Protein 7SZE (pdb70)

Structure (mmCIF, N/CA/C/O backbone):
data_7SZE
#
_entry.id   7SZE
#
_cell.length_a   74.978
_cell.length_b   96.930
_cell.length_c   80.672
_cell.angle_alpha   90.000
_cell.angle_beta   106.910
_cell.angle_gamma   90.000
#
_symmetry.space_group_name_H-M   'P 1 21 1'
#
loop_
_entity.id
_entity.type
_entity.pdbx_description
1 polymer SxtDIOX
2 non-polymer 'FE2/S2 (INORGANIC) CLUSTER'
3 non-polymer '[(3aS,4R,10aS)-2,6-diamino-10,10-dihydroxy-3a,4,9,10-tetrahydro-3H,8H-pyrrolo[1,2-c]purin-4-yl]methyl carbamate'
4 non-polymer GLYCEROL
5 non-polymer 'FE (III) ION'
6 non-polymer 'CHLORIDE ION'
7 water water
#
loop_
_atom_site.group_PDB
_atom_site.id
_atom_site.type_symbol
_atom_site.label_atom_id
_atom_site.label_alt_id
_atom_site.label_comp_id
_atom_site.label_asym_id
_atom_site.label_entity_id
_atom_site.label_seq_id
_atom_site.pdbx_PDB_ins_code
_atom_site.Cartn_x
_atom_site.Cartn_y
_atom_site.Cartn_z
_atom_site.occupancy
_atom_site.B_iso_or_equiv
_atom_site.auth_seq_id
_atom_site.auth_comp_id
_atom_site.auth_asym_id
_atom_site.auth_atom_id
_atom_site.pdbx_PDB_model_num
ATOM 1 N N . MET A 1 1 ? 7.46400 0.64900 -31.43700 1.000 60.94605 1 MET A N 1
ATOM 2 C CA . MET A 1 1 ? 6.91500 1.56500 -32.42900 1.000 65.14942 1 MET A CA 1
ATOM 3 C C . MET A 1 1 ? 7.07000 3.01400 -31.97300 1.000 67.31940 1 MET A C 1
ATOM 4 O O . MET A 1 1 ? 6.93400 3.95400 -32.75900 1.000 62.66243 1 MET A O 1
ATOM 9 N N . THR A 1 2 ? 7.37300 3.17900 -30.69100 1.000 63.09085 2 THR A N 1
ATOM 10 C CA . THR A 1 2 ? 7.44000 4.49800 -30.08500 1.000 60.74023 2 THR A CA 1
ATOM 11 C C . THR A 1 2 ? 8.74000 5.20600 -30.45800 1.000 65.30342 2 THR A C 1
ATOM 12 O O . THR A 1 2 ? 9.78700 4.58000 -30.65800 1.000 61.99758 2 THR A O 1
ATOM 16 N N . THR A 1 3 ? 8.65200 6.52900 -30.56600 1.000 55.33205 3 THR A N 1
ATOM 17 C CA . THR A 1 3 ? 9.78000 7.38800 -30.89600 1.000 43.21057 3 THR A CA 1
ATOM 18 C C . THR A 1 3 ? 10.29500 8.15600 -29.68100 1.000 45.55406 3 THR A C 1
ATOM 19 O O . THR A 1 3 ? 11.10800 9.07300 -29.82900 1.000 40.83788 3 THR A O 1
ATOM 23 N N . ALA A 1 4 ? 9.82100 7.81200 -28.49000 1.000 33.37319 4 ALA A N 1
ATOM 24 C CA . ALA A 1 4 ? 10.28600 8.43700 -27.27000 1.000 25.62196 4 ALA A CA 1
ATOM 25 C C . ALA A 1 4 ? 11.71100 7.99100 -26.94900 1.000 27.70117 4 ALA A C 1
ATOM 26 O O . ALA A 1 4 ? 12.17900 6.94600 -27.40600 1.000 27.80252 4 ALA A O 1
ATOM 28 N N . ASP A 1 5 ? 12.39700 8.80300 -26.14600 1.000 27.37238 5 ASP A N 1
ATOM 29 C CA . ASP A 1 5 ? 13.76300 8.50400 -25.72900 1.000 26.83026 5 ASP A CA 1
ATOM 30 C C . ASP A 1 5 ? 13.82300 7.21700 -24.92200 1.000 28.47388 5 ASP A C 1
ATOM 31 O O . ASP A 1 5 ? 12.89400 6.87900 -24.18800 1.000 25.66765 5 ASP A O 1
ATOM 36 N N . LEU A 1 6 ? 14.96800 6.52700 -25.02100 1.000 29.34252 6 LEU A N 1
ATOM 37 C CA . LEU A 1 6 ? 15.18500 5.29500 -24.26700 1.000 26.76013 6 LEU A CA 1
ATOM 38 C C . LEU A 1 6 ? 14.95400 5.49000 -22.77200 1.000 23.07195 6 LEU A C 1
ATOM 39 O O . LEU A 1 6 ? 14.36900 4.61900 -22.10800 1.000 24.44510 6 LEU A O 1
ATOM 44 N N . ILE A 1 7 ? 15.39800 6.63300 -22.22500 1.000 22.42086 7 ILE A N 1
ATOM 45 C CA . ILE A 1 7 ? 15.25200 6.88400 -20.79600 1.000 25.52531 7 ILE A CA 1
ATOM 46 C C . ILE A 1 7 ? 13.77700 6.88100 -20.41000 1.000 22.61761 7 ILE A C 1
ATOM 47 O O . ILE A 1 7 ? 13.41500 6.45700 -19.30400 1.000 25.39918 7 ILE A O 1
ATOM 52 N N . LEU A 1 8 ? 12.90300 7.28500 -21.33300 1.000 21.79645 8 LEU A N 1
ATOM 53 C CA . LEU A 1 8 ? 11.46600 7.25800 -21.07400 1.000 21.20436 8 LEU A CA 1
ATOM 54 C C . LEU A 1 8 ? 10.89400 5.86700 -21.32400 1.000 21.94408 8 LEU A C 1
ATOM 55 O O . LEU A 1 8 ? 10.10600 5.35900 -20.52200 1.000 22.30482 8 LEU A O 1
ATOM 60 N N . ILE A 1 9 ? 11.31400 5.23100 -22.41900 1.000 19.78464 9 ILE A N 1
ATOM 61 C CA . ILE A 1 9 ? 10.84100 3.89200 -22.77800 1.000 22.03335 9 ILE A CA 1
ATOM 62 C C . ILE A 1 9 ? 11.07900 2.89000 -21.64900 1.000 20.16365 9 ILE A C 1
ATOM 63 O O . ILE A 1 9 ? 10.27500 1.97400 -21.43600 1.000 20.71575 9 ILE A O 1
ATOM 68 N N . ASN A 1 10 ? 12.18200 3.03000 -20.90800 1.000 23.64403 10 ASN A N 1
ATOM 69 C CA . ASN A 1 10 ? 12.54900 2.01600 -19.92900 1.000 23.02572 10 ASN A CA 1
ATOM 70 C C . ASN A 1 10 ? 11.95800 2.26200 -18.54000 1.000 25.27143 10 ASN A C 1
ATOM 71 O O . ASN A 1 10 ? 12.32800 1.56600 -17.59300 1.000 26.08554 10 ASN A O 1
ATOM 76 N N . ASN A 1 11 ? 11.06800 3.23900 -18.38800 1.000 22.53571 11 ASN A N 1
ATOM 77 C CA . ASN A 1 11 ? 10.44300 3.52100 -17.10400 1.000 20.67997 11 ASN A CA 1
ATOM 78 C C . ASN A 1 11 ? 9.03600 2.93800 -17.06900 1.000 23.33046 11 ASN A C 1
ATOM 79 O O . ASN A 1 11 ? 8.45800 2.60400 -18.10400 1.000 22.01385 11 ASN A O 1
ATOM 84 N N . TRP A 1 12 ? 8.49100 2.81400 -15.85500 1.000 17.52507 12 TRP A N 1
ATOM 85 C CA . TRP A 1 12 ? 7.12900 2.31700 -15.64100 1.000 19.06685 12 TRP A CA 1
ATOM 86 C C . TRP A 1 12 ? 6.12900 3.47400 -15.61500 1.000 17.79690 12 TRP A C 1
ATOM 87 O O . TRP A 1 12 ? 6.38800 4.49900 -14.98400 1.000 20.17370 12 TRP A O 1
ATOM 98 N N . TYR A 1 13 ? 4.96400 3.27500 -16.25000 1.000 19.37640 13 TYR A N 1
ATOM 99 C CA . TYR A 1 13 ? 3.89500 4.27900 -16.25900 1.000 18.00395 13 TYR A CA 1
ATOM 100 C C . TYR A 1 13 ? 2.56700 3.61700 -15.93900 1.000 18.32293 13 TYR A C 1
ATOM 101 O O . TYR A 1 13 ? 2.30500 2.49600 -16.37300 1.000 17.74368 13 TYR A O 1
ATOM 110 N N . VAL A 1 14 ? 1.71700 4.32500 -15.19100 1.000 16.34900 14 VAL A N 1
ATOM 111 C CA . VAL A 1 14 ? 0.35000 3.85000 -14.98200 1.000 18.77114 14 VAL A CA 1
ATOM 112 C C . VAL A 1 14 ? -0.47100 4.05900 -16.24400 1.000 17.20002 14 VAL A C 1
ATOM 113 O O . VAL A 1 14 ? -0.43000 5.13900 -16.85500 1.000 18.57852 14 VAL A O 1
ATOM 117 N N . VAL A 1 15 ? -1.24700 3.04400 -16.63300 1.000 18.01335 15 VAL A N 1
ATOM 118 C CA . VAL A 1 15 ? -2.15000 3.17600 -17.77100 1.000 19.65428 15 VAL A CA 1
ATOM 119 C C . VAL A 1 15 ? -3.59300 2.88800 -17.41600 1.000 19.80716 15 VAL A C 1
ATOM 120 O O . VAL A 1 15 ? -4.47700 3.16000 -18.24100 1.000 21.27361 15 VAL A O 1
ATOM 124 N N . ALA A 1 16 ? -3.87200 2.31200 -16.25600 1.000 19.42623 16 ALA A N 1
ATOM 125 C CA . ALA A 1 16 ? -5.24500 1.96600 -15.92800 1.000 22.24908 16 ALA A CA 1
ATOM 126 C C . ALA A 1 16 ? -5.33600 1.70800 -14.43600 1.000 17.56180 16 ALA A C 1
ATOM 127 O O . ALA A 1 16 ? -4.32400 1.55500 -13.74400 1.000 19.42711 16 ALA A O 1
ATOM 129 N N . LYS A 1 17 ? -6.56700 1.64300 -13.95100 1.000 19.16174 17 LYS A N 1
ATOM 130 C CA . LYS A 1 17 ? -6.83300 1.12700 -12.61600 1.000 18.50948 17 LYS A CA 1
ATOM 131 C C . LYS A 1 17 ? -7.11500 -0.36400 -12.71600 1.000 19.91151 17 LYS A C 1
ATOM 132 O O . LYS A 1 17 ? -7.78300 -0.81300 -13.64700 1.000 21.34412 17 LYS A O 1
ATOM 138 N N . VAL A 1 18 ? -6.58100 -1.13100 -11.76100 1.000 18.90399 18 VAL A N 1
ATOM 139 C CA . VAL A 1 18 ? -6.80600 -2.57600 -11.76300 1.000 20.35166 18 VAL A CA 1
ATOM 140 C C . VAL A 1 18 ? -8.30100 -2.88700 -11.74400 1.000 22.50893 18 VAL A C 1
ATOM 141 O O . VAL A 1 18 ? -8.76000 -3.82900 -12.40900 1.000 23.60687 18 VAL A O 1
ATOM 145 N N . GLU A 1 19 ? -9.08800 -2.09500 -11.00600 1.000 21.60123 19 GLU A N 1
ATOM 146 C CA . GLU A 1 19 ? -10.51500 -2.38900 -10.90900 1.000 26.77623 19 GLU A CA 1
ATOM 147 C C . GLU A 1 19 ? -11.22000 -2.30000 -12.25700 1.000 31.06611 19 GLU A C 1
ATOM 148 O O . GLU A 1 19 ? -12.29200 -2.88800 -12.41700 1.000 29.71832 19 GLU A O 1
ATOM 154 N N . ASP A 1 20 ? -10.65400 -1.59100 -13.22900 1.000 27.48458 20 ASP A N 1
ATOM 155 C CA . ASP A 1 20 ? -11.27500 -1.49500 -14.54700 1.000 27.93471 20 ASP A CA 1
ATOM 156 C C . ASP A 1 20 ? -10.85800 -2.61200 -15.49700 1.000 30.21370 20 ASP A C 1
ATOM 157 O O . ASP A 1 20 ? -11.39700 -2.70200 -16.60500 1.000 35.69092 20 ASP A O 1
ATOM 162 N N . CYS A 1 21 ? -9.92700 -3.46800 -15.09200 1.000 24.40328 21 CYS A N 1
ATOM 163 C CA . CYS A 1 21 ? -9.45500 -4.57400 -15.91300 1.000 23.97093 21 CYS A CA 1
ATOM 164 C C . CYS A 1 21 ? -10.00200 -5.84700 -15.28000 1.000 31.59548 21 CYS A C 1
ATOM 165 O O . CYS A 1 21 ? -9.31800 -6.53100 -14.52900 1.000 29.97106 21 CYS A O 1
ATOM 168 N N . ARG A 1 22 ? -11.25900 -6.14400 -15.56800 1.000 30.13407 22 ARG A N 1
ATOM 169 C CA . ARG A 1 22 ? -11.91300 -7.29700 -14.97600 1.000 27.46826 22 ARG A CA 1
ATOM 170 C C . ARG A 1 22 ? -11.58400 -8.56500 -15.76100 1.000 29.61637 22 ARG A C 1
ATOM 171 O O . ARG A 1 22 ? -11.16500 -8.50200 -16.91800 1.000 26.78064 22 ARG A O 1
ATOM 179 N N . PRO A 1 23 ? -11.72600 -9.73700 -15.14400 1.000 32.81630 23 PRO A N 1
ATOM 180 C CA . PRO A 1 23 ? -11.49100 -10.97300 -15.89700 1.000 24.93451 23 PRO A CA 1
ATOM 181 C C . PRO A 1 23 ? -12.37900 -11.03200 -17.12400 1.000 29.92958 23 PRO A C 1
ATOM 182 O O . PRO A 1 23 ? -13.55700 -10.67200 -17.08000 1.000 31.95892 23 PRO A O 1
ATOM 186 N N . GLY A 1 24 ? -11.79500 -11.47900 -18.23100 1.000 27.32798 24 GLY A N 1
ATOM 187 C CA . GLY A 1 24 ? -12.48900 -11.55300 -19.49300 1.000 30.63974 24 GLY A CA 1
ATOM 188 C C . GLY A 1 24 ? -12.54400 -10.26000 -20.27600 1.000 30.70289 24 GLY A C 1
ATOM 189 O O . GLY A 1 24 ? -13.02500 -10.27300 -21.41600 1.000 31.12133 24 GLY A O 1
ATOM 190 N N . SER A 1 25 ? -12.06700 -9.14900 -19.71900 1.000 29.25201 25 SER A N 1
ATOM 191 C CA . SER A 1 25 ? -12.29600 -7.85000 -20.33400 1.000 27.23494 25 SER A CA 1
ATOM 192 C C . SER A 1 25 ? -11.21500 -7.50500 -21.35400 1.000 25.28697 25 SER A C 1
ATOM 193 O O . SER A 1 25 ? -10.10100 -8.03100 -21.33500 1.000 24.78736 25 SER A O 1
ATOM 196 N N . ILE A 1 26 ? -11.57700 -6.60200 -22.25700 1.000 21.19409 26 ILE A N 1
ATOM 197 C CA . ILE A 1 26 ? -10.64600 -5.95200 -23.17400 1.000 21.55747 26 ILE A CA 1
ATOM 198 C C . ILE A 1 26 ? -10.78400 -4.45400 -22.97000 1.000 24.60516 26 ILE A C 1
ATOM 199 O O . ILE A 1 26 ? -11.89600 -3.92100 -23.05200 1.000 22.92328 26 ILE A O 1
ATOM 204 N N . THR A 1 27 ? -9.66500 -3.77500 -22.70400 1.000 19.79784 27 THR A N 1
ATOM 205 C CA . THR A 1 27 ? -9.66900 -2.32400 -22.57300 1.000 21.52630 27 THR A CA 1
ATOM 206 C C . THR A 1 27 ? -8.47200 -1.77400 -23.34100 1.000 19.20631 27 THR A C 1
ATOM 207 O O . THR A 1 27 ? -7.60200 -2.52600 -23.80800 1.000 21.39272 27 THR A O 1
ATOM 211 N N . THR A 1 28 ? -8.44200 -0.45300 -23.51100 1.000 17.47866 28 THR A N 1
ATOM 212 C CA . THR A 1 28 ? -7.38500 0.17300 -24.29200 1.000 22.29390 28 THR A CA 1
ATOM 213 C C . THR A 1 28 ? -6.68300 1.25500 -23.48700 1.000 21.40163 28 THR A C 1
ATOM 214 O O . THR A 1 28 ? -7.20100 1.77700 -22.49400 1.000 19.77322 28 THR A O 1
ATOM 218 N N . ALA A 1 29 ? -5.49800 1.61300 -23.96900 1.000 18.35138 29 ALA A N 1
ATOM 219 C CA . ALA A 1 29 ? -4.77500 2.74600 -23.42000 1.000 18.43824 29 ALA A CA 1
ATOM 220 C C . ALA A 1 29 ? -3.83000 3.26000 -24.49900 1.000 19.75521 29 ALA A C 1
ATOM 221 O O . ALA A 1 29 ? -3.74400 2.70900 -25.59800 1.000 20.46750 29 ALA A O 1
ATOM 223 N N . HIS A 1 30 ? -3.11900 4.32900 -24.17800 1.000 19.00610 30 HIS A N 1
ATOM 224 C CA . HIS A 1 30 ? -2.24600 4.98700 -25.13400 1.000 18.65529 30 HIS A CA 1
ATOM 225 C C . HIS A 1 30 ? -1.02800 5.46300 -24.36000 1.000 19.01840 30 HIS A C 1
ATOM 226 O O . HIS A 1 30 ? -1.18100 6.18900 -23.36900 1.000 22.50774 30 HIS A O 1
ATOM 233 N N . LEU A 1 31 ? 0.16600 5.05000 -24.78600 1.000 19.09510 31 LEU A N 1
ATOM 234 C CA . LEU A 1 31 ? 1.38500 5.33400 -24.02700 1.000 20.60539 31 LEU A CA 1
ATOM 235 C C . LEU A 1 31 ? 2.52900 5.65200 -24.97700 1.000 17.69617 31 LEU A C 1
ATOM 236 O O . LEU A 1 31 ? 2.88800 4.81600 -25.81000 1.000 18.85587 31 LEU A O 1
ATOM 241 N N . LEU A 1 32 ? 3.13100 6.84100 -24.82200 1.000 18.29179 32 LEU A N 1
ATOM 242 C CA . LEU A 1 32 ? 4.30300 7.24700 -25.60700 1.000 17.65044 32 LEU A CA 1
ATOM 243 C C . LEU A 1 32 ? 4.09300 7.01900 -27.09900 1.000 23.53154 32 LEU A C 1
ATOM 244 O O . LEU A 1 32 ? 4.99400 6.57800 -27.81600 1.000 21.91712 32 LEU A O 1
ATOM 249 N N . GLY A 1 33 ? 2.89000 7.33600 -27.57300 1.000 17.26252 33 GLY A N 1
ATOM 250 C CA . GLY A 1 33 ? 2.57100 7.22400 -28.97700 1.000 22.83157 33 GLY A CA 1
ATOM 251 C C . GLY A 1 33 ? 2.09700 5.86000 -29.42700 1.000 22.06295 33 GLY A C 1
ATOM 252 O O . GLY A 1 33 ? 1.74000 5.70900 -30.60500 1.000 25.22395 33 GLY A O 1
ATOM 253 N N . VAL A 1 34 ? 2.06300 4.87500 -28.53600 1.000 19.81296 34 VAL A N 1
ATOM 254 C CA . VAL A 1 34 ? 1.69800 3.49800 -28.87500 1.000 22.07492 34 VAL A CA 1
ATOM 255 C C . VAL A 1 34 ? 0.28800 3.19900 -28.39600 1.000 21.15001 34 VAL A C 1
ATOM 256 O O . VAL A 1 34 ? -0.03100 3.41300 -27.22200 1.000 22.53009 34 VAL A O 1
ATOM 260 N N . LYS A 1 35 ? -0.54600 2.64900 -29.27900 1.000 19.56576 35 LYS A N 1
ATOM 261 C CA . LYS A 1 35 ? -1.87500 2.21100 -28.86000 1.000 18.79765 35 LYS A CA 1
ATOM 262 C C . LYS A 1 35 ? -1.78700 0.83700 -28.20600 1.000 21.23350 35 LYS A C 1
ATOM 263 O O . LYS A 1 35 ? -1.18500 -0.07800 -28.76200 1.000 21.90332 35 LYS A O 1
ATOM 269 N N . LEU A 1 36 ? -2.39500 0.68900 -27.03100 1.000 18.72318 36 LEU A N 1
ATOM 270 C CA . LEU A 1 36 ? -2.27500 -0.52700 -26.24200 1.000 20.69815 36 LEU A CA 1
ATOM 271 C C . LEU A 1 36 ? -3.62500 -1.21100 -26.10700 1.000 20.26942 36 LEU A C 1
ATOM 272 O O . LEU A 1 36 ? -4.66700 -0.54800 -26.03500 1.000 19.80905 36 LEU A O 1
ATOM 277 N N . VAL A 1 37 ? -3.59000 -2.54200 -26.05100 1.000 17.57813 37 VAL A N 1
ATOM 278 C CA . VAL A 1 37 ? -4.75200 -3.34300 -25.67000 1.000 20.66150 37 VAL A CA 1
ATOM 279 C C . VAL A 1 37 ? -4.39300 -4.06800 -24.38300 1.000 22.24502 37 VAL A C 1
ATOM 280 O O . VAL A 1 37 ? -3.27200 -4.56800 -24.24000 1.000 21.87002 37 VAL A O 1
ATOM 284 N N . LEU A 1 38 ? -5.31400 -4.04900 -23.42300 1.000 20.42370 38 LEU A N 1
ATOM 285 C CA . LEU A 1 38 ? -5.16000 -4.73600 -22.14700 1.000 18.98706 38 LEU A CA 1
ATOM 286 C C . LEU A 1 38 ? -6.23700 -5.80100 -22.07500 1.000 22.45068 38 LEU A C 1
ATOM 287 O O . LEU A 1 38 ? -7.41400 -5.48900 -22.25500 1.000 21.11985 38 LEU A O 1
ATOM 292 N N . TRP A 1 39 ? -5.85600 -7.04800 -21.79400 1.000 19.39451 39 TRP A N 1
ATOM 293 C CA . TRP A 1 39 ? -6.89500 -8.06400 -21.68800 1.000 19.14314 39 TRP A CA 1
ATOM 294 C C . TRP A 1 39 ? -6.54200 -9.07900 -20.60900 1.000 22.54488 39 TRP A C 1
ATOM 295 O O . TRP A 1 39 ? -5.37500 -9.24500 -20.23900 1.000 21.73420 39 TRP A O 1
ATOM 306 N N . ARG A 1 40 ? -7.58200 -9.74700 -20.09600 1.000 24.98879 40 ARG A N 1
ATOM 307 C CA . ARG A 1 40 ? -7.43900 -10.84600 -19.14400 1.000 23.10083 40 ARG A CA 1
ATOM 308 C C . ARG A 1 40 ? -8.35900 -11.98800 -19.54900 1.000 24.44526 40 ARG A C 1
ATOM 309 O O . ARG A 1 40 ? -9.46900 -11.76100 -20.03300 1.000 26.30955 40 ARG A O 1
ATOM 317 N N . SER A 1 41 ? -7.90800 -13.21500 -19.30400 1.000 24.84453 41 SER A N 1
ATOM 318 C CA . SER A 1 41 ? -8.80600 -14.35100 -19.44800 1.000 28.64154 41 SER A CA 1
ATOM 319 C C . SER A 1 41 ? -9.90100 -14.31600 -18.38000 1.000 34.15092 41 SER A C 1
ATOM 320 O O . SER A 1 41 ? -9.83200 -13.57900 -17.38900 1.000 29.72254 41 SER A O 1
ATOM 323 N N . HIS A 1 42 ? -10.92300 -15.15400 -18.57900 1.000 31.58904 42 HIS A N 1
ATOM 324 C CA . HIS A 1 42 ? -12.05300 -15.16200 -17.65500 1.000 39.89725 42 HIS A CA 1
ATOM 325 C C . HIS A 1 42 ? -11.73000 -15.82300 -16.32300 1.000 38.12669 42 HIS A C 1
ATOM 326 O O . HIS A 1 42 ? -12.55400 -15.75400 -15.40500 1.000 38.32002 42 HIS A O 1
ATOM 333 N N . GLU A 1 43 ? -10.56600 -16.45000 -16.18600 1.000 36.68442 43 GLU A N 1
ATOM 334 C CA . GLU A 1 43 ? -10.22000 -17.08700 -14.92400 1.000 45.30754 43 GLU A CA 1
ATOM 335 C C . GLU A 1 43 ? -9.99800 -16.03700 -13.84300 1.000 50.88492 43 GLU A C 1
ATOM 336 O O . GLU A 1 43 ? -9.40500 -14.98400 -14.08900 1.000 43.04782 43 GLU A O 1
ATOM 342 N N . GLN A 1 44 ? -10.49200 -16.31500 -12.63900 1.000 58.65803 44 GLN A N 1
ATOM 343 C CA . GLN A 1 44 ? -10.23900 -15.40200 -11.53400 1.000 57.84309 44 GLN A CA 1
ATOM 344 C C . GLN A 1 44 ? -8.74100 -15.33600 -11.25600 1.000 46.21530 44 GLN A C 1
ATOM 345 O O . GLN A 1 44 ? -8.02300 -16.33600 -11.36500 1.000 53.06285 44 GLN A O 1
ATOM 351 N N . ASN A 1 45 ? -8.26500 -14.13000 -10.94800 1.000 53.71108 45 ASN A N 1
ATOM 352 C CA . ASN A 1 45 ? -6.85700 -13.84000 -10.69000 1.000 48.69465 45 ASN A CA 1
ATOM 353 C C . ASN A 1 45 ? -5.97800 -14.04100 -11.91700 1.000 36.07912 45 ASN A C 1
ATOM 354 O O . ASN A 1 45 ? -4.75900 -14.17300 -11.79300 1.000 32.60695 45 ASN A O 1
ATOM 359 N N . SER A 1 46 ? -6.56400 -14.04600 -13.10900 1.000 32.08077 46 SER A N 1
ATOM 360 C CA . SER A 1 46 ? -5.75900 -14.10900 -14.31800 1.000 35.86100 46 SER A CA 1
ATOM 361 C C . SER A 1 46 ? -4.86100 -12.87500 -14.42400 1.000 32.20762 46 SER A C 1
ATOM 362 O O . SER A 1 46 ? -5.20700 -11.79900 -13.92400 1.000 29.57765 46 SER A O 1
ATOM 365 N N . PRO A 1 47 ? -3.70400 -13.00200 -15.06500 1.000 31.12695 47 PRO A N 1
ATOM 366 C CA . PRO A 1 47 ? -2.83200 -11.84100 -15.25700 1.000 26.43242 47 PRO A CA 1
ATOM 367 C C . PRO A 1 47 ? -3.35700 -10.92500 -16.35500 1.000 29.50255 47 PRO A C 1
ATOM 368 O O . PRO A 1 47 ? -4.12800 -11.32500 -17.23000 1.000 26.68200 47 PRO A O 1
ATOM 372 N N . ILE A 1 48 ? -2.92000 -9.67400 -16.29800 1.000 22.24180 48 ILE A N 1
ATOM 373 C CA . ILE A 1 48 ? -3.23700 -8.70900 -17.34600 1.000 23.10198 48 ILE A CA 1
ATOM 374 C C . ILE A 1 48 ? -2.15500 -8.75600 -18.41500 1.000 23.42094 48 ILE A C 1
ATOM 375 O O . ILE A 1 48 ? -0.96100 -8.59400 -18.12500 1.000 25.56407 48 ILE A O 1
ATOM 380 N N . GLN A 1 49 ? -2.57400 -8.96000 -19.65800 1.000 22.52910 49 GLN A N 1
ATOM 381 C CA . GLN A 1 49 ? -1.71100 -8.79700 -20.81600 1.000 21.50406 49 GLN A CA 1
ATOM 382 C C . GLN A 1 49 ? -1.81900 -7.37300 -21.33400 1.000 22.66146 49 GLN A C 1
ATOM 383 O O . GLN A 1 49 ? -2.92500 -6.85100 -21.48100 1.000 23.50605 49 GLN A O 1
ATOM 389 N N . VAL A 1 50 ? -0.67800 -6.77400 -21.66900 1.000 21.26160 50 VAL A N 1
ATOM 390 C CA . VAL A 1 50 ? -0.64900 -5.45800 -22.30200 1.000 20.55154 50 VAL A CA 1
ATOM 391 C C . VAL A 1 50 ? 0.16100 -5.58000 -23.58300 1.000 23.33953 50 VAL A C 1
ATOM 392 O O . VAL A 1 50 ? 1.37300 -5.81300 -23.53300 1.000 20.91294 50 VAL A O 1
ATOM 396 N N . TRP A 1 51 ? -0.50000 -5.42400 -24.73000 1.000 20.06786 51 TRP A N 1
ATOM 397 C CA . TRP A 1 51 ? 0.13100 -5.58600 -26.03700 1.000 17.51930 51 TRP A CA 1
ATOM 398 C C . TRP A 1 51 ? -0.08600 -4.34200 -26.87900 1.000 22.13775 51 TRP A C 1
ATOM 399 O O . TRP A 1 51 ? -1.00400 -3.56000 -26.63400 1.000 20.46176 51 TRP A O 1
ATOM 410 N N . GLN A 1 52 ? 0.72300 -4.19300 -27.92600 1.000 18.28054 52 GLN A N 1
ATOM 411 C CA . GLN A 1 52 ? 0.37200 -3.21700 -28.94500 1.000 20.90172 52 GLN A CA 1
ATOM 412 C C . GLN A 1 52 ? -0.94500 -3.62500 -29.60300 1.000 24.52281 52 GLN A C 1
ATOM 413 O O . GLN A 1 52 ? -1.18000 -4.80600 -29.87500 1.000 22.65160 52 GLN A O 1
ATOM 419 N N . ASP A 1 53 ? -1.82000 -2.63700 -29.84000 1.000 20.04302 53 ASP A N 1
ATOM 420 C CA . ASP A 1 53 ? -3.19200 -2.91400 -30.27400 1.000 19.09944 53 ASP A CA 1
ATOM 421 C C . ASP A 1 53 ? -3.21700 -3.05600 -31.79400 1.000 21.27170 53 ASP A C 1
ATOM 422 O O . ASP A 1 53 ? -3.64300 -2.16600 -32.53400 1.000 22.32223 53 ASP A O 1
ATOM 427 N N . TYR A 1 54 ? -2.74100 -4.20800 -32.26600 1.000 20.68056 54 TYR A N 1
ATOM 428 C CA . TYR A 1 54 ? -2.44300 -4.36000 -33.69000 1.000 19.73140 54 TYR A CA 1
ATOM 429 C C . TYR A 1 54 ? -2.27600 -5.83000 -34.02900 1.000 22.14433 54 TYR A C 1
ATOM 430 O O . TYR A 1 54 ? -1.34900 -6.47700 -33.52800 1.000 21.07273 54 TYR A O 1
ATOM 439 N N . CYS A 1 55 ? -3.14000 -6.34100 -34.89900 1.000 20.12102 55 CYS A N 1
ATOM 440 C CA . CYS A 1 55 ? -2.95600 -7.67900 -35.44300 1.000 20.58471 55 CYS A CA 1
ATOM 441 C C . CYS A 1 55 ? -2.02100 -7.62200 -36.64700 1.000 19.47519 55 CYS A C 1
ATOM 442 O O . CYS A 1 55 ? -2.31600 -6.91500 -37.61500 1.000 24.23632 55 CYS A O 1
ATOM 445 N N . PRO A 1 56 ? -0.89800 -8.33900 -36.63500 1.000 21.13335 56 PRO A N 1
ATOM 446 C CA . PRO A 1 56 ? 0.08100 -8.18700 -37.72200 1.000 26.13965 56 PRO A CA 1
ATOM 447 C C . PRO A 1 56 ? -0.32800 -8.83900 -39.04200 1.000 24.00809 56 PRO A C 1
ATOM 448 O O . PRO A 1 56 ? 0.39100 -8.67400 -40.03600 1.000 27.35363 56 PRO A O 1
ATOM 452 N N . HIS A 1 57 ? -1.45700 -9.54700 -39.09800 1.000 22.76923 57 HIS A N 1
ATOM 453 C CA . HIS A 1 57 ? -1.93800 -10.09800 -40.36000 1.000 24.14130 57 HIS A CA 1
ATOM 454 C C . HIS A 1 57 ? -2.35900 -9.00100 -41.33800 1.000 23.19982 57 HIS A C 1
ATOM 455 O O . HIS A 1 57 ? -1.73900 -8.82100 -42.39000 1.000 23.25873 57 HIS A O 1
ATOM 462 N N . ARG A 1 58 ? -3.41900 -8.24800 -41.00700 1.000 19.51665 58 ARG A N 1
ATOM 463 C CA . ARG A 1 58 ? -3.91400 -7.20300 -41.89700 1.000 19.49806 58 ARG A CA 1
ATOM 464 C C . ARG A 1 58 ? -4.15800 -5.89700 -41.14800 1.000 23.15099 58 ARG A C 1
ATOM 465 O O . ARG A 1 58 ? -4.87500 -5.02000 -41.65100 1.000 25.01456 58 ARG A O 1
ATOM 473 N N . GLY A 1 59 ? -3.57000 -5.74600 -39.96400 1.000 23.77777 59 GLY A N 1
ATOM 474 C CA . GLY A 1 59 ? -3.48300 -4.43600 -39.33100 1.000 22.59766 59 GLY A CA 1
ATOM 475 C C . GLY A 1 59 ? -4.72600 -3.95700 -38.60600 1.000 23.36414 59 GLY A C 1
ATOM 476 O O . GLY A 1 59 ? -4.91800 -2.74500 -38.47200 1.000 24.88351 59 GLY A O 1
ATOM 477 N N . VAL A 1 60 ? -5.56000 -4.87000 -38.11700 1.000 19.62801 60 VAL A N 1
ATOM 478 C CA . VAL A 1 60 ? -6.79100 -4.54900 -37.38400 1.000 18.43679 60 VAL A CA 1
ATOM 479 C C . VAL A 1 60 ? -6.47100 -4.44500 -35.89000 1.000 17.72255 60 VAL A C 1
ATOM 480 O O . VAL A 1 60 ? -5.62200 -5.19700 -35.40300 1.000 22.59601 60 VAL A O 1
ATOM 484 N N . PRO A 1 61 ? -7.07900 -3.52800 -35.13600 1.000 19.35871 61 PRO A N 1
ATOM 485 C CA . PRO A 1 61 ? -6.84200 -3.49800 -33.67700 1.000 20.18717 61 PRO A CA 1
ATOM 486 C C . PRO A 1 61 ? -7.36400 -4.76200 -33.00100 1.000 22.95844 61 PRO A C 1
ATOM 487 O O . PRO A 1 61 ? -8.52900 -5.12600 -33.15000 1.000 20.16669 61 PRO A O 1
ATOM 491 N N . LEU A 1 62 ? -6.49500 -5.43400 -32.23600 1.000 19.53776 62 LEU A N 1
ATOM 492 C CA . LEU A 1 62 ? -6.94800 -6.60300 -31.47800 1.000 18.64378 62 LEU A CA 1
ATOM 493 C C . LEU A 1 62 ? -7.99200 -6.23300 -30.43200 1.000 21.26005 62 LEU A C 1
ATOM 494 O O . LEU A 1 62 ? -8.77900 -7.08700 -30.00900 1.000 24.43705 62 LEU A O 1
ATOM 499 N N . SER A 1 63 ? -8.02500 -4.96800 -30.00900 1.000 19.61960 63 SER A N 1
ATOM 500 C CA . SER A 1 63 ? -9.04200 -4.53100 -29.06600 1.000 20.07643 63 SER A CA 1
ATOM 501 C C . SER A 1 63 ? -10.45400 -4.62200 -29.63400 1.000 22.99567 63 SER A C 1
ATOM 502 O O . SER A 1 63 ? -11.41700 -4.50900 -28.86700 1.000 22.16495 63 SER A O 1
ATOM 505 N N . MET A 1 64 ? -10.60600 -4.80200 -30.94300 1.000 20.97578 64 MET A N 1
ATOM 506 C CA . MET A 1 64 ? -11.91800 -5.04500 -31.53100 1.000 22.57000 64 MET A CA 1
ATOM 507 C C . MET A 1 64 ? -12.30700 -6.51600 -31.49600 1.000 22.57205 64 MET A C 1
ATOM 508 O O . MET A 1 64 ? -13.39100 -6.87200 -31.98400 1.000 22.10127 64 MET A O 1
ATOM 513 N N . GLY A 1 65 ? -11.48400 -7.36300 -30.88100 1.000 23.27090 65 GLY A N 1
ATOM 514 C CA . GLY A 1 65 ? -11.71900 -8.79900 -30.83000 1.000 25.35213 65 GLY A CA 1
ATOM 515 C C . GLY A 1 65 ? -12.48800 -9.26800 -29.61000 1.000 27.05583 65 GLY A C 1
ATOM 516 O O . GLY A 1 65 ? -13.30400 -8.53900 -29.03200 1.000 24.83273 65 GLY A O 1
ATOM 517 N N . GLU A 1 66 ? -12.24000 -10.52000 -29.22100 1.000 22.58088 66 GLU A N 1
ATOM 518 C CA . GLU A 1 66 ? -12.91100 -11.08600 -28.05600 1.000 25.40105 66 GLU A CA 1
ATOM 519 C C . GLU A 1 66 ? -11.96200 -12.04600 -27.36000 1.000 21.86666 66 GLU A C 1
ATOM 520 O O . GLU A 1 66 ? -11.06200 -12.61800 -27.98500 1.000 25.60478 66 GLU A O 1
ATOM 526 N N . VAL A 1 67 ? -12.16800 -12.19800 -26.05600 1.000 21.50053 67 VAL A N 1
ATOM 527 C CA . VAL A 1 67 ? -11.37000 -13.09900 -25.23600 1.000 18.09528 67 VAL A CA 1
ATOM 528 C C . VAL A 1 67 ? -12.10000 -14.43000 -25.19500 1.000 26.36150 67 VAL A C 1
ATOM 529 O O . VAL A 1 67 ? -13.27900 -14.48300 -24.83800 1.000 26.09250 67 VAL A O 1
ATOM 533 N N . ALA A 1 68 ? -11.40800 -15.49200 -25.58800 1.000 25.06929 68 ALA A N 1
ATOM 534 C CA . ALA A 1 68 ? -11.98300 -16.83500 -25.60800 1.000 32.12618 68 ALA A CA 1
ATOM 535 C C . ALA A 1 68 ? -10.91000 -17.82400 -25.18700 1.000 29.53394 68 ALA A C 1
ATOM 536 O O . ALA A 1 68 ? -9.83500 -17.86600 -25.79700 1.000 35.76334 68 ALA A O 1
ATOM 538 N N . ASN A 1 69 ? -11.19700 -18.61100 -24.14800 1.000 39.42207 69 ASN A N 1
ATOM 539 C CA . ASN A 1 69 ? -10.36200 -19.75700 -23.76200 1.000 43.83444 69 ASN A CA 1
ATOM 540 C C . ASN A 1 69 ? -8.88900 -19.37200 -23.64800 1.000 44.51858 69 ASN A C 1
ATOM 541 O O . ASN A 1 69 ? -8.01700 -19.94000 -24.30900 1.000 40.72171 69 ASN A O 1
ATOM 546 N N . ASN A 1 70 ? -8.62500 -18.38000 -22.80200 1.000 33.99798 70 ASN A N 1
ATOM 547 C CA . ASN A 1 70 ? -7.26800 -17.91000 -22.53100 1.000 36.11596 70 ASN A CA 1
ATOM 548 C C . ASN A 1 70 ? -6.56800 -17.38200 -23.78200 1.000 30.08744 70 ASN A C 1
ATOM 549 O O . ASN A 1 70 ? -5.33500 -17.29900 -23.82400 1.000 26.92499 70 ASN A O 1
ATOM 554 N N . THR A 1 71 ? -7.32700 -16.98300 -24.80400 1.000 27.05860 71 THR A N 1
ATOM 555 C CA . THR A 1 71 ? -6.75600 -16.37000 -25.99300 1.000 28.06924 71 THR A CA 1
ATOM 556 C C . THR A 1 71 ? -7.50500 -15.08600 -26.32000 1.000 25.48579 71 THR A C 1
ATOM 557 O O . THR A 1 71 ? -8.66300 -14.90900 -25.93600 1.000 28.97122 71 THR A O 1
ATOM 561 N N . LEU A 1 72 ? -6.81800 -14.19500 -27.03300 1.000 23.88364 72 LEU A N 1
ATOM 562 C CA . LEU A 1 72 ? -7.43100 -13.02300 -27.65300 1.000 21.33474 72 LEU A CA 1
ATOM 563 C C . LEU A 1 72 ? -7.58500 -13.29100 -29.14700 1.000 20.47680 72 LEU A C 1
ATOM 564 O O . LEU A 1 72 ? -6.61300 -13.64800 -29.81900 1.000 23.70338 72 LEU A O 1
ATOM 569 N N . VAL A 1 73 ? -8.80700 -13.13700 -29.65400 1.000 20.92136 73 VAL A N 1
ATOM 570 C CA . VAL A 1 73 ? -9.16900 -13.52900 -31.01000 1.000 23.78536 73 VAL A CA 1
ATOM 571 C C . VAL A 1 73 ? -9.40900 -12.28000 -31.84000 1.000 20.84448 73 VAL A C 1
ATOM 572 O O . VAL A 1 73 ? -10.31500 -11.49400 -31.53100 1.000 23.15750 73 VAL A O 1
ATOM 576 N N . CYS A 1 74 ? -8.66000 -12.14600 -32.92600 1.000 19.91411 74 CYS A N 1
ATOM 577 C CA . CYS A 1 74 ? -8.83800 -11.01700 -33.83200 1.000 20.40640 74 CYS A CA 1
ATOM 578 C C . CYS A 1 74 ? -10.17400 -11.14000 -34.56100 1.000 23.61364 74 CYS A C 1
ATOM 579 O O . CYS A 1 74 ? -10.53500 -12.23600 -35.00800 1.000 20.91304 74 CYS A O 1
ATOM 582 N N . PRO A 1 75 ? -10.92000 -10.03700 -34.71500 1.000 22.34292 75 PRO A N 1
ATOM 583 C CA . PRO A 1 75 ? -12.24900 -10.13000 -35.34900 1.000 24.02867 75 PRO A CA 1
ATOM 584 C C . PRO A 1 75 ? -12.20500 -10.36600 -36.85100 1.000 20.45707 75 PRO A C 1
ATOM 585 O O . PRO A 1 75 ? -13.22300 -10.77100 -37.42300 1.000 22.12444 75 PRO A O 1
ATOM 589 N N . TYR A 1 76 ? -11.07800 -10.11600 -37.51500 1.000 18.57610 76 TYR A N 1
ATOM 590 C CA . TYR A 1 76 ? -11.10800 -10.07400 -38.97400 1.000 18.70956 76 TYR A CA 1
ATOM 591 C C . TYR A 1 76 ? -10.99900 -11.47200 -39.58200 1.000 23.08065 76 TYR A C 1
ATOM 592 O O . TYR A 1 76 ? -11.85700 -11.87900 -40.37100 1.000 20.74707 76 TYR A O 1
ATOM 601 N N . HIS A 1 77 ? -9.94800 -12.22100 -39.23600 1.000 20.77897 77 HIS A N 1
ATOM 602 C CA . HIS A 1 77 ? -9.82900 -13.60500 -39.70000 1.000 21.20298 77 HIS A CA 1
ATOM 603 C C . HIS A 1 77 ? -9.71300 -14.59500 -38.55100 1.000 22.47102 77 HIS A C 1
ATOM 604 O O . HIS A 1 77 ? -9.32700 -15.74900 -38.77400 1.000 23.69927 77 HIS A O 1
ATOM 611 N N . GLY A 1 78 ? -10.02000 -14.17800 -37.33000 1.000 20.27697 78 GLY A N 1
ATOM 612 C CA . GLY A 1 78 ? -10.11400 -15.09800 -36.21400 1.000 23.97305 78 GLY A CA 1
ATOM 613 C C . GLY A 1 78 ? -8.81500 -15.69900 -35.72400 1.000 21.57176 78 GLY A C 1
ATOM 614 O O . GLY A 1 78 ? -8.85700 -16.71400 -35.01900 1.000 22.89864 78 GLY A O 1
ATOM 615 N N . TRP A 1 79 ? -7.66400 -15.11600 -36.06200 1.000 21.91501 79 TRP A N 1
ATOM 616 C CA . TRP A 1 79 ? -6.40500 -15.62900 -35.51900 1.000 24.29627 79 TRP A CA 1
ATOM 617 C C . TRP A 1 79 ? -6.41500 -15.50300 -34.00300 1.000 27.34273 79 TRP A C 1
ATOM 618 O O . TRP A 1 79 ? -6.87800 -14.50000 -33.45600 1.000 23.02677 79 TRP A O 1
ATOM 629 N N . ARG A 1 80 ? -5.92300 -16.53900 -33.31700 1.000 20.25422 80 ARG A N 1
ATOM 630 C CA . ARG A 1 80 ? -6.00600 -16.61200 -31.86400 1.000 24.77253 80 ARG A CA 1
ATOM 631 C C . ARG A 1 80 ? -4.61400 -16.48600 -31.26200 1.000 27.04656 80 ARG A C 1
ATOM 632 O O . ARG A 1 80 ? -3.68300 -17.18700 -31.67700 1.000 26.22960 80 ARG A O 1
ATOM 640 N N . TYR A 1 81 ? -4.48600 -15.62000 -30.26100 1.000 21.65702 81 TYR A N 1
ATOM 641 C CA . TYR A 1 81 ? -3.20700 -15.32900 -29.62900 1.000 23.69716 81 TYR A CA 1
ATOM 642 C C . TYR A 1 81 ? -3.26100 -15.74000 -28.16700 1.000 25.20435 81 TYR A C 1
ATOM 643 O O . TYR A 1 81 ? -4.17500 -15.33900 -27.44400 1.000 23.49209 81 TYR A O 1
ATOM 652 N N . ASN A 1 82 ? -2.27700 -16.52600 -27.72300 1.000 27.60328 82 ASN A N 1
ATOM 653 C CA . ASN A 1 82 ? -2.29400 -16.97100 -26.33900 1.000 30.61203 82 ASN A CA 1
ATOM 654 C C . ASN A 1 82 ? -1.74800 -15.87000 -25.42200 1.000 29.74388 82 ASN A C 1
ATOM 655 O O . ASN A 1 82 ? -1.43700 -14.75900 -25.85900 1.000 26.95422 82 ASN A O 1
ATOM 660 N N . GLN A 1 83 ? -1.62600 -16.18800 -24.12500 1.000 29.00279 83 GLN A N 1
ATOM 661 C CA . GLN A 1 83 ? -1.26200 -15.15300 -23.15800 1.000 29.56249 83 GLN A CA 1
ATOM 662 C C . GLN A 1 83 ? 0.12500 -14.58500 -23.41800 1.000 30.77914 83 GLN A C 1
ATOM 663 O O . GLN A 1 83 ? 0.39100 -13.43000 -23.06100 1.000 31.51255 83 GLN A O 1
ATOM 669 N N . ALA A 1 84 ? 1.01800 -15.36600 -24.03600 1.000 25.72982 84 ALA A N 1
ATOM 670 C CA . ALA A 1 84 ? 2.34300 -14.88600 -24.41000 1.000 26.02021 84 ALA A CA 1
ATOM 671 C C . ALA A 1 84 ? 2.35300 -14.11000 -25.72300 1.000 28.77857 84 ALA A C 1
ATOM 672 O O . ALA A 1 84 ? 3.42300 -13.64800 -26.14300 1.000 28.01995 84 ALA A O 1
ATOM 674 N N . GLY A 1 85 ? 1.20000 -13.94300 -26.37200 1.000 27.17237 85 GLY A N 1
ATOM 675 C CA . GLY A 1 85 ? 1.13100 -13.21000 -27.61800 1.000 25.00772 85 GLY A CA 1
ATOM 676 C C . GLY A 1 85 ? 1.38200 -14.03400 -28.85900 1.000 23.38108 85 GLY A C 1
ATOM 677 O O . GLY A 1 85 ? 1.39700 -13.48000 -29.96400 1.000 24.90547 85 GLY A O 1
ATOM 678 N N . LYS A 1 86 ? 1.58000 -15.33200 -28.71800 1.000 25.03305 86 LYS A N 1
ATOM 679 C CA . LYS A 1 86 ? 1.86400 -16.19000 -29.85500 1.000 24.30298 86 LYS A CA 1
ATOM 680 C C . LYS A 1 86 ? 0.55400 -16.63400 -30.48500 1.000 19.75050 86 LYS A C 1
ATOM 681 O O . LYS A 1 86 ? -0.36600 -17.08000 -29.78300 1.000 26.17189 86 LYS A O 1
ATOM 687 N N . CYS A 1 87 ? 0.45300 -16.47000 -31.80500 1.000 24.81756 87 CYS A N 1
ATOM 688 C CA . CYS A 1 87 ? -0.69200 -17.01300 -32.52600 1.000 23.43350 87 CYS A CA 1
ATOM 689 C C . CYS A 1 87 ? -0.65400 -18.53300 -32.44800 1.000 28.08561 87 CYS A C 1
ATOM 690 O O . CYS A 1 87 ? 0.34300 -19.15400 -32.82700 1.000 28.63013 87 CYS A O 1
ATOM 693 N N . VAL A 1 88 ? -1.72300 -19.12800 -31.93200 1.000 26.11557 88 VAL A N 1
ATOM 694 C CA . VAL A 1 88 ? -1.79900 -20.57600 -31.78800 1.000 32.71317 88 VAL A CA 1
ATOM 695 C C . VAL A 1 88 ? -2.83200 -21.20400 -32.70900 1.000 40.70892 88 VAL A C 1
ATOM 696 O O . VAL A 1 88 ? -2.89200 -22.44100 -32.78800 1.000 34.62526 88 VAL A O 1
ATOM 700 N N . GLN A 1 89 ? -3.63400 -20.40900 -33.41800 1.000 26.58750 89 GLN A N 1
ATOM 701 C CA . GLN A 1 89 ? -4.63100 -20.98800 -34.30800 1.000 30.58516 89 GLN A CA 1
ATOM 702 C C . GLN A 1 89 ? -4.96800 -19.99700 -35.40500 1.000 35.04574 89 GLN A C 1
ATOM 703 O O . GLN A 1 89 ? -5.33000 -18.85000 -35.10700 1.000 29.18539 89 GLN A O 1
ATOM 709 N N . ILE A 1 90 ? -4.86700 -20.44800 -36.65200 1.000 27.66731 90 ILE A N 1
ATOM 710 C CA . ILE A 1 90 ? -5.31700 -19.71900 -37.83300 1.000 27.02446 90 ILE A CA 1
ATOM 711 C C . ILE A 1 90 ? -6.49400 -20.48800 -38.42600 1.000 22.71829 90 ILE A C 1
ATOM 712 O O . ILE A 1 90 ? -6.30500 -21.57500 -38.99600 1.000 28.98518 90 ILE A O 1
ATOM 717 N N . PRO A 1 91 ? -7.72200 -19.99200 -38.27900 1.000 27.00131 91 PRO A N 1
ATOM 718 C CA . PRO A 1 91 ? -8.88800 -20.81400 -38.64500 1.000 20.52049 91 PRO A CA 1
ATOM 719 C C . PRO A 1 91 ? -8.95300 -21.21300 -40.11100 1.000 28.50283 91 PRO A C 1
ATOM 720 O O . PRO A 1 91 ? -9.53500 -22.26000 -40.42000 1.000 28.49160 91 PRO A O 1
ATOM 724 N N . ALA A 1 92 ? -8.40800 -20.41200 -41.02800 1.000 24.32805 92 ALA A N 1
ATOM 725 C CA . ALA A 1 92 ? -8.45400 -20.80200 -42.43400 1.000 25.12740 92 ALA A CA 1
ATOM 726 C C . ALA A 1 92 ? -7.61800 -22.04800 -42.70200 1.000 29.89668 92 ALA A C 1
ATOM 727 O O . ALA A 1 92 ? -7.86000 -22.74700 -43.69300 1.000 28.66765 92 ALA A O 1
ATOM 729 N N . HIS A 1 93 ? -6.65200 -22.32900 -41.83500 1.000 26.83909 93 HIS A N 1
ATOM 730 C CA . HIS A 1 93 ? -5.69300 -23.42000 -42.00900 1.000 31.08087 93 HIS A CA 1
ATOM 731 C C . HIS A 1 93 ? -5.53100 -24.12200 -40.66900 1.000 30.17598 93 HIS A C 1
ATOM 732 O O . HIS A 1 93 ? -4.49400 -24.00500 -40.00600 1.000 33.31136 93 HIS A O 1
ATOM 739 N N . PRO A 1 94 ? -6.55800 -24.85200 -40.23000 1.000 28.55638 94 PRO A N 1
ATOM 740 C CA . PRO A 1 94 ? -6.61800 -25.26700 -38.81800 1.000 34.15654 94 PRO A CA 1
ATOM 741 C C . PRO A 1 94 ? -5.53300 -26.24900 -38.41300 1.000 39.81390 94 PRO A C 1
ATOM 742 O O . PRO A 1 94 ? -5.19800 -26.31100 -37.22200 1.000 40.15499 94 PRO A O 1
ATOM 746 N N . ASP A 1 95 ? -4.95800 -26.98700 -39.35500 1.000 40.36150 95 ASP A N 1
ATOM 747 C CA . ASP A 1 95 ? -3.87900 -27.92100 -39.06100 1.000 48.94963 95 ASP A CA 1
ATOM 748 C C . ASP A 1 95 ? -2.49900 -27.31800 -39.26500 1.000 50.27845 95 ASP A C 1
ATOM 749 O O . ASP A 1 95 ? -1.49600 -28.00100 -39.03400 1.000 41.85500 95 ASP A O 1
ATOM 754 N N . MET A 1 96 ? -2.41700 -26.06800 -39.69700 1.000 35.71913 96 MET A N 1
ATOM 755 C CA . MET A 1 96 ? -1.13700 -25.44700 -39.98000 1.000 36.18404 96 MET A CA 1
ATOM 756 C C . MET A 1 96 ? -0.56600 -24.86500 -38.69600 1.000 40.98946 96 MET A C 1
ATOM 757 O O . MET A 1 96 ? -1.30100 -24.33300 -37.86200 1.000 41.69410 96 MET A O 1
ATOM 762 N N . VAL A 1 97 ? 0.74700 -24.97900 -38.53500 1.000 38.17878 97 VAL A N 1
ATOM 763 C CA . VAL A 1 97 ? 1.42800 -24.28400 -37.44600 1.000 41.96438 97 VAL A CA 1
ATOM 764 C C . VAL A 1 97 ? 1.62100 -22.83100 -37.86800 1.000 37.79533 97 VAL A C 1
ATOM 765 O O . VAL A 1 97 ? 2.23500 -22.56500 -38.91500 1.000 35.16674 97 VAL A O 1
ATOM 769 N N . PRO A 1 98 ? 1.10900 -21.86400 -37.10800 1.000 37.56914 98 PRO A N 1
ATOM 770 C CA . PRO A 1 98 ? 1.22200 -20.46100 -37.51800 1.000 38.62787 98 PRO A CA 1
ATOM 771 C C . PRO A 1 98 ? 2.67400 -20.04000 -37.61400 1.000 30.48727 98 PRO A C 1
ATOM 772 O O . PRO A 1 98 ? 3.50200 -20.44500 -36.78500 1.000 38.27171 98 PRO A O 1
ATOM 776 N N . PRO A 1 99 ? 3.02200 -19.22700 -38.60700 1.000 33.17181 99 PRO A N 1
ATOM 777 C CA . PRO A 1 99 ? 4.41000 -18.77600 -38.74400 1.000 33.05573 99 PRO A CA 1
ATOM 778 C C . PRO A 1 99 ? 4.90300 -18.08200 -37.48100 1.000 41.60927 99 PRO A C 1
ATOM 779 O O . PRO A 1 99 ? 4.12300 -17.55400 -36.68600 1.000 34.48601 99 PRO A O 1
ATOM 783 N N . ALA A 1 100 ? 6.23000 -18.09700 -37.29700 1.000 35.01310 100 ALA A N 1
ATOM 784 C CA . ALA A 1 100 ? 6.81700 -17.48900 -36.10400 1.000 38.21548 100 ALA A CA 1
ATOM 785 C C . ALA A 1 100 ? 6.50500 -15.99900 -36.01200 1.000 32.58049 100 ALA A C 1
ATOM 786 O O . ALA A 1 100 ? 6.31100 -15.46700 -34.90900 1.000 35.00959 100 ALA A O 1
ATOM 788 N N . SER A 1 101 ? 6.42800 -15.31400 -37.15300 1.000 31.00674 101 SER A N 1
ATOM 789 C CA . SER A 1 101 ? 6.11300 -13.89200 -37.16400 1.000 33.53184 101 SER A CA 1
ATOM 790 C C . SER A 1 101 ? 4.70300 -13.59100 -36.67000 1.000 33.72505 101 SER A C 1
ATOM 791 O O . SER A 1 101 ? 4.41800 -12.42700 -36.36300 1.000 32.58638 101 SER A O 1
ATOM 794 N N . ALA A 1 102 ? 3.83100 -14.60000 -36.57600 1.000 30.25955 102 ALA A N 1
ATOM 795 C CA . ALA A 1 102 ? 2.44800 -14.41100 -36.12500 1.000 27.64699 102 ALA A CA 1
ATOM 796 C C . ALA A 1 102 ? 2.46800 -14.30800 -34.60600 1.000 26.07744 102 ALA A C 1
ATOM 797 O O . ALA A 1 102 ? 2.25500 -15.27900 -33.87700 1.000 27.13670 102 ALA A O 1
ATOM 799 N N . GLN A 1 103 ? 2.70400 -13.08700 -34.13100 1.000 28.07868 103 GLN A N 1
ATOM 800 C CA . GLN A 1 103 ? 3.03800 -12.84200 -32.73800 1.000 26.54944 103 GLN A CA 1
ATOM 801 C C . GLN A 1 103 ? 2.68000 -11.39900 -32.42500 1.000 22.99470 103 GLN A C 1
ATOM 802 O O . GLN A 1 103 ? 3.06300 -10.49800 -33.17400 1.000 26.06562 103 GLN A O 1
ATOM 808 N N . ALA A 1 104 ? 1.91200 -11.19100 -31.36100 1.000 23.20639 104 ALA A N 1
ATOM 809 C CA . ALA A 1 104 ? 1.62400 -9.83300 -30.92700 1.000 24.80589 104 ALA A CA 1
ATOM 810 C C . ALA A 1 104 ? 2.86400 -9.22300 -30.28900 1.000 23.25383 104 ALA A C 1
ATOM 811 O O . ALA A 1 104 ? 3.70300 -9.92600 -29.72100 1.000 24.80347 104 ALA A O 1
ATOM 813 N N . LYS A 1 105 ? 2.98600 -7.90400 -30.40500 1.000 21.09436 105 LYS A N 1
ATOM 814 C CA . LYS A 1 105 ? 4.04100 -7.17800 -29.70500 1.000 24.52428 105 LYS A CA 1
ATOM 815 C C . LYS A 1 105 ? 3.60000 -7.00500 -28.25500 1.000 27.13837 105 LYS A C 1
ATOM 816 O O . LYS A 1 105 ? 2.60300 -6.33200 -27.98700 1.000 23.26846 105 LYS A O 1
ATOM 822 N N . THR A 1 106 ? 4.31000 -7.62900 -27.32000 1.000 23.44252 106 THR A N 1
ATOM 823 C CA . THR A 1 106 ? 3.90700 -7.62100 -25.92100 1.000 25.08229 106 THR A CA 1
ATOM 824 C C . THR A 1 106 ? 4.79800 -6.67800 -25.12500 1.000 20.36395 106 THR A C 1
ATOM 825 O O . THR A 1 106 ? 5.95200 -6.43600 -25.49100 1.000 23.11977 106 THR A O 1
ATOM 829 N N . TYR A 1 107 ? 4.24900 -6.15900 -24.02400 1.000 22.08432 107 TYR A N 1
ATOM 830 C CA . TYR A 1 107 ? 4.98100 -5.26300 -23.13900 1.000 18.21208 107 TYR A CA 1
ATOM 831 C C . TYR A 1 107 ? 4.90500 -5.75300 -21.70300 1.000 20.13580 107 TYR A C 1
ATOM 832 O O . TYR A 1 107 ? 4.05700 -6.56500 -21.34200 1.000 24.22057 107 TYR A O 1
ATOM 841 N N . HIS A 1 108 ? 5.81100 -5.23400 -20.88000 1.000 22.06827 108 HIS A N 1
ATOM 842 C CA . HIS A 1 108 ? 5.82800 -5.57400 -19.46400 1.000 20.26385 108 HIS A CA 1
ATOM 843 C C . HIS A 1 108 ? 4.67400 -4.90300 -18.72800 1.000 23.96194 108 HIS A C 1
ATOM 844 O O . HIS A 1 108 ? 4.38000 -3.72300 -18.94500 1.000 21.73914 108 HIS A O 1
ATOM 851 N N . CYS A 1 109 ? 4.03500 -5.66500 -17.84300 1.000 21.74909 109 CYS A N 1
ATOM 852 C CA . CYS A 1 109 ? 2.90800 -5.19500 -17.04900 1.000 22.23042 109 CYS A CA 1
ATOM 853 C C . CYS A 1 109 ? 3.03200 -5.69200 -15.61500 1.000 25.13377 109 CYS A C 1
ATOM 854 O O . CYS A 1 109 ? 3.30700 -6.87600 -15.38400 1.000 25.70025 109 CYS A O 1
ATOM 857 N N A GLN A 1 110 ? 2.81800 -4.79400 -14.65200 0.500 22.85749 110 GLN A N 1
ATOM 858 N N B GLN A 1 110 ? 2.83900 -4.78200 -14.66700 0.500 22.84585 110 GLN A N 1
ATOM 859 C CA A GLN A 1 110 ? 2.80300 -5.13700 -13.23300 0.500 23.04226 110 GLN A CA 1
ATOM 860 C CA B GLN A 1 110 ? 2.77200 -5.09700 -13.24800 0.500 23.05290 110 GLN A CA 1
ATOM 861 C C A GLN A 1 110 ? 1.68600 -4.37500 -12.53800 0.500 22.28546 110 GLN A C 1
ATOM 862 C C B GLN A 1 110 ? 1.56700 -4.40500 -12.64000 0.500 22.27768 110 GLN A C 1
ATOM 863 O O A GLN A 1 110 ? 1.52700 -3.17200 -12.76300 0.500 22.82720 110 GLN A O 1
ATOM 864 O O B GLN A 1 110 ? 1.23000 -3.28100 -13.02400 0.500 24.41181 110 GLN A O 1
ATOM 875 N N . GLU A 1 111 ? 0.92900 -5.07300 -11.68400 1.000 21.29669 111 GLU A N 1
ATOM 876 C CA . GLU A 1 111 ? -0.08300 -4.44900 -10.83600 1.000 23.49047 111 GLU A CA 1
ATOM 877 C C . GLU A 1 111 ? 0.57500 -4.01600 -9.53000 1.000 27.40948 111 GLU A C 1
ATOM 878 O O . GLU A 1 111 ? 1.28900 -4.80100 -8.90300 1.000 24.58136 111 GLU A O 1
ATOM 884 N N . ARG A 1 112 ? 0.35700 -2.76600 -9.13400 1.000 21.23314 112 ARG A N 1
ATOM 885 C CA . ARG A 1 112 ? 0.91400 -2.26000 -7.88200 1.000 20.34740 112 ARG A CA 1
ATOM 886 C C . ARG A 1 112 ? 0.04900 -1.10400 -7.40500 1.000 19.50523 112 ARG A C 1
ATOM 887 O O . ARG A 1 112 ? -0.29300 -0.23500 -8.20100 1.000 20.15448 112 ARG A O 1
ATOM 895 N N . TYR A 1 113 ? -0.28000 -1.08600 -6.11000 1.000 20.44859 113 TYR A N 1
ATOM 896 C CA . TYR A 1 113 ? -1.08300 -0.00300 -5.52100 1.000 21.51682 113 TYR A CA 1
ATOM 897 C C . TYR A 1 113 ? -2.45800 0.10200 -6.17500 1.000 22.97738 113 TYR A C 1
ATOM 898 O O . TYR A 1 113 ? -3.06500 1.18500 -6.19800 1.000 19.16310 113 TYR A O 1
ATOM 907 N N . GLY A 1 114 ? -2.96500 -1.01300 -6.69900 1.000 19.69328 114 GLY A N 1
ATOM 908 C CA . GLY A 1 114 ? -4.25100 -0.98900 -7.35900 1.000 20.58829 114 GLY A CA 1
ATOM 909 C C . GLY A 1 114 ? -4.21000 -0.37900 -8.73900 1.000 22.67861 114 GLY A C 1
ATOM 910 O O . GLY A 1 114 ? -5.26700 -0.08600 -9.31000 1.000 21.52458 114 GLY A O 1
ATOM 911 N N . LEU A 1 115 ? -3.02400 -0.20000 -9.30100 1.000 19.82536 115 LEU A N 1
ATOM 912 C CA . LEU A 1 115 ? -2.85800 0.44800 -10.59400 1.000 19.38472 115 LEU A CA 1
ATOM 913 C C . LEU A 1 115 ? -2.14100 -0.50500 -11.53900 1.000 22.04870 115 LEU A C 1
ATOM 914 O O . LEU A 1 115 ? -1.37700 -1.37400 -11.11200 1.000 22.47489 115 LEU A O 1
ATOM 919 N N . VAL A 1 116 ? -2.42300 -0.34800 -12.82500 1.000 19.22697 116 VAL A N 1
ATOM 920 C CA . VAL A 1 116 ? -1.77400 -1.12300 -13.87300 1.000 20.13590 116 VAL A CA 1
ATOM 921 C C . VAL A 1 116 ? -0.57200 -0.33700 -14.39000 1.000 19.36809 116 VAL A C 1
ATOM 922 O O . VAL A 1 116 ? -0.72400 0.74300 -14.97500 1.000 19.80822 116 VAL A O 1
ATOM 926 N N . TRP A 1 117 ? 0.62500 -0.88700 -14.20700 1.000 18.84415 117 TRP A N 1
ATOM 927 C CA . TRP A 1 117 ? 1.85000 -0.22800 -14.64000 1.000 18.92988 117 TRP A CA 1
ATOM 928 C C . TRP A 1 117 ? 2.40200 -0.95000 -15.85900 1.000 19.76474 117 TRP A C 1
ATOM 929 O O . TRP A 1 117 ? 2.36000 -2.18600 -15.93600 1.000 20.74053 117 TRP A O 1
ATOM 940 N N . VAL A 1 118 ? 2.90800 -0.17600 -16.81600 1.000 17.86261 118 VAL A N 1
ATOM 941 C CA . VAL A 1 118 ? 3.40300 -0.72700 -18.07400 1.000 18.17851 118 VAL A CA 1
ATOM 942 C C . VAL A 1 118 ? 4.79200 -0.18200 -18.35500 1.000 16.66326 118 VAL A C 1
ATOM 943 O O . VAL A 1 118 ? 5.06400 1.00200 -18.13400 1.000 19.82271 118 VAL A O 1
ATOM 947 N N . CYS A 1 119 ? 5.67900 -1.05000 -18.84400 1.000 17.77447 119 CYS A N 1
ATOM 948 C CA . CYS A 1 119 ? 6.97900 -0.63000 -19.35300 1.000 19.13429 119 CYS A CA 1
ATOM 949 C C . CYS A 1 119 ? 7.10300 -1.11200 -20.79100 1.000 21.84386 119 CYS A C 1
ATOM 950 O O . CYS A 1 119 ? 7.05200 -2.32400 -21.04100 1.000 23.69375 119 CYS A O 1
ATOM 953 N N . LEU A 1 120 ? 7.21100 -0.16700 -21.72900 1.000 19.66009 120 LEU A N 1
ATOM 954 C CA . LEU A 1 120 ? 7.33200 -0.47900 -23.15000 1.000 19.88136 120 LEU A CA 1
ATOM 955 C C . LEU A 1 120 ? 8.72200 -0.96700 -23.52200 1.000 21.43230 120 LEU A C 1
ATOM 956 O O . LEU A 1 120 ? 8.91400 -1.47500 -24.63100 1.000 22.81299 120 LEU A O 1
ATOM 961 N N . GLY A 1 121 ? 9.68600 -0.79400 -22.64600 1.000 20.72887 121 GLY A N 1
ATOM 962 C CA . GLY A 1 121 ? 11.04400 -1.13800 -22.98300 1.000 24.31968 121 GLY A CA 1
ATOM 963 C C . GLY A 1 121 ? 11.55700 -2.26300 -22.12300 1.000 21.36775 121 GLY A C 1
ATOM 964 O O . GLY A 1 121 ? 10.92600 -3.31000 -21.99500 1.000 25.12068 121 GLY A O 1
ATOM 965 N N . ASN A 1 122 ? 12.72800 -2.05400 -21.54300 1.000 22.65810 122 ASN A N 1
ATOM 966 C CA . ASN A 1 122 ? 13.34800 -3.06300 -20.70300 1.000 26.80872 122 ASN A CA 1
ATOM 967 C C . ASN A 1 122 ? 13.48500 -2.45400 -19.32500 1.000 26.96014 122 ASN A C 1
ATOM 968 O O . ASN A 1 122 ? 14.27700 -1.50800 -19.14600 1.000 34.07587 122 ASN A O 1
ATOM 973 N N . PRO A 1 123 ? 12.68300 -2.89900 -18.35300 1.000 29.56612 123 PRO A N 1
ATOM 974 C CA . PRO A 1 123 ? 12.63400 -2.21000 -17.06000 1.000 31.31213 123 PRO A CA 1
ATOM 975 C C . PRO A 1 123 ? 13.97000 -2.23100 -16.34500 1.000 39.12166 123 PRO A C 1
ATOM 976 O O . PRO A 1 123 ? 14.45400 -3.27100 -15.89500 1.000 47.40420 123 PRO A O 1
ATOM 980 N N . VAL A 1 124 ? 14.57900 -1.05400 -16.26300 1.000 46.64858 124 VAL A N 1
ATOM 981 C CA . VAL A 1 124 ? 15.82900 -0.89200 -15.54000 1.000 47.96358 124 VAL A CA 1
ATOM 982 C C . VAL A 1 124 ? 15.58200 -0.55900 -14.07400 1.000 48.81198 124 VAL A C 1
ATOM 983 O O . VAL A 1 124 ? 16.43100 -0.85500 -13.22400 1.000 48.68174 124 VAL A O 1
ATOM 987 N N . ASN A 1 125 ? 14.43400 0.02100 -13.74800 1.000 46.14117 125 ASN A N 1
ATOM 988 C CA . ASN A 1 125 ? 14.14200 0.44600 -12.39400 1.000 47.71100 125 ASN A CA 1
ATOM 989 C C . ASN A 1 125 ? 12.90300 -0.27500 -11.89600 1.000 36.11407 125 ASN A C 1
ATOM 990 O O . ASN A 1 125 ? 12.15400 -0.87800 -12.66900 1.000 33.69061 125 ASN A O 1
ATOM 995 N N . ASP A 1 126 ? 12.71400 -0.22200 -10.58400 1.000 40.54454 126 ASP A N 1
ATOM 996 C CA . ASP A 1 126 ? 11.47700 -0.68600 -9.99400 1.000 32.54500 126 ASP A CA 1
ATOM 997 C C . ASP A 1 126 ? 10.38300 0.36600 -10.15700 1.000 31.57142 126 ASP A C 1
ATOM 998 O O . ASP A 1 126 ? 10.63500 1.53200 -10.47000 1.000 30.82707 126 ASP A O 1
ATOM 1003 N N . ILE A 1 127 ? 9.14800 -0.07600 -9.95100 1.000 32.92479 127 ILE A N 1
ATOM 1004 C CA . ILE A 1 127 ? 8.02800 0.86400 -9.85300 1.000 27.56285 127 ILE A CA 1
ATOM 1005 C C . ILE A 1 127 ? 8.27200 1.77800 -8.66100 1.000 27.08394 127 ILE A C 1
ATOM 1006 O O . ILE A 1 127 ? 8.81100 1.31500 -7.63100 1.000 26.36865 127 ILE A O 1
ATOM 1011 N N . PRO A 1 128 ? 7.96000 3.07400 -8.74700 1.000 26.26903 128 PRO A N 1
ATOM 1012 C CA . PRO A 1 128 ? 8.23200 3.98400 -7.62500 1.000 26.87144 128 PRO A CA 1
ATOM 1013 C C . PRO A 1 128 ? 7.64700 3.45900 -6.32300 1.000 24.48129 128 PRO A C 1
ATOM 1014 O O . PRO A 1 128 ? 6.59500 2.81900 -6.30700 1.000 26.18646 128 PRO A O 1
ATOM 1018 N N A SER A 1 129 ? 8.34900 3.72900 -5.22900 0.500 23.83289 129 SER A N 1
ATOM 1019 N N B SER A 1 129 ? 8.34900 3.73300 -5.22600 0.500 23.83321 129 SER A N 1
ATOM 1020 C CA A SER A 1 129 ? 7.88500 3.31100 -3.91600 0.500 27.53594 129 SER A CA 1
ATOM 1021 C CA B SER A 1 129 ? 7.90000 3.31800 -3.90500 0.500 27.54578 129 SER A CA 1
ATOM 1022 C C A SER A 1 129 ? 6.77000 4.22700 -3.42800 0.500 25.99809 129 SER A C 1
ATOM 1023 C C B SER A 1 129 ? 6.79100 4.23400 -3.40400 0.500 25.99985 129 SER A C 1
ATOM 1024 O O A SER A 1 129 ? 6.68800 5.40100 -3.80300 0.500 24.83329 129 SER A O 1
ATOM 1025 O O B SER A 1 129 ? 6.73300 5.42000 -3.74400 0.500 24.84592 129 SER A O 1
ATOM 1030 N N . PHE A 1 130 ? 5.91000 3.67100 -2.57800 1.000 23.13874 130 PHE A N 1
ATOM 1031 C CA . PHE A 1 130 ? 4.80100 4.41700 -1.97900 1.000 21.56472 130 PHE A CA 1
ATOM 1032 C C . PHE A 1 130 ? 4.63500 3.83900 -0.58200 1.000 19.35181 130 PHE A C 1
ATOM 1033 O O . PHE A 1 130 ? 3.84500 2.91300 -0.36400 1.000 24.18319 130 PHE A O 1
ATOM 1041 N N . PRO A 1 131 ? 5.39200 4.34900 0.39700 1.000 20.98952 131 PRO A N 1
ATOM 1042 C CA . PRO A 1 131 ? 5.52200 3.60000 1.66300 1.000 28.20031 131 PRO A CA 1
ATOM 1043 C C . PRO A 1 131 ? 4.22800 3.48000 2.45400 1.000 27.18112 131 PRO A C 1
ATOM 1044 O O . PRO A 1 131 ? 4.03800 2.47200 3.14900 1.000 27.43651 131 PRO A O 1
ATOM 1048 N N . GLU A 1 132 ? 3.30700 4.44000 2.34200 1.000 21.53241 132 GLU A N 1
ATOM 1049 C CA . GLU A 1 132 ? 2.06500 4.34000 3.10600 1.000 20.50528 132 GLU A CA 1
ATOM 1050 C C . GLU A 1 132 ? 1.10500 3.27600 2.58200 1.000 21.44603 132 GLU A C 1
ATOM 1051 O O . GLU A 1 132 ? 0.13500 2.95600 3.28000 1.000 22.42472 132 GLU A O 1
ATOM 1057 N N . TRP A 1 133 ? 1.32800 2.72400 1.38200 1.000 20.00411 133 TRP A N 1
ATOM 1058 C CA . TRP A 1 133 ? 0.48100 1.63600 0.90700 1.000 21.22693 133 TRP A CA 1
ATOM 1059 C C . TRP A 1 133 ? 0.41200 0.50300 1.92600 1.000 21.87377 133 TRP A C 1
ATOM 1060 O O . TRP A 1 133 ? -0.64400 -0.09800 2.12700 1.000 26.60656 133 TRP A O 1
ATOM 1071 N N . ASP A 1 134 ? 1.53600 0.19900 2.56900 1.000 22.47339 134 ASP A N 1
ATOM 1072 C CA . ASP A 1 134 ? 1.61700 -0.86600 3.56800 1.000 28.29763 134 ASP A CA 1
ATOM 1073 C C . ASP A 1 134 ? 1.33900 -0.39100 4.98100 1.000 28.09227 134 ASP A C 1
ATOM 1074 O O . ASP A 1 134 ? 1.60900 -1.12700 5.93700 1.000 25.71549 134 ASP A O 1
ATOM 1079 N N . ASP A 1 135 ? 0.82500 0.81500 5.14900 1.000 23.57598 135 ASP A N 1
ATOM 1080 C CA . ASP A 1 135 ? 0.57200 1.32900 6.48800 1.000 21.84313 135 ASP A CA 1
ATOM 1081 C C . ASP A 1 135 ? -0.93200 1.33200 6.71800 1.000 23.91247 135 ASP A C 1
ATOM 1082 O O . ASP A 1 135 ? -1.64900 2.18700 6.17000 1.000 22.24255 135 ASP A O 1
ATOM 1087 N N . PRO A 1 136 ? -1.46500 0.39500 7.50800 1.000 22.02973 136 PRO A N 1
ATOM 1088 C CA . PRO A 1 136 ? -2.92000 0.29100 7.65700 1.000 20.64802 136 PRO A CA 1
ATOM 1089 C C . PRO A 1 136 ? -3.51900 1.37700 8.52300 1.000 22.92441 136 PRO A C 1
ATOM 1090 O O . PRO A 1 136 ? -4.74900 1.42500 8.67200 1.000 26.62728 136 PRO A O 1
ATOM 1094 N N . ASN A 1 137 ? -2.69800 2.25100 9.09900 1.000 21.26421 137 ASN A N 1
ATOM 1095 C CA . ASN A 1 137 ? -3.21500 3.44100 9.74500 1.000 20.03445 137 ASN A CA 1
ATOM 1096 C C . ASN A 1 137 ? -3.75700 4.44400 8.73500 1.000 24.13395 137 ASN A C 1
ATOM 1097 O O . ASN A 1 137 ? -4.46000 5.37500 9.13300 1.000 24.60502 137 ASN A O 1
ATOM 1102 N N . TYR A 1 138 ? -3.44700 4.27000 7.45500 1.000 21.48235 138 TYR A N 1
ATOM 1103 C CA . TYR A 1 138 ? -3.85000 5.20500 6.41100 1.000 24.23620 138 TYR A CA 1
ATOM 1104 C C . TYR A 1 138 ? -4.97000 4.60600 5.57700 1.000 22.31920 138 TYR A C 1
ATOM 1105 O O . TYR A 1 138 ? -4.92000 3.42600 5.21100 1.000 24.14926 138 TYR A O 1
ATOM 1114 N N . HIS A 1 139 ? -5.98600 5.42000 5.28700 1.000 18.88882 139 HIS A N 1
ATOM 1115 C CA . HIS A 1 139 ? -7.04500 5.05200 4.36500 1.000 20.78894 139 HIS A CA 1
ATOM 1116 C C . HIS A 1 139 ? -6.60800 5.41500 2.95700 1.000 25.11169 139 HIS A C 1
ATOM 1117 O O . HIS A 1 139 ? -5.64500 6.15200 2.77600 1.000 22.16867 139 HIS A O 1
ATOM 1124 N N . LYS A 1 140 ? -7.31600 4.89400 1.95600 1.000 21.83982 140 LYS A N 1
ATOM 1125 C CA . LYS A 1 140 ? -6.94900 5.17600 0.57200 1.000 18.87673 140 LYS A CA 1
ATOM 1126 C C . LYS A 1 140 ? -8.16200 5.55300 -0.26400 1.000 20.91024 140 LYS A C 1
ATOM 1127 O O . LYS A 1 140 ? -9.29100 5.11000 -0.01500 1.000 22.29707 140 LYS A O 1
ATOM 1133 N N . THR A 1 141 ? -7.91500 6.40300 -1.25500 1.000 20.68787 141 THR A N 1
ATOM 1134 C CA . THR A 1 141 ? -8.92600 6.68600 -2.26100 1.000 19.70124 141 THR A CA 1
ATOM 1135 C C . THR A 1 141 ? -8.21200 7.03500 -3.56000 1.000 20.94214 141 THR A C 1
ATOM 1136 O O . THR A 1 141 ? -7.02400 7.35300 -3.56600 1.000 21.84970 141 THR A O 1
ATOM 1140 N N . TYR A 1 142 ? -8.94600 6.96100 -4.66600 1.000 20.45122 142 TYR A N 1
ATOM 1141 C CA . TYR A 1 142 ? -8.39400 7.25100 -5.98800 1.000 21.11933 142 TYR A CA 1
ATOM 1142 C C . TYR A 1 142 ? -9.19700 8.36600 -6.63100 1.000 21.51601 142 TYR A C 1
ATOM 1143 O O . TYR A 1 142 ? -10.43300 8.32300 -6.60600 1.000 20.74637 142 TYR A O 1
ATOM 1152 N N . THR A 1 143 ? -8.51000 9.34200 -7.22800 1.000 20.45266 143 THR A N 1
ATOM 1153 C CA . THR A 1 143 ? -9.24200 10.31200 -8.03400 1.000 17.87229 143 THR A CA 1
ATOM 1154 C C . THR A 1 143 ? -9.73800 9.65500 -9.31400 1.000 19.60175 143 THR A C 1
ATOM 1155 O O . THR A 1 143 ? -9.25400 8.60500 -9.74300 1.000 20.30211 143 THR A O 1
ATOM 1159 N N . LYS A 1 144 ? -10.68600 10.31900 -9.96600 1.000 20.50248 144 LYS A N 1
ATOM 1160 C CA . LYS A 1 144 ? -10.90100 9.91300 -11.33300 1.000 18.66897 144 LYS A CA 1
ATOM 1161 C C . LYS A 1 144 ? -9.67500 10.28800 -12.16400 1.000 18.51460 144 LYS A C 1
ATOM 1162 O O . LYS A 1 144 ? -8.74800 10.97900 -11.70700 1.000 18.68099 144 LYS A O 1
ATOM 1168 N N . SER A 1 145 ? -9.67000 9.81100 -13.39800 1.000 19.70821 145 SER A N 1
ATOM 1169 C CA . SER A 1 145 ? -8.61900 10.20100 -14.31600 1.000 18.29496 145 SER A CA 1
ATOM 1170 C C . SER A 1 145 ? -8.98900 11.52400 -14.97800 1.000 23.28756 145 SER A C 1
ATOM 1171 O O . SER A 1 145 ? -10.17000 11.85700 -15.14300 1.000 21.69548 145 SER A O 1
ATOM 1174 N N . TYR A 1 146 ? -7.96600 12.27700 -15.36600 1.000 18.04255 146 TYR A N 1
ATOM 1175 C CA . TYR A 1 146 ? -8.15300 13.55600 -16.04900 1.000 17.06275 146 TYR A CA 1
ATOM 1176 C C . TYR A 1 146 ? -7.35000 13.53200 -17.33700 1.000 19.35085 146 TYR A C 1
ATOM 1177 O O . TYR A 1 146 ? -6.12800 13.38300 -17.30500 1.000 20.01618 146 TYR A O 1
ATOM 1186 N N . LEU A 1 147 ? -8.03500 13.68800 -18.46500 1.000 18.21692 147 LEU A N 1
ATOM 1187 C CA . LEU A 1 147 ? -7.38900 13.77400 -19.76600 1.000 21.07985 147 LEU A CA 1
ATOM 1188 C C . LEU A 1 147 ? -7.05100 15.23800 -20.03000 1.000 21.70616 147 LEU A C 1
ATOM 1189 O O . LEU A 1 147 ? -7.93900 16.09800 -19.98300 1.000 19.92389 147 LEU A O 1
ATOM 1194 N N . ILE A 1 148 ? -5.77100 15.52900 -20.26800 1.000 16.34754 148 ILE A N 1
ATOM 1195 C CA . ILE A 1 148 ? -5.29000 16.90800 -20.34200 1.000 18.46061 148 ILE A CA 1
ATOM 1196 C C . ILE A 1 148 ? -4.57600 17.12800 -21.66800 1.000 19.48328 148 ILE A C 1
ATOM 1197 O O . ILE A 1 148 ? -3.70800 16.33200 -22.05700 1.000 18.42634 148 ILE A O 1
ATOM 1202 N N . GLN A 1 149 ? -4.97100 18.18800 -22.38200 1.000 17.11070 149 GLN A N 1
ATOM 1203 C CA . GLN A 1 149 ? -4.32700 18.54800 -23.64200 1.000 17.70249 149 GLN A CA 1
ATOM 1204 C C . GLN A 1 149 ? -3.10200 19.40800 -23.32900 1.000 21.51061 149 GLN A C 1
ATOM 1205 O O . GLN A 1 149 ? -3.05200 20.62100 -23.56400 1.000 21.66626 149 GLN A O 1
ATOM 1211 N N . ALA A 1 150 ? -2.10900 18.74400 -22.74300 1.000 17.75347 150 ALA A N 1
ATOM 1212 C CA . ALA A 1 150 ? -0.84300 19.38600 -22.42800 1.000 17.95003 150 ALA A CA 1
ATOM 1213 C C . ALA A 1 150 ? 0.23500 18.31500 -22.37800 1.000 16.03422 150 ALA A C 1
ATOM 1214 O O . ALA A 1 150 ? -0.04900 17.14300 -22.11000 1.000 19.25231 150 ALA A O 1
ATOM 1216 N N . SER A 1 151 ? 1.47200 18.72900 -22.65300 1.000 17.19994 151 SER A N 1
ATOM 1217 C CA . SER A 1 151 ? 2.59300 17.80600 -22.52900 1.000 17.49200 151 SER A CA 1
ATOM 1218 C C . SER A 1 151 ? 2.66300 17.22100 -21.11600 1.000 16.78271 151 SER A C 1
ATOM 1219 O O . SER A 1 151 ? 2.48500 17.94500 -20.12900 1.000 17.62960 151 SER A O 1
ATOM 1222 N N . PRO A 1 152 ? 2.98200 15.93500 -20.97300 1.000 17.35359 152 PRO A N 1
ATOM 1223 C CA . PRO A 1 152 ? 3.09200 15.36600 -19.61800 1.000 18.39288 152 PRO A CA 1
ATOM 1224 C C . PRO A 1 152 ? 4.11500 16.08000 -18.76700 1.000 15.87995 152 PRO A C 1
ATOM 1225 O O . PRO A 1 152 ? 3.96700 16.13700 -17.54300 1.000 16.87770 152 PRO A O 1
ATOM 1229 N N . PHE A 1 153 ? 5.15300 16.62900 -19.38300 1.000 19.30417 153 PHE A N 1
ATOM 1230 C CA . PHE A 1 153 ? 6.16300 17.32700 -18.61100 1.000 19.68086 153 PHE A CA 1
ATOM 1231 C C . PHE A 1 153 ? 5.68600 18.70400 -18.16400 1.000 18.03668 153 PHE A C 1
ATOM 1232 O O . PHE A 1 153 ? 6.12600 19.18500 -17.11500 1.000 18.17486 153 PHE A O 1
ATOM 1240 N N . ARG A 1 154 ? 4.79300 19.35500 -18.92600 1.000 20.41236 154 ARG A N 1
ATOM 1241 C CA . ARG A 1 154 ? 4.15900 20.55800 -18.39000 1.000 20.51315 154 ARG A CA 1
ATOM 1242 C C . ARG A 1 154 ? 3.21600 20.22300 -17.23500 1.000 15.00760 154 ARG A C 1
ATOM 1243 O O . ARG A 1 154 ? 3.12200 20.99300 -16.26300 1.000 16.80997 154 ARG A O 1
ATOM 1251 N N . VAL A 1 155 ? 2.48000 19.09700 -17.33100 1.000 16.47522 155 VAL A N 1
ATOM 1252 C CA . VAL A 1 155 ? 1.63200 18.67600 -16.21300 1.000 17.55521 155 VAL A CA 1
ATOM 1253 C C . VAL A 1 155 ? 2.46700 18.49600 -14.94800 1.000 16.05287 155 VAL A C 1
ATOM 1254 O O . VAL A 1 155 ? 2.10100 18.97200 -13.86700 1.000 17.43045 155 VAL A O 1
ATOM 1258 N N . MET A 1 156 ? 3.61800 17.83300 -15.06400 1.000 17.58596 156 MET A N 1
ATOM 1259 C CA . MET A 1 156 ? 4.41800 17.64700 -13.85600 1.000 18.20126 156 MET A CA 1
ATOM 1260 C C . MET A 1 156 ? 5.07000 18.95300 -13.40100 1.000 16.87429 156 MET A C 1
ATOM 1261 O O . MET A 1 156 ? 5.13600 19.21800 -12.19300 1.000 18.69347 156 MET A O 1
ATOM 1266 N N . ASP A 1 157 ? 5.53400 19.79000 -14.34600 1.000 16.82768 157 ASP A N 1
ATOM 1267 C CA . ASP A 1 157 ? 6.08300 21.10200 -13.99300 1.000 18.30873 157 ASP A CA 1
ATOM 1268 C C . ASP A 1 157 ? 5.09800 21.90600 -13.15200 1.000 20.33341 157 ASP A C 1
ATOM 1269 O O . ASP A 1 157 ? 5.47000 22.50800 -12.14000 1.000 18.37006 157 ASP A O 1
ATOM 1274 N N . ASN A 1 158 ? 3.82700 21.90800 -13.55300 1.000 18.61579 158 ASN A N 1
ATOM 1275 C CA . ASN A 1 158 ? 2.80500 22.61800 -12.79900 1.000 21.49566 158 ASN A CA 1
ATOM 1276 C C . ASN A 1 158 ? 2.66600 22.06000 -11.38800 1.000 19.25761 158 ASN A C 1
ATOM 1277 O O . ASN A 1 158 ? 2.38000 22.80900 -10.44800 1.000 21.67908 158 ASN A O 1
ATOM 1282 N N A SER A 1 159 ? 2.87700 20.75500 -11.22000 0.500 18.45859 159 SER A N 1
ATOM 1283 N N B SER A 1 159 ? 2.88100 20.75500 -11.20400 0.500 18.45464 159 SER A N 1
ATOM 1284 C CA A SER A 1 159 ? 2.70600 20.14700 -9.91000 0.500 16.84179 159 SER A CA 1
ATOM 1285 C CA B SER A 1 159 ? 2.70400 20.15700 -9.88600 0.500 16.84046 159 SER A CA 1
ATOM 1286 C C A SER A 1 159 ? 3.87900 20.42900 -8.98800 0.500 22.78988 159 SER A C 1
ATOM 1287 C C B SER A 1 159 ? 3.92900 20.27400 -8.99600 0.500 22.83051 159 SER A C 1
ATOM 1288 O O A SER A 1 159 ? 3.70900 20.41600 -7.76200 0.500 25.48457 159 SER A O 1
ATOM 1289 O O B SER A 1 159 ? 3.84100 19.96300 -7.80200 0.500 24.87369 159 SER A O 1
ATOM 1294 N N . ILE A 1 160 ? 5.06500 20.66800 -9.55400 1.000 16.89909 160 ILE A N 1
ATOM 1295 C CA . ILE A 1 160 ? 6.25100 20.98300 -8.75800 1.000 18.13664 160 ILE A CA 1
ATOM 1296 C C . ILE A 1 160 ? 6.26500 22.46000 -8.34400 1.000 21.97444 160 ILE A C 1
ATOM 1297 O O . ILE A 1 160 ? 6.81700 22.81800 -7.30300 1.000 24.23615 160 ILE A O 1
ATOM 1302 N N . ASP A 1 161 ? 5.65500 23.31300 -9.15500 1.000 19.68802 161 ASP A N 1
ATOM 1303 C CA . ASP A 1 161 ? 5.51200 24.73900 -8.88700 1.000 21.57653 161 ASP A CA 1
ATOM 1304 C C . ASP A 1 161 ? 4.68700 24.97900 -7.61700 1.000 24.08652 161 ASP A C 1
ATOM 1305 O O . ASP A 1 161 ? 3.58400 24.44200 -7.47200 1.000 25.07479 161 ASP A O 1
ATOM 1310 N N . VAL A 1 162 ? 5.22600 25.74900 -6.66900 1.000 17.84982 162 VAL A N 1
ATOM 1311 C CA . VAL A 1 162 ? 4.47100 26.10300 -5.46500 1.000 21.65523 162 VAL A CA 1
ATOM 1312 C C . VAL A 1 162 ? 4.08300 27.57400 -5.41700 1.000 21.15914 162 VAL A C 1
ATOM 1313 O O . VAL A 1 162 ? 3.16200 27.92900 -4.66500 1.000 20.52135 162 VAL A O 1
ATOM 1317 N N . SER A 1 163 ? 4.70600 28.43500 -6.21500 1.000 19.94377 163 SER A N 1
ATOM 1318 C CA . SER A 1 163 ? 4.41600 29.85800 -6.07700 1.000 18.32328 163 SER A CA 1
ATOM 1319 C C . SER A 1 163 ? 3.05900 30.24600 -6.65100 1.000 20.61157 163 SER A C 1
ATOM 1320 O O . SER A 1 163 ? 2.57200 31.33900 -6.35000 1.000 22.73121 163 SER A O 1
ATOM 1323 N N . HIS A 1 164 ? 2.44200 29.39800 -7.48100 1.000 20.99256 164 HIS A N 1
ATOM 1324 C CA . HIS A 1 164 ? 1.13700 29.75800 -8.03500 1.000 19.21743 164 HIS A CA 1
ATOM 1325 C C . HIS A 1 164 ? -0.01300 29.52500 -7.05700 1.000 22.39575 164 HIS A C 1
ATOM 1326 O O . HIS A 1 164 ? -1.13800 29.96700 -7.34100 1.000 19.52809 164 HIS A O 1
ATOM 1333 N N . PHE A 1 165 ? 0.22800 28.84300 -5.92800 1.000 20.38996 165 PHE A N 1
ATOM 1334 C CA . PHE A 1 165 ? -0.86500 28.50200 -5.00900 1.000 22.38925 165 PHE A CA 1
ATOM 1335 C C . PHE A 1 165 ? -1.75900 29.67800 -4.63900 1.000 23.74306 165 PHE A C 1
ATOM 1336 O O . PHE A 1 165 ? -2.98700 29.53100 -4.72000 1.000 23.71710 165 PHE A O 1
ATOM 1344 N N . PRO A 1 166 ? -1.24100 30.84100 -4.21300 1.000 22.05950 166 PRO A N 1
ATOM 1345 C CA . PRO A 1 166 ? -2.14700 31.92400 -3.80100 1.000 23.93611 166 PRO A CA 1
ATOM 1346 C C . PRO A 1 166 ? -2.98000 32.48600 -4.93000 1.000 24.64423 166 PRO A C 1
ATOM 1347 O O . PRO A 1 166 ? -3.98900 33.14600 -4.65500 1.000 28.54197 166 PRO A O 1
ATOM 1351 N N . PHE A 1 167 ? -2.61700 32.23800 -6.18600 1.000 18.63963 167 PHE A N 1
ATOM 1352 C CA . PHE A 1 167 ? -3.30800 32.86300 -7.30900 1.000 21.49213 167 PHE A CA 1
ATOM 1353 C C . PHE A 1 167 ? -4.32000 31.97400 -8.00400 1.000 26.17621 167 PHE A C 1
ATOM 1354 O O . PHE A 1 167 ? -5.35700 32.47300 -8.44600 1.000 28.94724 167 PHE A O 1
ATOM 1362 N N . ILE A 1 168 ? -4.08400 30.67800 -8.14500 1.000 21.56406 168 ILE A N 1
ATOM 1363 C CA . ILE A 1 168 ? -5.12300 29.85100 -8.75500 1.000 25.06080 168 ILE A CA 1
ATOM 1364 C C . ILE A 1 168 ? -5.73400 28.83400 -7.79900 1.000 23.66883 168 ILE A C 1
ATOM 1365 O O . ILE A 1 168 ? -6.74800 28.21500 -8.16200 1.000 24.47565 168 ILE A O 1
ATOM 1370 N N . HIS A 1 169 ? -5.20500 28.68200 -6.57600 1.000 21.46944 169 HIS A N 1
ATOM 1371 C CA . HIS A 1 169 ? -5.78200 27.78700 -5.57600 1.000 21.41739 169 HIS A CA 1
ATOM 1372 C C . HIS A 1 169 ? -6.11600 28.52700 -4.28600 1.000 32.13124 169 HIS A C 1
ATOM 1373 O O . HIS A 1 169 ? -5.97100 27.97900 -3.19400 1.000 31.45879 169 HIS A O 1
ATOM 1380 N N . GLU A 1 170 ? -6.54700 29.77400 -4.38600 1.000 30.54129 170 GLU A N 1
ATOM 1381 C CA . GLU A 1 170 ? -6.87500 30.51400 -3.17700 1.000 43.92733 170 GLU A CA 1
ATOM 1382 C C . GLU A 1 170 ? -7.98400 29.79800 -2.41400 1.000 38.92715 170 GLU A C 1
ATOM 1383 O O . GLU A 1 170 ? -9.01400 29.44300 -2.98900 1.000 42.80190 170 GLU A O 1
ATOM 1389 N N . GLY A 1 171 ? -7.75000 29.53500 -1.12600 1.000 40.05308 171 GLY A N 1
ATOM 1390 C CA . GLY A 1 171 ? -8.73000 28.88300 -0.27900 1.000 35.84700 171 GLY A CA 1
ATOM 1391 C C . GLY A 1 171 ? -8.48000 27.41000 0.00000 1.000 50.10072 171 GLY A C 1
ATOM 1392 O O . GLY A 1 171 ? -9.07500 26.86400 0.93900 1.000 51.24635 171 GLY A O 1
ATOM 1393 N N . ILE A 1 172 ? -7.64500 26.73800 -0.79200 1.000 29.87718 172 ILE A N 1
ATOM 1394 C CA . ILE A 1 172 ? -7.26200 25.36100 -0.51500 1.000 32.53850 172 ILE A CA 1
ATOM 1395 C C . ILE A 1 172 ? -5.76400 25.22900 -0.29600 1.000 33.94796 172 ILE A C 1
ATOM 1396 O O . ILE A 1 172 ? -5.32600 24.51800 0.61700 1.000 35.21728 172 ILE A O 1
ATOM 1401 N N . LEU A 1 173 ? -4.96100 25.88000 -1.13600 1.000 33.10437 173 LEU A N 1
ATOM 1402 C CA . LEU A 1 173 ? -3.51300 25.79700 -1.05200 1.000 30.04493 173 LEU A CA 1
ATOM 1403 C C . LEU A 1 173 ? -2.84000 27.14500 -0.88500 1.000 33.27729 173 LEU A C 1
ATOM 1404 O O . LEU A 1 173 ? -1.61000 27.19400 -0.76100 1.000 33.40735 173 LEU A O 1
ATOM 1409 N N . GLY A 1 174 ? -3.58900 28.23800 -0.88700 1.000 32.57690 174 GLY A N 1
ATOM 1410 C CA . GLY A 1 174 ? -2.92100 29.52300 -0.83500 1.000 31.96808 174 GLY A CA 1
ATOM 1411 C C . GLY A 1 174 ? -3.80800 30.62200 -0.30300 1.000 31.79677 174 GLY A C 1
ATOM 1412 O O . GLY A 1 174 ? -5.02600 30.48000 -0.17600 1.000 39.03682 174 GLY A O 1
ATOM 1413 N N . ASP A 1 175 ? -3.15600 31.74400 -0.00500 1.000 34.95614 175 ASP A N 1
ATOM 1414 C CA . ASP A 1 175 ? -3.80400 32.93000 0.54000 1.000 46.03993 175 ASP A CA 1
ATOM 1415 C C . ASP A 1 175 ? -3.18500 34.14500 -0.13400 1.000 38.97077 175 ASP A C 1
ATOM 1416 O O . ASP A 1 175 ? -1.96800 34.33100 -0.07300 1.000 38.44446 175 ASP A O 1
ATOM 1421 N N . ARG A 1 176 ? -4.01100 34.96300 -0.79000 1.000 45.60348 176 ARG A N 1
ATOM 1422 C CA . ARG A 1 176 ? -3.46100 36.08200 -1.54900 1.000 50.81696 176 ARG A CA 1
ATOM 1423 C C . ARG A 1 176 ? -2.80100 37.13600 -0.67300 1.000 45.14254 176 ARG A C 1
ATOM 1424 O O . ARG A 1 176 ? -2.07100 37.97800 -1.20300 1.000 51.02103 176 ARG A O 1
ATOM 1432 N N . ASN A 1 177 ? -3.03400 37.11400 0.64000 1.000 44.27495 177 ASN A N 1
ATOM 1433 C CA . ASN A 1 177 ? -2.28100 37.95200 1.56300 1.000 54.06041 177 ASN A CA 1
ATOM 1434 C C . ASN A 1 177 ? -0.94500 37.33700 1.95500 1.000 52.86914 177 ASN A C 1
ATOM 1435 O O . ASN A 1 177 ? -0.16800 37.98300 2.66600 1.000 52.35522 177 ASN A O 1
ATOM 1440 N N . HIS A 1 178 ? -0.66800 36.10600 1.52800 1.000 44.05936 178 HIS A N 1
ATOM 1441 C CA . HIS A 1 178 ? 0.57500 35.41200 1.85600 1.000 50.25288 178 HIS A CA 1
ATOM 1442 C C . HIS A 1 178 ? 1.16200 34.80400 0.57900 1.000 40.76884 178 HIS A C 1
ATOM 1443 O O . HIS A 1 178 ? 1.33300 33.59200 0.45100 1.000 38.32706 178 HIS A O 1
ATOM 1450 N N . ALA A 1 179 ? 1.46400 35.67400 -0.38900 1.000 34.93068 179 ALA A N 1
ATOM 1451 C CA . ALA A 1 179 ? 1.99700 35.22300 -1.66700 1.000 26.89409 179 ALA A CA 1
ATOM 1452 C C . ALA A 1 179 ? 3.51800 35.13500 -1.69100 1.000 27.64244 179 ALA A C 1
ATOM 1453 O O . ALA A 1 179 ? 4.07000 34.50600 -2.60400 1.000 24.11874 179 ALA A O 1
ATOM 1455 N N A GLU A 1 180 ? 4.20500 35.72900 -0.71900 0.500 24.08689 180 GLU A N 1
ATOM 1456 N N B GLU A 1 180 ? 4.21500 35.74800 -0.73500 0.500 24.09126 180 GLU A N 1
ATOM 1457 C CA A GLU A 1 180 ? 5.65300 35.59600 -0.65100 0.500 26.22605 180 GLU A CA 1
ATOM 1458 C CA B GLU A 1 180 ? 5.66600 35.61100 -0.72100 0.500 26.19489 180 GLU A CA 1
ATOM 1459 C C A GLU A 1 180 ? 6.04400 34.12900 -0.52800 0.500 25.77757 180 GLU A C 1
ATOM 1460 C C B GLU A 1 180 ? 6.05000 34.15000 -0.53600 0.500 25.75112 180 GLU A C 1
ATOM 1461 O O A GLU A 1 180 ? 5.36600 33.34500 0.14400 0.500 29.03418 180 GLU A O 1
ATOM 1462 O O B GLU A 1 180 ? 5.37400 33.39300 0.16800 0.500 29.04494 180 GLU A O 1
ATOM 1473 N N . VAL A 1 181 ? 7.13500 33.74900 -1.18900 1.000 25.41096 181 VAL A N 1
ATOM 1474 C CA . VAL A 1 181 ? 7.62400 32.37500 -1.15600 1.000 23.94589 181 VAL A CA 1
ATOM 1475 C C . VAL A 1 181 ? 8.97200 32.37500 -0.44800 1.000 29.92129 181 VAL A C 1
ATOM 1476 O O . VAL A 1 181 ? 9.89300 33.09300 -0.85100 1.000 29.63775 181 VAL A O 1
ATOM 1480 N N . GLU A 1 182 ? 9.08600 31.58500 0.61300 1.000 34.54645 182 GLU A N 1
ATOM 1481 C CA . GLU A 1 182 ? 10.35000 31.52700 1.33100 1.000 39.26521 182 GLU A CA 1
ATOM 1482 C C . GLU A 1 182 ? 11.38900 30.75700 0.51500 1.000 40.91179 182 GLU A C 1
ATOM 1483 O O . GLU A 1 182 ? 11.08700 30.15400 -0.51900 1.000 32.93941 182 GLU A O 1
ATOM 1489 N N . ASP A 1 183 ? 12.63500 30.78800 0.98200 1.000 41.35607 183 ASP A N 1
ATOM 1490 C CA . ASP A 1 183 ? 13.70700 30.09200 0.27900 1.000 38.85121 183 ASP A CA 1
ATOM 1491 C C . ASP A 1 183 ? 13.38200 28.61100 0.17500 1.000 33.11073 183 ASP A C 1
ATOM 1492 O O . ASP A 1 183 ? 13.03300 27.97300 1.16900 1.000 36.06174 183 ASP A O 1
ATOM 1497 N N . LEU A 1 184 ? 13.49600 28.06600 -1.03000 1.000 28.90082 184 LEU A N 1
ATOM 1498 C CA . LEU A 1 184 ? 13.16200 26.67200 -1.27100 1.000 29.07717 184 LEU A CA 1
ATOM 1499 C C . LEU A 1 184 ? 14.41300 25.81000 -1.24000 1.000 31.75111 184 LEU A C 1
ATOM 1500 O O . LEU A 1 184 ? 15.49800 26.24300 -1.63400 1.000 31.28890 184 LEU A O 1
ATOM 1505 N N . GLU A 1 185 ? 14.24200 24.57300 -0.79000 1.000 27.43189 185 GLU A N 1
ATOM 1506 C CA . GLU A 1 185 ? 15.31700 23.58500 -0.75400 1.000 31.91473 185 GLU A CA 1
ATOM 1507 C C . GLU A 1 185 ? 15.01600 22.49800 -1.78000 1.000 31.31354 185 GLU A C 1
ATOM 1508 O O . GLU A 1 185 ? 13.99600 21.80700 -1.67700 1.000 30.16175 185 GLU A O 1
ATOM 1514 N N A VAL A 1 186 ? 15.91100 22.34000 -2.75000 0.500 27.15899 186 VAL A N 1
ATOM 1515 N N B VAL A 1 186 ? 15.87500 22.37100 -2.78400 0.500 27.13803 186 VAL A N 1
ATOM 1516 C CA A VAL A 1 186 ? 15.73300 21.40100 -3.84900 0.500 26.62594 186 VAL A CA 1
ATOM 1517 C CA B VAL A 1 186 ? 15.70100 21.36500 -3.82200 0.500 26.57911 186 VAL A CA 1
ATOM 1518 C C A VAL A 1 186 ? 17.03400 20.64400 -4.07100 0.500 30.54525 186 VAL A C 1
ATOM 1519 C C B VAL A 1 186 ? 17.01800 20.63400 -4.02500 0.500 30.52487 186 VAL A C 1
ATOM 1520 O O A VAL A 1 186 ? 18.12000 21.23600 -4.06100 0.500 28.28466 186 VAL A O 1
ATOM 1521 O O B VAL A 1 186 ? 18.09900 21.22900 -3.93700 0.500 28.31571 186 VAL A O 1
ATOM 1528 N N . LYS A 1 187 ? 16.92200 19.33600 -4.28600 1.000 27.50409 187 LYS A N 1
ATOM 1529 C CA . LYS A 1 187 ? 18.07400 18.48600 -4.53600 1.000 29.31820 187 LYS A CA 1
ATOM 1530 C C . LYS A 1 187 ? 17.74400 17.56400 -5.69800 1.000 36.36040 187 LYS A C 1
ATOM 1531 O O . LYS A 1 187 ? 16.64300 17.01500 -5.75600 1.000 30.06701 187 LYS A O 1
ATOM 1537 N N . VAL A 1 188 ? 18.67800 17.41100 -6.63400 1.000 26.67984 188 VAL A N 1
ATOM 1538 C CA . VAL A 1 188 ? 18.55900 16.40700 -7.68800 1.000 24.36216 188 VAL A CA 1
ATOM 1539 C C . VAL A 1 188 ? 19.72700 15.43800 -7.53100 1.000 33.72475 188 VAL A C 1
ATOM 1540 O O . VAL A 1 188 ? 20.88800 15.84400 -7.67300 1.000 30.90326 188 VAL A O 1
ATOM 1544 N N . ASP A 1 189 ? 19.40700 14.16900 -7.24800 1.000 31.52063 189 ASP A N 1
ATOM 1545 C CA . ASP A 1 189 ? 20.30300 13.04500 -6.94200 1.000 46.23595 189 ASP A CA 1
ATOM 1546 C C . ASP A 1 189 ? 20.04000 11.88100 -7.89300 1.000 42.28006 189 ASP A C 1
ATOM 1547 O O . ASP A 1 189 ? 19.19600 11.95200 -8.79100 1.000 35.74655 189 ASP A O 1
ATOM 1552 N N . LYS A 1 190 ? 20.70800 10.75300 -7.63800 1.000 44.31962 190 LYS A N 1
ATOM 1553 C CA . LYS A 1 190 ? 20.19000 9.54000 -8.25600 1.000 49.64765 190 LYS A CA 1
ATOM 1554 C C . LYS A 1 190 ? 18.91400 9.05200 -7.57800 1.000 45.91027 190 LYS A C 1
ATOM 1555 O O . LYS A 1 190 ? 18.23400 8.18200 -8.13200 1.000 44.40080 190 LYS A O 1
ATOM 1561 N N . ASP A 1 191 ? 18.55600 9.60800 -6.41300 1.000 37.41240 191 ASP A N 1
ATOM 1562 C CA . ASP A 1 191 ? 17.22600 9.40200 -5.84400 1.000 41.51146 191 ASP A CA 1
ATOM 1563 C C . ASP A 1 191 ? 16.14600 10.20700 -6.56000 1.000 34.92071 191 ASP A C 1
ATOM 1564 O O . ASP A 1 191 ? 14.97000 10.08500 -6.19600 1.000 31.72737 191 ASP A O 1
ATOM 1569 N N . GLY A 1 192 ? 16.51300 11.02400 -7.54000 1.000 30.70496 192 GLY A N 1
ATOM 1570 C CA . GLY A 1 192 ? 15.55000 11.85500 -8.23600 1.000 31.75954 192 GLY A CA 1
ATOM 1571 C C . GLY A 1 192 ? 15.51000 13.28200 -7.72800 1.000 33.59569 192 GLY A C 1
ATOM 1572 O O . GLY A 1 192 ? 16.49700 13.79600 -7.18900 1.000 26.43354 192 GLY A O 1
ATOM 1573 N N . LEU A 1 193 ? 14.36900 13.94600 -7.89900 1.000 22.63286 193 LEU A N 1
ATOM 1574 C CA . LEU A 1 193 ? 14.22100 15.33700 -7.49900 1.000 24.75414 193 LEU A CA 1
ATOM 1575 C C . LEU A 1 193 ? 13.44000 15.42100 -6.19500 1.000 25.20146 193 LEU A C 1
ATOM 1576 O O . LEU A 1 193 ? 12.33300 14.88600 -6.10200 1.000 22.54982 193 LEU A O 1
ATOM 1581 N N . THR A 1 194 ? 13.98900 16.13800 -5.20900 1.000 22.33039 194 THR A N 1
ATOM 1582 C CA . THR A 1 194 ? 13.37200 16.24000 -3.89200 1.000 23.01030 194 THR A CA 1
ATOM 1583 C C . THR A 1 194 ? 13.23700 17.70200 -3.50200 1.000 27.83004 194 THR A C 1
ATOM 1584 O O . THR A 1 194 ? 14.21200 18.45800 -3.57300 1.000 27.99490 194 THR A O 1
ATOM 1588 N N A MET A 1 195 ? 12.03700 18.10000 -3.09300 0.500 24.21063 195 MET A N 1
ATOM 1589 N N B MET A 1 195 ? 12.03000 18.10700 -3.11600 0.500 24.19520 195 MET A N 1
ATOM 1590 C CA A MET A 1 195 ? 11.80400 19.42200 -2.53100 0.500 23.68012 195 MET A CA 1
ATOM 1591 C CA B MET A 1 195 ? 11.80600 19.42300 -2.53200 0.500 23.67937 195 MET A CA 1
ATOM 1592 C C A MET A 1 195 ? 11.63200 19.30400 -1.02600 0.500 27.81762 195 MET A C 1
ATOM 1593 C C B MET A 1 195 ? 11.66000 19.27600 -1.02600 0.500 27.83674 195 MET A C 1
ATOM 1594 O O A MET A 1 195 ? 10.77700 18.54500 -0.55400 0.500 27.75141 195 MET A O 1
ATOM 1595 O O B MET A 1 195 ? 10.85500 18.46500 -0.55200 0.500 27.85640 195 MET A O 1
ATOM 1604 N N . GLY A 1 196 ? 12.43300 20.06300 -0.28300 1.000 26.82833 196 GLY A N 1
ATOM 1605 C CA . GLY A 1 196 ? 12.36600 20.02100 1.16100 1.000 32.77329 196 GLY A CA 1
ATOM 1606 C C . GLY A 1 196 ? 11.10600 20.66400 1.69500 1.000 29.74246 196 GLY A C 1
ATOM 1607 O O . GLY A 1 196 ? 10.38800 21.38400 0.99700 1.000 29.73913 196 GLY A O 1
ATOM 1608 N N . LYS A 1 197 ? 10.85300 20.41100 2.98100 1.000 29.85646 197 LYS A N 1
ATOM 1609 C CA . LYS A 1 197 ? 9.63000 20.87500 3.62100 1.000 26.37823 197 LYS A CA 1
ATOM 1610 C C . LYS A 1 197 ? 9.42700 22.37300 3.43800 1.000 28.53730 197 LYS A C 1
ATOM 1611 O O . LYS A 1 197 ? 10.36200 23.17000 3.55800 1.000 30.95591 197 LYS A O 1
ATOM 1617 N N A TYR A 1 198 ? 8.16100 22.73700 3.20800 0.500 26.47518 198 TYR A N 1
ATOM 1618 N N B TYR A 1 198 ? 8.20900 22.76000 3.09000 0.500 26.31370 198 TYR A N 1
ATOM 1619 C CA A TYR A 1 198 ? 7.72000 24.06000 2.79100 0.500 27.24138 198 TYR A CA 1
ATOM 1620 C CA B TYR A 1 198 ? 7.89100 24.17400 3.02400 0.500 26.99062 198 TYR A CA 1
ATOM 1621 C C A TYR A 1 198 ? 6.38900 24.38600 3.46200 0.500 30.27627 198 TYR A C 1
ATOM 1622 C C B TYR A 1 198 ? 6.48900 24.38500 3.56100 0.500 30.21733 198 TYR A C 1
ATOM 1623 O O A TYR A 1 198 ? 5.49800 23.53400 3.50400 0.500 28.63030 198 TYR A O 1
ATOM 1624 O O B TYR A 1 198 ? 5.66000 23.47300 3.58400 0.500 28.67393 198 TYR A O 1
ATOM 1641 N N . GLN A 1 199 ? 6.23600 25.61800 3.97300 1.000 26.14273 199 GLN A N 1
ATOM 1642 C CA . GLN A 1 199 ? 4.99000 26.00400 4.63600 1.000 29.21742 199 GLN A CA 1
ATOM 1643 C C . GLN A 1 199 ? 3.94200 26.44600 3.61400 1.000 33.20356 199 GLN A C 1
ATOM 1644 O O . GLN A 1 199 ? 4.18600 27.35500 2.81500 1.000 37.41832 199 GLN A O 1
ATOM 1650 N N . VAL A 1 200 ? 2.77600 25.80400 3.64300 1.000 30.69089 200 VAL A N 1
ATOM 1651 C CA . VAL A 1 200 ? 1.61400 26.21200 2.85800 1.000 36.24856 200 VAL A CA 1
ATOM 1652 C C . VAL A 1 200 ? 0.66900 26.98500 3.77100 1.000 44.21978 200 VAL A C 1
ATOM 1653 O O . VAL A 1 200 ? 0.60400 26.72900 4.97700 1.000 44.55664 200 VAL A O 1
ATOM 1657 N N . HIS A 1 201 ? -0.09000 27.93100 3.20700 1.000 43.95651 201 HIS A N 1
ATOM 1658 C CA . HIS A 1 201 ? -0.88500 28.82200 4.05000 1.000 59.22280 201 HIS A CA 1
ATOM 1659 C C . HIS A 1 201 ? -2.39800 28.72600 3.88100 1.000 60.14290 201 HIS A C 1
ATOM 1660 O O . HIS A 1 201 ? -3.11500 29.06200 4.82600 1.000 76.48426 201 HIS A O 1
ATOM 1667 N N . THR A 1 202 ? -2.90400 28.27500 2.73600 1.000 57.23839 202 THR A N 1
ATOM 1668 C CA . THR A 1 202 ? -4.35000 28.06900 2.53600 1.000 60.26721 202 THR A CA 1
ATOM 1669 C C . THR A 1 202 ? -5.18800 29.29000 2.92700 1.000 63.31021 202 THR A C 1
ATOM 1670 O O . THR A 1 202 ? -6.41700 29.22300 2.97700 1.000 64.01270 202 THR A O 1
ATOM 1674 N N . ASP A 1 212 ? -4.91600 28.38200 8.33100 1.000 83.94065 212 ASP A N 1
ATOM 1675 C CA . ASP A 1 212 ? -4.05500 27.39600 8.97500 1.000 96.45702 212 ASP A CA 1
ATOM 1676 C C . ASP A 1 212 ? -2.73000 27.26700 8.23600 1.000 88.97258 212 ASP A C 1
ATOM 1677 O O . ASP A 1 212 ? -2.46100 28.02900 7.30700 1.000 81.88569 212 ASP A O 1
ATOM 1682 N N . SER A 1 213 ? -1.90500 26.30300 8.64600 1.000 81.72048 213 SER A N 1
ATOM 1683 C CA . SER A 1 213 ? -0.54400 26.20300 8.12200 1.000 76.52382 213 SER A CA 1
ATOM 1684 C C . SER A 1 213 ? -0.14200 24.73500 8.04500 1.000 68.10751 213 SER A C 1
ATOM 1685 O O . SER A 1 213 ? 0.09200 24.09300 9.07400 1.000 63.56663 213 SER A O 1
ATOM 1688 N N . MET A 1 214 ? -0.04800 24.21600 6.82600 1.000 54.25108 214 MET A N 1
ATOM 1689 C CA . MET A 1 214 ? 0.42600 22.86500 6.57000 1.000 37.88989 214 MET A CA 1
ATOM 1690 C C . MET A 1 214 ? 1.88700 22.89600 6.13600 1.000 34.79984 214 MET A C 1
ATOM 1691 O O . MET A 1 214 ? 2.41500 23.92900 5.71000 1.000 35.47880 214 MET A O 1
ATOM 1696 N N . VAL A 1 215 ? 2.53800 21.74100 6.24400 1.000 27.24789 215 VAL A N 1
ATOM 1697 C CA . VAL A 1 215 ? 3.91700 21.56400 5.81000 1.000 25.90333 215 VAL A CA 1
ATOM 1698 C C . VAL A 1 215 ? 3.93600 20.48600 4.73300 1.000 26.71265 215 VAL A C 1
ATOM 1699 O O . VAL A 1 215 ? 3.43900 19.37800 4.95600 1.000 27.77699 215 VAL A O 1
ATOM 1703 N N . ASN A 1 216 ? 4.51800 20.80400 3.58100 1.000 22.22916 216 ASN A N 1
ATOM 1704 C CA . ASN A 1 216 ? 4.47100 19.93300 2.41500 1.000 27.09577 216 ASN A CA 1
ATOM 1705 C C . ASN A 1 216 ? 5.88900 19.63600 1.94400 1.000 24.75701 216 ASN A C 1
ATOM 1706 O O . ASN A 1 216 ? 6.78000 20.47100 2.07200 1.000 24.89413 216 ASN A O 1
ATOM 1711 N N . TRP A 1 217 ? 6.10300 18.42300 1.42300 1.000 23.65286 217 TRP A N 1
ATOM 1712 C CA . TRP A 1 217 ? 7.32700 18.11500 0.69000 1.000 23.05768 217 TRP A CA 1
ATOM 1713 C C . TRP A 1 217 ? 6.99700 17.06300 -0.35500 1.000 20.77980 217 TRP A C 1
ATOM 1714 O O . TRP A 1 217 ? 5.91900 16.46100 -0.33700 1.000 21.69229 217 TRP A O 1
ATOM 1725 N N . PHE A 1 218 ? 7.91900 16.86100 -1.29700 1.000 20.09443 218 PHE A N 1
ATOM 1726 C CA . PHE A 1 218 ? 7.65900 15.84300 -2.30300 1.000 19.42828 218 PHE A CA 1
ATOM 1727 C C . PHE A 1 218 ? 8.95800 15.36300 -2.92600 1.000 19.51840 218 PHE A C 1
ATOM 1728 O O . PHE A 1 218 ? 10.00900 16.00700 -2.81200 1.000 22.49528 218 PHE A O 1
ATOM 1736 N N . ARG A 1 219 ? 8.85900 14.20600 -3.58500 1.000 19.46331 219 ARG A N 1
ATOM 1737 C CA . ARG A 1 219 ? 9.99200 13.61700 -4.28800 1.000 22.39361 219 ARG A CA 1
ATOM 1738 C C . ARG A 1 219 ? 9.50600 12.94000 -5.55900 1.000 19.26613 219 ARG A C 1
ATOM 1739 O O . ARG A 1 219 ? 8.46200 12.28200 -5.56600 1.000 21.39171 219 ARG A O 1
ATOM 1747 N N . LEU A 1 220 ? 10.25600 13.13100 -6.63800 1.000 19.26687 220 LEU A N 1
ATOM 1748 C CA . LEU A 1 220 ? 10.06900 12.40800 -7.88800 1.000 18.98711 220 LEU A CA 1
ATOM 1749 C C . LEU A 1 220 ? 11.27700 11.50600 -8.07000 1.000 19.77649 220 LEU A C 1
ATOM 1750 O O . LEU A 1 220 ? 12.37600 11.99900 -8.34500 1.000 23.88776 220 LEU A O 1
ATOM 1755 N N A SER A 1 221 ? 11.06600 10.19500 -7.90800 0.500 24.11949 221 SER A N 1
ATOM 1756 N N B SER A 1 221 ? 11.08300 10.19400 -7.94200 0.500 24.15109 221 SER A N 1
ATOM 1757 C CA A SER A 1 221 ? 12.10500 9.22900 -8.25000 0.500 24.87827 221 SER A CA 1
ATOM 1758 C CA B SER A 1 221 ? 12.18500 9.29100 -8.25900 0.500 24.79713 221 SER A CA 1
ATOM 1759 C C A SER A 1 221 ? 12.39600 9.25900 -9.74300 0.500 26.23730 221 SER A C 1
ATOM 1760 C C B SER A 1 221 ? 12.38600 9.13800 -9.76100 0.500 26.27019 221 SER A C 1
ATOM 1761 O O A SER A 1 221 ? 13.55600 9.15400 -10.16000 0.500 23.91516 221 SER A O 1
ATOM 1762 O O B SER A 1 221 ? 13.49000 8.78400 -10.18900 0.500 24.22036 221 SER A O 1
ATOM 1767 N N . HIS A 1 222 ? 11.35500 9.40300 -10.56000 1.000 20.41670 222 HIS A N 1
ATOM 1768 C CA . HIS A 1 222 ? 11.42600 9.48400 -12.01000 1.000 23.86144 222 HIS A CA 1
ATOM 1769 C C . HIS A 1 222 ? 10.52100 10.63100 -12.44200 1.000 19.90352 222 HIS A C 1
ATOM 1770 O O . HIS A 1 222 ? 9.67900 11.08100 -11.66200 1.000 20.23738 222 HIS A O 1
ATOM 1777 N N . PRO A 1 223 ? 10.69300 11.14300 -13.66300 1.000 19.75716 223 PRO A N 1
ATOM 1778 C CA . PRO A 1 223 ? 10.11700 12.46500 -13.99300 1.000 19.42714 223 PRO A CA 1
ATOM 1779 C C . PRO A 1 223 ? 8.59700 12.54400 -14.05500 1.000 18.28634 223 PRO A C 1
ATOM 1780 O O . PRO A 1 223 ? 8.08800 13.67300 -14.06600 1.000 20.12676 223 PRO A O 1
ATOM 1784 N N . LEU A 1 224 ? 7.85600 11.43100 -14.13700 1.000 18.82174 224 LEU A N 1
ATOM 1785 C CA . LEU A 1 224 ? 6.40800 11.54900 -14.30600 1.000 16.65433 224 LEU A CA 1
ATOM 1786 C C . LEU A 1 224 ? 5.63700 10.88500 -13.17200 1.000 19.34248 224 LEU A C 1
ATOM 1787 O O . LEU A 1 224 ? 4.44500 10.58700 -13.31200 1.000 20.01339 224 LEU A O 1
ATOM 1792 N N . CYS A 1 225 ? 6.28200 10.67500 -12.03100 1.000 18.51661 225 CYS A N 1
ATOM 1793 C CA . CYS A 1 225 ? 5.59500 10.16200 -10.85300 1.000 16.65561 225 CYS A CA 1
ATOM 1794 C C . CYS A 1 225 ? 6.10700 10.90500 -9.62600 1.000 20.90790 225 CYS A C 1
ATOM 1795 O O . CYS A 1 225 ? 7.32000 11.01400 -9.41700 1.000 22.80117 225 CYS A O 1
ATOM 1798 N N . GLN A 1 226 ? 5.18500 11.44300 -8.83500 1.000 19.77744 226 GLN A N 1
ATOM 1799 C CA . GLN A 1 226 ? 5.54100 12.31900 -7.72500 1.000 17.79510 226 GLN A CA 1
ATOM 1800 C C . GLN A 1 226 ? 4.90900 11.78100 -6.45200 1.000 20.16652 226 GLN A C 1
ATOM 1801 O O . GLN A 1 226 ? 3.70300 11.51100 -6.41400 1.000 21.86235 226 GLN A O 1
ATOM 1807 N N . TYR A 1 227 ? 5.72000 11.65300 -5.40900 1.000 17.51059 227 TYR A N 1
ATOM 1808 C CA . TYR A 1 227 ? 5.25000 11.28300 -4.08100 1.000 20.28942 227 TYR A CA 1
ATOM 1809 C C . TYR A 1 227 ? 5.17300 12.54500 -3.24500 1.000 21.42232 227 TYR A C 1
ATOM 1810 O O . TYR A 1 227 ? 6.17000 13.24700 -3.09300 1.000 20.24806 227 TYR A O 1
ATOM 1819 N N . CYS A 1 228 ? 3.99900 12.84300 -2.71200 1.000 16.86869 228 CYS A N 1
ATOM 1820 C CA . CYS A 1 228 ? 3.76200 14.11500 -2.04500 1.000 19.87168 228 CYS A CA 1
ATOM 1821 C C . CYS A 1 228 ? 3.25700 13.86400 -0.63100 1.000 19.43666 228 CYS A C 1
ATOM 1822 O O . CYS A 1 228 ? 2.42700 12.98000 -0.41700 1.000 19.97037 228 CYS A O 1
ATOM 1825 N N . SER A 1 229 ? 3.77100 14.63000 0.33500 1.000 21.38357 229 SER A N 1
ATOM 1826 C CA . SER A 1 229 ? 3.44500 14.43800 1.74600 1.000 22.52392 229 SER A CA 1
ATOM 1827 C C . SER A 1 229 ? 3.07800 15.77500 2.37400 1.000 26.72257 229 SER A C 1
ATOM 1828 O O . SER A 1 229 ? 3.83300 16.74100 2.24500 1.000 26.43903 229 SER A O 1
ATOM 1831 N N . THR A 1 230 ? 1.92200 15.83600 3.04500 1.000 23.65289 230 THR A N 1
ATOM 1832 C CA . THR A 1 230 ? 1.45100 17.06300 3.69200 1.000 26.42286 230 THR A CA 1
ATOM 1833 C C . THR A 1 230 ? 1.03000 16.76700 5.12400 1.000 34.67029 230 THR A C 1
ATOM 1834 O O . THR A 1 230 ? 0.23200 15.85800 5.36000 1.000 29.47982 230 THR A O 1
ATOM 1838 N N . GLU A 1 231 ? 1.55100 17.53700 6.07600 1.000 29.34790 231 GLU A N 1
ATOM 1839 C CA . GLU A 1 231 ? 1.19000 17.39100 7.48000 1.000 29.80179 231 GLU A CA 1
ATOM 1840 C C . GLU A 1 231 ? 0.39700 18.61700 7.89900 1.000 33.23806 231 GLU A C 1
ATOM 1841 O O . GLU A 1 231 ? 0.87300 19.74900 7.75700 1.000 33.03346 231 GLU A O 1
ATOM 1847 N N . ALA A 1 232 ? -0.81300 18.39300 8.39700 1.000 36.15537 232 ALA A N 1
ATOM 1848 C CA . ALA A 1 232 ? -1.66300 19.45200 8.90100 1.000 49.81536 232 ALA A CA 1
ATOM 1849 C C . ALA A 1 232 ? -1.67600 19.40200 10.42900 1.000 58.08394 232 ALA A C 1
ATOM 1850 O O . ALA A 1 232 ? -0.77800 18.81400 11.05400 1.000 54.07795 232 ALA A O 1
ATOM 1852 N N . SER A 1 233 ? -2.69600 20.01500 11.02800 1.000 58.94533 233 SER A N 1
ATOM 1853 C CA . SER A 1 233 ? -2.82600 19.99100 12.47800 1.000 61.41621 233 SER A CA 1
ATOM 1854 C C . SER A 1 233 ? -2.93700 18.56100 12.98900 1.000 56.60600 233 SER A C 1
ATOM 1855 O O . SER A 1 233 ? -2.04300 18.05400 13.67700 1.000 64.05242 233 SER A O 1
ATOM 1858 N N . GLU A 1 234 ? -4.02400 17.88700 12.64400 1.000 47.66581 234 GLU A N 1
ATOM 1859 C CA . GLU A 1 234 ? -4.33100 16.58100 13.20600 1.000 67.89290 234 GLU A CA 1
ATOM 1860 C C . GLU A 1 234 ? -4.36800 15.48900 12.14200 1.000 59.07708 234 GLU A C 1
ATOM 1861 O O . GLU A 1 234 ? -5.14800 14.54100 12.26400 1.000 58.21974 234 GLU A O 1
ATOM 1867 N N . MET A 1 235 ? -3.52900 15.58600 11.10500 1.000 42.04977 235 MET A N 1
ATOM 1868 C CA . MET A 1 235 ? -3.63800 14.60300 10.03300 1.000 33.36299 235 MET A CA 1
ATOM 1869 C C . MET A 1 235 ? -2.48300 14.72000 9.04900 1.000 38.22026 235 MET A C 1
ATOM 1870 O O . MET A 1 235 ? -2.05400 15.82400 8.71200 1.000 31.03602 235 MET A O 1
ATOM 1875 N N . ARG A 1 236 ? -2.04000 13.57700 8.53500 1.000 26.02348 236 ARG A N 1
ATOM 1876 C CA . ARG A 1 236 ? -1.07500 13.53600 7.44600 1.000 23.69010 236 ARG A CA 1
ATOM 1877 C C . ARG A 1 236 ? -1.76100 12.97300 6.20900 1.000 28.98963 236 ARG A C 1
ATOM 1878 O O . ARG A 1 236 ? -2.48400 11.97200 6.30200 1.000 23.50932 236 ARG A O 1
ATOM 1886 N N . THR A 1 237 ? -1.54900 13.63200 5.06300 1.000 22.40374 237 THR A N 1
ATOM 1887 C CA . THR A 1 237 ? -2.07400 13.19900 3.77100 1.000 25.83565 237 THR A CA 1
ATOM 1888 C C . THR A 1 237 ? -0.90900 13.00000 2.81100 1.000 22.20856 237 THR A C 1
ATOM 1889 O O . THR A 1 237 ? -0.07200 13.89200 2.65500 1.000 22.97537 237 THR A O 1
ATOM 1893 N N . VAL A 1 238 ? -0.84100 11.83800 2.17600 1.000 19.96336 238 VAL A N 1
ATOM 1894 C CA . VAL A 1 238 ? 0.18400 11.60300 1.16800 1.000 19.94185 238 VAL A CA 1
ATOM 1895 C C . VAL A 1 238 ? -0.51000 11.26300 -0.14300 1.000 18.03703 238 VAL A C 1
ATOM 1896 O O . VAL A 1 238 ? -1.67800 10.86300 -0.17400 1.000 22.83077 238 VAL A O 1
ATOM 1900 N N . ASP A 1 239 ? 0.22500 11.40200 -1.24000 1.000 18.96871 239 ASP A N 1
ATOM 1901 C CA . ASP A 1 239 ? -0.34500 10.84200 -2.44600 1.000 20.54560 239 ASP A CA 1
ATOM 1902 C C . ASP A 1 239 ? 0.75800 10.43800 -3.39700 1.000 20.93296 239 ASP A C 1
ATOM 1903 O O . ASP A 1 239 ? 1.91600 10.83600 -3.26000 1.000 21.17093 239 ASP A O 1
ATOM 1908 N N . LEU A 1 240 ? 0.36300 9.60400 -4.34400 1.000 18.39439 240 LEU A N 1
ATOM 1909 C CA . LEU A 1 240 ? 1.17400 9.24700 -5.49000 1.000 18.60547 240 LEU A CA 1
ATOM 1910 C C . LEU A 1 240 ? 0.48600 9.85300 -6.70500 1.000 18.90350 240 LEU A C 1
ATOM 1911 O O . LEU A 1 240 ? -0.65900 9.50000 -7.01000 1.000 21.06713 240 LEU A O 1
ATOM 1916 N N . MET A 1 241 ? 1.15500 10.79700 -7.35000 1.000 17.39190 241 MET A N 1
ATOM 1917 C CA . MET A 1 241 ? 0.65200 11.44300 -8.55200 1.000 16.08298 241 MET A CA 1
ATOM 1918 C C . MET A 1 241 ? 1.30900 10.78500 -9.75300 1.000 19.34946 241 MET A C 1
ATOM 1919 O O . MET A 1 241 ? 2.53800 10.76100 -9.83800 1.000 21.33837 241 MET A O 1
ATOM 1924 N N . VAL A 1 242 ? 0.51100 10.22900 -10.66000 1.000 18.98702 242 VAL A N 1
ATOM 1925 C CA . VAL A 1 242 ? 1.05700 9.50200 -11.80600 1.000 17.20528 242 VAL A CA 1
ATOM 1926 C C . VAL A 1 242 ? 0.54100 10.14100 -13.08500 1.000 17.94848 242 VAL A C 1
ATOM 1927 O O . VAL A 1 242 ? -0.66700 10.31000 -13.25800 1.000 19.70266 242 VAL A O 1
ATOM 1931 N N A VAL A 1 243 ? 1.43900 10.49600 -13.99200 0.500 17.12556 243 VAL A N 1
ATOM 1932 N N B VAL A 1 243 ? 1.46900 10.52800 -13.95200 0.500 17.11842 243 VAL A N 1
ATOM 1933 C CA A VAL A 1 243 ? 1.01400 11.11300 -15.24400 0.500 17.53142 243 VAL A CA 1
ATOM 1934 C CA B VAL A 1 243 ? 1.14600 11.06600 -15.26400 0.500 17.41908 243 VAL A CA 1
ATOM 1935 C C A VAL A 1 243 ? 1.35800 10.17900 -16.39800 0.500 17.51463 243 VAL A C 1
ATOM 1936 C C B VAL A 1 243 ? 1.32700 9.95000 -16.28400 0.500 17.46508 243 VAL A C 1
ATOM 1937 O O A VAL A 1 243 ? 2.52900 9.82700 -16.61000 0.500 19.97322 243 VAL A O 1
ATOM 1938 O O B VAL A 1 243 ? 2.34600 9.24100 -16.28100 0.500 16.25725 243 VAL A O 1
ATOM 1945 N N . THR A 1 244 ? 0.33100 9.76600 -17.13200 1.000 15.11962 244 THR A N 1
ATOM 1946 C CA . THR A 1 244 ? 0.47400 8.88200 -18.28000 1.000 19.02967 244 THR A CA 1
ATOM 1947 C C . THR A 1 244 ? 0.87000 9.73700 -19.46200 1.000 18.01722 244 THR A C 1
ATOM 1948 O O . THR A 1 244 ? 0.05900 10.57300 -19.91400 1.000 18.18120 244 THR A O 1
ATOM 1952 N N . PRO A 1 245 ? 2.07400 9.56500 -20.01800 1.000 17.37347 245 PRO A N 1
ATOM 1953 C CA . PRO A 1 245 ? 2.43400 10.34400 -21.20200 1.000 18.63951 245 PRO A CA 1
ATOM 1954 C C . PRO A 1 245 ? 1.82400 9.72500 -22.45500 1.000 20.26579 245 PRO A C 1
ATOM 1955 O O . PRO A 1 245 ? 2.40500 8.82600 -23.06100 1.000 22.09475 245 PRO A O 1
ATOM 1959 N N . ILE A 1 246 ? 0.61700 10.16900 -22.81600 1.000 19.78548 246 ILE A N 1
ATOM 1960 C CA . ILE A 1 246 ? -0.04600 9.64900 -24.01400 1.000 19.47437 246 ILE A CA 1
ATOM 1961 C C . ILE A 1 246 ? 0.83400 9.86400 -25.23900 1.000 18.14400 246 ILE A C 1
ATOM 1962 O O . ILE A 1 246 ? 1.04000 8.95300 -26.04900 1.000 21.10293 246 ILE A O 1
ATOM 1967 N N . ASP A 1 247 ? 1.29200 11.08500 -25.40000 1.000 20.33210 247 ASP A N 1
ATOM 1968 C CA . ASP A 1 247 ? 2.25300 11.42300 -26.47200 1.000 20.29100 247 ASP A CA 1
ATOM 1969 C C . ASP A 1 247 ? 2.99900 12.68300 -26.04900 1.000 20.98333 247 ASP A C 1
ATOM 1970 O O . ASP A 1 247 ? 3.01500 12.98500 -24.89500 1.000 20.78932 247 ASP A O 1
ATOM 1975 N N . GLU A 1 248 ? 3.57000 13.39400 -27.00200 1.000 20.30653 248 GLU A N 1
ATOM 1976 C CA . GLU A 1 248 ? 4.32100 14.56900 -26.58700 1.000 19.97731 248 GLU A CA 1
ATOM 1977 C C . GLU A 1 248 ? 3.42200 15.69500 -26.09100 1.000 20.36837 248 GLU A C 1
ATOM 1978 O O . GLU A 1 248 ? 3.90500 16.58800 -25.39200 1.000 21.30497 248 GLU A O 1
ATOM 1984 N N . ASP A 1 249 ? 2.14100 15.68300 -26.45600 1.000 21.68788 249 ASP A N 1
ATOM 1985 C CA . ASP A 1 249 ? 1.28300 16.84400 -26.28600 1.000 21.29451 249 ASP A CA 1
ATOM 1986 C C . ASP A 1 249 ? 0.04500 16.56400 -25.44700 1.000 20.84586 249 ASP A C 1
ATOM 1987 O O . ASP A 1 249 ? -0.79700 17.45900 -25.30000 1.000 21.03102 249 ASP A O 1
ATOM 1992 N N . ASN A 1 250 ? -0.08100 15.36200 -24.88600 1.000 17.88618 250 ASN A N 1
ATOM 1993 C CA . ASN A 1 250 ? -1.30500 14.94000 -24.21100 1.000 18.67692 250 ASN A CA 1
ATOM 1994 C C . ASN A 1 250 ? -0.97000 14.02400 -23.04500 1.000 19.38514 250 ASN A C 1
ATOM 1995 O O . ASN A 1 250 ? -0.01000 13.24800 -23.10500 1.000 18.53046 250 ASN A O 1
ATOM 2000 N N . SER A 1 251 ? -1.81300 14.07200 -22.01000 1.000 16.98425 251 SER A N 1
ATOM 2001 C CA . SER A 1 251 ? -1.52300 13.38900 -20.75400 1.000 16.73557 251 SER A CA 1
ATOM 2002 C C . SER A 1 251 ? -2.78500 12.85100 -20.10300 1.000 17.60250 251 SER A C 1
ATOM 2003 O O . SER A 1 251 ? -3.86600 13.41200 -20.26800 1.000 19.84876 251 SER A O 1
ATOM 2006 N N . VAL A 1 252 ? -2.63300 11.78500 -19.31800 1.000 16.82942 252 VAL A N 1
ATOM 2007 C CA . VAL A 1 252 ? -3.65100 11.38400 -18.35000 1.000 15.78601 252 VAL A CA 1
ATOM 2008 C C . VAL A 1 252 ? -3.07500 11.61500 -16.96900 1.000 20.22172 252 VAL A C 1
ATOM 2009 O O . VAL A 1 252 ? -1.90600 11.29900 -16.71400 1.000 19.56670 252 VAL A O 1
ATOM 2013 N N . LEU A 1 253 ? -3.89000 12.17600 -16.07900 1.000 18.05689 253 LEU A N 1
ATOM 2014 C CA . LEU A 1 253 ? -3.47500 12.42700 -14.70700 1.000 20.37128 253 LEU A CA 1
ATOM 2015 C C . LEU A 1 253 ? -4.31900 11.60200 -13.73800 1.000 16.40462 253 LEU A C 1
ATOM 2016 O O . LEU A 1 253 ? -5.54600 11.54300 -13.86300 1.000 16.57350 253 LEU A O 1
ATOM 2021 N N . ARG A 1 254 ? -3.66800 10.97900 -12.75000 1.000 16.31409 254 ARG A N 1
ATOM 2022 C CA . ARG A 1 254 ? -4.38000 10.24400 -11.70700 1.000 18.01584 254 ARG A CA 1
ATOM 2023 C C . ARG A 1 254 ? -3.64700 10.41500 -10.38600 1.000 15.40763 254 ARG A C 1
ATOM 2024 O O . ARG A 1 254 ? -2.42400 10.55800 -10.36700 1.000 18.36691 254 ARG A O 1
ATOM 2032 N N . TYR A 1 255 ? -4.40000 10.38500 -9.27500 1.000 16.76750 255 TYR A N 1
ATOM 2033 C CA . TYR A 1 255 ? -3.80300 10.36100 -7.93900 1.000 16.24301 255 TYR A CA 1
ATOM 2034 C C . TYR A 1 255 ? -4.30100 9.18700 -7.11200 1.000 17.60403 255 TYR A C 1
ATOM 2035 O O . TYR A 1 255 ? -5.49700 8.86900 -7.11300 1.000 20.20843 255 TYR A O 1
ATOM 2044 N N . LEU A 1 256 ? -3.38500 8.57400 -6.36200 1.000 16.54478 256 LEU A N 1
ATOM 2045 C CA . LEU A 1 256 ? -3.73600 7.68300 -5.26400 1.000 17.44581 256 LEU A CA 1
ATOM 2046 C C . LEU A 1 256 ? -3.45600 8.45100 -3.98400 1.000 18.25203 256 LEU A C 1
ATOM 2047 O O . LEU A 1 256 ? -2.31700 8.85800 -3.75300 1.000 20.08363 256 LEU A O 1
ATOM 2052 N N . ILE A 1 257 ? -4.48700 8.66400 -3.16200 1.000 16.64883 257 ILE A N 1
ATOM 2053 C CA . ILE A 1 257 ? -4.39600 9.52700 -1.98300 1.000 17.22460 257 ILE A CA 1
ATOM 2054 C C . ILE A 1 257 ? -4.57100 8.67900 -0.73600 1.000 20.24776 257 ILE A C 1
ATOM 2055 O O . ILE A 1 257 ? -5.49000 7.85500 -0.67400 1.000 21.44973 257 ILE A O 1
ATOM 2060 N N . MET A 1 258 ? -3.69300 8.87400 0.25300 1.000 19.25258 258 MET A N 1
ATOM 2061 C CA . MET A 1 258 ? -3.83000 8.17500 1.52900 1.000 19.32208 258 MET A CA 1
ATOM 2062 C C . MET A 1 258 ? -3.73900 9.15600 2.69000 1.000 19.84388 258 MET A C 1
ATOM 2063 O O . MET A 1 258 ? -2.95800 10.11600 2.65300 1.000 21.90367 258 MET A O 1
ATOM 2068 N N . TRP A 1 259 ? -4.54500 8.91700 3.72900 1.000 18.86433 259 TRP A N 1
ATOM 2069 C CA . TRP A 1 259 ? -4.59300 9.85400 4.84700 1.000 19.07246 259 TRP A CA 1
ATOM 2070 C C . TRP A 1 259 ? -4.88300 9.08000 6.12900 1.000 25.48696 259 TRP A C 1
ATOM 2071 O O . TRP A 1 259 ? -5.52200 8.02300 6.09400 1.000 20.76187 259 TRP A O 1
ATOM 2082 N N . ASN A 1 260 ? -4.40300 9.60900 7.26400 1.000 22.51497 260 ASN A N 1
ATOM 2083 C CA . ASN A 1 260 ? -4.52500 8.87600 8.52600 1.000 25.10497 260 ASN A CA 1
ATOM 2084 C C . ASN A 1 260 ? -5.55200 9.48900 9.46600 1.000 32.00458 260 ASN A C 1
ATOM 2085 O O . ASN A 1 260 ? -5.56400 9.16400 10.65600 1.000 29.12338 260 ASN A O 1
ATOM 2090 N N . GLY A 1 261 ? -6.40200 10.36900 8.95700 1.000 24.27422 261 GLY A N 1
ATOM 2091 C CA . GLY A 1 261 ? -7.51600 10.91200 9.70600 1.000 28.98738 261 GLY A CA 1
ATOM 2092 C C . GLY A 1 261 ? -8.76100 10.08200 9.49300 1.000 32.81814 261 GLY A C 1
ATOM 2093 O O . GLY A 1 261 ? -8.70400 8.93000 9.06200 1.000 31.37713 261 GLY A O 1
ATOM 2094 N N . SER A 1 262 ? -9.91000 10.69600 9.76700 1.000 26.89366 262 SER A N 1
ATOM 2095 C CA . SER A 1 262 ? -11.16900 9.97100 9.72100 1.000 28.37654 262 SER A CA 1
ATOM 2096 C C . SER A 1 262 ? -11.49100 9.49900 8.31200 1.000 28.06345 262 SER A C 1
ATOM 2097 O O . SER A 1 262 ? -11.28900 10.22200 7.32800 1.000 27.33293 262 SER A O 1
ATOM 2100 N N . LYS A 1 263 ? -12.01800 8.27600 8.23000 1.000 29.77008 263 LYS A N 1
ATOM 2101 C CA . LYS A 1 263 ? -12.48600 7.72300 6.96700 1.000 28.14938 263 LYS A CA 1
ATOM 2102 C C . LYS A 1 263 ? -13.56500 8.60100 6.33600 1.000 30.60612 263 LYS A C 1
ATOM 2103 O O . LYS A 1 263 ? -13.71700 8.62000 5.10700 1.000 32.41536 263 LYS A O 1
ATOM 2109 N N . THR A 1 264 ? -14.33000 9.32400 7.15800 1.000 28.82855 264 THR A N 1
ATOM 2110 C CA . THR A 1 264 ? -15.41700 10.16400 6.67400 1.000 32.32993 264 THR A CA 1
ATOM 2111 C C . THR A 1 264 ? -14.93900 11.34300 5.83500 1.000 32.57592 264 THR A C 1
ATOM 2112 O O . THR A 1 264 ? -15.77300 12.00200 5.20700 1.000 30.55468 264 THR A O 1
ATOM 2116 N N . LEU A 1 265 ? -13.63900 11.64200 5.83300 1.000 27.27572 265 LEU A N 1
ATOM 2117 C CA . LEU A 1 265 ? -13.12800 12.78900 5.08900 1.000 28.83058 265 LEU A CA 1
ATOM 2118 C C . LEU A 1 265 ? -12.98600 12.51700 3.59600 1.000 28.98820 265 LEU A C 1
ATOM 2119 O O . LEU A 1 265 ? -12.65800 13.45100 2.85200 1.000 26.69573 265 LEU A O 1
ATOM 2124 N N . GLU A 1 266 ? -13.24500 11.28200 3.14900 1.000 27.81407 266 GLU A N 1
ATOM 2125 C CA . GLU A 1 266 ? -12.93300 10.88500 1.77700 1.000 26.15866 266 GLU A CA 1
ATOM 2126 C C . GLU A 1 266 ? -13.59400 11.79900 0.75000 1.000 27.90798 266 GLU A C 1
ATOM 2127 O O . GLU A 1 266 ? -12.93900 12.26700 -0.18400 1.000 24.87609 266 GLU A O 1
ATOM 2133 N N . SER A 1 267 ? -14.89400 12.05900 0.88900 1.000 24.88059 267 SER A N 1
ATOM 2134 C CA . SER A 1 267 ? -15.55100 12.83500 -0.15800 1.000 25.97502 267 SER A CA 1
ATOM 2135 C C . SER A 1 267 ? -15.02300 14.26600 -0.20000 1.000 22.90757 267 SER A C 1
ATOM 2136 O O . SER A 1 267 ? -14.88300 14.83600 -1.28700 1.000 28.15347 267 SER A O 1
ATOM 2139 N N . LYS A 1 268 ? -14.68200 14.84800 0.95400 1.000 24.07086 268 LYS A N 1
ATOM 2140 C CA . LYS A 1 268 ? -14.14400 16.20800 0.96300 1.000 27.39910 268 LYS A CA 1
ATOM 2141 C C . LYS A 1 268 ? -12.74100 16.24900 0.36900 1.000 29.32650 268 LYS A C 1
ATOM 2142 O O . LYS A 1 268 ? -12.38500 17.20600 -0.32900 1.000 25.24728 268 LYS A O 1
ATOM 2148 N N . ILE A 1 269 ? -11.93300 15.21500 0.62300 1.000 24.18924 269 ILE A N 1
ATOM 2149 C CA . ILE A 1 269 ? -10.59900 15.16400 0.02300 1.000 22.71764 269 ILE A CA 1
ATOM 2150 C C . ILE A 1 269 ? -10.70900 15.11500 -1.49600 1.000 23.57929 269 ILE A C 1
ATOM 2151 O O . ILE A 1 269 ? -10.05400 15.88500 -2.20800 1.000 25.02344 269 ILE A O 1
ATOM 2156 N N . LEU A 1 270 ? -11.56100 14.22200 -2.01700 1.000 20.90019 270 LEU A N 1
ATOM 2157 C CA . LEU A 1 270 ? -11.72400 14.10800 -3.46400 1.000 20.59712 270 LEU A CA 1
ATOM 2158 C C . LEU A 1 270 ? -12.24000 15.41100 -4.05800 1.000 23.11475 270 LEU A C 1
ATOM 2159 O O . LEU A 1 270 ? -11.82500 15.81900 -5.15100 1.000 20.31985 270 LEU A O 1
ATOM 2164 N N . ALA A 1 271 ? -13.14600 16.08100 -3.34700 1.000 22.87984 271 ALA A N 1
ATOM 2165 C CA . ALA A 1 271 ? -13.67600 17.34400 -3.85200 1.000 22.56671 271 ALA A CA 1
ATOM 2166 C C . ALA A 1 271 ? -12.59900 18.41500 -3.90400 1.000 21.57907 271 ALA A C 1
ATOM 2167 O O . ALA A 1 271 ? -12.54300 19.20100 -4.86100 1.000 21.31869 271 ALA A O 1
ATOM 2169 N N . ASP A 1 272 ? -11.76300 18.48900 -2.86600 1.000 20.95670 272 ASP A N 1
ATOM 2170 C CA . ASP A 1 272 ? -10.69300 19.47800 -2.85000 1.000 22.20776 272 ASP A CA 1
ATOM 2171 C C . ASP A 1 272 ? -9.69400 19.19900 -3.96600 1.000 20.66097 272 ASP A C 1
ATOM 2172 O O . ASP A 1 272 ? -9.27100 20.11400 -4.67800 1.000 21.64572 272 ASP A O 1
ATOM 2177 N N . TYR A 1 273 ? -9.29800 17.93000 -4.12800 1.000 19.60961 273 TYR A N 1
ATOM 2178 C CA . TYR A 1 273 ? -8.39600 17.59100 -5.22500 1.000 18.40547 273 TYR A CA 1
ATOM 2179 C C . TYR A 1 273 ? -9.00500 17.96100 -6.56000 1.000 20.23764 273 TYR A C 1
ATOM 2180 O O . TYR A 1 273 ? -8.32000 18.50100 -7.43300 1.000 19.64188 273 TYR A O 1
ATOM 2189 N N . ASP A 1 274 ? -10.28300 17.64100 -6.75200 1.000 20.30199 274 ASP A N 1
ATOM 2190 C CA . ASP A 1 274 ? -10.91200 17.95300 -8.02500 1.000 21.24650 274 ASP A CA 1
ATOM 2191 C C . ASP A 1 274 ? -10.88800 19.45000 -8.29500 1.000 20.53658 274 ASP A C 1
ATOM 2192 O O . ASP A 1 274 ? -10.61500 19.88300 -9.42000 1.000 19.36766 274 ASP A O 1
ATOM 2197 N N . GLN A 1 275 ? -11.17400 20.25600 -7.28200 1.000 19.00336 275 GLN A N 1
ATOM 2198 C CA . GLN A 1 275 ? -11.17400 21.70300 -7.48000 1.000 19.33252 275 GLN A CA 1
ATOM 2199 C C . GLN A 1 275 ? -9.78700 22.19600 -7.87900 1.000 19.87152 275 GLN A C 1
ATOM 2200 O O . GLN A 1 275 ? -9.64000 22.97900 -8.81600 1.000 21.10859 275 GLN A O 1
ATOM 2206 N N . VAL A 1 276 ? -8.75900 21.71400 -7.19100 1.000 18.46376 276 VAL A N 1
ATOM 2207 C CA . VAL A 1 276 ? -7.39600 22.14900 -7.47400 1.000 17.64664 276 VAL A CA 1
ATOM 2208 C C . VAL A 1 276 ? -6.96000 21.68400 -8.86000 1.000 15.55492 276 VAL A C 1
ATOM 2209 O O . VAL A 1 276 ? -6.35900 22.44600 -9.63200 1.000 18.17380 276 VAL A O 1
ATOM 2213 N N . ILE A 1 277 ? -7.23600 20.42000 -9.19000 1.000 17.96141 277 ILE A N 1
ATOM 2214 C CA . ILE A 1 277 ? -6.84600 19.88200 -10.49100 1.000 15.16547 277 ILE A CA 1
ATOM 2215 C C . ILE A 1 277 ? -7.4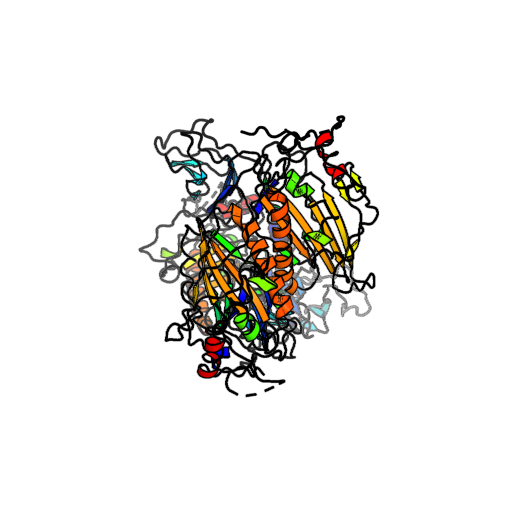8900 20.68700 -11.61700 1.000 18.71062 277 ILE A C 1
ATOM 2216 O O . ILE A 1 277 ? -6.83200 21.04900 -12.59000 1.000 18.18784 277 ILE A O 1
ATOM 2221 N N . GLU A 1 278 ? -8.78900 20.97300 -11.50700 1.000 17.84061 278 GLU A N 1
ATOM 2222 C CA . GLU A 1 278 ? -9.42400 21.70600 -12.60300 1.000 17.82748 278 GLU A CA 1
ATOM 2223 C C . GLU A 1 278 ? -8.88700 23.13300 -12.71500 1.000 20.03172 278 GLU A C 1
ATOM 2224 O O . GLU A 1 278 ? -8.76800 23.65800 -13.83100 1.000 17.60331 278 GLU A O 1
ATOM 2230 N N . GLU A 1 279 ? -8.52900 23.75100 -11.58900 1.000 18.33887 279 GLU A N 1
ATOM 2231 C CA . GLU A 1 279 ? -7.87400 25.05800 -11.61800 1.000 20.32674 279 GLU A CA 1
ATOM 2232 C C . GLU A 1 279 ? -6.54300 24.98000 -12.36100 1.000 18.32704 279 GLU A C 1
ATOM 2233 O O . GLU A 1 279 ? -6.22200 25.85400 -13.17400 1.000 18.24598 279 GLU A O 1
ATOM 2239 N N . ASP A 1 280 ? -5.76300 23.92700 -12.11500 1.000 17.76010 280 ASP A N 1
ATOM 2240 C CA . ASP A 1 280 ? -4.50300 23.78100 -12.83700 1.000 15.79776 280 ASP A CA 1
ATOM 2241 C C . ASP A 1 280 ? -4.72300 23.46300 -14.31500 1.000 17.38244 280 ASP A C 1
ATOM 2242 O O . ASP A 1 280 ? -3.96100 23.91600 -15.17400 1.000 19.45938 280 ASP A O 1
ATOM 2247 N N . ILE A 1 281 ? -5.74800 22.67500 -14.64500 1.000 16.64087 281 ILE A N 1
ATOM 2248 C CA . ILE A 1 281 ? -5.96900 22.32000 -16.04200 1.000 18.63680 281 ILE A CA 1
ATOM 2249 C C . ILE A 1 281 ? -6.27000 23.56800 -16.87000 1.000 16.05004 281 ILE A C 1
ATOM 2250 O O . ILE A 1 281 ? -5.86100 23.66400 -18.03400 1.000 15.98177 281 ILE A O 1
ATOM 2255 N N . ARG A 1 282 ? -6.98500 24.54100 -16.28100 1.000 17.79491 282 ARG A N 1
ATOM 2256 C CA . ARG A 1 282 ? -7.26100 25.79100 -16.99000 1.000 16.90106 282 ARG A CA 1
ATOM 2257 C C . ARG A 1 282 ? -5.96800 26.46800 -17.43700 1.000 19.22117 282 ARG A C 1
ATOM 2258 O O . ARG A 1 282 ? -5.87400 26.96900 -18.56600 1.000 17.69212 282 ARG A O 1
ATOM 2266 N N . ILE A 1 283 ? -4.95100 26.46300 -16.56700 1.000 15.99134 283 ILE A N 1
ATOM 2267 C CA . ILE A 1 283 ? -3.65900 27.04300 -16.92000 1.000 18.34350 283 ILE A CA 1
ATOM 2268 C C . ILE A 1 283 ? -2.92300 26.14800 -17.91600 1.000 20.31654 283 ILE A C 1
ATOM 2269 O O . ILE A 1 283 ? -2.41400 26.62000 -18.94100 1.000 17.82209 283 ILE A O 1
ATOM 2274 N N . LEU A 1 284 ? -2.88100 24.84300 -17.65400 1.000 17.65346 284 LEU A N 1
ATOM 2275 C CA . LEU A 1 284 ? -2.10800 23.90100 -18.51300 1.000 18.70599 284 LEU A CA 1
ATOM 2276 C C . LEU A 1 284 ? -2.57300 23.95800 -19.96700 1.000 18.81611 284 LEU A C 1
ATOM 2277 O O . LEU A 1 284 ? -1.74500 24.02800 -20.85500 1.000 18.30505 284 LEU A O 1
ATOM 2282 N N A HIS A 1 285 ? -3.88900 23.98100 -20.17800 0.500 19.85539 285 HIS A N 1
ATOM 2283 N N B HIS A 1 285 ? -3.89000 23.98200 -20.17700 0.500 19.85466 285 HIS A N 1
ATOM 2284 C CA A HIS A 1 285 ? -4.44300 24.00300 -21.55500 0.500 20.28470 285 HIS A CA 1
ATOM 2285 C CA B HIS A 1 285 ? -4.44000 24.00000 -21.55500 0.500 20.28044 285 HIS A CA 1
ATOM 2286 C C A HIS A 1 285 ? -4.04900 25.28900 -22.28300 0.500 21.17482 285 HIS A C 1
ATOM 2287 C C B HIS A 1 285 ? -4.04900 25.28800 -22.28200 0.500 21.17460 285 HIS A C 1
ATOM 2288 O O A HIS A 1 285 ? -3.85000 25.22100 -23.49800 0.500 22.65393 285 HIS A O 1
ATOM 2289 O O B HIS A 1 285 ? -3.88300 25.22900 -23.50200 0.500 22.63569 285 HIS A O 1
ATOM 2302 N N . SER A 1 286 ? -3.74300 26.35100 -21.53700 1.000 18.30490 286 SER A N 1
ATOM 2303 C CA . SER A 1 286 ? -3.43100 27.66000 -22.16700 1.000 21.35491 286 SER A CA 1
ATOM 2304 C C . SER A 1 286 ? -1.95000 27.86000 -22.44800 1.000 19.09830 286 SER A C 1
ATOM 2305 O O . SER A 1 286 ? -1.63100 28.76700 -23.20100 1.000 18.24191 286 SER A O 1
ATOM 2308 N N . GLN A 1 287 ? -1.09400 27.03700 -21.85500 1.000 18.12470 287 GLN A N 1
ATOM 2309 C CA . GLN A 1 287 ? 0.32300 27.36300 -21.93300 1.000 18.94470 287 GLN A CA 1
ATOM 2310 C C . GLN A 1 287 ? 0.85700 27.11500 -23.33400 1.000 21.62835 287 GLN A C 1
ATOM 2311 O O . GLN A 1 287 ? 0.50400 26.13000 -23.99000 1.000 20.51101 287 GLN A O 1
ATOM 2317 N N . GLN A 1 288 ? 1.70500 28.03900 -23.77900 1.000 20.67276 288 GLN A N 1
ATOM 2318 C CA . GLN A 1 288 ? 2.37000 27.90900 -25.09200 1.000 24.55800 288 GLN A CA 1
ATOM 2319 C C . GLN A 1 288 ? 3.84900 28.25900 -24.88000 1.000 22.35893 288 GLN A C 1
ATOM 2320 O O . GLN A 1 288 ? 4.13100 29.18300 -24.12500 1.000 23.85626 288 GLN A O 1
ATOM 2326 N N . PRO A 1 289 ? 4.80100 27.51100 -25.47100 1.000 23.36464 289 PRO A N 1
ATOM 2327 C CA . PRO A 1 289 ? 4.48600 26.34500 -26.28600 1.000 22.74080 289 PRO A CA 1
ATOM 2328 C C . PRO A 1 289 ? 3.96500 25.13900 -25.49200 1.000 22.05699 289 PRO A C 1
ATOM 2329 O O . PRO A 1 289 ? 4.14300 25.10000 -24.31900 1.000 24.85827 289 PRO A O 1
ATOM 2333 N N . THR A 1 290 ? 3.29100 24.22500 -26.18000 1.000 24.23660 290 THR A N 1
ATOM 2334 C CA . THR A 1 290 ? 2.70200 23.04400 -25.51700 1.000 23.60933 290 THR A CA 1
ATOM 2335 C C . THR A 1 290 ? 3.80200 22.26000 -24.79200 1.000 22.67472 290 THR A C 1
ATOM 2336 O O . THR A 1 290 ? 3.62000 21.90700 -23.64700 1.000 25.20852 290 THR A O 1
ATOM 2340 N N . ARG A 1 291 ? 4.91200 22.01800 -25.46500 1.000 22.79768 291 ARG A N 1
ATOM 2341 C CA . ARG A 1 291 ? 5.94700 21.20900 -24.85700 1.000 23.82969 291 ARG A CA 1
ATOM 2342 C C . ARG A 1 291 ? 6.75200 22.05900 -23.87400 1.000 22.45182 291 ARG A C 1
ATOM 2343 O O . ARG A 1 291 ? 6.82400 23.28700 -23.98900 1.000 26.36476 291 ARG A O 1
ATOM 2351 N N . LEU A 1 292 ? 7.29100 21.40000 -22.85800 1.000 20.62296 292 LEU A N 1
ATOM 2352 C CA . LEU A 1 292 ? 7.97000 22.10400 -21.76700 1.000 20.02264 292 LEU A CA 1
ATOM 2353 C C . LEU A 1 292 ? 9.31300 22.62500 -22.25500 1.000 22.66784 292 LEU A C 1
ATOM 2354 O O . LEU A 1 292 ? 10.14000 21.82300 -22.70200 1.000 20.22722 292 LEU A O 1
ATOM 2359 N N . PRO A 1 293 ? 9.58600 23.93000 -22.17100 1.000 21.64671 293 PRO A N 1
ATOM 2360 C CA . PRO A 1 293 ? 10.90500 24.44100 -22.57900 1.000 27.09212 293 PRO A CA 1
ATOM 2361 C C . PRO A 1 293 ? 11.97000 24.09500 -21.55100 1.000 21.64138 293 PRO A C 1
ATOM 2362 O O . PRO A 1 293 ? 11.80600 24.35700 -20.36100 1.000 25.99083 293 PRO A O 1
ATOM 2366 N N . LEU A 1 294 ? 13.06900 23.50000 -22.01600 1.000 23.31232 294 LEU A N 1
ATOM 2367 C CA . LEU A 1 294 ? 14.19300 23.23800 -21.12700 1.000 23.32070 294 LEU A CA 1
ATOM 2368 C C . LEU A 1 294 ? 15.06900 24.48800 -21.03100 1.000 24.62423 294 LEU A C 1
ATOM 2369 O O . LEU A 1 294 ? 14.76700 25.54000 -21.60300 1.000 32.05675 294 LEU A O 1
ATOM 2374 N N . LEU A 1 295 ? 16.16000 24.39700 -20.28100 1.000 25.37728 295 LEU A N 1
ATOM 2375 C CA . LEU A 1 295 ? 16.97000 25.59300 -20.08900 1.000 34.99474 295 LEU A CA 1
ATOM 2376 C C . LEU A 1 295 ? 17.90100 25.79100 -21.27800 1.000 38.82282 295 LEU A C 1
ATOM 2377 O O . LEU A 1 295 ? 18.22200 24.85300 -22.01200 1.000 37.32180 295 LEU A O 1
ATOM 2382 N N . SER A 1 296 ? 18.32900 27.03500 -21.46600 1.000 44.41067 296 SER A N 1
ATOM 2383 C CA . SER A 1 296 ? 19.25500 27.37200 -22.54500 1.000 61.86677 296 SER A CA 1
ATOM 2384 C C . SER A 1 296 ? 19.87500 28.74500 -22.32000 1.000 71.74528 296 SER A C 1
ATOM 2385 O O . SER A 1 296 ? 19.68600 29.66200 -23.12300 1.000 83.72632 296 SER A O 1
ATOM 2388 N N . GLY A 1 304 ? 4.82700 30.79700 -27.82100 1.000 48.12973 304 GLY A N 1
ATOM 2389 C CA . GLY A 1 304 ? 5.21700 32.19700 -27.78500 1.000 55.02531 304 GLY A CA 1
ATOM 2390 C C . GLY A 1 304 ? 6.71600 32.38400 -27.89800 1.000 58.93943 304 GLY A C 1
ATOM 2391 O O . GLY A 1 304 ? 7.49000 31.50300 -27.53300 1.000 62.83885 304 GLY A O 1
ATOM 2392 N N . LEU A 1 305 ? 7.13200 33.55800 -28.38400 1.000 67.66209 305 LEU A N 1
ATOM 2393 C CA . LEU A 1 305 ? 8.52800 33.71900 -28.79000 1.000 66.76728 305 LEU A CA 1
ATOM 2394 C C . LEU A 1 305 ? 9.49300 33.77500 -27.60800 1.000 53.32082 305 LEU A C 1
ATOM 2395 O O . LEU A 1 305 ? 10.40500 32.93400 -27.54300 1.000 59.49568 305 LEU A O 1
ATOM 2400 N N . PRO A 1 306 ? 9.36500 34.70400 -26.65100 1.000 52.55735 306 PRO A N 1
ATOM 2401 C CA . PRO A 1 306 ? 10.47400 34.93000 -25.70900 1.000 49.81260 306 PRO A CA 1
ATOM 2402 C C . PRO A 1 306 ? 10.73800 33.72000 -24.82300 1.000 46.37019 306 PRO A C 1
ATOM 2403 O O . PRO A 1 306 ? 9.83400 32.94300 -24.51000 1.000 39.27788 306 PRO A O 1
ATOM 2407 N N . GLN A 1 307 ? 12.00100 33.56700 -24.42500 1.000 35.60517 307 GLN A N 1
ATOM 2408 C CA . GLN A 1 307 ? 12.39900 32.47300 -23.55100 1.000 46.77548 307 GLN A CA 1
ATOM 2409 C C . GLN A 1 307 ? 11.86100 32.69200 -22.13600 1.000 43.45662 307 GLN A C 1
ATOM 2410 O O . GLN A 1 307 ? 11.54300 33.81800 -21.72700 1.000 36.08528 307 GLN A O 1
ATOM 2416 N N . GLU A 1 308 ? 11.76800 31.59600 -21.38200 1.000 25.49157 308 GLU A N 1
ATOM 2417 C CA . GLU A 1 308 ? 11.22800 31.66700 -20.02700 1.000 22.71990 308 GLU A CA 1
ATOM 2418 C C . GLU A 1 308 ? 12.13400 32.48900 -19.11800 1.000 31.36246 308 GLU A C 1
ATOM 2419 O O . GLU A 1 308 ? 13.35900 32.48000 -19.24400 1.000 31.32938 308 GLU A O 1
ATOM 2425 N N . ILE A 1 309 ? 11.51400 33.18400 -18.18800 1.000 21.25731 309 ILE A N 1
ATOM 2426 C CA . ILE A 1 309 ? 12.21300 33.92300 -17.14200 1.000 24.37785 309 ILE A CA 1
ATOM 2427 C C . ILE A 1 309 ? 12.12300 33.11800 -15.85700 1.000 21.58115 309 ILE A C 1
ATOM 2428 O O . ILE A 1 309 ? 11.08200 32.52900 -15.56600 1.000 21.30342 309 ILE A O 1
ATOM 2433 N N . HIS A 1 310 ? 13.18700 33.12500 -15.04900 1.000 22.24177 310 HIS A N 1
ATOM 2434 C CA . HIS A 1 310 ? 13.17400 32.37400 -13.79700 1.000 26.14310 310 HIS A CA 1
ATOM 2435 C C . HIS A 1 310 ? 13.54800 33.28800 -12.64400 1.000 20.39785 310 HIS A C 1
ATOM 2436 O O . HIS A 1 310 ? 14.49100 34.07700 -12.75800 1.000 25.61418 310 HIS A O 1
ATOM 2443 N N . VAL A 1 311 ? 12.81000 33.17800 -11.54200 1.000 21.04056 311 VAL A N 1
ATOM 2444 C CA . VAL A 1 311 ? 13.08900 33.92300 -10.30900 1.000 22.55801 311 VAL A CA 1
ATOM 2445 C C . VAL A 1 311 ? 13.39400 32.91500 -9.19900 1.000 20.35644 311 VAL A C 1
ATOM 2446 O O . VAL A 1 311 ? 13.27700 31.70500 -9.43500 1.000 21.11641 311 VAL A O 1
ATOM 2450 N N . PRO A 1 312 ? 13.79100 33.33600 -7.98500 1.000 22.14660 312 PRO A N 1
ATOM 2451 C CA . PRO A 1 312 ? 14.24000 32.34100 -6.99600 1.000 22.96571 312 PRO A CA 1
ATOM 2452 C C . PRO A 1 312 ? 13.18000 31.33100 -6.59300 1.000 22.80607 312 PRO A C 1
ATOM 2453 O O . PRO A 1 312 ? 13.53200 30.18000 -6.31800 1.000 25.32724 312 PRO A O 1
ATOM 2457 N N . SER A 1 313 ? 11.89400 31.71300 -6.56100 1.000 21.43243 313 SER A N 1
ATOM 2458 C CA . SER A 1 313 ? 10.83800 30.76900 -6.19900 1.000 21.46505 313 SER A CA 1
ATOM 2459 C C . SER A 1 313 ? 10.60800 29.72000 -7.28200 1.000 21.46494 313 SER A C 1
ATOM 2460 O O . SER A 1 313 ? 9.81900 28.79300 -7.06900 1.000 21.42428 313 SER A O 1
ATOM 2463 N N . ASP A 1 314 ? 11.25800 29.86200 -8.43300 1.000 19.49052 314 ASP A N 1
ATOM 2464 C CA . ASP A 1 314 ? 11.24200 28.85800 -9.48300 1.000 17.79944 314 ASP A CA 1
ATOM 2465 C C . ASP A 1 314 ? 12.31600 27.80100 -9.29400 1.000 20.99342 314 ASP A C 1
ATOM 2466 O O . ASP A 1 314 ? 12.52700 27.00100 -10.20700 1.000 22.46271 314 ASP A O 1
ATOM 2471 N N . ARG A 1 315 ? 12.98200 27.77500 -8.13300 1.000 23.30740 315 ARG A N 1
ATOM 2472 C CA . ARG A 1 315 ? 14.16400 26.92400 -7.97400 1.000 22.40059 315 ARG A CA 1
ATOM 2473 C C . ARG A 1 315 ? 13.86700 25.46300 -8.30800 1.000 22.54419 315 ARG A C 1
ATOM 2474 O O . ARG A 1 315 ? 14.69500 24.77800 -8.93400 1.000 21.23591 315 ARG A O 1
ATOM 2482 N N A CYS A 1 316 ? 12.70000 24.96200 -7.89100 0.500 21.25584 316 CYS A N 1
ATOM 2483 N N B CYS A 1 316 ? 12.69900 24.96300 -7.89800 0.500 21.26028 316 CYS A N 1
ATOM 2484 C CA A CYS A 1 316 ? 12.38600 23.55500 -8.12200 0.500 21.70684 316 CYS A CA 1
ATOM 2485 C CA B CYS A 1 316 ? 12.38400 23.55300 -8.10700 0.500 21.70220 316 CYS A CA 1
ATOM 2486 C C A CYS A 1 316 ? 12.03200 23.29300 -9.58000 0.500 22.58427 316 CYS A C 1
ATOM 2487 C C B CYS A 1 316 ? 11.95300 23.25800 -9.54000 0.500 22.64078 316 CYS A C 1
ATOM 2488 O O A CYS A 1 316 ? 12.42700 22.26700 -10.14400 0.500 17.97075 316 CYS A O 1
ATOM 2489 O O B CYS A 1 316 ? 12.23700 22.16800 -10.04900 0.500 18.21115 316 CYS A O 1
ATOM 2494 N N . THR A 1 317 ? 11.27000 24.19200 -10.20900 1.000 19.64020 317 THR A N 1
ATOM 2495 C CA . THR A 1 317 ? 10.91300 23.95000 -11.60400 1.000 20.78750 317 THR A CA 1
ATOM 2496 C C . THR A 1 317 ? 12.11600 24.15200 -12.51800 1.000 18.82765 317 THR A C 1
ATOM 2497 O O . THR A 1 317 ? 12.22800 23.49800 -13.56000 1.000 20.60787 317 THR A O 1
ATOM 2501 N N . VAL A 1 318 ? 13.05000 25.01500 -12.12900 1.000 19.57284 318 VAL A N 1
ATOM 2502 C CA . VAL A 1 318 ? 14.30400 25.10800 -12.87100 1.000 19.50768 318 VAL A CA 1
ATOM 2503 C C . VAL A 1 318 ? 15.09700 23.80600 -12.72900 1.000 19.47245 318 VAL A C 1
ATOM 2504 O O . VAL A 1 318 ? 15.63200 23.27500 -13.71600 1.000 19.56158 318 VAL A O 1
ATOM 2508 N N . ALA A 1 319 ? 15.14500 23.25400 -11.50900 1.000 19.15556 319 ALA A N 1
ATOM 2509 C CA . ALA A 1 319 ? 15.84200 21.98500 -11.28400 1.000 19.31221 319 ALA A CA 1
ATOM 2510 C C . ALA A 1 319 ? 15.20900 20.85400 -12.08900 1.000 21.81313 319 ALA A C 1
ATOM 2511 O O . ALA A 1 319 ? 15.91200 19.96900 -12.59600 1.000 22.14004 319 ALA A O 1
ATOM 2513 N N . TYR A 1 320 ? 13.87800 20.86000 -12.20700 1.000 18.66137 320 TYR A N 1
ATOM 2514 C CA . TYR A 1 320 ? 13.18400 19.85300 -13.00800 1.000 19.22087 320 TYR A CA 1
ATOM 2515 C C . TYR A 1 320 ? 13.62100 19.92000 -14.46800 1.000 18.18195 320 TYR A C 1
ATOM 2516 O O . TYR A 1 320 ? 13.91900 18.89300 -15.08800 1.000 19.79633 320 TYR A O 1
ATOM 2525 N N . ARG A 1 321 ? 13.63700 21.13000 -15.04500 1.000 17.79211 321 ARG A N 1
ATOM 2526 C CA . ARG A 1 321 ? 14.09800 21.29200 -16.42300 1.000 19.91074 321 ARG A CA 1
ATOM 2527 C C . ARG A 1 321 ? 15.54300 20.83300 -16.56700 1.000 22.67666 321 ARG A C 1
ATOM 2528 O O . ARG A 1 321 ? 15.90100 20.17700 -17.55400 1.000 22.04307 321 ARG A O 1
ATOM 2536 N N A ARG A 1 322 ? 16.38800 21.18300 -15.59800 0.500 20.98900 322 ARG A N 1
ATOM 2537 N N B ARG A 1 322 ? 16.38800 21.18700 -15.59700 0.500 20.98708 322 ARG A N 1
ATOM 2538 C CA A ARG A 1 322 ? 17.79000 20.77300 -15.65400 0.500 21.49879 322 ARG A CA 1
ATOM 2539 C CA B ARG A 1 322 ? 17.79200 20.77900 -15.63600 0.500 21.51010 322 ARG A CA 1
ATOM 2540 C C A ARG A 1 322 ? 17.91100 19.25500 -15.61400 0.500 23.22800 322 ARG A C 1
ATOM 2541 C C B ARG A 1 322 ? 17.91500 19.26100 -15.60500 0.500 23.22341 322 ARG A C 1
ATOM 2542 O O A ARG A 1 322 ? 18.70000 18.66400 -16.36400 0.500 24.17581 322 ARG A O 1
ATOM 2543 O O B ARG A 1 322 ? 18.70700 18.67500 -16.35800 0.500 24.17975 322 ARG A O 1
ATOM 2558 N N . TRP A 1 323 ? 17.10600 18.61100 -14.76700 1.000 22.73126 323 TRP A N 1
ATOM 2559 C CA . TRP A 1 323 ? 17.11100 17.15500 -14.65800 1.000 21.09404 323 TRP A CA 1
ATOM 2560 C C . TRP A 1 323 ? 16.69900 16.49300 -15.96800 1.000 21.84287 323 TRP A C 1
ATOM 2561 O O . TRP A 1 323 ? 17.34800 15.54900 -16.44000 1.000 21.82144 323 TRP A O 1
ATOM 2572 N N . LEU A 1 324 ? 15.60500 16.96700 -16.57300 1.000 19.32483 324 LEU A N 1
ATOM 2573 C CA . LEU A 1 324 ? 15.18700 16.38700 -17.84800 1.000 19.17136 324 LEU A CA 1
ATOM 2574 C C . LEU A 1 324 ? 16.28600 16.50100 -18.89800 1.000 22.25366 324 LEU A C 1
ATOM 2575 O O . LEU A 1 324 ? 16.47800 15.58400 -19.71000 1.000 21.22910 324 LEU A O 1
ATOM 2580 N N . LYS A 1 325 ? 16.99000 17.63400 -18.93700 1.000 20.74338 325 LYS A N 1
ATOM 2581 C CA . LYS A 1 325 ? 18.05500 17.77100 -19.92700 1.000 21.80348 325 LYS A CA 1
ATOM 2582 C C . LYS A 1 325 ? 19.20200 16.81900 -19.61300 1.000 26.20686 325 LYS A C 1
ATOM 2583 O O . LYS A 1 325 ? 19.74900 16.17500 -20.51900 1.000 25.55090 325 LYS A O 1
ATOM 2589 N N . GLU A 1 326 ? 19.55300 16.69700 -18.33100 1.000 23.58924 326 GLU A N 1
ATOM 2590 C CA . GLU A 1 326 ? 20.60100 15.76000 -17.92400 1.000 23.28901 326 GLU A CA 1
ATOM 2591 C C . GLU A 1 326 ? 20.24000 14.32500 -18.29900 1.000 30.54287 326 GLU A C 1
ATOM 2592 O O . GLU A 1 326 ? 21.10600 13.55000 -18.72600 1.000 29.32594 326 GLU A O 1
ATOM 2598 N N . LEU A 1 327 ? 18.96300 13.95000 -18.13800 1.000 19.50220 327 LEU A N 1
ATOM 2599 C CA . LEU A 1 327 ? 18.48700 12.61100 -18.47800 1.000 21.35542 327 LEU A CA 1
ATOM 2600 C C . LEU A 1 327 ? 18.44100 12.35100 -19.97800 1.000 28.23546 327 LEU A C 1
ATOM 2601 O O . LEU A 1 327 ? 18.34100 11.19300 -20.39400 1.000 27.89187 327 LEU A O 1
ATOM 2606 N N . GLY A 1 328 ? 18.49000 13.39200 -20.79800 1.000 24.02772 328 GLY A N 1
ATOM 2607 C CA . GLY A 1 328 ? 18.39200 13.22900 -22.22800 1.000 26.28651 328 GLY A CA 1
ATOM 2608 C C . GLY A 1 328 ? 16.98200 13.21100 -22.77000 1.000 30.53169 328 GLY A C 1
ATOM 2609 O O . GLY A 1 328 ? 16.76400 12.67000 -23.85500 1.000 29.73410 328 GLY A O 1
ATOM 2610 N N . VAL A 1 329 ? 16.01500 13.78600 -22.05100 1.000 23.87026 329 VAL A N 1
ATOM 2611 C CA . VAL A 1 329 ? 14.63800 13.83000 -22.54000 1.000 20.26836 329 VAL A CA 1
ATOM 2612 C C . VAL A 1 329 ? 14.53900 14.82300 -23.68700 1.000 23.49491 329 VAL A C 1
ATOM 2613 O O . VAL A 1 329 ? 14.94200 15.98700 -23.56100 1.000 24.57818 329 VAL A O 1
ATOM 2617 N N . THR A 1 330 ? 14.02000 14.36100 -24.82100 1.000 23.63543 330 THR A N 1
ATOM 2618 C CA . THR A 1 330 ? 13.72600 15.21400 -25.96400 1.000 24.43731 330 THR A CA 1
ATOM 2619 C C . THR A 1 330 ? 12.27100 15.12800 -26.39500 1.000 25.31668 330 THR A C 1
ATOM 2620 O O . THR A 1 330 ? 11.83600 15.93300 -27.21900 1.000 28.65959 330 THR A O 1
ATOM 2624 N N . TYR A 1 331 ? 11.51900 14.19100 -25.84500 1.000 21.44348 331 TYR A N 1
ATOM 2625 C CA . TYR A 1 331 ? 10.12800 13.91700 -26.18800 1.000 21.09197 331 TYR A CA 1
ATOM 2626 C C . TYR A 1 331 ? 9.22800 14.67000 -25.21500 1.000 21.17133 331 TYR A C 1
ATOM 2627 O O . TYR A 1 331 ? 9.36100 14.50400 -24.00400 1.000 23.09860 331 TYR A O 1
ATOM 2636 N N . GLY A 1 332 ? 8.30200 15.47500 -25.74200 1.000 21.87363 332 GLY A N 1
ATOM 2637 C CA . GLY A 1 332 ? 7.41700 16.25000 -24.88800 1.000 20.36187 332 GLY A CA 1
ATOM 2638 C C . GLY A 1 332 ? 8.01300 17.53000 -24.36100 1.000 21.81774 332 GLY A C 1
ATOM 2639 O O . GLY A 1 332 ? 7.36600 18.21400 -23.54700 1.000 20.41353 332 GLY A O 1
ATOM 2640 N N . VAL A 1 333 ? 9.22700 17.87700 -24.79200 1.000 20.16495 333 VAL A N 1
ATOM 2641 C CA . VAL A 1 333 ? 9.92800 19.06300 -24.33200 1.000 20.01568 333 VAL A CA 1
ATOM 2642 C C . VAL A 1 333 ? 10.40400 19.82600 -25.55400 1.000 27.31175 333 VAL A C 1
ATOM 2643 O O . VAL A 1 333 ? 10.39100 19.32200 -26.67700 1.000 26.52705 333 VAL A O 1
ATOM 2647 N N . CYS A 1 334 ? 10.84100 21.05200 -25.30800 1.000 27.24037 334 CYS A N 1
ATOM 2648 C CA . CYS A 1 334 ? 11.42600 21.90100 -26.32600 1.000 30.63940 334 CYS A CA 1
ATOM 2649 C C . CYS A 1 334 ? 12.35200 22.87800 -25.60400 1.000 35.02788 334 CYS A C 1
ATOM 2650 O O . CYS A 1 334 ? 13.50600 23.02700 -25.96900 1.000 51.41389 334 CYS A O 1
ATOM 2653 N N . MET B 1 1 ? 46.84000 18.57000 15.37900 1.000 72.19574 1 MET B N 1
ATOM 2654 C CA . MET B 1 1 ? 46.95400 19.01000 16.76600 1.000 78.79021 1 MET B CA 1
ATOM 2655 C C . MET B 1 1 ? 47.12400 17.82100 17.70000 1.000 74.09294 1 MET B C 1
ATOM 2656 O O . MET B 1 1 ? 46.57900 17.80500 18.80500 1.000 70.40722 1 MET B O 1
ATOM 2661 N N . THR B 1 2 ? 47.90000 16.83300 17.26000 1.000 68.03477 2 THR B N 1
ATOM 2662 C CA . THR B 1 2 ? 47.93300 15.53800 17.92000 1.000 67.45963 2 THR B CA 1
ATOM 2663 C C . THR B 1 2 ? 49.35400 14.98300 17.94800 1.000 63.29238 2 THR B C 1
ATOM 2664 O O . THR B 1 2 ? 50.10100 15.09700 16.97100 1.000 63.38522 2 THR B O 1
ATOM 2668 N N . THR B 1 3 ? 49.72600 14.39600 19.08200 1.000 51.18480 3 THR B N 1
ATOM 2669 C CA . THR B 1 3 ? 50.99000 13.68900 19.20700 1.000 44.52994 3 THR B CA 1
ATOM 2670 C C . THR B 1 3 ? 50.85600 12.19600 18.90700 1.000 34.75273 3 THR B C 1
ATOM 2671 O O . THR B 1 3 ? 51.80300 11.44300 19.14300 1.000 39.78260 3 THR B O 1
ATOM 2675 N N . ALA B 1 4 ? 49.71200 11.75700 18.38900 1.000 35.60869 4 ALA B N 1
ATOM 2676 C CA . ALA B 1 4 ? 49.52800 10.34200 18.09800 1.000 29.09691 4 ALA B CA 1
ATOM 2677 C C . ALA B 1 4 ? 50.43100 9.89600 16.95000 1.000 31.81398 4 ALA B C 1
ATOM 2678 O O . ALA B 1 4 ? 50.79100 10.67900 16.06700 1.000 28.56760 4 ALA B O 1
ATOM 2680 N N . ASP B 1 5 ? 50.79300 8.61600 16.97500 1.000 28.68648 5 ASP B N 1
ATOM 2681 C CA . ASP B 1 5 ? 51.59200 8.02900 15.90700 1.000 28.79238 5 ASP B CA 1
ATOM 2682 C C . ASP B 1 5 ? 50.84700 8.09100 14.58200 1.000 31.57492 5 ASP B C 1
ATOM 2683 O O . ASP B 1 5 ? 49.61400 8.05200 14.53100 1.000 26.49182 5 ASP B O 1
ATOM 2688 N N A LEU B 1 6 ? 51.62100 8.18000 13.49700 0.500 28.27810 6 LEU B N 1
ATOM 2689 N N B LEU B 1 6 ? 51.60900 8.17900 13.48700 0.500 28.28050 6 LEU B N 1
ATOM 2690 C CA A LEU B 1 6 ? 51.03200 8.24300 12.16600 0.500 30.33140 6 LEU B CA 1
ATOM 2691 C CA B LEU B 1 6 ? 50.97500 8.25900 12.17600 0.500 30.28299 6 LEU B CA 1
ATOM 2692 C C A LEU B 1 6 ? 50.18900 7.00800 11.87300 0.500 26.60150 6 LEU B C 1
ATOM 2693 C C B LEU B 1 6 ? 50.17300 7.00000 11.86700 0.500 26.60266 6 LEU B C 1
ATOM 2694 O O A LEU B 1 6 ? 49.14700 7.11000 11.21600 0.500 30.47138 6 LEU B O 1
ATOM 2695 O O B LEU B 1 6 ? 49.14200 7.07500 11.18800 0.500 30.50321 6 LEU B O 1
ATOM 2704 N N . ILE B 1 7 ? 50.60200 5.84400 12.38300 1.000 25.89053 7 ILE B N 1
ATOM 2705 C CA . ILE B 1 7 ? 49.83600 4.61400 12.18200 1.000 28.57817 7 ILE B CA 1
ATOM 2706 C C . ILE B 1 7 ? 48.43800 4.72100 12.79600 1.000 32.71168 7 ILE B C 1
ATOM 2707 O O . ILE B 1 7 ? 47.47900 4.13000 12.28000 1.000 31.56386 7 ILE B O 1
ATOM 2712 N N . LEU B 1 8 ? 48.28600 5.49600 13.87900 1.000 28.37903 8 LEU B N 1
ATOM 2713 C CA . LEU B 1 8 ? 46.95800 5.72500 14.44800 1.000 24.68310 8 LEU B CA 1
ATOM 2714 C C . LEU B 1 8 ? 46.21900 6.84000 13.71400 1.000 26.38503 8 LEU B C 1
ATOM 2715 O O . LEU B 1 8 ? 45.00700 6.74800 13.48700 1.000 24.48631 8 LEU B O 1
ATOM 2720 N N . ILE B 1 9 ? 46.94000 7.88100 13.29400 1.000 24.98563 9 ILE B N 1
ATOM 2721 C CA . ILE B 1 9 ? 46.27900 9.02200 12.67300 1.000 24.94861 9 ILE B CA 1
ATOM 2722 C C . ILE B 1 9 ? 45.64000 8.62500 11.35000 1.000 25.00041 9 ILE B C 1
ATOM 2723 O O . ILE B 1 9 ? 44.57100 9.13700 10.99000 1.000 25.63924 9 ILE B O 1
ATOM 2728 N N . ASN B 1 10 ? 46.26600 7.71000 10.60600 1.000 28.98780 10 ASN B N 1
ATOM 2729 C CA . ASN B 1 10 ? 45.77300 7.32200 9.29200 1.000 27.72343 10 ASN B CA 1
ATOM 2730 C C . ASN B 1 10 ? 44.77900 6.17200 9.34300 1.000 26.71226 10 ASN B C 1
ATOM 2731 O O . ASN B 1 10 ? 44.51700 5.55600 8.30800 1.000 30.36778 10 ASN B O 1
ATOM 2736 N N . ASN B 1 11 ? 44.20900 5.88400 10.51200 1.000 27.35538 11 ASN B N 1
ATOM 2737 C CA . ASN B 1 11 ? 43.20600 4.84400 10.66800 1.000 26.59547 11 ASN B CA 1
ATOM 2738 C C . ASN B 1 11 ? 41.82700 5.46000 10.89800 1.000 21.26603 11 ASN B C 1
ATOM 2739 O O . ASN B 1 11 ? 41.69300 6.63900 11.24100 1.000 26.68772 11 ASN B O 1
ATOM 2744 N N . TRP B 1 12 ? 40.79700 4.64800 10.66100 1.000 23.30507 12 TRP B N 1
ATOM 2745 C CA . TRP B 1 12 ? 39.40700 5.04000 10.85900 1.000 22.22899 12 TRP B CA 1
ATOM 2746 C C . TRP B 1 12 ? 38.96800 4.72500 12.28200 1.000 22.99923 12 TRP B C 1
ATOM 2747 O O . TRP B 1 12 ? 39.25300 3.64300 12.80000 1.000 25.01616 12 TRP B O 1
ATOM 2758 N N . TYR B 1 13 ? 38.24200 5.66300 12.90200 1.000 19.76435 13 TYR B N 1
ATOM 2759 C CA . TYR B 1 13 ? 37.65200 5.43500 14.21800 1.000 20.21538 13 TYR B CA 1
ATOM 2760 C C . TYR B 1 13 ? 36.20800 5.90600 14.21600 1.000 20.64747 13 TYR B C 1
ATOM 2761 O O . TYR B 1 13 ? 35.85800 6.86500 13.52800 1.000 21.77945 13 TYR B O 1
ATOM 2770 N N . VAL B 1 14 ? 35.37700 5.21200 14.99500 1.000 21.99661 14 VAL B N 1
ATOM 2771 C CA . VAL B 1 14 ? 34.00600 5.65000 15.25200 1.000 19.57857 14 VAL B CA 1
ATOM 2772 C C . VAL B 1 14 ? 34.03300 6.78100 16.27000 1.000 21.52890 14 VAL B C 1
ATOM 2773 O O . VAL B 1 14 ? 34.66800 6.65800 17.32100 1.000 21.86641 14 VAL B O 1
ATOM 2777 N N . VAL B 1 15 ? 33.31300 7.86500 15.98500 1.000 21.28069 15 VAL B N 1
ATOM 2778 C CA . VAL B 1 15 ? 33.18600 8.97100 16.93200 1.000 17.90588 15 VAL B CA 1
ATOM 2779 C C . VAL B 1 15 ? 31.74700 9.26400 17.31400 1.000 23.02134 15 VAL B C 1
ATOM 2780 O O . VAL B 1 15 ? 31.52300 10.08800 18.21000 1.000 24.81565 15 VAL B O 1
ATOM 2784 N N . ALA B 1 16 ? 30.76700 8.62800 16.68000 1.000 22.07509 16 ALA B N 1
ATOM 2785 C CA . ALA B 1 16 ? 29.37000 8.85800 17.02600 1.000 19.88621 16 ALA B CA 1
ATOM 2786 C C . ALA B 1 16 ? 28.54200 7.77100 16.36700 1.000 24.53975 16 ALA B C 1
ATOM 2787 O O . ALA B 1 16 ? 29.01100 7.09600 15.45000 1.000 24.17328 16 ALA B O 1
ATOM 2789 N N . LYS B 1 17 ? 27.29700 7.63100 16.82600 1.000 25.60624 17 LYS B N 1
ATOM 2790 C CA . LYS B 1 17 ? 26.30200 6.87100 16.08100 1.000 26.99422 17 LYS B CA 1
ATOM 2791 C C . LYS B 1 17 ? 25.53300 7.82100 15.17100 1.000 27.69529 17 LYS B C 1
ATOM 2792 O O . LYS B 1 17 ? 25.30600 8.98500 15.51300 1.000 30.09936 17 LYS B O 1
ATOM 2798 N N . VAL B 1 18 ? 25.15300 7.32000 13.98900 1.000 27.46860 18 VAL B N 1
ATOM 2799 C CA . VAL B 1 18 ? 24.42400 8.15400 13.04100 1.000 27.69857 18 VAL B CA 1
ATOM 2800 C C . VAL B 1 18 ? 23.12100 8.63700 13.65400 1.000 29.82967 18 VAL B C 1
ATOM 2801 O O . VAL B 1 18 ? 22.69900 9.77200 13.41100 1.000 33.25957 18 VAL B O 1
ATOM 2805 N N . GLU B 1 19 ? 22.49700 7.81800 14.50400 1.000 30.13379 19 GLU B N 1
ATOM 2806 C CA . GLU B 1 19 ? 21.22600 8.20700 15.10900 1.000 33.24973 19 GLU B CA 1
ATOM 2807 C C . GLU B 1 19 ? 21.36900 9.40000 16.04500 1.000 43.98101 19 GLU B C 1
ATOM 2808 O O . GLU B 1 19 ? 20.36500 10.04800 16.35900 1.000 42.32991 19 GLU B O 1
ATOM 2814 N N . ASP B 1 20 ? 22.58000 9.71000 16.50200 1.000 32.33322 20 ASP B N 1
ATOM 2815 C CA . ASP B 1 20 ? 22.78900 10.88000 17.34800 1.000 40.14097 20 ASP B CA 1
ATOM 2816 C C . ASP B 1 20 ? 23.17100 12.12800 16.56000 1.000 36.68276 20 ASP B C 1
ATOM 2817 O O . ASP B 1 20 ? 23.49600 13.15800 17.16500 1.000 39.77502 20 ASP B O 1
ATOM 2822 N N . CYS B 1 21 ? 23.12700 12.06600 15.23300 1.000 33.374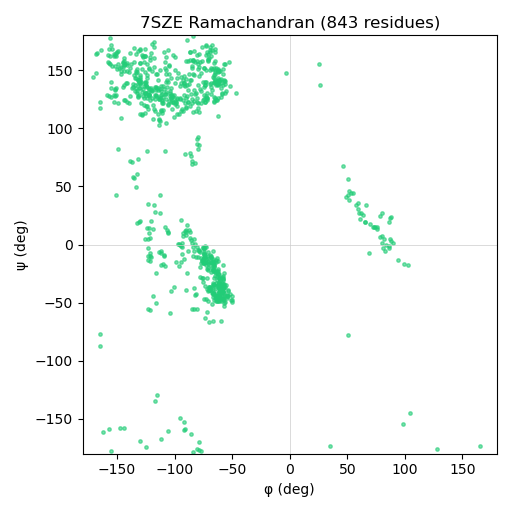99 21 CYS B N 1
ATOM 2823 C CA . CYS B 1 21 ? 23.44100 13.19400 14.36000 1.000 31.09392 21 CYS B CA 1
ATOM 2824 C C . CYS B 1 21 ? 22.23100 13.40800 13.46400 1.000 33.37140 21 CYS B C 1
ATOM 2825 O O . CYS B 1 21 ? 22.20000 12.96100 12.31600 1.000 40.54815 21 CYS B O 1
ATOM 2828 N N . ARG B 1 22 ? 21.22500 14.07800 14.00200 1.000 38.06438 22 ARG B N 1
ATOM 2829 C CA . ARG B 1 22 ? 20.03800 14.36500 13.21900 1.000 42.79727 22 ARG B CA 1
ATOM 2830 C C . ARG B 1 22 ? 20.30200 15.53600 12.28400 1.000 41.85725 22 ARG B C 1
ATOM 2831 O O . ARG B 1 22 ? 21.22500 16.32100 12.50600 1.000 32.82559 22 ARG B O 1
ATOM 2839 N N . PRO B 1 23 ? 19.53900 15.64600 11.20100 1.000 44.83631 23 PRO B N 1
ATOM 2840 C CA . PRO B 1 23 ? 19.64100 16.83200 10.34600 1.000 40.24818 23 PRO B CA 1
ATOM 2841 C C . PRO B 1 23 ? 19.50600 18.10800 11.16600 1.000 42.30643 23 PRO B C 1
ATOM 2842 O O . PRO B 1 23 ? 18.66000 18.21300 12.05600 1.000 39.86033 23 PRO B O 1
ATOM 2846 N N . GLY B 1 24 ? 20.37400 19.07400 10.87200 1.000 38.24434 24 GLY B N 1
ATOM 2847 C CA . GLY B 1 24 ? 20.41400 20.32800 11.59600 1.000 39.29788 24 GLY B CA 1
ATOM 2848 C C . GLY B 1 24 ? 21.15800 20.30600 12.91500 1.000 37.44492 24 GLY B C 1
ATOM 2849 O O . GLY B 1 24 ? 21.27500 21.36100 13.55400 1.000 41.10356 24 GLY B O 1
ATOM 2850 N N . SER B 1 25 ? 21.67000 19.15600 13.34900 1.000 32.14179 25 SER B N 1
ATOM 2851 C CA . SER B 1 25 ? 22.27200 19.05500 14.66900 1.000 34.52455 25 SER B CA 1
ATOM 2852 C C . SER B 1 25 ? 23.73000 19.49400 14.64700 1.000 26.45927 25 SER B C 1
ATOM 2853 O O . SER B 1 25 ? 24.40300 19.44200 13.61500 1.000 27.32650 25 SER B O 1
ATOM 2856 N N . ILE B 1 26 ? 24.19500 19.95200 15.80400 1.000 27.83426 26 ILE B N 1
ATOM 2857 C CA . ILE B 1 26 ? 25.61400 20.14900 16.07800 1.000 28.67121 26 ILE B CA 1
ATOM 2858 C C . ILE B 1 26 ? 25.97100 19.29100 17.27900 1.000 25.35510 26 ILE B C 1
ATOM 2859 O O . ILE B 1 26 ? 25.34700 19.41000 18.34100 1.000 31.06272 26 ILE B O 1
ATOM 2864 N N . THR B 1 27 ? 26.96900 18.42900 17.12100 1.000 28.20725 27 THR B N 1
ATOM 2865 C CA . THR B 1 27 ? 27.45600 17.62200 18.22500 1.000 24.76688 27 THR B CA 1
ATOM 2866 C C . THR B 1 27 ? 28.97900 17.71200 18.25700 1.000 24.30778 27 THR B C 1
ATOM 2867 O O . THR B 1 27 ? 29.61600 18.23900 17.33600 1.000 28.84069 27 THR B O 1
ATOM 2871 N N . THR B 1 28 ? 29.55800 17.25800 19.35800 1.000 26.51212 28 THR B N 1
ATOM 2872 C CA . THR B 1 28 ? 30.99700 17.30500 19.53100 1.000 28.45232 28 THR B CA 1
ATOM 2873 C C . THR B 1 28 ? 31.53900 15.90200 19.76300 1.000 30.17592 28 THR B C 1
ATOM 2874 O O . THR B 1 28 ? 30.81900 14.98300 20.16100 1.000 32.00507 28 THR B O 1
ATOM 2878 N N . ALA B 1 29 ? 32.83000 15.74800 19.50300 1.000 23.61716 29 ALA B N 1
ATOM 2879 C CA . ALA B 1 29 ? 33.54100 14.52900 19.84100 1.000 20.52746 29 ALA B CA 1
ATOM 2880 C C . ALA B 1 29 ? 35.00200 14.89100 20.03900 1.000 21.07880 29 ALA B C 1
ATOM 2881 O O . ALA B 1 29 ? 35.41600 16.03100 19.80800 1.000 21.25570 29 ALA B O 1
ATOM 2883 N N A HIS B 1 30 ? 35.79100 13.90200 20.45200 0.500 22.54856 30 HIS B N 1
ATOM 2884 N N B HIS B 1 30 ? 35.77800 13.91000 20.48900 0.500 22.55387 30 HIS B N 1
ATOM 2885 C CA A HIS B 1 30 ? 37.20700 14.10500 20.72100 0.500 18.82832 30 HIS B CA 1
ATOM 2886 C CA B HIS B 1 30 ? 37.20600 14.08200 20.72300 0.500 18.84470 30 HIS B CA 1
ATOM 2887 C C A HIS B 1 30 ? 37.97400 12.86700 20.28300 0.500 20.18941 30 HIS B C 1
ATOM 2888 C C B HIS B 1 30 ? 37.92300 12.85200 20.19900 0.500 20.18719 30 HIS B C 1
ATOM 2889 O O A HIS B 1 30 ? 37.63700 11.75100 20.69300 0.500 21.01226 30 HIS B O 1
ATOM 2890 O O B HIS B 1 30 ? 37.49600 11.72300 20.46000 0.500 21.32636 30 HIS B O 1
ATOM 2903 N N . LEU B 1 31 ? 39.01300 13.06500 19.47400 1.000 18.61896 31 LEU B N 1
ATOM 2904 C CA . LEU B 1 31 ? 39.71000 11.94900 18.84100 1.000 18.50614 31 LEU B CA 1
ATOM 2905 C C . LEU B 1 31 ? 41.19600 12.25600 18.81400 1.000 18.15486 31 LEU B C 1
ATOM 2906 O O . LEU B 1 31 ? 41.59700 13.26300 18.23200 1.000 22.66337 31 LEU B O 1
ATOM 2911 N N . LEU B 1 32 ? 41.99800 11.39100 19.44400 1.000 20.60953 32 LEU B N 1
ATOM 2912 C CA . LEU B 1 32 ? 43.46400 11.51900 19.41300 1.000 20.75342 32 LEU B CA 1
ATOM 2913 C C . LEU B 1 32 ? 43.89900 12.93100 19.81000 1.000 23.23184 32 LEU B C 1
ATOM 2914 O O . LEU B 1 32 ? 44.83300 13.51500 19.24200 1.000 24.39154 32 LEU B O 1
ATOM 2919 N N . GLY B 1 33 ? 43.20300 13.49700 20.78700 1.000 18.89697 33 GLY B N 1
ATOM 2920 C CA . GLY B 1 33 ? 43.55600 14.81000 21.29400 1.000 22.45836 33 GLY B CA 1
ATOM 2921 C C . GLY B 1 33 ? 42.95900 15.98300 20.55100 1.000 23.13730 33 GLY B C 1
ATOM 2922 O O . GLY B 1 33 ? 43.20900 17.13700 20.94400 1.000 24.99910 33 GLY B O 1
ATOM 2923 N N . VAL B 1 34 ? 42.18900 15.74000 19.49700 1.000 23.28187 34 VAL B N 1
ATOM 2924 C CA . VAL B 1 34 ? 41.62200 16.79100 18.65600 1.000 20.22152 34 VAL B CA 1
ATOM 2925 C C . VAL B 1 34 ? 40.14400 16.95500 18.99500 1.000 19.80161 34 VAL B C 1
ATOM 2926 O O . VAL B 1 34 ? 39.40500 15.96600 19.05800 1.000 20.92011 34 VAL B O 1
ATOM 2930 N N . LYS B 1 35 ? 39.70900 18.20300 19.19400 1.000 19.24997 35 LYS B N 1
ATOM 2931 C CA . LYS B 1 35 ? 38.28900 18.48400 19.39000 1.000 21.91838 35 LYS B CA 1
ATOM 2932 C C . LYS B 1 35 ? 37.58900 18.56100 18.04200 1.000 21.29114 35 LYS B C 1
ATOM 2933 O O . LYS B 1 35 ? 38.04600 19.26000 17.13400 1.000 22.31141 35 LYS B O 1
ATOM 2939 N N . LEU B 1 36 ? 36.48100 17.83600 17.91000 1.000 19.25397 36 LEU B N 1
ATOM 2940 C CA . LEU B 1 36 ? 35.75300 17.72500 16.65900 1.000 23.52450 36 LEU B CA 1
ATOM 2941 C C . LEU B 1 36 ? 34.37200 18.34000 16.79600 1.000 21.22568 36 LEU B C 1
ATOM 2942 O O . LEU B 1 36 ? 33.75500 18.27600 17.86000 1.000 20.60138 36 LEU B O 1
ATOM 2947 N N . VAL B 1 37 ? 33.88300 18.91800 15.70100 1.000 18.81914 37 VAL B N 1
ATOM 2948 C CA . VAL B 1 37 ? 32.47800 19.29000 15.58200 1.000 21.91931 37 VAL B CA 1
ATOM 2949 C C . VAL B 1 37 ? 31.87200 18.48200 14.44100 1.000 22.57815 37 VAL B C 1
ATOM 2950 O O . VAL B 1 37 ? 32.48700 18.32800 13.38000 1.000 21.39514 37 VAL B O 1
ATOM 2954 N N . LEU B 1 38 ? 30.67500 17.94200 14.68300 1.000 25.52367 38 LEU B N 1
ATOM 2955 C CA . LEU B 1 38 ? 29.91800 17.16600 13.70900 1.000 25.49782 38 LEU B CA 1
ATOM 2956 C C . LEU B 1 38 ? 28.62600 17.92100 13.44300 1.000 22.66923 38 LEU B C 1
ATOM 2957 O O . LEU B 1 38 ? 27.89800 18.24800 14.38700 1.000 24.96311 38 LEU B O 1
ATOM 2962 N N . TRP B 1 39 ? 28.35200 18.21400 12.17600 1.000 25.22494 39 TRP B N 1
ATOM 2963 C CA . TRP B 1 39 ? 27.12700 18.93400 11.85300 1.000 23.65284 39 TRP B CA 1
ATOM 2964 C C . TRP B 1 39 ? 26.54500 18.45800 10.53000 1.000 25.91719 39 TRP B C 1
ATOM 2965 O O . TRP B 1 39 ? 27.24600 17.93000 9.66100 1.000 27.32677 39 TRP B O 1
ATOM 2976 N N . ARG B 1 40 ? 25.23300 18.67100 10.39500 1.000 31.24209 40 ARG B N 1
ATOM 2977 C CA . ARG B 1 40 ? 24.48200 18.36600 9.18600 1.000 30.14095 40 ARG B CA 1
ATOM 2978 C C . ARG B 1 40 ? 23.49800 19.49300 8.90900 1.000 26.76590 40 ARG B C 1
ATOM 2979 O O . ARG B 1 40 ? 22.99600 20.13000 9.83900 1.000 32.76745 40 ARG B O 1
ATOM 2987 N N A SER B 1 41 ? 23.21500 19.70800 7.62300 0.500 37.54244 41 SER B N 1
ATOM 2988 N N B SER B 1 41 ? 23.21300 19.72300 7.62900 0.500 37.54244 41 SER B N 1
ATOM 2989 C CA A SER B 1 41 ? 22.13300 20.59200 7.20600 0.500 39.08490 41 SER B CA 1
ATOM 2990 C CA B SER B 1 41 ? 22.15200 20.65400 7.27200 0.500 39.04614 41 SER B CA 1
ATOM 2991 C C A SER B 1 41 ? 20.78400 20.05400 7.68200 0.500 45.52206 41 SER B C 1
ATOM 2992 C C B SER B 1 41 ? 20.78300 20.05600 7.59800 0.500 45.53903 41 SER B C 1
ATOM 2993 O O A SER B 1 41 ? 20.63800 18.87900 8.03100 0.500 42.94888 41 SER B O 1
ATOM 2994 O O B SER B 1 41 ? 20.62700 18.84200 7.77200 0.500 42.57562 41 SER B O 1
ATOM 2999 N N . HIS B 1 42 ? 19.77700 20.93200 7.66700 1.000 45.26564 42 HIS B N 1
ATOM 3000 C CA . HIS B 1 42 ? 18.42000 20.51500 8.01300 1.000 47.69708 42 HIS B CA 1
ATOM 3001 C C . HIS B 1 42 ? 17.76800 19.66000 6.93500 1.000 48.40561 42 HIS B C 1
ATOM 3002 O O . HIS B 1 42 ? 16.68100 19.12000 7.17400 1.000 58.13140 42 HIS B O 1
ATOM 3009 N N . GLU B 1 43 ? 18.39900 19.51900 5.77200 1.000 47.51860 43 GLU B N 1
ATOM 3010 C CA . GLU B 1 43 ? 17.83300 18.74300 4.68200 1.000 53.11663 43 GLU B CA 1
ATOM 3011 C C . GLU B 1 43 ? 17.74000 17.26400 5.04300 1.000 56.02801 43 GLU B C 1
ATOM 3012 O O . GLU B 1 43 ? 18.47300 16.74600 5.89000 1.000 60.20952 43 GLU B O 1
ATOM 3018 N N . GLN B 1 44 ? 16.82100 16.58500 4.36400 1.000 63.23972 44 GLN B N 1
ATOM 3019 C CA . GLN B 1 44 ? 16.68200 15.14200 4.48600 1.000 61.23858 44 GLN B CA 1
ATOM 3020 C C . GLN B 1 44 ? 17.90700 14.45400 3.89100 1.000 58.02584 44 GLN B C 1
ATOM 3021 O O . GLN B 1 44 ? 18.35900 14.80600 2.79600 1.000 57.45239 44 GLN B O 1
ATOM 3027 N N . ASN B 1 45 ? 18.45600 13.48500 4.62500 1.000 52.17091 45 ASN B N 1
ATOM 3028 C CA . ASN B 1 45 ? 19.61300 12.70700 4.17600 1.000 52.62179 45 ASN B CA 1
ATOM 3029 C C . ASN B 1 45 ? 20.82000 13.58600 3.85300 1.000 47.78111 45 ASN B C 1
ATOM 3030 O O . ASN B 1 45 ? 21.60400 13.27600 2.95200 1.000 41.71391 45 ASN B O 1
ATOM 3035 N N . SER B 1 46 ? 20.99500 14.68000 4.58800 1.000 45.78540 46 SER B N 1
ATOM 3036 C CA . SER B 1 46 ? 22.18100 15.50200 4.40300 1.000 42.33696 46 SER B CA 1
ATOM 3037 C C . SER B 1 46 ? 23.42500 14.75900 4.89100 1.000 42.12884 46 SER B C 1
ATOM 3038 O O . SER B 1 46 ? 23.35100 13.94400 5.81500 1.000 38.39379 46 SER B O 1
ATOM 3041 N N . PRO B 1 47 ? 24.58400 15.03400 4.30100 1.000 35.62098 47 PRO B N 1
ATOM 3042 C CA . PRO B 1 47 ? 25.81900 14.41100 4.78600 1.000 33.81479 47 PRO B CA 1
ATOM 3043 C C . PRO B 1 47 ? 26.26000 15.00100 6.12000 1.000 31.27963 47 PRO B C 1
ATOM 3044 O O . PRO B 1 47 ? 25.81100 16.07100 6.54300 1.000 34.38738 47 PRO B O 1
ATOM 3048 N N . ILE B 1 48 ? 27.15400 14.26800 6.78400 1.000 34.17720 48 ILE B N 1
ATOM 3049 C CA . ILE B 1 48 ? 27.73300 14.66500 8.06700 1.000 33.57406 48 ILE B CA 1
ATOM 3050 C C . ILE B 1 48 ? 29.11000 15.25300 7.81000 1.000 29.96247 48 ILE B C 1
ATOM 3051 O O . ILE B 1 48 ? 29.97900 14.58500 7.23600 1.000 30.86984 48 ILE B O 1
ATOM 3056 N N . GLN B 1 49 ? 29.32000 16.49100 8.25500 1.000 31.83021 49 GLN B N 1
ATOM 3057 C CA . GLN B 1 49 ? 30.63900 17.10900 8.24400 1.000 28.69183 49 GLN B CA 1
ATOM 3058 C C . GLN B 1 49 ? 31.29200 16.88600 9.60100 1.000 24.25518 49 GLN B C 1
ATOM 3059 O O . GLN B 1 49 ? 30.62600 16.95200 10.63200 1.000 23.46841 49 GLN B O 1
ATOM 3065 N N . VAL B 1 50 ? 32.58400 16.57200 9.59300 1.000 22.35233 50 VAL B N 1
ATOM 3066 C CA . VAL B 1 50 ? 33.37300 16.41100 10.81200 1.000 23.70224 50 VAL B CA 1
ATOM 3067 C C . VAL B 1 50 ? 34.60800 17.28800 10.66500 1.000 25.57091 50 VAL B C 1
ATOM 3068 O O . VAL B 1 50 ? 35.47500 17.01200 9.82500 1.000 22.84670 50 VAL B O 1
ATOM 3072 N N . TRP B 1 51 ? 34.69500 18.33500 11.48000 1.000 21.62184 51 TRP B N 1
ATOM 3073 C CA . TRP B 1 51 ? 35.75300 19.32100 11.37600 1.000 18.42166 51 TRP B CA 1
ATOM 3074 C C . TRP B 1 51 ? 36.43200 19.49300 12.72700 1.000 19.52422 51 TRP B C 1
ATOM 3075 O O . TRP B 1 51 ? 35.86700 19.17000 13.77300 1.000 23.54423 51 TRP B O 1
ATOM 3086 N N . GLN B 1 52 ? 37.63600 20.06000 12.70900 1.000 23.85277 52 GLN B N 1
ATOM 3087 C CA . GLN B 1 52 ? 38.19100 20.55300 13.96400 1.000 22.20097 52 GLN B CA 1
ATOM 3088 C C . GLN B 1 52 ? 37.29100 21.65800 14.50200 1.000 22.55346 52 GLN B C 1
ATOM 3089 O O . GLN B 1 52 ? 36.81400 22.51300 13.75100 1.000 23.42908 52 GLN B O 1
ATOM 3095 N N . ASP B 1 53 ? 37.04500 21.63200 15.81200 1.000 22.14682 53 ASP B N 1
ATOM 3096 C CA . ASP B 1 53 ? 36.04300 22.50000 16.43000 1.000 23.55240 53 ASP B CA 1
ATOM 3097 C C . ASP B 1 53 ? 36.70200 23.84200 16.74500 1.000 22.59086 53 ASP B C 1
ATOM 3098 O O . ASP B 1 53 ? 37.00400 24.17200 17.89600 1.000 23.24459 53 ASP B O 1
ATOM 3103 N N A TYR B 1 54 ? 36.92400 24.62500 15.68800 0.500 23.28135 54 TYR B N 1
ATOM 3104 N N B TYR B 1 54 ? 36.90900 24.63800 15.69600 0.500 23.28198 54 TYR B N 1
ATOM 3105 C CA A TYR B 1 54 ? 37.78000 25.80500 15.80900 0.500 19.38185 54 TYR B CA 1
ATOM 3106 C CA B TYR B 1 54 ? 37.77600 25.80700 15.81700 0.500 19.37909 54 TYR B CA 1
ATOM 3107 C C A TYR B 1 54 ? 37.50100 26.76200 14.66300 0.500 23.69535 54 TYR B C 1
ATOM 3108 C C B TYR B 1 54 ? 37.50800 26.76400 14.66700 0.500 23.69633 54 TYR B C 1
ATOM 3109 O O A TYR B 1 54 ? 37.63400 26.38000 13.49700 0.500 24.25693 54 TYR B O 1
ATOM 3110 O O B TYR B 1 54 ? 37.65200 26.38100 13.50200 0.500 24.25098 54 TYR B O 1
ATOM 3127 N N . CYS B 1 55 ? 37.14100 28.00700 14.99000 1.000 24.65791 55 CYS B N 1
ATOM 3128 C CA . CYS B 1 55 ? 37.01300 29.05200 13.97600 1.000 23.74958 55 CYS B CA 1
ATOM 3129 C C . CYS B 1 55 ? 38.33600 29.78400 13.85800 1.000 23.71451 55 CYS B C 1
ATOM 3130 O O . CYS B 1 55 ? 38.77900 30.38800 14.84000 1.000 26.96284 55 CYS B O 1
ATOM 3133 N N . PRO B 1 56 ? 38.98900 29.77600 12.69400 1.000 23.68710 56 PRO B N 1
ATOM 3134 C CA . PRO B 1 56 ? 40.34200 30.34000 12.59800 1.000 27.24707 56 PRO B CA 1
ATOM 3135 C C . PRO B 1 56 ? 40.39000 31.86100 12.64900 1.000 28.67319 56 PRO B C 1
ATOM 3136 O O . PRO B 1 56 ? 41.49000 32.42200 12.65000 1.000 26.28471 56 PRO B O 1
ATOM 3140 N N . HIS B 1 57 ? 39.25300 32.55100 12.73800 1.000 23.69086 57 HIS B N 1
ATOM 3141 C CA . HIS B 1 57 ? 39.29000 34.00500 12.90600 1.000 23.50635 57 HIS B CA 1
ATOM 3142 C C . HIS B 1 57 ? 39.79600 34.40100 14.29700 1.000 26.65050 57 HIS B C 1
ATOM 3143 O O . HIS B 1 57 ? 40.87200 35.00100 14.42500 1.000 24.16458 57 HIS B O 1
ATOM 3150 N N . ARG B 1 58 ? 39.02900 34.09000 15.35400 1.000 21.43138 58 ARG B N 1
ATOM 3151 C CA . ARG B 1 58 ? 39.45100 34.42300 16.71200 1.000 23.25707 58 ARG B CA 1
ATOM 3152 C C . ARG B 1 58 ? 39.34300 33.22400 17.65400 1.000 22.43339 58 ARG B C 1
ATOM 3153 O O . ARG B 1 58 ? 39.28000 33.40700 18.86900 1.000 25.05049 58 ARG B O 1
ATOM 3161 N N . GLY B 1 59 ? 39.29800 32.01000 17.11100 1.000 20.33908 59 GLY B N 1
ATOM 3162 C CA . GLY B 1 59 ? 39.52000 30.82000 17.91200 1.000 24.29070 59 GLY B CA 1
ATOM 3163 C C . GLY B 1 59 ? 38.35600 30.35600 18.75800 1.000 25.17152 59 GLY B C 1
ATOM 3164 O O . GLY B 1 59 ? 38.56900 29.67400 19.76400 1.000 26.12718 59 GLY B O 1
ATOM 3165 N N . VAL B 1 60 ? 37.13100 30.70300 18.38400 1.000 18.88360 60 VAL B N 1
ATOM 3166 C CA . VAL B 1 60 ? 35.93100 30.22200 19.06700 1.000 20.71656 60 VAL B CA 1
ATOM 3167 C C . VAL B 1 60 ? 35.56600 28.83800 18.53500 1.000 19.57244 60 VAL B C 1
ATOM 3168 O O . VAL B 1 60 ? 35.78700 28.56600 17.34800 1.000 23.00427 60 VAL B O 1
ATOM 3172 N N . PRO B 1 61 ? 35.02600 27.93300 19.36100 1.000 21.19707 61 PRO B N 1
ATOM 3173 C CA . PRO B 1 61 ? 34.52600 26.65500 18.83300 1.000 24.19215 61 PRO B CA 1
ATOM 3174 C C . PRO B 1 61 ? 33.33300 26.86600 17.91100 1.000 22.05943 61 PRO B C 1
ATOM 3175 O O . PRO B 1 61 ? 32.35100 27.51200 18.27900 1.000 22.40074 61 PRO B O 1
ATOM 3179 N N . LEU B 1 62 ? 33.43100 26.30600 16.70900 1.000 24.01341 62 LEU B N 1
ATOM 3180 C CA . LEU B 1 62 ? 32.30600 26.34600 15.78400 1.000 21.42551 62 LEU B CA 1
ATOM 3181 C C . LEU B 1 62 ? 31.09500 25.60600 16.33400 1.000 25.64176 62 LEU B C 1
ATOM 3182 O O . LEU B 1 62 ? 29.96000 25.90300 15.94300 1.000 23.35830 62 LEU B O 1
ATOM 3187 N N . SER B 1 63 ? 31.31100 24.63700 17.22700 1.000 21.04536 63 SER B N 1
ATOM 3188 C CA . SER B 1 63 ? 30.19900 23.92500 17.85300 1.000 25.18806 63 SER B CA 1
ATOM 3189 C C . SER B 1 63 ? 29.29700 24.84300 18.68000 1.000 25.65746 63 SER B C 1
ATOM 3190 O O . SER B 1 63 ? 28.19600 24.43000 19.05400 1.000 26.30386 63 SER B O 1
ATOM 3193 N N . MET B 1 64 ? 29.72900 26.06500 18.98700 1.000 20.50686 64 MET B N 1
ATOM 3194 C CA . MET B 1 64 ? 28.87000 27.02100 19.66900 1.000 22.71061 64 MET B CA 1
ATOM 3195 C C . MET B 1 64 ? 28.01200 27.83200 18.70900 1.000 22.54848 64 MET B C 1
ATOM 3196 O O . MET B 1 64 ? 27.31100 28.74500 19.15500 1.000 26.08268 64 MET B O 1
ATOM 3201 N N . GLY B 1 65 ? 28.04900 27.52100 17.41900 1.000 24.80908 65 GLY B N 1
ATOM 3202 C CA . GLY B 1 65 ? 27.34600 28.26100 16.38700 1.000 24.56809 65 GLY B CA 1
ATOM 3203 C C . GLY B 1 65 ? 25.99400 27.65200 16.06800 1.000 28.59921 65 GLY B C 1
ATOM 3204 O O . GLY B 1 65 ? 25.35700 27.01300 16.91700 1.000 28.25822 65 GLY B O 1
ATOM 3205 N N A GLU B 1 66 ? 25.55600 27.83400 14.82400 0.500 28.19906 66 GLU B N 1
ATOM 3206 N N B GLU B 1 66 ? 25.54000 27.86000 14.82900 0.500 28.20857 66 GLU B N 1
ATOM 3207 C CA A GLU B 1 66 ? 24.27000 27.29400 14.41200 0.500 31.60610 66 GLU B CA 1
ATOM 3208 C CA B GLU B 1 66 ? 24.23900 27.36800 14.38900 0.500 31.63243 66 GLU B CA 1
ATOM 3209 C C A GLU B 1 66 ? 24.32300 26.91300 12.94100 0.500 31.57958 66 GLU B C 1
ATOM 3210 C C B GLU B 1 66 ? 24.31700 26.93000 12.93200 0.500 31.57185 66 GLU B C 1
ATOM 3211 O O A GLU B 1 66 ? 25.08700 27.48200 12.15500 0.500 29.45974 66 GLU B O 1
ATOM 3212 O O B GLU B 1 66 ? 25.08900 27.47800 12.14000 0.500 29.44325 66 GLU B O 1
ATOM 3223 N N . VAL B 1 67 ? 23.50800 25.93100 12.58300 1.000 29.09852 67 VAL B N 1
ATOM 3224 C CA . VAL B 1 67 ? 23.38400 25.49200 11.20400 1.000 28.33536 67 VAL B CA 1
ATOM 3225 C C . VAL B 1 67 ? 22.30600 26.33400 10.54900 1.000 32.13908 67 VAL B C 1
ATOM 3226 O O . VAL B 1 67 ? 21.20700 26.47500 11.09600 1.000 32.92405 67 VAL B O 1
ATOM 3230 N N . ALA B 1 68 ? 22.63100 26.91300 9.39800 1.000 30.74539 68 ALA B N 1
ATOM 3231 C CA . ALA B 1 68 ? 21.68500 27.71500 8.63300 1.000 44.54139 68 ALA B CA 1
ATOM 3232 C C . ALA B 1 68 ? 22.04600 27.63500 7.15700 1.000 40.78246 68 ALA B C 1
ATOM 3233 O O . ALA B 1 68 ? 23.20100 27.86200 6.78800 1.000 43.89318 68 ALA B O 1
ATOM 3235 N N . ASN B 1 69 ? 21.05800 27.29500 6.32500 1.000 50.55961 69 ASN B N 1
ATOM 3236 C CA . ASN B 1 69 ? 21.19300 27.32600 4.86500 1.000 42.13674 69 ASN B CA 1
ATOM 3237 C C . ASN B 1 69 ? 22.38700 26.50100 4.38900 1.000 50.02912 69 ASN B C 1
ATOM 3238 O O . ASN B 1 69 ? 23.16700 26.93300 3.53600 1.000 55.64117 69 ASN B O 1
ATOM 3243 N N . ASN B 1 70 ? 22.53400 25.30300 4.95500 1.000 42.76445 70 ASN B N 1
ATOM 3244 C CA . ASN B 1 70 ? 23.61700 24.38900 4.58400 1.000 42.48692 70 ASN B CA 1
ATOM 3245 C C . ASN B 1 70 ? 24.99400 24.98300 4.88200 1.000 34.95084 70 ASN B C 1
ATOM 3246 O O . ASN B 1 70 ? 25.98600 24.65500 4.22400 1.000 41.08754 70 ASN B O 1
ATOM 3251 N N . THR B 1 71 ? 25.06100 25.87300 5.86600 1.000 36.14240 71 THR B N 1
ATOM 3252 C CA . THR B 1 71 ? 26.32300 26.38700 6.37000 1.000 31.26135 71 THR B CA 1
ATOM 3253 C C . THR B 1 71 ? 26.33900 26.27800 7.88700 1.000 28.86881 71 THR B C 1
ATOM 3254 O O . THR B 1 71 ? 25.29500 26.26300 8.54500 1.000 34.15694 71 THR B O 1
ATOM 3258 N N . LEU B 1 72 ? 27.55000 26.22800 8.43600 1.000 29.57958 72 LEU B N 1
ATOM 3259 C CA . LEU B 1 72 ? 27.77400 26.34400 9.87400 1.000 23.09862 72 LEU B CA 1
ATOM 3260 C C . LEU B 1 72 ? 28.26300 27.76400 10.16000 1.000 22.49743 72 LEU B C 1
ATOM 3261 O O . LEU B 1 72 ? 29.22100 28.22500 9.52100 1.000 26.91107 72 LEU B O 1
ATOM 3266 N N . VAL B 1 73 ? 27.59100 28.45500 11.08500 1.000 26.00193 73 VAL B N 1
ATOM 3267 C CA . VAL B 1 73 ? 27.79600 29.88900 11.33000 1.000 25.19198 73 VAL B CA 1
ATOM 3268 C C . VAL B 1 73 ? 28.46100 30.08600 12.68500 1.000 21.97369 73 VAL B C 1
ATOM 3269 O O . VAL B 1 73 ? 27.91600 29.69100 13.72400 1.000 23.95997 73 VAL B O 1
ATOM 3273 N N . CYS B 1 74 ? 29.59600 30.76400 12.68700 1.000 22.89883 74 CYS B N 1
ATOM 3274 C CA . CYS B 1 74 ? 30.31400 30.98500 13.93300 1.000 23.85235 74 CYS B CA 1
ATOM 3275 C C . CYS B 1 74 ? 29.58900 32.02900 14.77800 1.000 24.05841 74 CYS B C 1
ATOM 3276 O O . CYS B 1 74 ? 29.15800 33.05700 14.24800 1.000 25.49187 74 CYS B O 1
ATOM 3279 N N . PRO B 1 75 ? 29.45800 31.81200 16.09500 1.000 24.19018 75 PRO B N 1
ATOM 3280 C CA . PRO B 1 75 ? 28.64500 32.73300 16.90700 1.000 27.18095 75 PRO B CA 1
ATOM 3281 C C . PRO B 1 75 ? 29.27500 34.10700 17.12300 1.000 25.22044 75 PRO B C 1
ATOM 3282 O O . PRO B 1 75 ? 28.54200 35.05900 17.42400 1.000 25.24922 75 PRO B O 1
ATOM 3286 N N . TYR B 1 76 ? 30.59400 34.24600 16.97100 1.000 22.59777 76 TYR B N 1
ATOM 3287 C CA . TYR B 1 76 ? 31.28200 35.45700 17.43000 1.000 18.74268 76 TYR B CA 1
ATOM 3288 C C . TYR B 1 76 ? 31.14800 36.60400 16.42700 1.000 19.81889 76 TYR B C 1
ATOM 3289 O O . TYR B 1 76 ? 30.68100 37.69400 16.78800 1.000 22.15341 76 TYR B O 1
ATOM 3298 N N . HIS B 1 77 ? 31.54000 36.38400 15.16500 1.000 22.36180 77 HIS B N 1
ATOM 3299 C CA . HIS B 1 77 ? 31.37000 37.39800 14.11500 1.000 21.67656 77 HIS B CA 1
ATOM 3300 C C . HIS B 1 77 ? 30.57500 36.88800 12.91700 1.000 25.88528 77 HIS B C 1
ATOM 3301 O O . HIS B 1 77 ? 30.59000 37.53100 11.85600 1.000 27.07633 77 HIS B O 1
ATOM 3308 N N . GLY B 1 78 ? 29.89600 35.74800 13.05000 1.000 24.56289 78 GLY B N 1
ATOM 3309 C CA . GLY B 1 78 ? 28.95700 35.30200 12.03700 1.000 22.34209 78 GLY B CA 1
ATOM 3310 C C . GLY B 1 78 ? 29.54700 34.78000 10.75100 1.000 25.93031 78 GLY B C 1
ATOM 3311 O O . GLY B 1 78 ? 28.82200 34.67000 9.75900 1.000 26.53866 78 GLY B O 1
ATOM 3312 N N . TRP B 1 79 ? 30.83900 34.46300 10.71600 1.000 25.16061 79 TRP B N 1
ATOM 3313 C CA . TRP B 1 79 ? 31.39600 33.88900 9.49700 1.000 25.90376 79 TRP B CA 1
ATOM 3314 C C . TRP B 1 79 ? 30.67800 32.58000 9.17300 1.000 29.17193 79 TRP B C 1
ATOM 3315 O O . TRP B 1 79 ? 30.44900 31.75500 10.05800 1.000 26.45331 79 TRP B O 1
ATOM 3326 N N . ARG B 1 80 ? 30.31200 32.40200 7.90700 1.000 26.69186 80 ARG B N 1
ATOM 3327 C CA . ARG B 1 80 ? 29.52300 31.25600 7.46500 1.000 28.04749 80 ARG B CA 1
ATOM 3328 C C . ARG B 1 80 ? 30.40400 30.31100 6.66000 1.000 29.56968 80 ARG B C 1
ATOM 3329 O O . ARG B 1 80 ? 31.07900 30.74700 5.72300 1.000 28.74062 80 ARG B O 1
ATOM 3337 N N . TYR B 1 81 ? 30.38500 29.02000 7.01600 1.000 24.71841 81 TYR B N 1
ATOM 3338 C CA . TYR B 1 81 ? 31.22900 28.01000 6.38000 1.000 23.82553 81 TYR B CA 1
ATOM 3339 C C . TYR B 1 81 ? 30.35800 26.98200 5.66200 1.000 25.92023 81 TYR B C 1
ATOM 3340 O O . TYR B 1 81 ? 29.44600 26.41900 6.27100 1.000 30.68164 81 TYR B O 1
ATOM 3349 N N . ASN B 1 82 ? 30.65200 26.72000 4.38600 1.000 30.83796 82 ASN B N 1
ATOM 3350 C CA . ASN B 1 82 ? 29.83200 25.78600 3.61900 1.000 33.89626 82 ASN B CA 1
ATOM 3351 C C . ASN B 1 82 ? 30.20200 24.34100 3.98100 1.000 33.87105 82 ASN B C 1
ATOM 3352 O O . ASN B 1 82 ? 31.03000 24.08100 4.86000 1.000 31.84650 82 ASN B O 1
ATOM 3357 N N . GLN B 1 83 ? 29.57400 23.37400 3.30300 1.000 29.06013 83 GLN B N 1
ATOM 3358 C CA . GLN B 1 83 ? 29.78700 21.97500 3.66500 1.000 26.91122 83 GLN B CA 1
ATOM 3359 C C . GLN B 1 83 ? 31.21000 21.51100 3.39300 1.000 29.05830 83 GLN B C 1
ATOM 3360 O O . GLN B 1 83 ? 31.65700 20.53500 4.00800 1.000 36.93125 83 GLN B O 1
ATOM 3366 N N . ALA B 1 84 ? 31.93500 22.18800 2.50500 1.000 30.08445 84 ALA B N 1
ATOM 3367 C CA . ALA B 1 84 ? 33.34400 21.90100 2.29000 1.000 27.57726 84 ALA B CA 1
ATOM 3368 C C . ALA B 1 84 ? 34.25200 22.60500 3.29200 1.000 31.91159 84 ALA B C 1
ATOM 3369 O O . ALA B 1 84 ? 35.47100 22.40700 3.24200 1.000 31.22736 84 ALA B O 1
ATOM 3371 N N . GLY B 1 85 ? 33.69600 23.41400 4.19200 1.000 28.80390 85 GLY B N 1
ATOM 3372 C CA . GLY B 1 85 ? 34.50200 24.11200 5.17000 1.000 31.09322 85 GLY B CA 1
ATOM 3373 C C . GLY B 1 85 ? 35.03700 25.43600 4.69600 1.000 33.27706 85 GLY B C 1
ATOM 3374 O O . GLY B 1 85 ? 35.83100 26.06100 5.40700 1.000 30.05787 85 GLY B O 1
ATOM 3375 N N . LYS B 1 86 ? 34.64700 25.87100 3.50600 1.000 33.18157 86 LYS B N 1
ATOM 3376 C CA . LYS B 1 86 ? 35.08000 27.15500 2.98800 1.000 32.40052 86 LYS B CA 1
ATOM 3377 C C . LYS B 1 86 ? 34.18500 28.25200 3.55000 1.000 25.64748 86 LYS B C 1
ATOM 3378 O O . LYS B 1 86 ? 32.95800 28.11700 3.56500 1.000 33.95541 86 LYS B O 1
ATOM 3384 N N . CYS B 1 87 ? 34.79700 29.33100 4.03700 1.000 31.21551 87 CYS B N 1
ATOM 3385 C CA . CYS B 1 87 ? 34.00700 30.47800 4.45600 1.000 29.04109 87 CYS B CA 1
ATOM 3386 C C . CYS B 1 87 ? 33.44600 31.16000 3.21300 1.000 26.96014 87 CYS B C 1
ATOM 3387 O O . CYS B 1 87 ? 34.20000 31.52000 2.30100 1.000 31.78631 87 CYS B O 1
ATOM 3390 N N . VAL B 1 88 ? 32.12700 31.31000 3.16600 1.000 30.30454 88 VAL B N 1
ATOM 3391 C CA . VAL B 1 88 ? 31.46700 31.91700 2.01900 1.000 40.45920 88 VAL B CA 1
ATOM 3392 C C . VAL B 1 88 ? 30.85200 33.26900 2.34300 1.000 35.45638 88 VAL B C 1
ATOM 3393 O O . VAL B 1 88 ? 30.35300 33.93900 1.42800 1.000 37.42033 88 VAL B O 1
ATOM 3397 N N . GLN B 1 89 ? 30.86400 33.69500 3.60300 1.000 31.83073 89 GLN B N 1
ATOM 3398 C CA . GLN B 1 89 ? 30.22800 34.95500 3.98700 1.000 31.67936 89 GLN B CA 1
ATOM 3399 C C . GLN B 1 89 ? 30.92100 35.52100 5.21800 1.000 32.10277 89 GLN B C 1
ATOM 3400 O O . GLN B 1 89 ? 30.99500 34.84500 6.25000 1.000 31.29309 89 GLN B O 1
ATOM 3406 N N . ILE B 1 90 ? 31.43200 36.74600 5.10700 1.000 29.85300 90 ILE B N 1
ATOM 3407 C CA . ILE B 1 90 ? 31.92300 37.50200 6.25800 1.000 28.58275 90 ILE B CA 1
ATOM 3408 C C . ILE B 1 90 ? 31.00200 38.70500 6.44200 1.000 26.95601 90 ILE B C 1
ATOM 3409 O O . ILE B 1 90 ? 31.08300 39.68400 5.68000 1.000 31.40073 90 ILE B O 1
ATOM 3414 N N . PRO B 1 91 ? 30.09200 38.66200 7.41900 1.000 26.50185 91 PRO B N 1
ATOM 3415 C CA . PRO B 1 91 ? 29.02800 39.67500 7.48300 1.000 27.61800 91 PRO B CA 1
ATOM 3416 C C . PRO B 1 91 ? 29.51700 41.09900 7.65900 1.000 31.89986 91 PRO B C 1
ATOM 3417 O O . PRO B 1 91 ? 28.81700 42.02200 7.23000 1.000 31.60019 91 PRO B O 1
ATOM 3421 N N . ALA B 1 92 ? 30.67100 41.32000 8.29400 1.000 25.22149 92 ALA B N 1
ATOM 3422 C CA . ALA B 1 92 ? 31.16700 42.69200 8.42700 1.000 25.53165 92 ALA B CA 1
ATOM 3423 C C . ALA B 1 92 ? 31.50500 43.30600 7.07400 1.000 29.95221 92 ALA B C 1
ATOM 3424 O O . ALA B 1 92 ? 31.47000 44.53300 6.92500 1.000 30.69965 92 ALA B O 1
ATOM 3426 N N . HIS B 1 93 ? 31.85500 42.47600 6.09500 1.000 28.40702 93 HIS B N 1
ATOM 3427 C CA . HIS B 1 93 ? 32.28500 42.91300 4.76700 1.000 28.54641 93 HIS B CA 1
ATOM 3428 C C . HIS B 1 93 ? 31.52600 42.09900 3.72400 1.000 28.63989 93 HIS B C 1
ATOM 3429 O O . HIS B 1 93 ? 32.09100 41.21600 3.06800 1.000 34.41010 93 HIS B O 1
ATOM 3436 N N . PRO B 1 94 ? 30.23500 42.38500 3.54300 1.000 30.94096 94 PRO B N 1
ATOM 3437 C CA . PRO B 1 94 ? 29.36600 41.45300 2.80300 1.000 39.61170 94 PRO B CA 1
ATOM 3438 C C . PRO B 1 94 ? 29.72900 41.28200 1.33800 1.000 47.01712 94 PRO B C 1
ATOM 3439 O O . PRO B 1 94 ? 29.38000 40.24900 0.75400 1.000 48.41808 94 PRO B O 1
ATOM 3443 N N . ASP B 1 95 ? 30.40900 42.24400 0.72300 1.000 48.98831 95 ASP B N 1
ATOM 3444 C CA . ASP B 1 95 ? 30.79000 42.13200 -0.67600 1.000 43.48669 95 ASP B CA 1
ATOM 3445 C C . ASP B 1 95 ? 32.21800 41.64000 -0.85900 1.000 41.87131 95 ASP B C 1
ATOM 3446 O O . ASP B 1 95 ? 32.67000 41.49900 -1.99800 1.000 47.66156 95 ASP B O 1
ATOM 3451 N N . MET B 1 96 ? 32.93200 41.36800 0.23000 1.000 40.08972 96 MET B N 1
ATOM 3452 C CA . MET B 1 96 ? 34.31600 40.91900 0.16200 1.000 35.34914 96 MET B CA 1
ATOM 3453 C C . MET B 1 96 ? 34.38400 39.40300 0.00100 1.000 36.67346 96 MET B C 1
ATOM 3454 O O . MET B 1 96 ? 33.58500 38.66500 0.58400 1.000 41.07551 96 MET B O 1
ATOM 3459 N N . VAL B 1 97 ? 35.33100 38.95100 -0.81300 1.000 35.88264 97 VAL B N 1
ATOM 3460 C CA . VAL B 1 97 ? 35.62600 37.53100 -0.98000 1.000 36.35802 97 VAL B CA 1
ATOM 3461 C C . VAL B 1 97 ? 36.50400 37.10400 0.18800 1.000 28.58401 97 VAL B C 1
ATOM 3462 O O . VAL B 1 97 ? 37.57100 37.70100 0.40000 1.000 40.12771 97 VAL B O 1
ATOM 3466 N N . PRO B 1 98 ? 36.10400 36.11200 0.98100 1.000 36.14348 98 PRO B N 1
ATOM 3467 C CA . PRO B 1 98 ? 36.92100 35.71500 2.13500 1.000 34.15258 98 PRO B CA 1
ATOM 3468 C C . PRO B 1 98 ? 38.30300 35.27300 1.69500 1.000 31.95781 98 PRO B C 1
ATOM 3469 O O . PRO B 1 98 ? 38.45700 34.64400 0.63700 1.000 37.19713 98 PRO B O 1
ATOM 3473 N N . PRO B 1 99 ? 39.33600 35.59500 2.47100 1.000 36.46148 99 PRO B N 1
ATOM 3474 C CA . PRO B 1 99 ? 40.67700 35.08700 2.16100 1.000 37.27955 99 PRO B CA 1
ATOM 3475 C C . PRO B 1 99 ? 40.67800 33.56900 2.11100 1.000 41.27346 99 PRO B C 1
ATOM 3476 O O . PRO B 1 99 ? 39.83500 32.90100 2.71700 1.000 36.95467 99 PRO B O 1
ATOM 3480 N N . ALA B 1 100 ? 41.64100 33.02300 1.36100 1.000 39.23275 100 ALA B N 1
ATOM 3481 C CA . ALA B 1 100 ? 41.72700 31.57300 1.22900 1.000 37.93191 100 ALA B CA 1
ATOM 3482 C C . ALA B 1 100 ? 41.95500 30.90900 2.57800 1.000 42.85056 100 ALA B C 1
ATOM 3483 O O . ALA B 1 100 ? 41.54100 29.76300 2.78900 1.000 41.00964 100 ALA B O 1
ATOM 3485 N N . SER B 1 101 ? 42.60500 31.61500 3.50300 1.000 31.37797 101 SER B N 1
ATOM 3486 C CA . SER B 1 101 ? 42.84900 31.07600 4.83600 1.000 36.22535 101 SER B CA 1
ATOM 3487 C C . SER B 1 101 ? 41.56500 30.85600 5.62900 1.000 30.23211 101 SER B C 1
ATOM 3488 O O . SER B 1 101 ? 41.59000 30.13100 6.62900 1.000 32.28093 101 SER B O 1
ATOM 3491 N N . ALA B 1 102 ? 40.45500 31.48000 5.23200 1.000 29.13691 102 ALA B N 1
ATOM 3492 C CA . ALA B 1 102 ? 39.19200 31.37600 5.96800 1.000 37.12423 102 ALA B CA 1
ATOM 3493 C C . ALA B 1 102 ? 38.53600 30.05100 5.59200 1.000 37.65497 102 ALA B C 1
ATOM 3494 O O . ALA B 1 102 ? 37.65200 29.96000 4.73600 1.000 31.16413 102 ALA B O 1
ATOM 3496 N N . GLN B 1 103 ? 38.99300 29.00000 6.26700 1.000 32.09314 103 GLN B N 1
ATOM 3497 C CA . GLN B 1 103 ? 38.67500 27.62600 5.90500 1.000 34.27705 103 GLN B CA 1
ATOM 3498 C C . GLN B 1 103 ? 38.75300 26.79700 7.17700 1.000 27.60999 103 GLN B C 1
ATOM 3499 O O . GLN B 1 103 ? 39.74000 26.89200 7.91100 1.000 31.50752 103 GLN B O 1
ATOM 3505 N N . ALA B 1 104 ? 37.70800 26.02900 7.45900 1.000 28.03267 104 ALA B N 1
ATOM 3506 C CA . ALA B 1 104 ? 37.77100 25.10600 8.58300 1.000 26.11363 104 ALA B CA 1
ATOM 3507 C C . ALA B 1 104 ? 38.63800 23.90700 8.22500 1.000 30.65571 104 ALA B C 1
ATOM 3508 O O . ALA B 1 104 ? 38.75900 23.52300 7.05700 1.000 30.49495 104 ALA B O 1
ATOM 3510 N N . LYS B 1 105 ? 39.25500 23.31900 9.24400 1.000 25.49722 105 LYS B N 1
ATOM 3511 C CA . LYS B 1 105 ? 40.04500 22.10700 9.05100 1.000 27.80914 105 LYS B CA 1
ATOM 3512 C C . LYS B 1 105 ? 39.08100 20.93000 9.01800 1.000 29.80228 105 LYS B C 1
ATOM 3513 O O . LYS B 1 105 ? 38.42600 20.64000 10.02300 1.000 24.62040 105 LYS B O 1
ATOM 3519 N N . THR B 1 106 ? 38.98200 20.25900 7.86900 1.000 27.71385 106 THR B N 1
ATOM 3520 C CA . THR B 1 106 ? 38.02800 19.17400 7.67400 1.000 24.51383 106 THR B CA 1
ATOM 3521 C C . THR B 1 106 ? 38.72300 17.81600 7.70400 1.000 25.40729 106 THR B C 1
ATOM 3522 O O . THR B 1 106 ? 39.91100 17.69000 7.40400 1.000 24.73165 106 THR B O 1
ATOM 3526 N N . TYR B 1 107 ? 37.95800 16.78900 8.06500 1.000 25.24864 107 TYR B N 1
ATOM 3527 C CA . TYR B 1 107 ? 38.47700 15.43600 8.16700 1.000 25.50340 107 TYR B CA 1
ATOM 3528 C C . TYR B 1 107 ? 37.61300 14.50300 7.33900 1.000 23.44303 107 TYR B C 1
ATOM 3529 O O . TYR B 1 107 ? 36.45100 14.80000 7.04800 1.000 25.45812 107 TYR B O 1
ATOM 3538 N N . HIS B 1 108 ? 38.20300 13.37400 6.95800 1.000 23.35114 108 HIS B N 1
ATOM 3539 C CA . HIS B 1 108 ? 37.46200 12.34700 6.23800 1.000 29.96538 108 HIS B CA 1
ATOM 3540 C C . HIS B 1 108 ? 36.42300 11.72400 7.15200 1.000 27.40279 108 HIS B C 1
ATOM 3541 O O . HIS B 1 108 ? 36.71500 11.37900 8.29800 1.000 26.26923 108 HIS B O 1
ATOM 3548 N N A CYS B 1 109 ? 35.19700 11.61600 6.64700 0.500 29.13086 109 CYS B N 1
ATOM 3549 N N B CYS B 1 109 ? 35.21900 11.52100 6.62900 0.500 29.16456 109 CYS B N 1
ATOM 3550 C CA A CYS B 1 109 ? 34.07800 11.05200 7.38400 0.500 29.98532 109 CYS B CA 1
ATOM 3551 C CA B CYS B 1 109 ? 34.23200 10.76700 7.38400 0.500 30.02783 109 CYS B CA 1
ATOM 3552 C C A CYS B 1 109 ? 33.31100 10.10400 6.47600 0.500 33.31407 109 CYS B C 1
ATOM 3553 C C B CYS B 1 109 ? 33.36900 9.94700 6.43800 0.500 33.10462 109 CYS B C 1
ATOM 3554 O O A CYS B 1 109 ? 33.14500 10.37300 5.28300 0.500 30.72511 109 CYS B O 1
ATOM 3555 O O B CYS B 1 109 ? 33.07100 10.36700 5.31600 0.500 30.74613 109 CYS B O 1
ATOM 3560 N N A GLN B 1 110 ? 32.85700 8.99300 7.04700 0.500 28.66553 110 GLN B N 1
ATOM 3561 N N B GLN B 1 110 ? 32.97200 8.77000 6.91500 0.500 28.86292 110 GLN B N 1
ATOM 3562 C CA A GLN B 1 110 ? 32.02800 8.02800 6.33900 0.500 32.47042 110 GLN B CA 1
ATOM 3563 C CA B GLN B 1 110 ? 32.03500 7.89900 6.22100 0.500 32.44900 110 GLN B CA 1
ATOM 3564 C C A GLN B 1 110 ? 30.99300 7.46700 7.29900 0.500 29.98411 110 GLN B C 1
ATOM 3565 C C B GLN B 1 110 ? 31.02700 7.36000 7.22500 0.500 30.01324 110 GLN B C 1
ATOM 3566 O O A GLN B 1 110 ? 31.29800 7.20800 8.46600 0.500 26.70537 110 GLN B O 1
ATOM 3567 O O B GLN B 1 110 ? 31.38600 7.02100 8.35500 0.500 26.98505 110 GLN B O 1
ATOM 3578 N N . GLU B 1 111 ? 29.76900 7.29400 6.81100 1.000 27.34835 111 GLU B N 1
ATOM 3579 C CA . GLU B 1 111 ? 28.74600 6.57500 7.55500 1.000 28.64980 111 GLU B CA 1
ATOM 3580 C C . GLU B 1 111 ? 28.76300 5.11700 7.10800 1.000 29.20150 111 GLU B C 1
ATOM 3581 O O . GLU B 1 111 ? 28.67300 4.83300 5.90800 1.000 28.80507 111 GLU B O 1
ATOM 3587 N N . ARG B 1 112 ? 28.90500 4.19900 8.06300 1.000 27.27541 112 ARG B N 1
ATOM 3588 C CA . ARG B 1 112 ? 28.86100 2.77400 7.74700 1.000 25.58476 112 ARG B CA 1
ATOM 3589 C C . ARG B 1 112 ? 28.35300 2.02400 8.96800 1.000 26.48367 112 ARG B C 1
ATOM 3590 O O . ARG B 1 112 ? 28.81600 2.28000 10.08100 1.000 23.47292 112 ARG B O 1
ATOM 3598 N N . TYR B 1 113 ? 27.39200 1.11700 8.75000 1.000 25.21164 113 TYR B N 1
ATOM 3599 C CA . TYR B 1 113 ? 26.80000 0.30500 9.82000 1.000 22.49293 113 TYR B CA 1
ATOM 3600 C C . TYR B 1 113 ? 26.06100 1.16700 10.83900 1.000 27.46983 113 TYR B C 1
ATOM 3601 O O . TYR B 1 113 ? 25.91400 0.77700 11.99700 1.000 25.45482 113 TYR B O 1
ATOM 3610 N N . GLY B 1 114 ? 25.60000 2.34800 10.42200 1.000 23.76743 114 GLY B N 1
ATOM 3611 C CA . GLY B 1 114 ? 24.93700 3.27400 11.32500 1.000 24.49049 114 GLY B CA 1
ATOM 3612 C C . GLY B 1 114 ? 25.86500 3.98900 12.27600 1.000 21.94312 114 GLY B C 1
ATOM 3613 O O . GLY B 1 114 ? 25.40700 4.56900 13.26400 1.000 26.64703 114 GLY B O 1
ATOM 3614 N N . LEU B 1 115 ? 27.15800 3.94600 12.01100 1.000 22.76662 115 LEU B N 1
ATOM 3615 C CA . LEU B 1 115 ? 28.16900 4.59200 12.82700 1.000 21.46278 115 LEU B CA 1
ATOM 3616 C C . LEU B 1 115 ? 28.87800 5.64500 11.98900 1.000 23.91202 115 LEU B C 1
ATOM 3617 O O . LEU B 1 115 ? 28.95200 5.53000 10.76500 1.000 24.27739 115 LEU B O 1
ATOM 3622 N N . VAL B 1 116 ? 29.39100 6.67700 12.65900 1.000 23.72983 116 VAL B N 1
ATOM 3623 C CA . VAL B 1 116 ? 30.13000 7.75200 12.00500 1.000 24.08090 116 VAL B CA 1
ATOM 3624 C C . VAL B 1 116 ? 31.61200 7.46000 12.16600 1.000 21.30940 116 VAL B C 1
ATOM 3625 O O . VAL B 1 116 ? 32.14600 7.54900 13.27600 1.000 22.10559 116 VAL B O 1
ATOM 3629 N N . TRP B 1 117 ? 32.29000 7.15300 11.06400 1.000 22.56909 117 TRP B N 1
ATOM 3630 C CA . TRP B 1 117 ? 33.72100 6.86900 11.07800 1.000 20.70488 117 TRP B CA 1
ATOM 3631 C C . TRP B 1 117 ? 34.51000 8.09300 10.62800 1.000 24.03275 117 TRP B C 1
ATOM 3632 O O . TRP B 1 117 ? 34.12000 8.77100 9.67600 1.000 24.48394 117 TRP B O 1
ATOM 3643 N N . VAL B 1 118 ? 35.63300 8.36200 11.30000 1.000 21.28109 118 VAL B N 1
ATOM 3644 C CA . VAL B 1 118 ? 36.46600 9.52000 10.99200 1.000 22.17727 118 VAL B CA 1
ATOM 3645 C C . VAL B 1 118 ? 37.92000 9.08200 10.87400 1.000 21.64815 118 VAL B C 1
ATOM 3646 O O . VAL B 1 118 ? 38.39200 8.22900 11.63400 1.000 24.01444 118 VAL B O 1
ATOM 3650 N N . CYS B 1 119 ? 38.62900 9.68100 9.92300 1.000 20.30872 119 CYS B N 1
ATOM 3651 C CA . CYS B 1 119 ? 40.07100 9.54100 9.79600 1.000 22.63108 119 CYS B CA 1
ATOM 3652 C C . CYS B 1 119 ? 40.66000 10.93800 9.80700 1.000 22.74383 119 CYS B C 1
ATOM 3653 O O . CYS B 1 119 ? 40.32400 11.76200 8.94800 1.000 25.38078 119 CYS B O 1
ATOM 3656 N N . LEU B 1 120 ? 41.51500 11.20500 10.79000 1.000 24.36057 120 LEU B N 1
ATOM 3657 C CA . LEU B 1 120 ? 42.14500 12.50900 10.90600 1.000 21.91019 120 LEU B CA 1
ATOM 3658 C C . LEU B 1 120 ? 43.26500 12.69900 9.90400 1.000 24.33284 120 LEU B C 1
ATOM 3659 O O . LEU B 1 120 ? 43.71400 13.83500 9.72400 1.000 25.36325 120 LEU B O 1
ATOM 3664 N N . GLY B 1 121 ? 43.72900 11.62100 9.27900 1.000 22.09283 121 GLY B N 1
ATOM 3665 C CA . GLY B 1 121 ? 44.86300 11.69400 8.37900 1.000 26.48408 121 GLY B CA 1
ATOM 3666 C C . GLY B 1 121 ? 44.49400 11.31900 6.96600 1.000 27.99027 121 GLY B C 1
ATOM 3667 O O . GLY B 1 121 ? 43.47400 11.77000 6.43900 1.000 29.31301 121 GLY B O 1
ATOM 3668 N N . ASN B 1 122 ? 45.31800 10.48700 6.33900 1.000 31.83333 122 ASN B N 1
ATOM 3669 C CA . ASN B 1 122 ? 45.03200 9.99200 4.99800 1.000 30.93332 122 ASN B CA 1
ATOM 3670 C C . ASN B 1 122 ? 44.78400 8.49400 5.08200 1.000 35.84345 122 ASN B C 1
ATOM 3671 O O . ASN B 1 122 ? 45.73200 7.72300 5.31900 1.000 33.65643 122 ASN B O 1
ATOM 3676 N N . PRO B 1 123 ? 43.54000 8.04400 4.91600 1.000 32.17524 123 PRO B N 1
ATOM 3677 C CA . PRO B 1 123 ? 43.19000 6.65200 5.23000 1.000 33.43396 123 PRO B CA 1
ATOM 3678 C C . PRO B 1 123 ? 43.88800 5.67300 4.29900 1.000 39.45646 123 PRO B C 1
ATOM 3679 O O . PRO B 1 123 ? 43.76000 5.75400 3.07700 1.000 48.33470 123 PRO B O 1
ATOM 3683 N N . VAL B 1 124 ? 44.63500 4.74900 4.89600 1.000 34.94727 124 VAL B N 1
ATOM 3684 C CA . VAL B 1 124 ? 45.32000 3.70400 4.15300 1.000 36.34030 124 VAL B CA 1
ATOM 3685 C C . VAL B 1 124 ? 44.51400 2.41100 4.11100 1.000 40.60418 124 VAL B C 1
ATOM 3686 O O . VAL B 1 124 ? 44.76600 1.56500 3.24000 1.000 46.54130 124 VAL B O 1
ATOM 3690 N N . ASN B 1 125 ? 43.54900 2.23600 5.00600 1.000 36.24496 125 ASN B N 1
ATOM 3691 C CA . ASN B 1 125 ? 42.75800 1.02100 5.07900 1.000 43.81758 125 ASN B CA 1
ATOM 3692 C C . ASN B 1 125 ? 41.30000 1.34800 4.80600 1.000 40.31167 125 ASN B C 1
ATOM 3693 O O . ASN B 1 125 ? 40.86700 2.49600 4.91600 1.000 37.49780 125 ASN B O 1
ATOM 3698 N N . ASP B 1 126 ? 40.54300 0.32000 4.45100 1.000 35.51813 126 ASP B N 1
ATOM 3699 C CA . ASP B 1 126 ? 39.10600 0.48200 4.41100 1.000 36.50178 126 ASP B CA 1
ATOM 3700 C C . ASP B 1 126 ? 38.53100 0.35100 5.82000 1.000 32.39854 126 ASP B C 1
ATOM 3701 O O . ASP B 1 126 ? 39.18800 -0.12700 6.74700 1.000 31.46152 126 ASP B O 1
ATOM 3706 N N . ILE B 1 127 ? 37.29700 0.81500 5.97400 1.000 37.23379 127 ILE B N 1
ATOM 3707 C CA . ILE B 1 127 ? 36.57000 0.57700 7.22500 1.000 34.48690 127 ILE B CA 1
ATOM 3708 C C . ILE B 1 127 ? 36.38500 -0.92600 7.40600 1.000 35.56876 127 ILE B C 1
ATOM 3709 O O . ILE B 1 127 ? 36.23800 -1.65200 6.40100 1.000 33.51791 127 ILE B O 1
ATOM 3714 N N . PRO B 1 128 ? 36.45200 -1.46500 8.62700 1.000 38.52960 128 PRO B N 1
ATOM 3715 C CA . PRO B 1 128 ? 36.37300 -2.92400 8.79200 1.000 36.13677 128 PRO B CA 1
ATOM 3716 C C . PRO B 1 128 ? 35.08500 -3.49100 8.21900 1.000 32.75427 128 PRO B C 1
ATOM 3717 O O . PRO B 1 128 ? 34.04900 -2.82200 8.17600 1.000 34.20349 128 PRO B O 1
ATOM 3721 N N . SER B 1 129 ? 35.15600 -4.74400 7.77500 1.000 27.44902 129 SER B N 1
ATOM 3722 C CA . SER B 1 129 ? 33.95800 -5.38800 7.26500 1.000 33.52132 129 SER B CA 1
ATOM 3723 C C . SER B 1 129 ? 33.09700 -5.91300 8.41400 1.000 27.05164 129 SER B C 1
ATOM 3724 O O . SER B 1 129 ? 33.56700 -6.16200 9.52900 1.000 34.14591 129 SER B O 1
ATOM 3727 N N . PHE B 1 130 ? 31.81600 -6.08800 8.12400 1.000 27.11866 130 PHE B N 1
ATOM 3728 C CA . PHE B 1 130 ? 30.85500 -6.58400 9.11000 1.000 23.96647 130 PHE B CA 1
ATOM 3729 C C . PHE B 1 130 ? 29.81000 -7.35500 8.32400 1.000 26.08486 130 PHE B C 1
ATOM 3730 O O . PHE B 1 130 ? 28.75000 -6.82900 7.97000 1.000 27.77496 130 PHE B O 1
ATOM 3738 N N . PRO B 1 131 ? 30.10200 -8.61500 7.99700 1.000 31.44192 131 PRO B N 1
ATOM 3739 C CA . PRO B 1 131 ? 29.31500 -9.31200 6.96300 1.000 30.04471 131 PRO B CA 1
ATOM 3740 C C . PRO B 1 131 ? 27.84700 -9.47300 7.30100 1.000 31.40053 131 PRO B C 1
ATOM 3741 O O . PRO B 1 131 ? 27.00900 -9.42800 6.39400 1.000 33.91929 131 PRO B O 1
ATOM 3745 N N . GLU B 1 132 ? 27.49600 -9.63700 8.57600 1.000 27.76285 132 GLU B N 1
ATOM 3746 C CA . GLU B 1 132 ? 26.08800 -9.83200 8.90900 1.000 25.75638 132 GLU B CA 1
ATOM 3747 C C . GLU B 1 132 ? 25.24300 -8.58900 8.67000 1.000 26.02173 132 GLU B C 1
ATOM 3748 O O . GLU B 1 132 ? 24.01000 -8.69800 8.70900 1.000 26.97319 132 GLU B O 1
ATOM 3754 N N . TRP B 1 133 ? 25.86700 -7.42000 8.43200 1.000 27.46089 133 TRP B N 1
ATOM 3755 C CA . TRP B 1 133 ? 25.11400 -6.18400 8.22400 1.000 27.36480 133 TRP B CA 1
ATOM 3756 C C . TRP B 1 133 ? 24.04200 -6.34700 7.15300 1.000 30.40080 133 TRP B C 1
ATOM 3757 O O . TRP B 1 133 ? 22.90900 -5.88700 7.32200 1.000 30.71008 133 TRP B O 1
ATOM 3768 N N . ASP B 1 134 ? 24.38000 -7.02600 6.05700 1.000 30.98157 134 ASP B N 1
ATOM 3769 C CA . ASP B 1 134 ? 23.49500 -7.20300 4.91300 1.000 45.78880 134 ASP B CA 1
ATOM 3770 C C . ASP B 1 134 ? 22.51400 -8.36400 5.06700 1.000 38.03807 134 ASP B C 1
ATOM 3771 O O . ASP B 1 134 ? 21.60500 -8.49600 4.24100 1.000 42.71167 134 ASP B O 1
ATOM 3776 N N . ASP B 1 135 ? 22.67200 -9.20500 6.08700 1.000 29.13519 135 ASP B N 1
ATOM 3777 C CA . ASP B 1 135 ? 21.91700 -10.44800 6.21200 1.000 26.64344 135 ASP B CA 1
ATOM 3778 C C . ASP B 1 135 ? 20.55600 -10.20200 6.85000 1.000 35.70664 135 ASP B C 1
ATOM 3779 O O . ASP B 1 135 ? 20.47700 -9.86000 8.03900 1.000 28.47417 135 ASP B O 1
ATOM 3784 N N . PRO B 1 136 ? 19.46100 -10.40100 6.11100 1.000 34.07613 136 PRO B N 1
ATOM 3785 C CA . PRO B 1 136 ? 18.13000 -10.12700 6.67900 1.000 26.14184 136 PRO B CA 1
ATOM 3786 C C . PRO B 1 136 ? 17.71500 -11.07900 7.79000 1.000 26.84184 136 PRO B C 1
ATOM 3787 O O . PRO B 1 136 ? 16.72000 -10.79500 8.47000 1.000 35.72380 136 PRO B O 1
ATOM 3791 N N . ASN B 1 137 ? 18.43200 -12.17900 8.01200 1.000 28.94740 137 ASN B N 1
ATOM 3792 C CA . ASN B 1 137 ? 18.12400 -13.04400 9.14400 1.000 31.02898 137 ASN B CA 1
ATOM 3793 C C . ASN B 1 137 ? 18.65700 -12.51000 10.46500 1.000 31.39916 137 ASN B C 1
ATOM 3794 O O . ASN B 1 137 ? 18.37200 -13.10300 11.51100 1.000 26.45565 137 ASN B O 1
ATOM 3799 N N . TYR B 1 138 ? 19.40800 -11.41800 10.44800 1.000 27.27889 138 TYR B N 1
ATOM 3800 C CA . TYR B 1 138 ? 19.98000 -10.86600 11.66500 1.000 25.61533 138 TYR B CA 1
ATOM 3801 C C . TYR B 1 138 ? 19.27400 -9.56500 12.00900 1.000 21.26243 138 TYR B C 1
ATOM 3802 O O . TYR B 1 138 ? 19.04500 -8.72400 11.13100 1.000 26.68053 138 TYR B O 1
ATOM 3811 N N . HIS B 1 139 ? 18.90200 -9.43000 13.28100 1.000 19.26884 139 HIS B N 1
ATOM 3812 C CA . HIS B 1 139 ? 18.45100 -8.18400 13.89000 1.000 19.94061 139 HIS B CA 1
ATOM 3813 C C . HIS B 1 139 ? 19.65300 -7.36400 14.32500 1.000 23.49887 139 HIS B C 1
ATOM 3814 O O . HIS B 1 139 ? 20.73500 -7.90500 14.54000 1.000 21.50384 139 HIS B O 1
ATOM 3821 N N . LYS B 1 140 ? 19.45400 -6.05400 14.49600 1.000 23.27352 140 LYS B N 1
ATOM 3822 C CA . LYS B 1 140 ? 20.53700 -5.20700 14.99000 1.000 17.99942 140 LYS B CA 1
ATOM 3823 C C . LYS B 1 140 ? 20.09300 -4.37000 16.18000 1.000 22.48628 140 LYS B C 1
ATOM 3824 O O . LYS B 1 140 ? 18.91400 -4.02700 16.33300 1.000 23.16942 140 LYS B O 1
ATOM 3830 N N . THR B 1 141 ? 21.06900 -4.05900 17.03800 1.000 21.26956 141 THR B N 1
ATOM 3831 C CA . THR B 1 141 ? 20.87500 -3.12000 18.13700 1.000 19.07865 141 THR B CA 1
ATOM 3832 C C . THR B 1 141 ? 22.21900 -2.44800 18.41900 1.000 21.19198 141 THR B C 1
ATOM 3833 O O . THR B 1 141 ? 23.27600 -2.90800 17.97000 1.000 19.57880 141 THR B O 1
ATOM 3837 N N . TYR B 1 142 ? 22.16400 -1.36100 19.18700 1.000 19.77312 142 TYR B N 1
ATOM 3838 C CA . TYR B 1 142 ? 23.33900 -0.56400 19.53300 1.000 21.91736 142 TYR B CA 1
ATOM 3839 C C . TYR B 1 142 ? 23.35800 -0.33400 21.03600 1.000 22.90568 142 TYR B C 1
ATOM 3840 O O . TYR B 1 142 ? 22.32800 0.01600 21.61900 1.000 21.71550 142 TYR B O 1
ATOM 3849 N N . THR B 1 143 ? 24.52300 -0.50400 21.66100 1.000 19.33539 143 THR B N 1
ATOM 3850 C CA . THR B 1 143 ? 24.63700 -0.05500 23.03900 1.000 18.41963 143 THR B CA 1
ATOM 3851 C C . THR B 1 143 ? 24.69800 1.47500 23.08800 1.000 18.37428 143 THR B C 1
ATOM 3852 O O . THR B 1 143 ? 24.92400 2.15500 22.08800 1.000 20.62132 143 THR B O 1
ATOM 3856 N N . LYS B 1 144 ? 24.60700 1.98800 24.29700 1.000 23.36808 144 LYS B N 1
ATOM 3857 C CA . LYS B 1 144 ? 24.85300 3.43100 24.43800 1.000 24.17953 144 LYS B CA 1
ATOM 3858 C C . LYS B 1 144 ? 26.36900 3.58800 24.42400 1.000 20.90539 144 LYS B C 1
ATOM 3859 O O . LYS B 1 144 ? 27.08500 2.58600 24.36500 1.000 19.64217 144 LYS B O 1
ATOM 3865 N N A SER B 1 145 ? 26.84200 4.83000 24.48300 0.500 20.15700 145 SER B N 1
ATOM 3866 N N B SER B 1 145 ? 26.84500 4.83000 24.48200 0.500 20.15865 145 SER B N 1
ATOM 3867 C CA A SER B 1 145 ? 28.30100 5.06500 24.53500 0.500 19.63441 145 SER B CA 1
ATOM 3868 C CA B SER B 1 145 ? 28.30500 5.07800 24.54700 0.500 19.64189 145 SER B CA 1
ATOM 3869 C C A SER B 1 145 ? 28.76200 4.98300 25.98900 0.500 20.91585 145 SER B C 1
ATOM 3870 C C B SER B 1 145 ? 28.75100 4.94800 25.99600 0.500 20.93068 145 SER B C 1
ATOM 3871 O O A SER B 1 145 ? 28.08300 5.54300 26.84100 0.500 25.85599 145 SER B O 1
ATOM 3872 O O B SER B 1 145 ? 28.09200 5.54700 26.83700 0.500 25.85293 145 SER B O 1
ATOM 3877 N N . TYR B 1 146 ? 29.98500 4.50000 26.21000 1.000 16.79356 146 TYR B N 1
ATOM 3878 C CA . TYR B 1 146 ? 30.52700 4.41700 27.58200 1.000 19.93328 146 TYR B CA 1
ATOM 3879 C C . TYR B 1 146 ? 31.83300 5.20300 27.63500 1.000 19.93815 146 TYR B C 1
ATOM 3880 O O . TYR B 1 146 ? 32.75200 4.84000 26.93300 1.000 19.54507 146 TYR B O 1
ATOM 3889 N N . LEU B 1 147 ? 31.86100 6.26200 28.43100 1.000 18.09685 147 LEU B N 1
ATOM 3890 C CA . LEU B 1 147 ? 33.07800 7.03600 28.64800 1.000 18.47137 147 LEU B CA 1
ATOM 3891 C C . LEU B 1 147 ? 33.90000 6.33900 29.72900 1.000 23.87636 147 LEU B C 1
ATOM 3892 O O . LEU B 1 147 ? 33.40600 6.12800 30.84200 1.000 23.36660 147 LEU B O 1
ATOM 3897 N N . ILE B 1 148 ? 35.15000 6.00000 29.42300 1.000 20.14585 148 ILE B N 1
ATOM 3898 C CA . ILE B 1 148 ? 35.98100 5.19500 30.31700 1.000 22.26431 148 ILE B CA 1
ATOM 3899 C C . ILE B 1 148 ? 37.29300 5.92900 30.56200 1.000 24.35244 148 ILE B C 1
ATOM 3900 O O . ILE B 1 148 ? 37.98100 6.30600 29.60700 1.000 19.99882 148 ILE B O 1
ATOM 3905 N N . GLN B 1 149 ? 37.63100 6.13600 31.83600 1.000 21.75380 149 GLN B N 1
ATOM 3906 C CA . GLN B 1 149 ? 38.91500 6.73800 32.20200 1.000 21.24473 149 GLN B CA 1
ATOM 3907 C C . GLN B 1 149 ? 39.99100 5.65700 32.19800 1.000 21.51833 149 GLN B C 1
ATOM 3908 O O . GLN B 1 149 ? 40.53300 5.25400 33.23100 1.000 24.81551 149 GLN B O 1
ATOM 3914 N N . ALA B 1 150 ? 40.30700 5.19800 30.99100 1.000 19.38999 150 ALA B N 1
ATOM 3915 C CA . ALA B 1 150 ? 41.40500 4.26100 30.79200 1.000 20.06555 150 ALA B CA 1
ATOM 3916 C C . ALA B 1 150 ? 41.89300 4.39200 29.35900 1.000 20.24440 150 ALA B C 1
ATOM 3917 O O . ALA B 1 150 ? 41.15300 4.82700 28.47100 1.000 18.92853 150 ALA B O 1
ATOM 3919 N N . SER B 1 151 ? 43.15400 4.02300 29.15100 1.000 19.10891 151 SER B N 1
ATOM 3920 C CA . SER B 1 151 ? 43.72800 4.06400 27.81500 1.000 20.90221 151 SER B CA 1
ATOM 3921 C C . SER B 1 151 ? 42.88400 3.21900 26.86200 1.000 17.32539 151 SER B C 1
ATOM 3922 O O . SER B 1 151 ? 42.38900 2.15800 27.25500 1.000 18.66845 151 SER B O 1
ATOM 3925 N N . PRO B 1 152 ? 42.67700 3.66500 25.62300 1.000 18.36625 152 PRO B N 1
ATOM 3926 C CA . PRO B 1 152 ? 41.92400 2.82500 24.67600 1.000 18.67491 152 PRO B CA 1
ATOM 3927 C C . PRO B 1 152 ? 42.56700 1.46800 24.46200 1.000 17.17820 152 PRO B C 1
ATOM 3928 O O . PRO B 1 152 ? 41.85500 0.48900 24.20400 1.000 17.36842 152 PRO B O 1
ATOM 3932 N N . PHE B 1 153 ? 43.89300 1.36500 24.62100 1.000 20.45075 153 PHE B N 1
ATOM 3933 C CA . PHE B 1 153 ? 44.53900 0.06600 24.44400 1.000 18.84421 153 PHE B CA 1
ATOM 3934 C C . PHE B 1 153 ? 44.35300 -0.83900 25.65000 1.000 18.54290 153 PHE B C 1
ATOM 3935 O O . PHE B 1 153 ? 44.32500 -2.07200 25.49100 1.000 19.09605 153 PHE B O 1
ATOM 3943 N N . ARG B 1 154 ? 44.18400 -0.27300 26.85300 1.000 18.63393 154 ARG B N 1
ATOM 3944 C CA . ARG B 1 154 ? 43.76600 -1.10700 27.98100 1.000 20.32344 154 ARG B CA 1
ATOM 3945 C C . ARG B 1 154 ? 42.32200 -1.56600 27.82400 1.000 15.87229 154 ARG B C 1
ATOM 3946 O O . ARG B 1 154 ? 41.98500 -2.69800 28.18800 1.000 19.73997 154 ARG B O 1
ATOM 3954 N N . VAL B 1 155 ? 41.44000 -0.68600 27.33100 1.000 16.01980 155 VAL B N 1
ATOM 3955 C CA . VAL B 1 155 ? 40.07300 -1.11500 27.06700 1.000 15.77718 155 VAL B CA 1
ATOM 3956 C C . VAL B 1 155 ? 40.06100 -2.30200 26.10000 1.000 18.57684 155 VAL B C 1
ATOM 3957 O O . VAL B 1 155 ? 39.40300 -3.32200 26.34800 1.000 20.14814 155 VAL B O 1
ATOM 3961 N N . MET B 1 156 ? 40.81200 -2.21000 24.99600 1.000 17.22116 156 MET B N 1
ATOM 3962 C CA . MET B 1 156 ? 40.79800 -3.33500 24.06200 1.000 17.81085 156 MET B CA 1
ATOM 3963 C C . MET B 1 156 ? 41.49000 -4.57300 24.64700 1.000 21.82927 156 MET B C 1
ATOM 3964 O O . MET B 1 156 ? 41.03600 -5.70100 24.42700 1.000 21.31843 156 MET B O 1
ATOM 3969 N N . ASP B 1 157 ? 42.57400 -4.38700 25.40300 1.000 18.72548 157 ASP B N 1
ATOM 3970 C CA . ASP B 1 157 ? 43.22700 -5.50200 26.08700 1.000 21.43591 157 ASP B CA 1
ATOM 3971 C C . ASP B 1 157 ? 42.24200 -6.26600 26.95900 1.000 22.59313 157 ASP B C 1
ATOM 3972 O O . ASP B 1 157 ? 42.20100 -7.50400 26.94400 1.000 21.27494 157 ASP B O 1
ATOM 3977 N N . ASN B 1 158 ? 41.41000 -5.53500 27.70700 1.000 20.56340 158 ASN B N 1
ATOM 3978 C CA . ASN B 1 158 ? 40.43700 -6.18100 28.58000 1.000 20.48857 158 ASN B CA 1
ATOM 3979 C C . ASN B 1 158 ? 39.40000 -6.97200 27.78500 1.000 20.83712 158 ASN B C 1
ATOM 3980 O O . ASN B 1 158 ? 38.88400 -7.98700 28.27200 1.000 20.76977 158 ASN B O 1
ATOM 3985 N N A SER B 1 159 ? 39.11200 -6.54200 26.55400 0.500 20.80879 159 SER B N 1
ATOM 3986 N N B SER B 1 159 ? 39.08000 -6.53900 26.56800 0.500 20.80383 159 SER B N 1
ATOM 3987 C CA A SER B 1 159 ? 38.15300 -7.23300 25.70400 0.500 22.40864 159 SER B CA 1
ATOM 3988 C CA B SER B 1 159 ? 38.13100 -7.29800 25.76700 0.500 22.38802 159 SER B CA 1
ATOM 3989 C C A SER B 1 159 ? 38.75100 -8.43600 24.98600 0.500 25.67254 159 SER B C 1
ATOM 3990 C C B SER B 1 159 ? 38.75700 -8.52300 25.11500 0.500 25.68608 159 SER B C 1
ATOM 3991 O O A SER B 1 159 ? 38.00000 -9.26200 24.45800 0.500 26.26973 159 SER B O 1
ATOM 3992 O O B SER B 1 159 ? 38.03300 -9.47000 24.79000 0.500 27.84396 159 SER B O 1
ATOM 3997 N N . ILE B 1 160 ? 40.07700 -8.52400 24.92000 1.000 19.76635 160 ILE B N 1
ATOM 3998 C CA . ILE B 1 160 ? 40.74600 -9.69400 24.34100 1.000 20.57744 160 ILE B CA 1
ATOM 3999 C C . ILE B 1 160 ? 40.98300 -10.76400 25.40500 1.000 22.79686 160 ILE B C 1
ATOM 4000 O O . ILE B 1 160 ? 41.03300 -11.95700 25.09100 1.000 27.32623 160 ILE B O 1
ATOM 4005 N N . ASP B 1 161 ? 41.12900 -10.35000 26.66100 1.000 20.38743 161 ASP B N 1
ATOM 4006 C CA . ASP B 1 161 ? 41.28600 -11.24000 27.80600 1.000 23.24693 161 ASP B CA 1
ATOM 4007 C C . ASP B 1 161 ? 40.04100 -12.11400 27.99500 1.000 27.84935 161 ASP B C 1
ATOM 4008 O O . ASP B 1 161 ? 38.92800 -11.59100 28.09500 1.000 28.87151 161 ASP B O 1
ATOM 4013 N N . VAL B 1 162 ? 40.20300 -13.44100 28.01200 1.000 23.73748 162 VAL B N 1
ATOM 4014 C CA . VAL B 1 162 ? 39.07700 -14.33600 28.28400 1.000 21.19984 162 VAL B CA 1
ATOM 4015 C C . VAL B 1 162 ? 39.16300 -15.00700 29.64500 1.000 18.20619 162 VAL B C 1
ATOM 4016 O O . VAL B 1 162 ? 38.14300 -15.52200 30.12700 1.000 24.06472 162 VAL B O 1
ATOM 4020 N N . SER B 1 163 ? 40.33400 -15.05700 30.27200 1.000 22.17790 163 SER B N 1
ATOM 4021 C CA . SER B 1 163 ? 40.42000 -15.82200 31.51200 1.000 21.41740 163 SER B CA 1
ATOM 4022 C C . SER B 1 163 ? 39.77800 -15.11000 32.69200 1.000 22.26122 163 SER B C 1
ATOM 4023 O O . SER B 1 163 ? 39.59200 -15.73200 33.74300 1.000 20.73944 163 SER B O 1
ATOM 4026 N N . HIS B 1 164 ? 39.44100 -13.81700 32.56300 1.000 20.88707 164 HIS B N 1
ATOM 4027 C CA . HIS B 1 164 ? 38.76200 -13.14500 33.65800 1.000 19.66405 164 HIS B CA 1
ATOM 4028 C C . HIS B 1 164 ? 37.26400 -13.42000 33.68200 1.000 23.32253 164 HIS B C 1
ATOM 4029 O O . HIS B 1 164 ? 36.61000 -13.08700 34.67500 1.000 22.79015 164 HIS B O 1
ATOM 4036 N N . PHE B 1 165 ? 36.70500 -14.03000 32.63400 1.000 21.12767 165 PHE B N 1
ATOM 4037 C CA . PHE B 1 165 ? 35.25500 -14.24700 32.59000 1.000 23.76332 165 PHE B CA 1
ATOM 4038 C C . PHE B 1 165 ? 34.68900 -14.89700 33.84400 1.000 25.11459 165 PHE B C 1
ATOM 4039 O O . PHE B 1 165 ? 33.66900 -14.40400 34.35300 1.000 23.04181 165 PHE B O 1
ATOM 4047 N N . PRO B 1 166 ? 35.26300 -15.98400 34.38700 1.000 23.24719 166 PRO B N 1
ATOM 4048 C CA . PRO B 1 166 ? 34.61100 -16.63600 35.53900 1.000 26.57772 166 PRO B CA 1
ATOM 4049 C C . PRO B 1 166 ? 34.63900 -15.80100 36.79300 1.000 24.90184 166 PRO B C 1
ATOM 4050 O O . PRO B 1 166 ? 33.87400 -16.07900 37.72100 1.000 30.31930 166 PRO B O 1
ATOM 4054 N N . PHE B 1 167 ? 35.46500 -14.76000 36.84400 1.000 24.16528 167 PHE B N 1
ATOM 4055 C CA . PHE B 1 167 ? 35.64800 -14.00500 38.07000 1.000 22.86092 167 PHE B CA 1
ATOM 4056 C C . PHE B 1 167 ? 34.93200 -12.66900 38.09900 1.000 26.85054 167 PHE B C 1
ATOM 4057 O O . PHE B 1 167 ? 34.39800 -12.29700 39.14800 1.000 33.89961 167 PHE B O 1
ATOM 4065 N N . ILE B 1 168 ? 34.90000 -11.90400 37.01600 1.000 21.22360 168 ILE B N 1
ATOM 4066 C CA . ILE B 1 168 ? 34.14700 -10.65600 37.08200 1.000 24.35175 168 ILE B CA 1
ATOM 4067 C C . ILE B 1 168 ? 32.86900 -10.68300 36.26700 1.000 24.26671 168 ILE B C 1
ATOM 4068 O O . ILE B 1 168 ? 32.04200 -9.77600 36.44300 1.000 21.98394 168 ILE B O 1
ATOM 4073 N N . HIS B 1 169 ? 32.64100 -11.71000 35.42900 1.000 23.22755 169 HIS B N 1
ATOM 4074 C CA . HIS B 1 169 ? 31.40300 -11.82500 34.65400 1.000 19.21304 169 HIS B CA 1
ATOM 4075 C C . HIS B 1 169 ? 30.61700 -13.07800 35.04100 1.000 25.41034 169 HIS B C 1
ATOM 4076 O O . HIS B 1 169 ? 29.88400 -13.63700 34.22000 1.000 23.97824 169 HIS B O 1
ATOM 4083 N N . GLU B 1 170 ? 30.77500 -13.53000 36.28200 1.000 22.67327 170 GLU B N 1
ATOM 4084 C CA . GLU B 1 170 ? 30.13500 -14.77600 36.70200 1.000 33.09664 170 GLU B CA 1
ATOM 4085 C C . GLU B 1 170 ? 28.62900 -14.70700 36.48200 1.000 33.80971 170 GLU B C 1
ATOM 4086 O O . GLU B 1 170 ? 27.97300 -13.73400 36.87100 1.000 30.03802 170 GLU B O 1
ATOM 4092 N N . GLY B 1 171 ? 28.07500 -15.73800 35.83900 1.000 29.52930 171 GLY B N 1
ATOM 4093 C CA . GLY B 1 171 ? 26.65700 -15.77100 35.55400 1.000 33.21149 171 GLY B CA 1
ATOM 4094 C C . GLY B 1 171 ? 26.25200 -15.25300 34.18800 1.000 36.62281 171 GLY B C 1
ATOM 4095 O O . GLY B 1 171 ? 25.10000 -15.45800 33.78600 1.000 35.53825 171 GLY B O 1
ATOM 4096 N N . ILE B 1 172 ? 27.14300 -14.57500 33.46000 1.000 33.19923 172 ILE B N 1
ATOM 4097 C CA . ILE B 1 172 ? 26.90400 -14.20900 32.06800 1.000 29.56311 172 ILE B CA 1
ATOM 4098 C C . ILE B 1 172 ? 27.89600 -14.89000 31.12900 1.000 33.11472 172 ILE B C 1
ATOM 4099 O O . ILE B 1 172 ? 27.50400 -15.47400 30.11700 1.000 30.78039 172 ILE B O 1
ATOM 4104 N N . LEU B 1 173 ? 29.19200 -14.80000 31.43300 1.000 25.45477 173 LEU B N 1
ATOM 4105 C CA . LEU B 1 173 ? 30.23900 -15.36100 30.57800 1.000 29.79093 173 LEU B CA 1
ATOM 4106 C C . LEU B 1 173 ? 31.07900 -16.43100 31.27000 1.000 28.66564 173 LEU B C 1
ATOM 4107 O O . LEU B 1 173 ? 32.15800 -16.77900 30.76800 1.000 27.66627 173 LEU B O 1
ATOM 4112 N N . GLY B 1 174 ? 30.64300 -16.93700 32.41400 1.000 31.72049 174 GLY B N 1
ATOM 4113 C CA . GLY B 1 174 ? 31.39300 -17.97900 33.07900 1.000 36.26615 174 GLY B CA 1
ATOM 4114 C C . GLY B 1 174 ? 30.92300 -18.15500 34.50700 1.000 31.98531 174 GLY B C 1
ATOM 4115 O O . GLY B 1 174 ? 29.93800 -17.55100 34.93800 1.000 32.73555 174 GLY B O 1
ATOM 4116 N N . ASP B 1 175 ? 31.64700 -18.99200 35.22800 1.000 32.69843 175 ASP B N 1
ATOM 4117 C CA . ASP B 1 175 ? 31.42000 -19.17600 36.67900 1.000 35.04910 175 ASP B CA 1
ATOM 4118 C C . ASP B 1 175 ? 32.68900 -19.74200 37.30500 1.000 29.86377 175 ASP B C 1
ATOM 4119 O O . ASP B 1 175 ? 33.44600 -20.35600 36.62300 1.000 28.11346 175 ASP B O 1
ATOM 4124 N N . ARG B 1 176 ? 32.83300 -19.52900 38.59800 1.000 32.98717 176 ARG B N 1
ATOM 4125 C CA . ARG B 1 176 ? 34.06900 -19.87500 39.28600 1.000 36.19119 176 ARG B CA 1
ATOM 4126 C C . ARG B 1 176 ? 34.27200 -21.37700 39.42700 1.000 32.52049 176 ARG B C 1
ATOM 4127 O O . ARG B 1 176 ? 35.39500 -21.80100 39.72000 1.000 34.59891 176 ARG B O 1
ATOM 4135 N N . ASN B 1 177 ? 33.23400 -22.18600 39.21000 1.000 28.63107 177 ASN B N 1
ATOM 4136 C CA . ASN B 1 177 ? 33.42100 -23.63000 39.13700 1.000 33.76440 177 ASN B CA 1
ATOM 4137 C C . ASN B 1 177 ? 33.92500 -24.08700 37.77500 1.000 38.00408 177 ASN B C 1
ATOM 4138 O O . ASN B 1 177 ? 34.17100 -25.28400 37.59100 1.000 35.30758 177 ASN B O 1
ATOM 4143 N N . HIS B 1 178 ? 34.09100 -23.17200 36.81700 1.000 29.70257 178 HIS B N 1
ATOM 4144 C CA . HIS B 1 178 ? 34.57200 -23.51600 35.48300 1.000 30.24296 178 HIS B CA 1
ATOM 4145 C C . HIS B 1 178 ? 35.62800 -22.50400 35.03700 1.000 27.89471 178 HIS B C 1
ATOM 4146 O O . HIS B 1 178 ? 35.52500 -21.88200 33.97900 1.000 32.89229 178 HIS B O 1
ATOM 4153 N N . ALA B 1 179 ? 36.67900 -22.37600 35.84100 1.000 25.01805 179 ALA B N 1
ATOM 4154 C CA . ALA B 1 179 ? 37.66700 -21.32100 35.66400 1.000 26.82483 179 ALA B CA 1
ATOM 4155 C C . ALA B 1 179 ? 38.87100 -21.75200 34.83900 1.000 27.49510 179 ALA B C 1
ATOM 4156 O O . ALA B 1 179 ? 39.62900 -20.89200 34.38800 1.000 26.94487 179 ALA B O 1
ATOM 4158 N N . GLU B 1 180 ? 39.07400 -23.05500 34.62800 1.000 27.46375 180 GLU B N 1
ATOM 4159 C CA . GLU B 1 180 ? 40.21200 -23.50300 33.83500 1.000 23.05041 180 GLU B CA 1
ATOM 4160 C C . GLU B 1 180 ? 40.06500 -23.05400 32.38400 1.000 31.16085 180 GLU B C 1
ATOM 4161 O O . GLU B 1 180 ? 38.97600 -23.10500 31.81000 1.000 31.32824 180 GLU B O 1
ATOM 4167 N N . VAL B 1 181 ? 41.16200 -22.60400 31.78300 1.000 28.15819 181 VAL B N 1
ATOM 4168 C CA . VAL B 1 181 ? 41.15300 -22.10200 30.41000 1.000 30.26472 181 VAL B CA 1
ATOM 4169 C C . VAL B 1 181 ? 41.89500 -23.08900 29.51900 1.000 36.37781 181 VAL B C 1
ATOM 4170 O O . VAL B 1 181 ? 43.03800 -23.46400 29.81300 1.000 32.71448 181 VAL B O 1
ATOM 4174 N N . GLU B 1 182 ? 41.23600 -23.50900 28.43900 1.000 35.74623 182 GLU B N 1
ATOM 4175 C CA . GLU B 1 182 ? 41.81400 -24.40400 27.44200 1.000 40.24069 182 GLU B CA 1
ATOM 4176 C C . GLU B 1 182 ? 42.98100 -23.72300 26.72300 1.000 42.57710 182 GLU B C 1
ATOM 4177 O O . GLU B 1 182 ? 43.17800 -22.50900 26.81400 1.000 39.07214 182 GLU B O 1
ATOM 4183 N N . ASP B 1 183 ? 43.77100 -24.52500 26.00300 1.000 35.92440 183 ASP B N 1
ATOM 4184 C CA . ASP B 1 183 ? 44.81300 -23.95900 25.15100 1.000 41.13079 183 ASP B CA 1
ATOM 4185 C C . ASP B 1 183 ? 44.17600 -23.01800 24.13800 1.000 41.74039 183 ASP B C 1
ATOM 4186 O O . ASP B 1 183 ? 43.21200 -23.37900 23.46200 1.000 40.73260 183 ASP B O 1
ATOM 4191 N N . LEU B 1 184 ? 44.70500 -21.80500 24.03600 1.000 36.91805 184 LEU B N 1
ATOM 4192 C CA . LEU B 1 184 ? 44.12900 -20.80900 23.14700 1.000 35.22812 184 LEU B CA 1
ATOM 4193 C C . LEU B 1 184 ? 44.83000 -20.82900 21.79700 1.000 30.52709 184 LEU B C 1
ATOM 4194 O O . LEU B 1 184 ? 46.04500 -21.03700 21.71400 1.000 36.87791 184 LEU B O 1
ATOM 4199 N N . GLU B 1 185 ? 44.05600 -20.59700 20.74300 1.000 30.30310 185 GLU B N 1
ATOM 4200 C CA . GLU B 1 185 ? 44.56700 -20.48400 19.38300 1.000 32.14731 185 GLU B CA 1
ATOM 4201 C C . GLU B 1 185 ? 44.61700 -19.00600 19.00100 1.000 31.17242 185 GLU B C 1
ATOM 4202 O O . GLU B 1 185 ? 43.57400 -18.34300 18.94300 1.000 36.29412 185 GLU B O 1
ATOM 4208 N N . VAL B 1 186 ? 45.82800 -18.48900 18.75500 1.000 29.54984 186 VAL B N 1
ATOM 4209 C CA . VAL B 1 186 ? 46.07300 -17.08200 18.43500 1.000 28.19154 186 VAL B CA 1
ATOM 4210 C C . VAL B 1 186 ? 46.93600 -16.98500 17.18200 1.000 35.73470 186 VAL B C 1
ATOM 4211 O O . VAL B 1 186 ? 47.96300 -17.66300 17.08300 1.000 35.90047 186 VAL B O 1
ATOM 4215 N N . LYS B 1 187 ? 46.56100 -16.10100 16.25600 1.000 32.27521 187 LYS B N 1
ATOM 4216 C CA . LYS B 1 187 ? 47.40100 -15.76900 15.10500 1.000 38.20051 187 LYS B CA 1
ATOM 4217 C C . LYS B 1 187 ? 47.45300 -14.26000 14.89900 1.000 39.98372 187 LYS B C 1
ATOM 4218 O O . LYS B 1 187 ? 46.44900 -13.57000 15.09400 1.000 37.38727 187 LYS B O 1
ATOM 4224 N N . VAL B 1 188 ? 48.62000 -13.77900 14.48500 1.000 31.24413 188 VAL B N 1
ATOM 4225 C CA . VAL B 1 188 ? 48.80600 -12.36200 14.08600 1.000 35.52436 188 VAL B CA 1
ATOM 4226 C C . VAL B 1 188 ? 49.45400 -12.37400 12.70100 1.000 47.68072 188 VAL B C 1
ATOM 4227 O O . VAL B 1 188 ? 50.56000 -12.81200 12.59500 1.000 45.89279 188 VAL B O 1
ATOM 4231 N N . ASP B 1 189 ? 48.69900 -11.94400 11.69000 1.000 43.93890 189 ASP B N 1
ATOM 4232 C CA . ASP B 1 189 ? 49.20000 -11.92800 10.29400 1.000 53.52508 189 ASP B CA 1
ATOM 4233 C C . ASP B 1 189 ? 48.63000 -10.69800 9.58700 1.000 52.02177 189 ASP B C 1
ATOM 4234 O O . ASP B 1 189 ? 48.20400 -9.75200 10.27900 1.000 54.77908 189 ASP B O 1
ATOM 4239 N N . LYS B 1 190 ? 48.58400 -10.75700 8.25800 1.000 58.49210 190 LYS B N 1
ATOM 4240 C CA . LYS B 1 190 ? 48.08200 -9.64200 7.41300 1.000 69.69392 190 LYS B CA 1
ATOM 4241 C C . LYS B 1 190 ? 46.65500 -9.26000 7.80000 1.000 56.19087 190 LYS B C 1
ATOM 4242 O O . LYS B 1 190 ? 46.29700 -8.13800 7.56100 1.000 63.77824 190 LYS B O 1
ATOM 4248 N N . ASP B 1 191 ? 45.84300 -10.21700 8.21200 1.000 54.67295 191 ASP B N 1
ATOM 4249 C CA . ASP B 1 191 ? 44.44400 -9.95600 8.59900 1.000 61.66462 191 ASP B CA 1
ATOM 4250 C C . ASP B 1 191 ? 44.32300 -9.33700 10.00100 1.000 53.56190 191 ASP B C 1
ATOM 4251 O O . ASP B 1 191 ? 43.20800 -8.99000 10.34500 1.000 45.10666 191 ASP B O 1
ATOM 4256 N N . GLY B 1 192 ? 45.42000 -9.23300 10.75000 1.000 43.50910 192 GLY B N 1
ATOM 4257 C CA . GLY B 1 192 ? 45.42200 -8.71000 12.09900 1.000 38.27496 192 GLY B CA 1
ATOM 4258 C C . GLY B 1 192 ? 45.54900 -9.79800 13.14500 1.000 37.03024 192 GLY B C 1
ATOM 4259 O O . GLY B 1 192 ? 46.22600 -10.80700 12.93000 1.000 34.43583 192 GLY B O 1
ATOM 4260 N N . LEU B 1 193 ? 44.88600 -9.61300 14.28200 1.000 26.82788 193 LEU B N 1
ATOM 4261 C CA . LEU B 1 193 ? 44.92400 -10.57700 15.37100 1.000 27.29998 193 LEU B CA 1
ATOM 4262 C C . LEU B 1 193 ? 43.62700 -11.37300 15.38400 1.000 31.41623 193 LEU B C 1
ATOM 4263 O O . LEU B 1 193 ? 42.53600 -10.79100 15.44300 1.000 28.64443 193 LEU B O 1
ATOM 4268 N N . THR B 1 194 ? 43.74200 -12.70000 15.35100 1.000 25.57652 194 THR B N 1
ATOM 4269 C CA . THR B 1 194 ? 42.58300 -13.57900 15.43500 1.000 27.05107 194 THR B CA 1
ATOM 4270 C C . THR B 1 194 ? 42.74500 -14.52800 16.61000 1.000 30.61066 194 THR B C 1
ATOM 4271 O O . THR B 1 194 ? 43.80400 -15.14400 16.77800 1.000 34.20590 194 THR B O 1
ATOM 4275 N N . MET B 1 195 ? 41.70500 -14.64300 17.43000 1.000 26.07791 195 MET B N 1
ATOM 4276 C CA . MET B 1 195 ? 41.62900 -15.72600 18.39600 1.000 24.13729 195 MET B CA 1
ATOM 4277 C C . MET B 1 195 ? 40.66500 -16.78100 17.86900 1.000 30.40268 195 MET B C 1
ATOM 4278 O O . MET B 1 195 ? 39.54000 -16.45800 17.47400 1.000 25.63968 195 MET B O 1
ATOM 4283 N N . GLY B 1 196 ? 41.11600 -18.03600 17.84800 1.000 30.50729 196 GLY B N 1
ATOM 4284 C CA . GLY B 1 196 ? 40.30200 -19.11600 17.33200 1.000 30.10090 196 GLY B CA 1
ATOM 4285 C C . GLY B 1 196 ? 39.21400 -19.53800 18.29100 1.000 26.96111 196 GLY B C 1
ATOM 4286 O O . GLY B 1 196 ? 39.18800 -19.14700 19.45600 1.000 26.98431 196 GLY B O 1
ATOM 4287 N N . LYS B 1 197 ? 38.30400 -20.37700 17.78600 1.000 31.08913 197 LYS B N 1
ATOM 4288 C CA . LYS B 1 197 ? 37.13300 -20.76600 18.55800 1.000 29.28132 197 LYS B CA 1
ATOM 4289 C C . LYS B 1 197 ? 37.51600 -21.33400 19.91600 1.000 33.26551 197 LYS B C 1
ATOM 4290 O O . LYS B 1 197 ? 38.41600 -22.17200 20.03100 1.000 31.32945 197 LYS B O 1
ATOM 4296 N N A TYR B 1 198 ? 36.85600 -20.85100 20.95600 0.500 31.00305 198 TYR B N 1
ATOM 4297 N N B TYR B 1 198 ? 36.78600 -20.88000 20.93900 0.500 31.00311 198 TYR B N 1
ATOM 4298 C CA A TYR B 1 198 ? 37.05800 -21.41100 22.28000 0.500 34.20624 198 TYR B CA 1
ATOM 4299 C CA B TYR B 1 198 ? 37.04100 -21.15200 22.34700 0.500 34.08688 198 TYR B CA 1
ATOM 4300 C C A TYR B 1 198 ? 35.71300 -21.47100 22.97900 0.500 34.33452 198 TYR B C 1
ATOM 4301 C C B TYR B 1 198 ? 35.70400 -21.35000 23.05600 0.500 34.42298 198 TYR B C 1
ATOM 4302 O O A TYR B 1 198 ? 34.73900 -20.83800 22.56300 0.500 30.41024 198 TYR B O 1
ATOM 4303 O O B TYR B 1 198 ? 34.70800 -20.71000 22.70600 0.500 30.19727 198 TYR B O 1
ATOM 4320 N N . GLN B 1 199 ? 35.67500 -22.23800 24.05500 1.000 31.78627 199 GLN B N 1
ATOM 4321 C CA . GLN B 1 199 ? 34.43500 -22.53600 24.76300 1.000 32.52190 199 GLN B CA 1
ATOM 4322 C C . GLN B 1 199 ? 34.24600 -21.60800 25.95700 1.000 37.06991 199 GLN B C 1
ATOM 4323 O O . GLN B 1 199 ? 35.13900 -21.47400 26.79900 1.000 46.45735 199 GLN B O 1
ATOM 4329 N N . VAL B 1 200 ? 33.08300 -20.96700 26.02200 1.000 31.34774 200 VAL B N 1
ATOM 4330 C CA . VAL B 1 200 ? 32.69500 -20.10700 27.13700 1.000 34.38939 200 VAL B CA 1
ATOM 4331 C C . VAL B 1 200 ? 31.62300 -20.83500 27.93700 1.000 49.18663 200 VAL B C 1
ATOM 4332 O O . VAL B 1 200 ? 30.64900 -21.33400 27.36400 1.000 38.08019 200 VAL B O 1
ATOM 4336 N N . HIS B 1 201 ? 31.78900 -20.88900 29.25500 1.000 40.15313 201 HIS B N 1
ATOM 4337 C CA . HIS B 1 201 ? 30.86300 -21.63800 30.09100 1.000 40.45601 201 HIS B CA 1
ATOM 4338 C C . HIS B 1 201 ? 29.69400 -20.75700 30.50900 1.000 52.85507 201 HIS B C 1
ATOM 4339 O O . HIS B 1 201 ? 29.88400 -19.61300 30.93100 1.000 47.84803 201 HIS B O 1
ATOM 4346 N N . THR B 1 202 ? 28.48500 -21.29100 30.37000 1.000 60.42193 202 THR B N 1
ATOM 4347 C CA . THR B 1 202 ? 27.28100 -20.53300 30.67200 1.000 68.30248 202 THR B CA 1
ATOM 4348 C C . THR B 1 202 ? 26.36800 -21.33600 31.58500 1.000 75.85438 202 THR B C 1
ATOM 4349 O O . THR B 1 202 ? 26.77400 -22.37100 32.12500 1.000 71.93549 202 THR B O 1
ATOM 4353 N N . SER B 1 203 ? 25.13300 -20.86900 31.76300 1.000 78.48413 203 SER B N 1
ATOM 4354 C CA . SER B 1 203 ? 24.16200 -21.55300 32.60100 1.000 79.72997 203 SER B CA 1
ATOM 4355 C C . SER B 1 203 ? 23.03500 -22.20500 31.81300 1.000 80.84999 203 SER B C 1
ATOM 4356 O O . SER B 1 203 ? 22.25700 -22.96700 32.39800 1.000 78.22740 203 SER B O 1
ATOM 4359 N N . LYS B 1 204 ? 22.93400 -21.93900 30.51300 1.000 88.46702 204 LYS B N 1
ATOM 4360 C CA . LYS B 1 204 ? 21.87200 -22.47500 29.67500 1.000 84.98918 204 LYS B CA 1
ATOM 4361 C C . LYS B 1 204 ? 22.39200 -23.59900 28.78400 1.000 79.15947 204 LYS B C 1
ATOM 4362 O O . LYS B 1 204 ? 23.54000 -23.58500 28.33000 1.000 67.32007 204 LYS B O 1
ATOM 4368 N N . PHE B 1 205 ? 21.51900 -24.56800 28.52800 1.000 76.26672 205 PHE B N 1
ATOM 4369 C CA . PHE B 1 205 ? 21.90100 -25.76600 27.79700 1.000 73.44174 205 PHE B CA 1
ATOM 4370 C C . PHE B 1 205 ? 22.10700 -25.45600 26.31700 1.000 74.19664 205 PHE B C 1
ATOM 4371 O O . PHE B 1 205 ? 21.22100 -24.90500 25.65700 1.000 73.51540 205 PHE B O 1
ATOM 4379 N N . ASN B 1 206 ? 23.28100 -25.81200 25.79700 1.000 68.04829 206 ASN B N 1
ATOM 4380 C CA . ASN B 1 206 ? 23.57300 -25.68900 24.37400 1.000 65.52955 206 ASN B CA 1
ATOM 4381 C C . ASN B 1 206 ? 23.17300 -26.98500 23.67800 1.000 71.38809 206 ASN B C 1
ATOM 4382 O O . ASN B 1 206 ? 23.73400 -28.04900 23.96300 1.000 62.75753 206 ASN B O 1
ATOM 4387 N N . ASN B 1 207 ? 22.21300 -26.89000 22.75600 1.000 74.45461 207 ASN B N 1
ATOM 4388 C CA . ASN B 1 207 ? 21.70100 -28.06300 22.05800 1.000 79.31168 207 ASN B CA 1
ATOM 4389 C C . ASN B 1 207 ? 22.65500 -28.60300 20.99900 1.000 79.95638 207 ASN B C 1
ATOM 4390 O O . ASN B 1 207 ? 22.41900 -29.70100 20.48600 1.000 78.00935 207 ASN B O 1
ATOM 4395 N N . SER B 1 208 ? 23.71600 -27.87100 20.65700 1.000 77.53385 208 SER B N 1
ATOM 4396 C CA . SER B 1 208 ? 24.69700 -28.35700 19.69200 1.000 77.28293 208 SER B CA 1
ATOM 4397 C C . SER B 1 208 ? 25.82400 -29.14100 20.35800 1.000 83.57943 208 SER B C 1
ATOM 4398 O O . SER B 1 208 ? 26.28400 -30.15300 19.81600 1.000 81.40257 208 SER B O 1
ATOM 4401 N N . THR B 1 209 ? 26.27600 -28.68900 21.52900 1.000 80.29104 209 THR B N 1
ATOM 4402 C CA . THR B 1 209 ? 27.35200 -29.34600 22.25900 1.000 75.75163 209 THR B CA 1
ATOM 4403 C C . THR B 1 209 ? 26.85500 -30.26000 23.37100 1.000 69.23932 209 THR B C 1
ATOM 4404 O O . THR B 1 209 ? 27.63800 -31.07200 23.87900 1.000 64.59819 209 THR B O 1
ATOM 4408 N N . LYS B 1 210 ? 25.58300 -30.13400 23.75700 1.000 63.48902 210 LYS B N 1
ATOM 4409 C CA . LYS B 1 210 ? 24.96700 -30.93000 24.81700 1.000 73.23204 210 LYS B CA 1
ATOM 4410 C C . LYS B 1 210 ? 25.56000 -30.63000 26.19300 1.000 68.62046 210 LYS B C 1
ATOM 4411 O O . LYS B 1 210 ? 25.66200 -31.52600 27.03400 1.000 45.42111 210 LYS B O 1
ATOM 4417 N N . ASP B 1 211 ? 25.95000 -29.37600 26.43400 1.000 60.67602 211 ASP B N 1
ATOM 4418 C CA . ASP B 1 211 ? 26.33800 -28.91800 27.76500 1.000 65.06564 211 ASP B CA 1
ATOM 4419 C C . ASP B 1 211 ? 26.12600 -27.40800 27.84800 1.000 66.32944 211 ASP B C 1
ATOM 4420 O O . ASP B 1 211 ? 25.65700 -26.77200 26.89900 1.000 56.08752 211 ASP B O 1
ATOM 4425 N N . ASP B 1 212 ? 26.49200 -26.83400 28.99900 1.000 61.59145 212 ASP B N 1
ATOM 4426 C CA . ASP B 1 212 ? 26.28000 -25.41100 29.27700 1.000 66.47847 212 ASP B CA 1
ATOM 4427 C C . ASP B 1 212 ? 27.50700 -24.62100 28.82500 1.000 58.88737 212 ASP B C 1
ATOM 4428 O O . ASP B 1 212 ? 28.35200 -24.20400 29.62000 1.000 54.18724 212 ASP B O 1
ATOM 4433 N N . SER B 1 213 ? 27.59900 -24.40600 27.51700 1.000 53.11264 213 SER B N 1
ATOM 4434 C CA . SER B 1 213 ? 28.72700 -23.66300 26.97600 1.000 42.96562 213 SER B CA 1
ATOM 4435 C C . SER B 1 213 ? 28.32500 -23.01300 25.65900 1.000 47.95459 213 SER B C 1
ATOM 4436 O O . SER B 1 213 ? 27.27000 -23.29800 25.08800 1.000 36.67632 213 SER B O 1
ATOM 4439 N N . MET B 1 214 ? 29.18100 -22.11000 25.19700 1.000 39.57861 214 MET B N 1
ATOM 4440 C CA . MET B 1 214 ? 29.04000 -21.49500 23.89000 1.000 33.98493 214 MET B CA 1
ATOM 4441 C C . MET B 1 214 ? 30.41800 -21.40100 23.26100 1.000 29.96371 214 MET B C 1
ATOM 4442 O O . MET B 1 214 ? 31.44100 -21.56600 23.92700 1.000 34.35862 214 MET B O 1
ATOM 4447 N N . VAL B 1 215 ? 30.43900 -21.16400 21.95600 1.000 24.63786 215 VAL B N 1
ATOM 4448 C CA . VAL B 1 215 ? 31.67700 -21.11500 21.19100 1.000 27.84221 215 VAL B CA 1
ATOM 4449 C C . VAL B 1 215 ? 31.88100 -19.69000 20.70000 1.000 27.81764 215 VAL B C 1
ATOM 4450 O O . VAL B 1 215 ? 31.00500 -19.11800 20.04000 1.000 27.04557 215 VAL B O 1
ATOM 4454 N N . ASN B 1 216 ? 33.03600 -19.12400 21.01900 1.000 27.57504 216 ASN B N 1
ATOM 4455 C CA . ASN B 1 216 ? 33.32000 -17.73200 20.72000 1.000 26.39801 216 ASN B CA 1
ATOM 4456 C C . ASN B 1 216 ? 34.61800 -17.65200 19.93000 1.000 27.84551 216 ASN B C 1
ATOM 4457 O O . ASN B 1 216 ? 35.51200 -18.47800 20.10700 1.000 28.75952 216 ASN B O 1
ATOM 4462 N N . TRP B 1 217 ? 34.71000 -16.65600 19.04700 1.000 24.57571 217 TRP B N 1
ATOM 4463 C 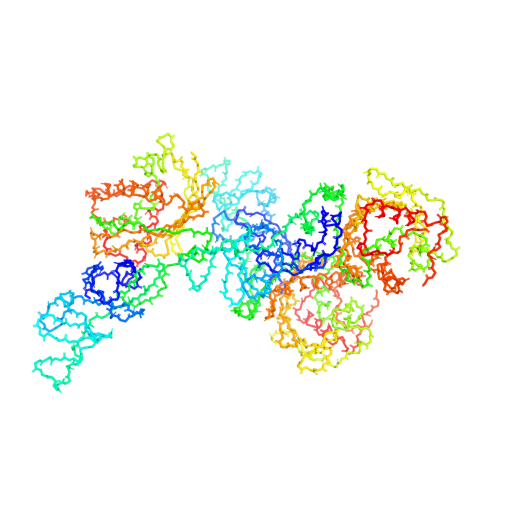CA . TRP B 1 217 ? 35.98300 -16.29400 18.43500 1.000 25.46131 217 TRP B CA 1
ATOM 4464 C C . TRP B 1 217 ? 35.93300 -14.81200 18.10500 1.000 25.85276 217 TRP B C 1
ATOM 4465 O O . TRP B 1 217 ? 34.86000 -14.20200 18.11300 1.000 24.48246 217 TRP B O 1
ATOM 4476 N N . PHE B 1 218 ? 37.10400 -14.22400 17.83600 1.000 22.13252 218 PHE B N 1
ATOM 4477 C CA . PHE B 1 218 ? 37.09400 -12.82500 17.44400 1.000 20.16650 218 PHE B CA 1
ATOM 4478 C C . PHE B 1 218 ? 38.33200 -12.47900 16.62900 1.000 22.63992 218 PHE B C 1
ATOM 4479 O O . PHE B 1 218 ? 39.33500 -13.20000 16.63200 1.000 26.28730 218 PHE B O 1
ATOM 4487 N N . ARG B 1 219 ? 38.24000 -11.35400 15.93200 1.000 21.57134 219 ARG B N 1
ATOM 4488 C CA . ARG B 1 219 ? 39.32100 -10.86700 15.08900 1.000 24.32212 219 ARG B CA 1
ATOM 4489 C C . ARG B 1 219 ? 39.41400 -9.35000 15.17200 1.000 23.87560 219 ARG B C 1
ATOM 4490 O O . ARG B 1 219 ? 38.39200 -8.65800 15.15100 1.000 23.45744 219 ARG B O 1
ATOM 4498 N N . LEU B 1 220 ? 40.64500 -8.84100 15.23600 1.000 22.81203 220 LEU B N 1
ATOM 4499 C CA . LEU B 1 220 ? 40.92300 -7.41200 15.11100 1.000 25.21187 220 LEU B CA 1
ATOM 4500 C C . LEU B 1 220 ? 41.73200 -7.18400 13.84000 1.000 25.00266 220 LEU B C 1
ATOM 4501 O O . LEU B 1 220 ? 42.88900 -7.60700 13.76400 1.000 24.57874 220 LEU B O 1
ATOM 4506 N N . SER B 1 221 ? 41.13600 -6.51600 12.84800 1.000 24.72161 221 SER B N 1
ATOM 4507 C CA . SER B 1 221 ? 41.91300 -6.08100 11.69100 1.000 30.08145 221 SER B CA 1
ATOM 4508 C C . SER B 1 221 ? 42.83700 -4.92600 12.05400 1.000 28.40935 221 SER B C 1
ATOM 4509 O O . SER B 1 221 ? 43.89900 -4.76600 11.44700 1.000 31.75288 221 SER B O 1
ATOM 4512 N N . HIS B 1 222 ? 42.44900 -4.12300 13.03600 1.000 23.89856 222 HIS B N 1
ATOM 4513 C CA . HIS B 1 222 ? 43.19300 -2.96000 13.49500 1.000 25.77434 222 HIS B CA 1
ATOM 4514 C C . HIS B 1 222 ? 42.99600 -2.87500 14.99700 1.000 21.36136 222 HIS B C 1
ATOM 4515 O O . HIS B 1 222 ? 42.04200 -3.45100 15.52600 1.000 22.55702 222 HIS B O 1
ATOM 4522 N N . PRO B 1 223 ? 43.89900 -2.20400 15.71800 1.000 22.20142 223 PRO B N 1
ATOM 4523 C CA . PRO B 1 223 ? 43.98000 -2.44900 17.16100 1.000 24.42171 223 PRO B CA 1
ATOM 4524 C C . PRO B 1 223 ? 42.81400 -1.92500 17.97900 1.000 20.10059 223 PRO B C 1
ATOM 4525 O O . PRO B 1 223 ? 42.73800 -2.30800 19.14600 1.000 21.23170 223 PRO B O 1
ATOM 4529 N N . LEU B 1 224 ? 41.90900 -1.09700 17.44400 1.000 20.81908 224 LEU B N 1
ATOM 4530 C CA . LEU B 1 224 ? 40.82700 -0.57900 18.29100 1.000 20.85601 224 LEU B CA 1
ATOM 4531 C C . LEU B 1 224 ? 39.43400 -0.93600 17.77000 1.000 19.87107 224 LEU B C 1
ATOM 4532 O O . LEU B 1 224 ? 38.44400 -0.29300 18.15300 1.000 20.70056 224 LEU B O 1
ATOM 4537 N N A CYS B 1 225 ? 39.31600 -1.97000 16.93500 0.500 19.01386 225 CYS B N 1
ATOM 4538 N N B CYS B 1 225 ? 39.34300 -1.93600 16.89600 0.500 19.02265 225 CYS B N 1
ATOM 4539 C CA A CYS B 1 225 ? 38.00700 -2.42900 16.47900 0.500 20.82675 225 CYS B CA 1
ATOM 4540 C CA B CYS B 1 225 ? 38.06800 -2.47300 16.45100 0.500 20.80080 225 CYS B CA 1
ATOM 4541 C C A CYS B 1 225 ? 38.01800 -3.94600 16.37100 0.500 23.38516 225 CYS B C 1
ATOM 4542 C C B CYS B 1 225 ? 38.13700 -3.98600 16.52600 0.500 23.80530 225 CYS B C 1
ATOM 4543 O O A CYS B 1 225 ? 38.84600 -4.51500 15.65200 0.500 21.34531 225 CYS B O 1
ATOM 4544 O O B CYS B 1 225 ? 39.12600 -4.59000 16.09300 0.500 21.13336 225 CYS B O 1
ATOM 4549 N N . GLN B 1 226 ? 37.09800 -4.59100 17.09200 1.000 17.28540 226 GLN B N 1
ATOM 4550 C CA . GLN B 1 226 ? 37.05600 -6.03700 17.25600 1.000 17.07030 226 GLN B CA 1
ATOM 4551 C C . GLN B 1 226 ? 35.74500 -6.56500 16.69600 1.000 24.94490 226 GLN B C 1
ATOM 4552 O O . GLN B 1 226 ? 34.68200 -6.02100 16.98900 1.000 23.02841 226 GLN B O 1
ATOM 4558 N N . TYR B 1 227 ? 35.83200 -7.61100 15.87500 1.000 20.19697 227 TYR B N 1
ATOM 4559 C CA . TYR B 1 227 ? 34.67700 -8.35300 15.39100 1.000 21.83424 227 TYR B CA 1
ATOM 4560 C C . TYR B 1 227 ? 34.57700 -9.63400 16.20400 1.000 23.57578 227 TYR B C 1
ATOM 4561 O O . TYR B 1 227 ? 35.54800 -10.38300 16.29500 1.000 20.69791 227 TYR B O 1
ATOM 4570 N N . CYS B 1 228 ? 33.41200 -9.88900 16.78600 1.000 19.04239 228 CYS B N 1
ATOM 4571 C CA . CYS B 1 228 ? 33.25700 -10.96700 17.75000 1.000 23.58979 228 CYS B CA 1
ATOM 4572 C C . CYS B 1 228 ? 32.06000 -11.81500 17.35700 1.000 20.33620 228 CYS B C 1
ATOM 4573 O O . CYS B 1 228 ? 31.02300 -11.28100 16.96900 1.000 23.65510 228 CYS B O 1
ATOM 4576 N N . SER B 1 229 ? 32.21200 -13.13200 17.46900 1.000 19.58841 229 SER B N 1
ATOM 4577 C CA . SER B 1 229 ? 31.19300 -14.08400 17.04300 1.000 21.58261 229 SER B CA 1
ATOM 4578 C C . SER B 1 229 ? 30.97900 -15.11800 18.13600 1.000 25.68547 229 SER B C 1
ATOM 4579 O O . SER B 1 229 ? 31.94500 -15.68600 18.65600 1.000 26.35402 229 SER B O 1
ATOM 4582 N N . THR B 1 230 ? 29.72000 -15.38300 18.47300 1.000 25.11254 230 THR B N 1
ATOM 4583 C CA . THR B 1 230 ? 29.40300 -16.34600 19.52400 1.000 23.71381 230 THR B CA 1
ATOM 4584 C C . THR B 1 230 ? 28.24300 -17.20400 19.05600 1.000 31.78973 230 THR B C 1
ATOM 4585 O O . THR B 1 230 ? 27.26400 -16.68200 18.52000 1.000 25.82857 230 THR B O 1
ATOM 4589 N N . GLU B 1 231 ? 28.35100 -18.51200 19.25100 1.000 27.73817 231 GLU B N 1
ATOM 4590 C CA . GLU B 1 231 ? 27.33000 -19.43500 18.77700 1.000 29.02225 231 GLU B CA 1
ATOM 4591 C C . GLU B 1 231 ? 26.90000 -20.33800 19.91600 1.000 32.47170 231 GLU B C 1
ATOM 4592 O O . GLU B 1 231 ? 27.74700 -20.91300 20.60500 1.000 31.38579 231 GLU B O 1
ATOM 4598 N N . ALA B 1 232 ? 25.58900 -20.47300 20.10700 1.000 30.94396 232 ALA B N 1
ATOM 4599 C CA . ALA B 1 232 ? 25.08300 -21.48600 21.02000 1.000 40.99658 232 ALA B CA 1
ATOM 4600 C C . ALA B 1 232 ? 23.66700 -21.85700 20.61100 1.000 50.92767 232 ALA B C 1
ATOM 4601 O O . ALA B 1 232 ? 22.88400 -20.98500 20.22400 1.000 54.65810 232 ALA B O 1
ATOM 4603 N N . SER B 1 233 ? 23.35300 -23.15200 20.68900 1.000 44.47412 233 SER B N 1
ATOM 4604 C CA . SER B 1 233 ? 21.98500 -23.64100 20.49000 1.000 58.53751 233 SER B CA 1
ATOM 4605 C C . SER B 1 233 ? 21.39700 -23.14700 19.17200 1.000 53.60245 233 SER B C 1
ATOM 4606 O O . SER B 1 233 ? 20.25600 -22.68600 19.11400 1.000 59.10051 233 SER B O 1
ATOM 4609 N N . GLU B 1 234 ? 22.20300 -23.22000 18.11400 1.000 50.62019 234 GLU B N 1
ATOM 4610 C CA . GLU B 1 234 ? 21.82900 -22.79300 16.76800 1.000 66.22857 234 GLU B CA 1
ATOM 4611 C C . GLU B 1 234 ? 21.65500 -21.28100 16.59700 1.000 53.27664 234 GLU B C 1
ATOM 4612 O O . GLU B 1 234 ? 21.46500 -20.82800 15.46200 1.000 56.10493 234 GLU B O 1
ATOM 4618 N N . MET B 1 235 ? 21.70900 -20.48400 17.67400 1.000 40.29996 235 MET B N 1
ATOM 4619 C CA . MET B 1 235 ? 21.64500 -19.02700 17.53500 1.000 31.34195 235 MET B CA 1
ATOM 4620 C C . MET B 1 235 ? 23.04700 -18.42800 17.56600 1.000 31.84335 235 MET B C 1
ATOM 4621 O O . MET B 1 235 ? 23.91800 -18.88300 18.31300 1.000 37.05596 235 MET B O 1
ATOM 4626 N N . ARG B 1 236 ? 23.25000 -17.38900 16.76300 1.000 27.45540 236 ARG B N 1
ATOM 4627 C CA . ARG B 1 236 ? 24.53600 -16.72900 16.62800 1.000 23.87703 236 ARG B CA 1
ATOM 4628 C C . ARG B 1 236 ? 24.38600 -15.24400 16.93800 1.000 25.53317 236 ARG B C 1
ATOM 4629 O O . ARG B 1 236 ? 23.43500 -14.59600 16.48900 1.000 23.37725 236 ARG B O 1
ATOM 4637 N N . THR B 1 237 ? 25.32100 -14.71500 17.71800 1.000 23.05983 237 THR B N 1
ATOM 4638 C CA . THR B 1 237 ? 25.39200 -13.29000 18.01200 1.000 21.47260 237 THR B CA 1
ATOM 4639 C C . THR B 1 237 ? 26.75900 -12.78600 17.57600 1.000 22.35574 237 THR B C 1
ATOM 4640 O O . THR B 1 237 ? 27.77800 -13.37700 17.94200 1.000 24.06480 237 THR B O 1
ATOM 4644 N N . VAL B 1 238 ? 26.78400 -11.70900 16.79800 1.000 19.80477 238 VAL B N 1
ATOM 4645 C CA . VAL B 1 238 ? 28.03700 -11.09700 16.38200 1.000 21.40649 238 VAL B CA 1
ATOM 4646 C C . VAL B 1 238 ? 28.01800 -9.65200 16.84700 1.000 20.74977 238 VAL B C 1
ATOM 4647 O O . VAL B 1 238 ? 26.95600 -9.03600 16.96100 1.000 20.68199 238 VAL B O 1
ATOM 4651 N N . ASP B 1 239 ? 29.19300 -9.09500 17.09900 1.000 20.03818 239 ASP B N 1
ATOM 4652 C CA . ASP B 1 239 ? 29.18600 -7.66600 17.34300 1.000 20.44141 239 ASP B CA 1
ATOM 4653 C C . ASP B 1 239 ? 30.43300 -7.03400 16.76100 1.000 22.05285 239 ASP B C 1
ATOM 4654 O O . ASP B 1 239 ? 31.41900 -7.70400 16.43200 1.000 21.34497 239 ASP B O 1
ATOM 4659 N N . LEU B 1 240 ? 30.33100 -5.73300 16.57200 1.000 20.84733 240 LEU B N 1
ATOM 4660 C CA . LEU B 1 240 ? 31.46200 -4.89300 16.22800 1.000 24.36405 240 LEU B CA 1
ATOM 4661 C C . LEU B 1 240 ? 31.71200 -3.99300 17.42700 1.000 21.43163 240 LEU B C 1
ATOM 4662 O O . LEU B 1 240 ? 30.84500 -3.19100 17.80500 1.000 20.22987 240 LEU B O 1
ATOM 4667 N N . MET B 1 241 ? 32.87000 -4.15800 18.04400 1.000 19.26152 241 MET B N 1
ATOM 4668 C CA . MET B 1 241 ? 33.26500 -3.36700 19.19600 1.000 15.21426 241 MET B CA 1
ATOM 4669 C C . MET B 1 241 ? 34.20200 -2.27400 18.70300 1.000 19.42176 241 MET B C 1
ATOM 4670 O O . MET B 1 241 ? 35.22400 -2.57000 18.08500 1.000 21.55115 241 MET B O 1
ATOM 4675 N N . VAL B 1 242 ? 33.83800 -1.01700 18.93000 1.000 17.96792 242 VAL B N 1
ATOM 4676 C CA . VAL B 1 242 ? 34.64700 0.10500 18.46800 1.000 19.39882 242 VAL B CA 1
ATOM 4677 C C . VAL B 1 242 ? 35.03200 0.96200 19.66900 1.000 21.81918 242 VAL B C 1
ATOM 4678 O O . VAL B 1 242 ? 34.17900 1.33700 20.48200 1.000 18.70219 242 VAL B O 1
ATOM 4682 N N . VAL B 1 243 ? 36.32600 1.24700 19.79100 1.000 17.12499 243 VAL B N 1
ATOM 4683 C CA . VAL B 1 243 ? 36.86100 2.09700 20.85100 1.000 17.44540 243 VAL B CA 1
ATOM 4684 C C . VAL B 1 243 ? 37.27300 3.42100 20.22500 1.000 18.42351 243 VAL B C 1
ATOM 4685 O O . VAL B 1 243 ? 37.97800 3.44300 19.20500 1.000 22.41799 243 VAL B O 1
ATOM 4689 N N . THR B 1 244 ? 36.80900 4.52600 20.81300 1.000 19.22385 244 THR B N 1
ATOM 4690 C CA . THR B 1 244 ? 37.22100 5.85200 20.36700 1.000 18.91434 244 THR B CA 1
ATOM 4691 C C . THR B 1 244 ? 38.41300 6.26800 21.21300 1.000 17.75784 244 THR B C 1
ATOM 4692 O O . THR B 1 244 ? 38.26300 6.42700 22.43700 1.000 18.67530 244 THR B O 1
ATOM 4696 N N . PRO B 1 245 ? 39.60900 6.43700 20.62900 1.000 19.25151 245 PRO B N 1
ATOM 4697 C CA . PRO B 1 245 ? 40.74800 6.89200 21.42300 1.000 20.36086 245 PRO B CA 1
ATOM 4698 C C . PRO B 1 245 ? 40.69500 8.40300 21.62800 1.000 19.24510 245 PRO B C 1
ATOM 4699 O O . PRO B 1 245 ? 41.19800 9.16400 20.80000 1.000 22.56632 245 PRO B O 1
ATOM 4703 N N . ILE B 1 246 ? 40.07900 8.83700 22.73200 1.000 19.64366 246 ILE B N 1
ATOM 4704 C CA . ILE B 1 246 ? 39.92800 10.26900 23.01100 1.000 18.33750 246 ILE B CA 1
ATOM 4705 C C . ILE B 1 246 ? 41.29200 10.92100 23.15700 1.000 21.96815 246 ILE B C 1
ATOM 4706 O O . ILE B 1 246 ? 41.54900 12.00300 22.61500 1.000 24.47158 246 ILE B O 1
ATOM 4711 N N . ASP B 1 247 ? 42.16300 10.28500 23.93300 1.000 21.73823 247 ASP B N 1
ATOM 4712 C CA . ASP B 1 247 ? 43.55700 10.67600 24.08000 1.000 24.56787 247 ASP B CA 1
ATOM 4713 C C . ASP B 1 247 ? 44.27200 9.46400 24.66000 1.000 22.68455 247 ASP B C 1
ATOM 4714 O O . ASP B 1 247 ? 43.75900 8.34000 24.58000 1.000 22.61099 247 ASP B O 1
ATOM 4719 N N . GLU B 1 248 ? 45.45600 9.66700 25.23400 1.000 20.80540 248 GLU B N 1
ATOM 4720 C CA . GLU B 1 248 ? 46.22500 8.50300 25.67300 1.000 23.77769 248 GLU B CA 1
ATOM 4721 C C . GLU B 1 248 ? 45.57600 7.77500 26.83900 1.000 21.33246 248 GLU B C 1
ATOM 4722 O O . GLU B 1 248 ? 45.90500 6.60800 27.08400 1.000 20.26842 248 GLU B O 1
ATOM 4728 N N . ASP B 1 249 ? 44.68200 8.44100 27.56800 1.000 17.21533 249 ASP B N 1
ATOM 4729 C CA . ASP B 1 249 ? 44.25800 7.98600 28.88600 1.000 22.17240 249 ASP B CA 1
ATOM 4730 C C . ASP B 1 249 ? 42.74900 7.84200 29.01700 1.000 20.76777 249 ASP B C 1
ATOM 4731 O O . ASP B 1 249 ? 42.26500 7.57900 30.12300 1.000 23.18352 249 ASP B O 1
ATOM 4736 N N . ASN B 1 250 ? 42.00000 8.03700 27.93700 1.000 18.68689 250 ASN B N 1
ATOM 4737 C CA . ASN B 1 250 ? 40.54500 8.09500 27.99500 1.000 19.31532 250 ASN B CA 1
ATOM 4738 C C . ASN B 1 250 ? 39.97700 7.51700 26.71300 1.000 18.02395 250 ASN B C 1
ATOM 4739 O O . ASN B 1 250 ? 40.57100 7.65600 25.64200 1.000 19.36669 250 ASN B O 1
ATOM 4744 N N A SER B 1 251 ? 38.78700 6.92000 26.82700 0.500 18.71397 251 SER B N 1
ATOM 4745 N N B SER B 1 251 ? 38.78700 6.93500 26.80300 0.500 18.72373 251 SER B N 1
ATOM 4746 C CA A SER B 1 251 ? 38.17800 6.16600 25.73500 0.500 19.22056 251 SER B CA 1
ATOM 4747 C CA B SER B 1 251 ? 38.22500 6.32700 25.60600 0.500 19.30542 251 SER B CA 1
ATOM 4748 C C A SER B 1 251 ? 36.67300 6.37700 25.71400 0.500 18.69869 251 SER B C 1
ATOM 4749 C C B SER B 1 251 ? 36.70900 6.26200 25.71000 0.500 18.73774 251 SER B C 1
ATOM 4750 O O A SER B 1 251 ? 36.06200 6.71900 26.72800 0.500 16.19003 251 SER B O 1
ATOM 4751 O O B SER B 1 251 ? 36.13200 6.33800 26.79900 0.500 17.08748 251 SER B O 1
ATOM 4756 N N . VAL B 1 252 ? 36.07700 6.13100 24.54600 1.000 19.14514 252 VAL B N 1
ATOM 4757 C CA . VAL B 1 252 ? 34.64500 5.86700 24.42700 1.000 16.55073 252 VAL B CA 1
ATOM 4758 C C . VAL B 1 252 ? 34.49200 4.45500 23.87800 1.000 19.37702 252 VAL B C 1
ATOM 4759 O O . VAL B 1 252 ? 35.22300 4.04700 22.96700 1.000 20.14600 252 VAL B O 1
ATOM 4763 N N . LEU B 1 253 ? 33.53200 3.71200 24.41400 1.000 19.12614 253 LEU B N 1
ATOM 4764 C CA . LEU B 1 253 ? 33.29300 2.34500 23.97700 1.000 17.31802 253 LEU B CA 1
ATOM 4765 C C . LEU B 1 253 ? 31.87200 2.23700 23.44900 1.000 17.30349 253 LEU B C 1
ATOM 4766 O O . LEU B 1 253 ? 30.94300 2.71300 24.09900 1.000 18.69958 253 LEU B O 1
ATOM 4771 N N . ARG B 1 254 ? 31.70900 1.61500 22.27300 1.000 17.33044 254 ARG B N 1
ATOM 4772 C CA . ARG B 1 254 ? 30.40300 1.35900 21.66300 1.000 18.42968 254 ARG B CA 1
ATOM 4773 C C . ARG B 1 254 ? 30.40300 -0.04200 21.06500 1.000 17.83405 254 ARG B C 1
ATOM 4774 O O . ARG B 1 254 ? 31.44400 -0.54300 20.63200 1.000 18.36564 254 ARG B O 1
ATOM 4782 N N . TYR B 1 255 ? 29.21600 -0.65800 21.00900 1.000 17.20143 255 TYR B N 1
ATOM 4783 C CA . TYR B 1 255 ? 29.02800 -1.92500 20.30400 1.000 17.85469 255 TYR B CA 1
ATOM 4784 C C . TYR B 1 255 ? 27.85500 -1.82500 19.35200 1.000 19.20779 255 TYR B C 1
ATOM 4785 O O . TYR B 1 255 ? 26.82200 -1.23600 19.69500 1.000 20.22139 255 TYR B O 1
ATOM 4794 N N . LEU B 1 256 ? 28.02400 -2.41000 18.16100 1.000 18.74363 256 LEU B N 1
ATOM 4795 C CA . LEU B 1 256 ? 26.92900 -2.75200 17.26000 1.000 21.18667 256 LEU B CA 1
ATOM 4796 C C . LEU B 1 256 ? 26.75100 -4.25800 17.34400 1.000 21.24201 256 LEU B C 1
ATOM 4797 O O . LEU B 1 256 ? 27.71200 -5.00100 17.11800 1.000 20.76530 256 LEU B O 1
ATOM 4802 N N . ILE B 1 257 ? 25.54400 -4.71700 17.69000 1.000 18.78028 257 ILE B N 1
ATOM 4803 C CA . ILE B 1 257 ? 25.29500 -6.13500 17.96700 1.000 18.41214 257 ILE B CA 1
ATOM 4804 C C . ILE B 1 257 ? 24.24000 -6.62700 16.98800 1.000 19.37829 257 ILE B C 1
ATOM 4805 O O . ILE B 1 257 ? 23.22900 -5.95000 16.77700 1.000 19.06851 257 ILE B O 1
ATOM 4810 N N . MET B 1 258 ? 24.47400 -7.79800 16.38600 1.000 20.58671 258 MET B N 1
ATOM 4811 C CA . MET B 1 258 ? 23.47300 -8.43300 15.52900 1.000 20.41673 258 MET B CA 1
ATOM 4812 C C . MET B 1 258 ? 23.29300 -9.88300 15.94000 1.000 18.89004 258 MET B C 1
ATOM 4813 O O . MET B 1 258 ? 24.24100 -10.53500 16.36400 1.000 20.13320 258 MET B O 1
ATOM 4818 N N . TRP B 1 259 ? 22.06500 -10.39400 15.81400 1.000 17.97056 259 TRP B N 1
ATOM 4819 C CA . TRP B 1 259 ? 21.80300 -11.75800 16.24800 1.000 16.51167 259 TRP B CA 1
ATOM 4820 C C . TRP B 1 259 ? 20.66300 -12.32200 15.41600 1.000 21.95826 259 TRP B C 1
ATOM 4821 O O . TRP B 1 259 ? 19.83800 -11.56900 14.90100 1.000 21.90409 259 TRP B O 1
ATOM 4832 N N . ASN B 1 260 ? 20.62700 -13.64700 15.26500 1.000 23.80213 260 ASN B N 1
ATOM 4833 C CA . ASN B 1 260 ? 19.60700 -14.25300 14.41300 1.000 24.77178 260 ASN B CA 1
ATOM 4834 C C . ASN B 1 260 ? 18.50900 -14.96800 15.19300 1.000 27.51939 260 ASN B C 1
ATOM 4835 O O . ASN B 1 260 ? 17.70000 -15.68100 14.58600 1.000 28.78974 260 ASN B O 1
ATOM 4840 N N . GLY B 1 261 ? 18.42800 -14.76400 16.50400 1.000 21.95652 261 GLY B N 1
ATOM 4841 C CA . GLY B 1 261 ? 17.34700 -15.29300 17.31000 1.000 22.89260 261 GLY B CA 1
ATOM 4842 C C . GLY B 1 261 ? 16.17400 -14.32900 17.41800 1.000 20.61659 261 GLY B C 1
ATOM 4843 O O . GLY B 1 261 ? 15.99700 -13.42200 16.60200 1.000 24.38125 261 GLY B O 1
ATOM 4844 N N . SER B 1 262 ? 15.36400 -14.53500 18.45400 1.000 19.74814 262 SER B N 1
ATOM 4845 C CA . SER B 1 262 ? 14.13500 -13.76000 18.60200 1.000 22.73523 262 SER B CA 1
ATOM 4846 C C . SER B 1 262 ? 14.41400 -12.27300 18.77500 1.000 22.97868 262 SER B C 1
ATOM 4847 O O . SER B 1 262 ? 15.35100 -11.87000 19.46600 1.000 22.98469 262 SER B O 1
ATOM 4850 N N . LYS B 1 263 ? 13.56700 -11.45600 18.15500 1.000 20.39650 263 LYS B N 1
ATOM 4851 C CA . LYS B 1 263 ? 13.62600 -10.01700 18.37500 1.000 23.08523 263 LYS B CA 1
ATOM 4852 C C . LYS B 1 263 ? 13.45600 -9.65700 19.85100 1.000 23.54988 263 LYS B C 1
ATOM 4853 O O . LYS B 1 263 ? 13.96500 -8.61200 20.29500 1.000 22.53406 263 LYS B O 1
ATOM 4859 N N . THR B 1 264 ? 12.76200 -10.49700 20.63200 1.000 20.94945 264 THR B N 1
ATOM 4860 C CA . THR B 1 264 ? 12.53800 -10.20100 22.04300 1.000 22.72831 264 THR B CA 1
ATOM 4861 C C . THR B 1 264 ? 13.80200 -10.33000 22.88200 1.000 24.62943 264 THR B C 1
ATOM 4862 O O . THR B 1 264 ? 13.77800 -9.94300 24.05300 1.000 24.88694 264 THR B O 1
ATOM 4866 N N . LEU B 1 265 ? 14.88700 -10.86700 22.32300 1.000 18.32059 265 LEU B N 1
ATOM 4867 C CA . LEU B 1 265 ? 16.12900 -10.94500 23.08300 1.000 21.28509 265 LEU B CA 1
ATOM 4868 C C . LEU B 1 265 ? 16.81100 -9.59200 23.21700 1.000 24.16021 265 LEU B C 1
ATOM 4869 O O . LEU B 1 265 ? 17.76000 -9.48700 24.00500 1.000 25.33599 265 LEU B O 1
ATOM 4874 N N . GLU B 1 266 ? 16.36500 -8.58300 22.45800 1.000 21.00726 266 GLU B N 1
ATOM 4875 C CA . GLU B 1 266 ? 17.10700 -7.32500 22.33500 1.000 22.01526 266 GLU B CA 1
ATOM 4876 C C . GLU B 1 266 ? 17.34800 -6.67900 23.69300 1.000 26.32999 266 GLU B C 1
ATOM 4877 O O . GLU B 1 266 ? 18.48700 -6.34200 24.03500 1.000 21.83663 266 GLU B O 1
ATOM 4883 N N . SER B 1 267 ? 16.29400 -6.48900 24.48700 1.000 24.45345 267 SER B N 1
ATOM 4884 C CA . SER B 1 267 ? 16.50600 -5.85100 25.78900 1.000 27.00427 267 SER B CA 1
ATOM 4885 C C . SER B 1 267 ? 17.38500 -6.70000 26.70000 1.000 28.37109 267 SER B C 1
ATOM 4886 O O . SER B 1 267 ? 18.16900 -6.15200 27.48600 1.000 29.01980 267 SER B O 1
ATOM 4889 N N . LYS B 1 268 ? 17.29200 -8.03200 26.60100 1.000 25.73656 268 LYS B N 1
ATOM 4890 C CA . LYS B 1 268 ? 18.15700 -8.89900 27.39100 1.000 22.73354 268 LYS B CA 1
ATOM 4891 C C . LYS B 1 268 ? 19.61200 -8.76300 26.95300 1.000 23.52580 268 LYS B C 1
ATOM 4892 O O . LYS B 1 268 ? 20.52800 -8.75800 27.78700 1.000 26.00089 268 LYS B O 1
ATOM 4898 N N . ILE B 1 269 ? 19.83900 -8.70200 25.64300 1.000 22.78054 269 ILE B N 1
ATOM 4899 C CA . ILE B 1 269 ? 21.18700 -8.50500 25.12200 1.000 24.15782 269 ILE B CA 1
ATOM 4900 C C . ILE B 1 269 ? 21.76600 -7.18700 25.63300 1.000 21.06832 269 ILE B C 1
ATOM 4901 O O . ILE B 1 269 ? 22.89200 -7.13700 26.14500 1.000 21.72351 269 ILE B O 1
ATOM 4906 N N . LEU B 1 270 ? 20.99500 -6.10700 25.51800 1.000 17.35487 270 LEU B N 1
ATOM 4907 C CA . LEU B 1 270 ? 21.47000 -4.80400 25.97000 1.000 19.79263 270 LEU B CA 1
ATOM 4908 C C . LEU B 1 270 ? 21.77200 -4.81900 27.46100 1.000 20.55983 270 LEU B C 1
ATOM 4909 O O . LEU B 1 270 ? 22.77300 -4.23700 27.90400 1.000 22.36343 270 LEU B O 1
ATOM 4914 N N . ALA B 1 271 ? 20.92700 -5.48900 28.24900 1.000 22.02076 271 ALA B N 1
ATOM 4915 C CA . ALA B 1 271 ? 21.15000 -5.52600 29.69300 1.000 26.71760 271 ALA B CA 1
ATOM 4916 C C . ALA B 1 271 ? 22.38700 -6.34500 30.03700 1.000 24.42696 271 ALA B C 1
ATOM 4917 O O . ALA B 1 271 ? 23.16700 -5.96600 30.92500 1.000 23.42339 271 ALA B O 1
ATOM 4919 N N . ASP B 1 272 ? 22.59800 -7.45600 29.33700 1.000 19.93022 272 ASP B N 1
ATOM 4920 C CA . ASP B 1 272 ? 23.78500 -8.26400 29.59100 1.000 21.77136 272 ASP B CA 1
ATOM 4921 C C . ASP B 1 272 ? 25.05100 -7.49900 29.24400 1.000 21.33109 272 ASP B C 1
ATOM 4922 O O . ASP B 1 272 ? 26.03300 -7.54100 29.99700 1.000 20.48362 272 ASP B O 1
ATOM 4927 N N . TYR B 1 273 ? 25.05800 -6.81300 28.09500 1.000 20.43488 273 TYR B N 1
ATOM 4928 C CA . TYR B 1 273 ? 26.22800 -6.02100 27.73800 1.000 20.05144 273 TYR B CA 1
ATOM 4929 C C . TYR B 1 273 ? 26.48200 -4.93500 28.77100 1.000 20.53299 273 TYR B C 1
ATOM 4930 O O . TYR B 1 273 ? 27.62800 -4.71300 29.16500 1.000 19.74802 273 TYR B O 1
ATOM 4939 N N . ASP B 1 274 ? 25.42700 -4.25000 29.22500 1.000 21.21413 274 ASP B N 1
ATOM 4940 C CA . ASP B 1 274 ? 25.62400 -3.18600 30.21100 1.000 20.40499 274 ASP B CA 1
ATOM 4941 C C . ASP B 1 274 ? 26.24000 -3.74800 31.48800 1.000 22.49041 274 ASP B C 1
ATOM 4942 O O . ASP B 1 274 ? 27.14300 -3.13400 32.07000 1.000 20.80854 274 ASP B O 1
ATOM 4947 N N . GLN B 1 275 ? 25.78800 -4.92600 31.92000 1.000 18.43375 275 GLN B N 1
ATOM 4948 C CA . GLN B 1 275 ? 26.34100 -5.51400 33.14100 1.000 18.73614 275 GLN B CA 1
ATOM 4949 C C . GLN B 1 275 ? 27.80600 -5.88400 32.94800 1.000 19.88723 275 GLN B C 1
ATOM 4950 O O . GLN B 1 275 ? 28.64600 -5.60800 33.80600 1.000 21.03828 275 GLN B O 1
ATOM 4956 N N A VAL B 1 276 ? 28.12500 -6.51800 31.82100 0.500 16.52391 276 VAL B N 1
ATOM 4957 N N B VAL B 1 276 ? 28.12500 -6.51800 31.82100 0.500 16.52391 276 VAL B N 1
ATOM 4958 C CA A VAL B 1 276 ? 29.49800 -6.93400 31.55100 0.500 19.58226 276 VAL B CA 1
ATOM 4959 C CA B VAL B 1 276 ? 29.49800 -6.93400 31.55100 0.500 19.58226 276 VAL B CA 1
ATOM 4960 C C A VAL B 1 276 ? 30.40800 -5.71700 31.42600 0.500 17.16702 276 VAL B C 1
ATOM 4961 C C B VAL B 1 276 ? 30.40800 -5.71700 31.42600 0.500 17.16702 276 VAL B C 1
ATOM 4962 O O A VAL B 1 276 ? 31.50500 -5.67700 31.99800 0.500 20.05772 276 VAL B O 1
ATOM 4963 O O B VAL B 1 276 ? 31.50500 -5.67700 31.99800 0.500 20.05772 276 VAL B O 1
ATOM 4970 N N . ILE B 1 277 ? 29.95900 -4.69800 30.68800 1.000 17.08996 277 ILE B N 1
ATOM 4971 C CA . ILE B 1 277 ? 30.77800 -3.49300 30.50400 1.000 19.43911 277 ILE B CA 1
ATOM 4972 C C . ILE B 1 277 ? 31.04700 -2.81500 31.84600 1.000 20.70228 277 ILE B C 1
ATOM 4973 O O . ILE B 1 277 ? 32.18000 -2.41400 32.14700 1.000 18.22791 277 ILE B O 1
ATOM 4978 N N . GLU B 1 278 ? 30.02200 -2.69500 32.68500 1.000 17.65499 278 GLU B N 1
ATOM 4979 C CA . GLU B 1 278 ? 30.24800 -2.06100 33.98400 1.000 19.26090 278 GLU B CA 1
ATOM 4980 C C . GLU B 1 278 ? 31.16700 -2.89600 34.86600 1.000 19.13351 278 GLU B C 1
ATOM 4981 O O . GLU B 1 278 ? 31.95300 -2.33100 35.64100 1.000 19.36890 278 GLU B O 1
ATOM 4987 N N . GLU B 1 279 ? 31.08100 -4.22400 34.77500 1.000 17.56699 279 GLU B N 1
ATOM 4988 C CA . GLU B 1 279 ? 32.01100 -5.07700 35.51400 1.000 17.16183 279 GLU B CA 1
ATOM 4989 C C . GLU B 1 279 ? 33.44100 -4.82200 35.05900 1.000 18.24028 279 GLU B C 1
ATOM 4990 O O . GLU B 1 279 ? 34.36300 -4.75400 35.88700 1.000 20.25794 279 GLU B O 1
ATOM 4996 N N . ASP B 1 280 ? 33.64000 -4.65400 33.74700 1.000 18.25082 280 ASP B N 1
ATOM 4997 C CA . ASP B 1 280 ? 34.98100 -4.39100 33.22300 1.000 18.44562 280 ASP B CA 1
ATOM 4998 C C . ASP B 1 280 ? 35.47000 -2.99600 33.60500 1.000 17.51665 280 ASP B C 1
ATOM 4999 O O . ASP B 1 280 ? 36.65100 -2.81800 33.92600 1.000 19.63741 280 ASP B O 1
ATOM 5004 N N . ILE B 1 281 ? 34.58300 -1.99400 33.57900 1.000 19.71013 281 ILE B N 1
ATOM 5005 C CA . ILE B 1 281 ? 34.98600 -0.62900 33.92300 1.000 16.70269 281 ILE B CA 1
ATOM 5006 C C . ILE B 1 281 ? 35.50100 -0.57100 35.35100 1.000 16.12908 281 ILE B C 1
ATOM 5007 O O . ILE B 1 281 ? 36.47900 0.12800 35.64800 1.000 20.37253 281 ILE B O 1
ATOM 5012 N N . ARG B 1 282 ? 34.87800 -1.33300 36.25900 1.000 16.71577 282 ARG B N 1
ATOM 5013 C CA . ARG B 1 282 ? 35.37900 -1.38600 37.63200 1.000 15.97463 282 ARG B CA 1
ATOM 5014 C C . ARG B 1 282 ? 36.85500 -1.77400 37.67100 1.000 19.42468 282 ARG B C 1
ATOM 5015 O O . ARG B 1 282 ? 37.65600 -1.15500 38.39300 1.000 19.70781 282 ARG B O 1
ATOM 5023 N N . ILE B 1 283 ? 37.23700 -2.76100 36.86500 1.000 16.49845 283 ILE B N 1
ATOM 5024 C CA . ILE B 1 283 ? 38.63300 -3.20300 36.82700 1.000 15.07714 283 ILE B CA 1
ATOM 5025 C C . ILE B 1 283 ? 39.48400 -2.18800 36.07300 1.000 19.06114 283 ILE B C 1
ATOM 5026 O O . ILE B 1 283 ? 40.56000 -1.78500 36.53600 1.000 18.55454 283 ILE B O 1
ATOM 5031 N N . LEU B 1 284 ? 39.01900 -1.75100 34.90900 1.000 18.40337 284 LEU B N 1
ATOM 5032 C CA . LEU B 1 284 ? 39.81700 -0.82400 34.06200 1.000 19.54147 284 LEU B CA 1
ATOM 5033 C C . LEU B 1 284 ? 40.19100 0.44300 34.83700 1.000 21.39982 284 LEU B C 1
ATOM 5034 O O . LEU B 1 284 ? 41.31600 0.89200 34.71300 1.000 19.57048 284 LEU B O 1
ATOM 5039 N N . HIS B 1 285 ? 39.23800 1.00500 35.57100 1.000 17.64431 285 HIS B N 1
ATOM 5040 C CA . HIS B 1 285 ? 39.50300 2.28500 36.28200 1.000 19.98390 285 HIS B CA 1
ATOM 5041 C C . HIS B 1 285 ? 40.57700 2.09300 37.35300 1.000 26.80869 285 HIS B C 1
ATOM 5042 O O . HIS B 1 285 ? 41.22900 3.07800 37.69900 1.000 29.59128 285 HIS B O 1
ATOM 5049 N N . SER B 1 286 ? 40.75600 0.87300 37.83700 1.000 20.98630 286 SER B N 1
ATOM 5050 C CA . SER B 1 286 ? 41.68600 0.60800 38.96400 1.000 21.28051 286 SER B CA 1
ATOM 5051 C C . SER B 1 286 ? 43.08600 0.24500 38.48300 1.000 19.96987 286 SER B C 1
ATOM 5052 O O . SER B 1 286 ? 43.99100 0.22900 39.31200 1.000 20.97185 286 SER B O 1
ATOM 5055 N N . GLN B 1 287 ? 43.23800 -0.03400 37.19600 1.000 21.04893 287 GLN B N 1
ATOM 5056 C CA . GLN B 1 287 ? 44.50900 -0.59500 36.74800 1.000 21.40408 287 GLN B CA 1
ATOM 5057 C C . GLN B 1 287 ? 45.59000 0.46700 36.68800 1.000 24.23645 287 GLN B C 1
ATOM 5058 O O . GLN B 1 287 ? 45.34700 1.59900 36.26500 1.000 22.07900 287 GLN B O 1
ATOM 5064 N N . GLN B 1 288 ? 46.78800 0.06900 37.11200 1.000 24.98263 288 GLN B N 1
ATOM 5065 C CA . GLN B 1 288 ? 47.96400 0.96500 37.03400 1.000 30.49930 288 GLN B CA 1
ATOM 5066 C C . GLN B 1 288 ? 49.11800 0.16300 36.41000 1.000 22.61028 288 GLN B C 1
ATOM 5067 O O . GLN B 1 288 ? 49.28200 -1.00200 36.75600 1.000 27.48779 288 GLN B O 1
ATOM 5073 N N . PRO B 1 289 ? 49.91300 0.73300 35.48500 1.000 28.31023 289 PRO B N 1
ATOM 5074 C CA . PRO B 1 289 ? 49.71700 2.09800 34.99500 1.000 26.14120 289 PRO B CA 1
ATOM 5075 C C . PRO B 1 289 ? 48.47300 2.28800 34.11100 1.000 30.31406 289 PRO B C 1
ATOM 5076 O O . PRO B 1 289 ? 47.92800 1.32800 33.65700 1.000 28.41570 289 PRO B O 1
ATOM 5080 N N . THR B 1 290 ? 48.03200 3.53400 33.97100 1.000 29.00288 290 THR B N 1
ATOM 5081 C CA . THR B 1 290 ? 46.85900 3.79800 33.13900 1.000 29.32755 290 THR B CA 1
ATOM 5082 C C . THR B 1 290 ? 47.07400 3.32300 31.70800 1.000 32.76521 290 THR B C 1
ATOM 5083 O O . THR B 1 290 ? 46.16500 2.75800 31.08600 1.000 28.55185 290 THR B O 1
ATOM 5087 N N . ARG B 1 291 ? 48.26000 3.56300 31.16000 1.000 25.78647 291 ARG B N 1
ATOM 5088 C CA . ARG B 1 291 ? 48.50900 3.18000 29.78100 1.000 24.75537 291 ARG B CA 1
ATOM 5089 C C . ARG B 1 291 ? 48.92400 1.71400 29.72100 1.000 21.34084 291 ARG B C 1
ATOM 5090 O O . ARG B 1 291 ? 49.35300 1.13000 30.71500 1.000 25.84591 291 ARG B O 1
ATOM 5098 N N . LEU B 1 292 ? 48.75000 1.10400 28.54800 1.000 22.20474 292 LEU B N 1
ATOM 5099 C CA . LEU B 1 292 ? 48.97600 -0.33400 28.42100 1.000 24.28607 292 LEU B CA 1
ATOM 5100 C C . LEU B 1 292 ? 50.47000 -0.63600 28.35500 1.000 24.03782 292 LEU B C 1
ATOM 5101 O O . LEU B 1 292 ? 51.15000 -0.13700 27.44800 1.000 23.80144 292 LEU B O 1
ATOM 5106 N N . PRO B 1 293 ? 51.01300 -1.45200 29.26600 1.000 25.14731 293 PRO B N 1
ATOM 5107 C CA . PRO B 1 293 ? 52.44200 -1.80100 29.19900 1.000 29.46898 293 PRO B CA 1
ATOM 5108 C C . PRO B 1 293 ? 52.71700 -2.74600 28.04100 1.000 26.22868 293 PRO B C 1
ATOM 5109 O O . PRO B 1 293 ? 52.04600 -3.76900 27.88600 1.000 32.52359 293 PRO B O 1
ATOM 5113 N N . LEU B 1 294 ? 53.72000 -2.41800 27.24500 1.000 25.70208 294 LEU B N 1
ATOM 5114 C CA . LEU B 1 294 ? 54.12900 -3.32800 26.18900 1.000 27.89978 294 LEU B CA 1
ATOM 5115 C C . LEU B 1 294 ? 55.17800 -4.29500 26.73500 1.000 28.38095 294 LEU B C 1
ATOM 5116 O O . LEU B 1 294 ? 55.56800 -4.22700 27.89900 1.000 34.10047 294 LEU B O 1
ATOM 5121 N N . LEU B 1 295 ? 55.59200 -5.24800 25.90500 1.000 31.22647 295 LEU B N 1
ATOM 5122 C CA . LEU B 1 295 ? 56.64800 -6.17000 26.30000 1.000 34.68842 295 LEU B CA 1
ATOM 5123 C C . LEU B 1 295 ? 58.00500 -5.48800 26.15700 1.000 40.10006 295 LEU B C 1
ATOM 5124 O O . LEU B 1 295 ? 58.18600 -4.57300 25.34900 1.000 41.70016 295 LEU B O 1
ATOM 5129 N N . SER B 1 296 ? 58.96300 -5.92700 26.96000 1.000 58.94861 296 SER B N 1
ATOM 5130 C CA . SER B 1 296 ? 60.25900 -5.27400 26.94100 1.000 75.92077 296 SER B CA 1
ATOM 5131 C C . SER B 1 296 ? 61.35600 -6.31900 27.04500 1.000 79.48417 296 SER B C 1
ATOM 5132 O O . SER B 1 296 ? 61.16100 -7.36800 27.66900 1.000 78.29660 296 SER B O 1
ATOM 5135 N N . PRO B 1 297 ? 62.51500 -6.06500 26.43100 1.000 83.11010 297 PRO B N 1
ATOM 5136 C CA . PRO B 1 297 ? 63.66300 -6.96400 26.63000 1.000 90.98848 297 PRO B CA 1
ATOM 5137 C C . PRO B 1 297 ? 64.15300 -7.00600 28.07100 1.000 92.09982 297 PRO B C 1
ATOM 5138 O O . PRO B 1 297 ? 64.94900 -7.89300 28.40800 1.000 92.41029 297 PRO B O 1
ATOM 5142 N N . LYS B 1 298 ? 63.68800 -6.09600 28.92600 1.000 98.01453 298 LYS B N 1
ATOM 5143 C CA . LYS B 1 298 ? 64.19900 -5.94800 30.28200 1.000 98.71708 298 LYS B CA 1
ATOM 5144 C C . LYS B 1 298 ? 63.60600 -7.01400 31.20300 1.000 103.52015 298 LYS B C 1
ATOM 5145 O O . LYS B 1 298 ? 62.95200 -7.96600 30.76800 1.000 99.37808 298 LYS B O 1
ATOM 5151 N N . GLN B 1 299 ? 63.83600 -6.84900 32.50300 1.000 113.40963 299 GLN B N 1
ATOM 5152 C CA . GLN B 1 299 ? 63.30800 -7.75200 33.51800 1.000 107.10795 299 GLN B CA 1
ATOM 5153 C C . GLN B 1 299 ? 62.76000 -6.96000 34.70200 1.000 109.20715 299 GLN B C 1
ATOM 5154 O O . GLN B 1 299 ? 63.20500 -5.84400 34.97500 1.000 105.20974 299 GLN B O 1
ATOM 5160 N N . LEU B 1 305 ? 56.46000 0.17700 39.33200 1.000 59.57547 305 LEU B N 1
ATOM 5161 C CA . LEU B 1 305 ? 55.65400 -1.03200 39.49800 1.000 48.52086 305 LEU B CA 1
ATOM 5162 C C . LEU B 1 305 ? 56.34000 -2.20800 38.81200 1.000 37.57745 305 LEU B C 1
ATOM 5163 O O . LEU B 1 305 ? 57.03100 -2.01800 37.81200 1.000 47.86670 305 LEU B O 1
ATOM 5168 N N . PRO B 1 306 ? 56.17300 -3.41200 39.35700 1.000 49.62236 306 PRO B N 1
ATOM 5169 C CA . PRO B 1 306 ? 56.81000 -4.58600 38.74600 1.000 47.99183 306 PRO B CA 1
ATOM 5170 C C . PRO B 1 306 ? 56.19200 -4.89800 37.39100 1.000 53.58970 306 PRO B C 1
ATOM 5171 O O . PRO B 1 306 ? 55.02900 -4.58700 37.12000 1.000 46.65821 306 PRO B O 1
ATOM 5175 N N . GLN B 1 307 ? 57.00400 -5.49200 36.52100 1.000 50.74102 307 GLN B N 1
ATOM 5176 C CA . GLN B 1 307 ? 56.53300 -5.83800 35.18800 1.000 53.00369 307 GLN B CA 1
ATOM 5177 C C . GLN B 1 307 ? 55.37900 -6.83100 35.27700 1.000 51.94043 307 GLN B C 1
ATOM 5178 O O . GLN B 1 307 ? 55.28800 -7.63100 36.21300 1.000 47.01838 307 GLN B O 1
ATOM 5184 N N . GLU B 1 308 ? 54.47700 -6.76000 34.29800 1.000 41.91821 308 GLU B N 1
ATOM 5185 C CA . GLU B 1 308 ? 53.40000 -7.73300 34.19300 1.000 33.50543 308 GLU B CA 1
ATOM 5186 C C . GLU B 1 308 ? 53.93200 -9.15700 34.21100 1.000 31.98919 308 GLU B C 1
ATOM 5187 O O . GLU B 1 308 ? 55.09500 -9.40200 33.87500 1.000 40.62616 308 GLU B O 1
ATOM 5193 N N . ILE B 1 309 ? 53.08700 -10.10000 34.58900 1.000 28.98093 309 ILE B N 1
ATOM 5194 C CA . ILE B 1 309 ? 53.39500 -11.52200 34.50500 1.000 29.95787 309 ILE B CA 1
ATOM 5195 C C . ILE B 1 309 ? 52.45600 -12.14700 33.48600 1.000 31.19253 309 ILE B C 1
ATOM 5196 O O . ILE B 1 309 ? 51.27800 -11.78000 33.40500 1.000 28.13871 309 ILE B O 1
ATOM 5201 N N . HIS B 1 310 ? 52.97000 -13.08400 32.70100 1.000 25.87064 310 HIS B N 1
ATOM 5202 C CA . HIS B 1 310 ? 52.17300 -13.73300 31.67100 1.000 26.53619 310 HIS B CA 1
ATOM 5203 C C . HIS B 1 310 ? 52.15100 -15.24100 31.89800 1.000 32.80260 310 HIS B C 1
ATOM 5204 O O . HIS B 1 310 ? 53.19500 -15.84800 32.16100 1.000 30.25009 310 HIS B O 1
ATOM 5211 N N . VAL B 1 311 ? 50.95800 -15.83400 31.81700 1.000 23.26159 311 VAL B N 1
ATOM 5212 C CA . VAL B 1 311 ? 50.77100 -17.28700 31.89500 1.000 23.56637 311 VAL B CA 1
ATOM 5213 C C . VAL B 1 311 ? 50.12300 -17.74000 30.58500 1.000 25.54080 311 VAL B C 1
ATOM 5214 O O . VAL B 1 311 ? 49.77700 -16.89000 29.74600 1.000 24.07129 311 VAL B O 1
ATOM 5218 N N . PRO B 1 312 ? 49.98500 -19.05300 30.33000 1.000 26.89188 312 PRO B N 1
ATOM 5219 C CA . PRO B 1 312 ? 49.51800 -19.49000 28.99700 1.000 27.13188 312 PRO B CA 1
ATOM 5220 C C . PRO B 1 312 ? 48.16600 -18.93800 28.58200 1.000 28.27659 312 PRO B C 1
ATOM 5221 O O . PRO B 1 312 ? 47.98900 -18.60800 27.40100 1.000 25.79190 312 PRO B O 1
ATOM 5225 N N . SER B 1 313 ? 47.21800 -18.80100 29.51200 1.000 25.35932 313 SER B N 1
ATOM 5226 C CA . SER B 1 313 ? 45.91900 -18.23000 29.16500 1.000 26.16642 313 SER B CA 1
ATOM 5227 C C . SER B 1 313 ? 46.00700 -16.75500 28.77000 1.000 24.75148 313 SER B C 1
ATOM 5228 O O . SER B 1 313 ? 44.99600 -16.18600 28.34200 1.000 24.84792 313 SER B O 1
ATOM 5231 N N . ASP B 1 314 ? 47.17800 -16.13100 28.88900 1.000 21.74106 314 ASP B N 1
ATOM 5232 C CA . ASP B 1 314 ? 47.39300 -14.76300 28.43900 1.000 21.65745 314 ASP B CA 1
ATOM 5233 C C . ASP B 1 314 ? 47.88400 -14.69300 27.00300 1.000 24.63010 314 ASP B C 1
ATOM 5234 O O . ASP B 1 314 ? 48.30400 -13.62100 26.56500 1.000 22.06059 314 ASP B O 1
ATOM 5239 N N . ARG B 1 315 ? 47.83500 -15.80500 26.25700 1.000 24.68039 315 ARG B N 1
ATOM 5240 C CA . ARG B 1 315 ? 48.47400 -15.85300 24.94600 1.000 22.59584 315 ARG B CA 1
ATOM 5241 C C . ARG B 1 315 ? 47.96600 -14.76100 24.00700 1.000 25.48595 315 ARG B C 1
ATOM 5242 O O . ARG B 1 315 ? 48.75000 -14.16100 23.26200 1.000 23.96383 315 ARG B O 1
ATOM 5250 N N A CYS B 1 316 ? 46.66500 -14.48300 24.03200 0.500 23.72936 316 CYS B N 1
ATOM 5251 N N B CYS B 1 316 ? 46.65700 -14.49400 24.02100 0.500 23.70390 316 CYS B N 1
ATOM 5252 C CA A CYS B 1 316 ? 46.12900 -13.49200 23.10700 0.500 23.46616 316 CYS B CA 1
ATOM 5253 C CA B CYS B 1 316 ? 46.10200 -13.48100 23.12400 0.500 23.45251 316 CYS B CA 1
ATOM 5254 C C A CYS B 1 316 ? 46.39500 -12.05700 23.54700 0.500 21.97736 316 CYS B C 1
ATOM 5255 C C B CYS B 1 316 ? 46.48300 -12.07200 23.55000 0.500 21.99736 316 CYS B C 1
ATOM 5256 O O A CYS B 1 316 ? 46.54400 -11.18100 22.69100 0.500 20.72236 316 CYS B O 1
ATOM 5257 O O B CYS B 1 316 ? 46.78500 -11.22700 22.70100 0.500 20.72943 316 CYS B O 1
ATOM 5262 N N . THR B 1 317 ? 46.44800 -11.78300 24.85100 1.000 22.20176 317 THR B N 1
ATOM 5263 C CA . THR B 1 317 ? 46.79200 -10.42900 25.28200 1.000 22.75393 317 THR B CA 1
ATOM 5264 C C . THR B 1 317 ? 48.29100 -10.16600 25.15500 1.000 24.75335 317 THR B C 1
ATOM 5265 O O . THR B 1 317 ? 48.69600 -9.02800 24.89300 1.000 20.93689 317 THR B O 1
ATOM 5269 N N . VAL B 1 318 ? 49.12300 -11.19800 25.29800 1.000 21.54393 318 VAL B N 1
ATOM 5270 C CA . VAL B 1 318 ? 50.53600 -11.04400 24.96200 1.000 21.11166 318 VAL B CA 1
ATOM 5271 C C . VAL B 1 318 ? 50.68800 -10.73100 23.47600 1.000 21.83057 318 VAL B C 1
ATOM 5272 O O . VAL B 1 318 ? 51.45100 -9.83800 23.09100 1.000 22.74396 318 VAL B O 1
ATOM 5276 N N . ALA B 1 319 ? 49.94700 -11.44700 22.62200 1.000 20.88359 319 ALA B N 1
ATOM 5277 C CA . ALA B 1 319 ? 50.03400 -11.20800 21.18700 1.000 23.61447 319 ALA B CA 1
ATOM 5278 C C . ALA B 1 319 ? 49.59000 -9.79800 20.85300 1.000 22.37496 319 ALA B C 1
ATOM 5279 O O . ALA B 1 319 ? 50.12800 -9.16200 19.93900 1.000 21.71648 319 ALA B O 1
ATOM 5281 N N . TYR B 1 320 ? 48.60300 -9.28900 21.59000 1.000 20.45160 320 TYR B N 1
ATOM 5282 C CA . TYR B 1 320 ? 48.14700 -7.92100 21.35900 1.000 18.72741 320 TYR B CA 1
ATOM 5283 C C . TYR B 1 320 ? 49.24900 -6.91700 21.66700 1.000 19.36075 320 TYR B C 1
ATOM 5284 O O . TYR B 1 320 ? 49.51100 -6.00300 20.87100 1.000 19.27589 320 TYR B O 1
ATOM 5293 N N . ARG B 1 321 ? 49.91800 -7.07800 22.81600 1.000 22.22069 321 ARG B N 1
ATOM 5294 C CA . ARG B 1 321 ? 51.02600 -6.18600 23.15200 1.000 23.02556 321 ARG B CA 1
ATOM 5295 C C . ARG B 1 321 ? 52.13900 -6.28000 22.12100 1.000 26.48950 321 ARG B C 1
ATOM 5296 O O . ARG B 1 321 ? 52.69300 -5.25200 21.70300 1.000 25.38212 321 ARG B O 1
ATOM 5304 N N A ARG B 1 322 ? 52.47900 -7.50100 21.69400 0.500 22.10436 322 ARG B N 1
ATOM 5305 N N B ARG B 1 322 ? 52.49400 -7.50900 21.71700 0.500 22.10672 322 ARG B N 1
ATOM 5306 C CA A ARG B 1 322 ? 53.52000 -7.66800 20.68300 0.500 24.67488 322 ARG B CA 1
ATOM 5307 C CA B ARG B 1 322 ? 53.50100 -7.70200 20.67400 0.500 24.70376 322 ARG B CA 1
ATOM 5308 C C A ARG B 1 322 ? 53.12400 -6.99700 19.37200 0.500 28.01512 322 ARG B C 1
ATOM 5309 C C B ARG B 1 322 ? 53.11200 -6.97400 19.39500 0.500 28.01172 322 ARG B C 1
ATOM 5310 O O A ARG B 1 322 ? 53.96100 -6.38100 18.70000 0.500 24.53800 322 ARG B O 1
ATOM 5311 O O B ARG B 1 322 ? 53.94300 -6.30600 18.76800 0.500 24.53127 322 ARG B O 1
ATOM 5326 N N . TRP B 1 323 ? 51.84100 -7.09000 19.00100 1.000 23.73906 323 TRP B N 1
ATOM 5327 C CA . TRP B 1 323 ? 51.36300 -6.45800 17.77400 1.000 21.98022 323 TRP B CA 1
ATOM 5328 C C . TRP B 1 323 ? 51.47600 -4.93900 17.84100 1.000 24.64312 323 TRP B C 1
ATOM 5329 O O . TRP B 1 323 ? 51.93400 -4.29700 16.88100 1.000 22.55282 323 TRP B O 1
ATOM 5340 N N . LEU B 1 324 ? 51.07900 -4.34100 18.97100 1.000 20.76116 324 LEU B N 1
ATOM 5341 C CA . LEU B 1 324 ? 51.15900 -2.88400 19.09400 1.000 20.66297 324 LEU B CA 1
ATOM 5342 C C . LEU B 1 324 ? 52.59500 -2.38800 18.97200 1.000 22.65432 324 LEU B C 1
ATOM 5343 O O . LEU B 1 324 ? 52.84300 -1.33200 18.37000 1.000 25.61196 324 LEU B O 1
ATOM 5348 N N . LYS B 1 325 ? 53.54300 -3.09700 19.58200 1.000 21.46999 325 LYS B N 1
ATOM 5349 C CA . LYS B 1 325 ? 54.94100 -2.69200 19.42700 1.000 24.80531 325 LYS B CA 1
ATOM 5350 C C . LYS B 1 325 ? 55.37400 -2.82200 17.97200 1.000 22.11092 325 LYS B C 1
ATOM 5351 O O . LYS B 1 325 ? 56.02400 -1.92300 17.41900 1.000 27.41845 325 LYS B O 1
ATOM 5357 N N . GLU B 1 326 ? 55.00700 -3.92900 17.33100 1.000 24.34070 326 GLU B N 1
ATOM 5358 C CA . GLU B 1 326 ? 55.38700 -4.12300 15.93700 1.000 25.93362 326 GLU B CA 1
ATOM 5359 C C . GLU B 1 326 ? 54.79400 -3.04200 15.04700 1.000 30.06448 326 GLU B C 1
ATOM 5360 O O . GLU B 1 326 ? 55.42000 -2.62300 14.07400 1.000 24.88357 326 GLU B O 1
ATOM 5366 N N . LEU B 1 327 ? 53.59700 -2.56500 15.37100 1.000 27.12302 327 LEU B N 1
ATOM 5367 C CA . LEU B 1 327 ? 52.98800 -1.51500 14.57400 1.000 28.31597 327 LEU B CA 1
ATOM 5368 C C . LEU B 1 327 ? 53.61800 -0.15200 14.82700 1.000 31.99011 327 LEU B C 1
ATOM 5369 O O . LEU B 1 327 ? 53.42100 0.76800 14.02100 1.000 30.98015 327 LEU B O 1
ATOM 5374 N N . GLY B 1 328 ? 54.37100 0.00200 15.91400 1.000 27.94499 328 GLY B N 1
ATOM 5375 C CA . GLY B 1 328 ? 54.95400 1.28900 16.24900 1.000 27.17569 328 GLY B CA 1
ATOM 5376 C C . GLY B 1 328 ? 54.07500 2.18800 17.08700 1.000 24.14711 328 GLY B C 1
ATOM 5377 O O . GLY B 1 328 ? 54.22200 3.41300 17.02500 1.000 30.74719 328 GLY B O 1
ATOM 5378 N N . VAL B 1 329 ? 53.13000 1.62100 17.83400 1.000 27.01227 329 VAL B N 1
ATOM 5379 C CA . VAL B 1 329 ? 52.29100 2.42000 18.71600 1.000 25.31168 329 VAL B CA 1
ATOM 5380 C C . VAL B 1 329 ? 53.09600 2.84200 19.93800 1.000 25.29033 329 VAL B C 1
ATOM 5381 O O . VAL B 1 329 ? 53.67700 2.00400 20.63500 1.000 26.95160 329 VAL B O 1
ATOM 5385 N N . THR B 1 330 ? 53.13700 4.15600 20.18900 1.000 24.00175 330 THR B N 1
ATOM 5386 C CA . THR B 1 330 ? 53.72500 4.76000 21.37500 1.000 30.71359 330 THR B CA 1
ATOM 5387 C C . THR B 1 330 ? 52.72200 5.59400 22.16500 1.000 28.15774 330 THR B C 1
ATOM 5388 O O . THR B 1 330 ? 53.01100 5.98000 23.30300 1.000 31.40853 330 THR B O 1
ATOM 5392 N N . TYR B 1 331 ? 51.54700 5.84400 21.60700 1.000 26.52441 331 TYR B N 1
ATOM 5393 C CA . TYR B 1 331 ? 50.51900 6.69200 22.19600 1.000 24.66991 331 TYR B CA 1
ATOM 5394 C C . TYR B 1 331 ? 49.52700 5.82200 22.96300 1.000 25.52953 331 TYR B C 1
ATOM 5395 O O . TYR B 1 331 ? 48.98900 4.86600 22.40000 1.000 24.59285 331 TYR B O 1
ATOM 5404 N N . GLY B 1 332 ? 49.30700 6.13100 24.24300 1.000 21.20898 332 GLY B N 1
ATOM 5405 C CA . GLY B 1 332 ? 48.39200 5.33700 25.05600 1.000 20.62901 332 GLY B CA 1
ATOM 5406 C C . GLY B 1 332 ? 48.95300 4.04500 25.60100 1.000 24.87588 332 GLY B C 1
ATOM 5407 O O . GLY B 1 332 ? 48.19800 3.24500 26.17200 1.000 22.06575 332 GLY B O 1
ATOM 5408 N N . VAL B 1 333 ? 50.25600 3.80900 25.42100 1.000 21.55110 333 VAL B N 1
ATOM 5409 C CA . VAL B 1 333 ? 50.95200 2.61700 25.87100 1.000 22.12987 333 VAL B CA 1
ATOM 5410 C C . VAL B 1 333 ? 52.18600 3.09200 26.62300 1.000 27.15062 333 VAL B C 1
ATOM 5411 O O . VAL B 1 333 ? 52.56300 4.26100 26.54500 1.000 28.79849 333 VAL B O 1
ATOM 5415 N N . CYS B 1 334 ? 52.82700 2.16900 27.33100 1.000 25.81786 334 CYS B N 1
ATOM 5416 C CA . CYS B 1 334 ? 54.04100 2.50500 28.08100 1.000 28.83271 334 CYS B CA 1
ATOM 5417 C C . CYS B 1 334 ? 54.98700 1.30500 28.23600 1.000 37.01336 334 CYS B C 1
ATOM 5418 O O . CYS B 1 334 ? 54.87400 0.31100 27.51200 1.000 33.93029 334 CYS B O 1
ATOM 5421 N N . MET C 1 1 ? -6.16300 -15.57400 35.28000 1.000 85.85187 1 MET C N 1
ATOM 5422 C CA . MET C 1 1 ? -6.61100 -14.25800 35.72200 1.000 88.06098 1 MET C CA 1
ATOM 5423 C C . MET C 1 1 ? -5.87600 -13.82300 36.99200 1.000 91.06132 1 MET C C 1
ATOM 5424 O O . MET C 1 1 ? -5.72000 -14.61100 37.93000 1.000 86.16143 1 MET C O 1
ATOM 5429 N N . THR C 1 2 ? -5.42900 -12.56600 37.01300 1.000 85.97824 2 THR C N 1
ATOM 5430 C CA . THR C 1 2 ? -4.67900 -12.04600 38.15200 1.000 70.56454 2 THR C CA 1
ATOM 5431 C C . THR C 1 2 ? -5.55200 -12.02400 39.40600 1.000 63.65460 2 THR C C 1
ATOM 5432 O O . THR C 1 2 ? -6.64900 -11.45500 39.40800 1.000 56.23826 2 THR C O 1
ATOM 5436 N N . THR C 1 3 ? -5.07600 -12.67700 40.46300 1.000 50.67484 3 THR C N 1
ATOM 5437 C CA . THR C 1 3 ? -5.73500 -12.63500 41.75900 1.000 46.24378 3 THR C CA 1
ATOM 5438 C C . THR C 1 3 ? -5.22400 -11.49400 42.63600 1.000 35.42836 3 THR C C 1
ATOM 5439 O O . THR C 1 3 ? -5.54900 -11.44600 43.82800 1.000 41.48306 3 THR C O 1
ATOM 5443 N N . ALA C 1 4 ? -4.44000 -10.57300 42.08000 1.000 32.80336 4 ALA C N 1
ATOM 5444 C CA . ALA C 1 4 ? -3.93200 -9.47000 42.88400 1.000 28.10735 4 ALA C CA 1
ATOM 5445 C C . ALA C 1 4 ? -5.07200 -8.57700 43.36500 1.000 38.57988 4 ALA C C 1
ATOM 5446 O O . ALA C 1 4 ? -6.09700 -8.42400 42.69900 1.000 35.47673 4 ALA C O 1
ATOM 5448 N N . ASP C 1 5 ? -4.88100 -7.99300 44.54200 1.000 31.64230 5 ASP C N 1
ATOM 5449 C CA . ASP C 1 5 ? -5.85900 -7.06800 45.10200 1.000 34.38525 5 ASP C CA 1
ATOM 5450 C C . ASP C 1 5 ? -5.96100 -5.81200 44.25400 1.000 28.74912 5 ASP C C 1
ATOM 5451 O O . ASP C 1 5 ? -4.99800 -5.39500 43.61100 1.000 26.17189 5 ASP C O 1
ATOM 5456 N N . LEU C 1 6 ? -7.14400 -5.19000 44.28100 1.000 29.21031 6 LEU C N 1
ATOM 5457 C CA . LEU C 1 6 ? -7.34600 -3.95500 43.53100 1.000 31.69626 6 LEU C CA 1
ATOM 5458 C C . LEU C 1 6 ? -6.32400 -2.89600 43.91700 1.000 30.21024 6 LEU C C 1
ATOM 5459 O O . LEU C 1 6 ? -5.86800 -2.11900 43.06800 1.000 28.70160 6 LEU C O 1
ATOM 5464 N N . ILE C 1 7 ? -5.95700 -2.84100 45.20000 1.000 27.70892 7 ILE C N 1
ATOM 5465 C CA . ILE C 1 7 ? -5.03300 -1.80600 45.64800 1.000 26.28248 7 ILE C CA 1
ATOM 5466 C C . ILE C 1 7 ? -3.68400 -1.96500 44.95900 1.000 24.75142 7 ILE C C 1
ATOM 5467 O O . ILE C 1 7 ? -2.98800 -0.97500 44.70500 1.000 31.21939 7 ILE C O 1
ATOM 5472 N N . LEU C 1 8 ? -3.30800 -3.20300 44.61600 1.000 23.75411 8 LEU C N 1
ATOM 5473 C CA . LEU C 1 8 ? -2.06500 -3.44100 43.88300 1.000 24.42647 8 LEU C CA 1
ATOM 5474 C C . LEU C 1 8 ? -2.24500 -3.19600 42.38500 1.000 26.38313 8 LEU C C 1
ATOM 5475 O O . LEU C 1 8 ? -1.38500 -2.58800 41.74100 1.000 26.01395 8 LEU C O 1
ATOM 5480 N N . ILE C 1 9 ? -3.36300 -3.66300 41.82400 1.000 24.26066 9 ILE C N 1
ATOM 5481 C CA . ILE C 1 9 ? -3.64900 -3.48900 40.39700 1.000 24.80073 9 ILE C CA 1
ATOM 5482 C C . ILE C 1 9 ? -3.67000 -2.01800 40.01300 1.000 26.67204 9 ILE C C 1
ATOM 5483 O O . ILE C 1 9 ? -3.23100 -1.63700 38.91900 1.000 24.75887 9 ILE C O 1
ATOM 5488 N N . ASN C 1 10 ? -4.16600 -1.16200 40.90000 1.000 25.63892 10 ASN C N 1
ATOM 5489 C CA . ASN C 1 10 ? -4.32400 0.24500 40.57100 1.000 27.85663 10 ASN C CA 1
ATOM 5490 C C . ASN C 1 10 ? -3.07500 1.08300 40.86300 1.000 31.90111 10 ASN C C 1
ATOM 5491 O O . ASN C 1 10 ? -3.14600 2.31400 40.81600 1.000 29.53788 10 ASN C O 1
ATOM 5496 N N . ASN C 1 11 ? -1.93300 0.45400 41.12900 1.000 26.10571 11 ASN C N 1
ATOM 5497 C CA . ASN C 1 11 ? -0.67900 1.15800 41.34600 1.000 28.30931 11 ASN C CA 1
ATOM 5498 C C . ASN C 1 11 ? 0.24000 1.00900 40.14100 1.000 23.99884 11 ASN C C 1
ATOM 5499 O O . ASN C 1 11 ? 0.03100 0.16600 39.26500 1.000 26.06339 11 ASN C O 1
ATOM 5504 N N . TRP C 1 12 ? 1.28700 1.83200 40.13800 1.000 21.88788 12 TRP C N 1
ATOM 5505 C CA . TRP C 1 12 ? 2.33400 1.84600 39.12100 1.000 23.17708 12 TRP C CA 1
ATOM 5506 C C . TRP C 1 12 ? 3.51900 1.00000 39.55800 1.000 24.68798 12 TRP C C 1
ATOM 5507 O O . TRP C 1 12 ? 3.97100 1.11300 40.70300 1.000 21.92166 12 TRP C O 1
ATOM 5518 N N . TYR C 1 13 ? 4.05800 0.19600 38.63100 1.000 23.09179 13 TYR C N 1
ATOM 5519 C CA . TYR C 1 13 ? 5.25800 -0.60200 38.89200 1.000 21.03508 13 TYR C CA 1
ATOM 5520 C C . TYR C 1 13 ? 6.24900 -0.46100 37.75200 1.000 24.00849 13 TYR C C 1
ATOM 5521 O O . TYR C 1 13 ? 5.85800 -0.32100 36.59800 1.000 21.47015 13 TYR C O 1
ATOM 5530 N N . VAL C 1 14 ? 7.54300 -0.54000 38.07300 1.000 18.57521 14 VAL C N 1
ATOM 5531 C CA . VAL C 1 14 ? 8.57100 -0.53600 37.03400 1.000 20.74339 14 VAL C CA 1
ATOM 5532 C C . VAL C 1 14 ? 8.64700 -1.91700 36.39700 1.000 21.14261 14 VAL C C 1
ATOM 5533 O O . VAL C 1 14 ? 8.68400 -2.93200 37.09700 1.000 22.93929 14 VAL C O 1
ATOM 5537 N N . VAL C 1 15 ? 8.68400 -1.96500 35.06600 1.000 21.19144 15 VAL C N 1
ATOM 5538 C CA . VAL C 1 15 ? 8.85900 -3.23500 34.36400 1.000 22.58701 15 VAL C CA 1
ATOM 5539 C C . VAL C 1 15 ? 10.09700 -3.27200 33.48200 1.000 21.44269 15 VAL C C 1
ATOM 5540 O O . VAL C 1 15 ? 10.45500 -4.35900 33.00200 1.000 22.88921 15 VAL C O 1
ATOM 5544 N N . ALA C 1 16 ? 10.76800 -2.14400 33.24200 1.000 19.76632 16 ALA C N 1
ATOM 5545 C CA . ALA C 1 16 ? 11.94500 -2.10300 32.37600 1.000 23.09381 16 ALA C CA 1
ATOM 5546 C C . ALA C 1 16 ? 12.63800 -0.75800 32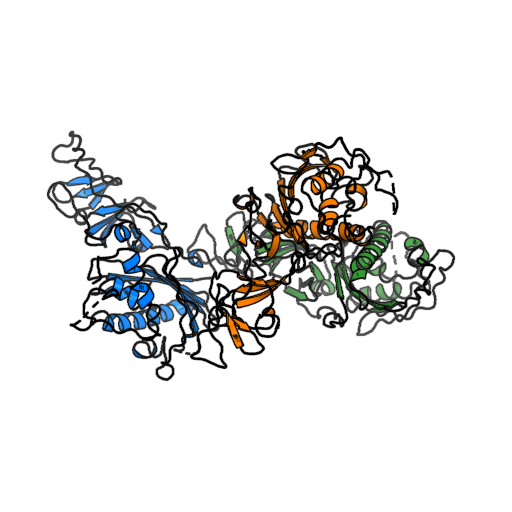.54100 1.000 19.21459 16 ALA C C 1
ATOM 5547 O O . ALA C 1 16 ? 12.05100 0.19600 33.05300 1.000 21.32108 16 ALA C O 1
ATOM 5549 N N . LYS C 1 17 ? 13.89100 -0.69700 32.08600 1.000 21.76092 17 LYS C N 1
ATOM 5550 C CA . LYS C 1 17 ? 14.59700 0.57000 31.89500 1.000 22.05867 17 LYS C CA 1
ATOM 5551 C C . LYS C 1 17 ? 14.30800 1.11600 30.50500 1.000 19.85289 17 LYS C C 1
ATOM 5552 O O . LYS C 1 17 ? 14.33300 0.36400 29.52200 1.000 23.71505 17 LYS C O 1
ATOM 5558 N N . VAL C 1 18 ? 14.07500 2.43200 30.41600 1.000 20.21146 18 VAL C N 1
ATOM 5559 C CA . VAL C 1 18 ? 13.79000 3.04300 29.11500 1.000 23.35553 18 VAL C CA 1
ATOM 5560 C C . VAL C 1 18 ? 14.94000 2.81700 28.14500 1.000 23.21659 18 VAL C C 1
ATOM 5561 O O . VAL C 1 18 ? 14.72300 2.60400 26.94400 1.000 28.38460 18 VAL C O 1
ATOM 5565 N N . GLU C 1 19 ? 16.18200 2.84700 28.64000 1.000 24.23846 19 GLU C N 1
ATOM 5566 C CA . GLU C 1 19 ? 17.32500 2.71300 27.74400 1.000 24.94167 19 GLU C CA 1
ATOM 5567 C C . GLU C 1 19 ? 17.43700 1.32500 27.10800 1.000 27.99791 19 GLU C C 1
ATOM 5568 O O . GLU C 1 19 ? 18.18700 1.17200 26.13300 1.000 28.11606 19 GLU C O 1
ATOM 5574 N N . ASP C 1 20 ? 16.72700 0.32100 27.62000 1.000 23.63633 20 ASP C N 1
ATOM 5575 C CA . ASP C 1 20 ? 16.76600 -1.01600 27.04200 1.000 21.79924 20 ASP C CA 1
ATOM 5576 C C . ASP C 1 20 ? 15.63000 -1.25400 26.05600 1.000 27.28296 20 ASP C C 1
ATOM 5577 O O . ASP C 1 20 ? 15.50900 -2.36300 25.52300 1.000 25.34421 20 ASP C O 1
ATOM 5582 N N A CYS C 1 21 ? 14.78800 -0.25000 25.82200 0.500 22.88309 21 CYS C N 1
ATOM 5583 N N B CYS C 1 21 ? 14.83400 -0.22700 25.77400 0.500 22.86886 21 CYS C N 1
ATOM 5584 C CA A CYS C 1 21 ? 13.62100 -0.34000 24.94400 0.500 24.56854 21 CYS C CA 1
ATOM 5585 C CA B CYS C 1 21 ? 13.61700 -0.30900 24.97000 0.500 24.60241 21 CYS C CA 1
ATOM 5586 C C A CYS C 1 21 ? 13.82900 0.65300 23.81100 0.500 23.86612 21 CYS C C 1
ATOM 5587 C C B CYS C 1 21 ? 13.77600 0.65000 23.79500 0.500 23.81430 21 CYS C C 1
ATOM 5588 O O A CYS C 1 21 ? 13.41400 1.81000 23.89900 0.500 26.81836 21 CYS C O 1
ATOM 5589 O O B CYS C 1 21 ? 13.29400 1.78300 23.83500 0.500 26.95947 21 CYS C O 1
ATOM 5594 N N . ARG C 1 22 ? 14.48600 0.19600 22.75500 1.000 22.34810 22 ARG C N 1
ATOM 5595 C CA . ARG C 1 22 ? 14.83700 1.03500 21.62400 1.000 20.30007 22 ARG C CA 1
ATOM 5596 C C . ARG C 1 22 ? 13.64900 1.18200 20.66800 1.000 20.72165 22 ARG C C 1
ATOM 5597 O O . ARG C 1 22 ? 12.69100 0.40400 20.72400 1.000 20.90196 22 ARG C O 1
ATOM 5605 N N . PRO C 1 23 ? 13.69200 2.16400 19.76800 1.000 21.31750 23 PRO C N 1
ATOM 5606 C CA . PRO C 1 23 ? 12.64500 2.25500 18.74500 1.000 20.58745 23 PRO C CA 1
ATOM 5607 C C . PRO C 1 23 ? 12.58800 0.97500 17.92200 1.000 21.13556 23 PRO C C 1
ATOM 5608 O O . PRO C 1 23 ? 13.61600 0.39200 17.56200 1.000 22.81527 23 PRO C O 1
ATOM 5612 N N . GLY C 1 24 ? 11.36800 0.52300 17.65700 1.000 20.44913 24 GLY C N 1
ATOM 5613 C CA . GLY C 1 24 ? 11.17800 -0.69100 16.89200 1.000 21.52584 24 GLY C CA 1
ATOM 5614 C C . GLY C 1 24 ? 11.27600 -1.96500 17.69700 1.000 19.97136 24 GLY C C 1
ATOM 5615 O O . GLY C 1 24 ? 11.14000 -3.05700 17.12300 1.000 23.59552 24 GLY C O 1
ATOM 5616 N N . SER C 1 25 ? 11.53100 -1.86600 18.99200 1.000 17.29131 25 SER C N 1
ATOM 5617 C CA . SER C 1 25 ? 11.81500 -3.04200 19.80000 1.000 17.74628 25 SER C CA 1
ATOM 5618 C C . SER C 1 25 ? 10.53700 -3.67100 20.32800 1.000 17.06783 25 SER C C 1
ATOM 5619 O O . SER C 1 25 ? 9.48500 -3.03600 20.40500 1.000 20.34780 25 SER C O 1
ATOM 5622 N N . ILE C 1 26 ? 10.66200 -4.94900 20.67600 1.000 16.88481 26 ILE C N 1
ATOM 5623 C CA . ILE C 1 26 ? 9.63100 -5.75300 21.32300 1.000 16.55791 26 ILE C CA 1
ATOM 5624 C C . ILE C 1 26 ? 10.26800 -6.40700 22.53700 1.000 20.33820 26 ILE C C 1
ATOM 5625 O O . ILE C 1 26 ? 11.25600 -7.14400 22.39700 1.000 19.60658 26 ILE C O 1
ATOM 5630 N N . THR C 1 27 ? 9.70900 -6.14500 23.71300 1.000 19.58646 27 THR C N 1
ATOM 5631 C CA . THR C 1 27 ? 10.23600 -6.58900 25.00400 1.000 20.20575 27 THR C CA 1
ATOM 5632 C C . THR C 1 27 ? 9.15200 -7.37700 25.72700 1.000 23.76984 27 THR C C 1
ATOM 5633 O O . THR C 1 27 ? 7.97100 -7.06100 25.60000 1.000 20.10694 27 THR C O 1
ATOM 5637 N N . THR C 1 28 ? 9.52800 -8.42600 26.45600 1.000 20.91581 28 THR C N 1
ATOM 5638 C CA . THR C 1 28 ? 8.55800 -9.13100 27.28700 1.000 21.50957 28 THR C CA 1
ATOM 5639 C C . THR C 1 28 ? 8.81300 -8.83100 28.76000 1.000 22.62014 28 THR C C 1
ATOM 5640 O O . THR C 1 28 ? 9.95400 -8.59100 29.17500 1.000 22.50658 28 THR C O 1
ATOM 5644 N N . ALA C 1 29 ? 7.73900 -8.86300 29.54900 1.000 18.01142 29 ALA C N 1
ATOM 5645 C CA . ALA C 1 29 ? 7.83900 -8.68500 30.99700 1.000 18.58210 29 ALA C CA 1
ATOM 5646 C C . ALA C 1 29 ? 6.63500 -9.36100 31.64100 1.000 23.10510 29 ALA C C 1
ATOM 5647 O O . ALA C 1 29 ? 5.72500 -9.82500 30.95500 1.000 20.20247 29 ALA C O 1
ATOM 5649 N N . HIS C 1 30 ? 6.65600 -9.43900 32.97300 1.000 21.76203 30 HIS C N 1
ATOM 5650 C CA . HIS C 1 30 ? 5.61400 -10.10600 33.75100 1.000 19.04815 30 HIS C CA 1
ATOM 5651 C C . HIS C 1 30 ? 5.26700 -9.22900 34.94100 1.000 23.12695 30 HIS C C 1
ATOM 5652 O O . HIS C 1 30 ? 6.16800 -8.69900 35.60100 1.000 21.84052 30 HIS C O 1
ATOM 5659 N N . LEU C 1 31 ? 3.97500 -9.07100 35.21500 1.000 18.95264 31 LEU C N 1
ATOM 5660 C CA . LEU C 1 31 ? 3.55300 -8.16600 36.28100 1.000 18.47046 31 LEU C CA 1
ATOM 5661 C C . LEU C 1 31 ? 2.26300 -8.69600 36.87800 1.000 21.01858 31 LEU C C 1
ATOM 5662 O O . LEU C 1 31 ? 1.27200 -8.82600 36.16000 1.000 20.41784 31 LEU C O 1
ATOM 5667 N N . LEU C 1 32 ? 2.27200 -8.97100 38.18500 1.000 19.15819 32 LEU C N 1
ATOM 5668 C CA . LEU C 1 32 ? 1.08000 -9.43600 38.90100 1.000 21.17070 32 LEU C CA 1
ATOM 5669 C C . LEU C 1 32 ? 0.41900 -10.61800 38.18300 1.000 23.28556 32 LEU C C 1
ATOM 5670 O O . LEU C 1 32 ? -0.80300 -10.69100 38.04800 1.000 25.86497 32 LEU C O 1
ATOM 5675 N N . GLY C 1 33 ? 1.24600 -11.54900 37.71000 1.000 21.11355 33 GLY C N 1
ATOM 5676 C CA . GLY C 1 33 ? 0.78000 -12.74600 37.02800 1.000 24.08184 33 GLY C CA 1
ATOM 5677 C C . GLY C 1 33 ? 0.40800 -12.56300 35.57000 1.000 23.76002 33 GLY C C 1
ATOM 5678 O O . GLY C 1 33 ? -0.00900 -13.53800 34.92800 1.000 24.64143 33 GLY C O 1
ATOM 5679 N N . VAL C 1 34 ? 0.56200 -11.36200 35.01900 1.000 21.39599 34 VAL C N 1
ATOM 5680 C CA . VAL C 1 34 ? 0.15500 -11.06700 33.64700 1.000 20.81334 34 VAL C CA 1
ATOM 5681 C C . VAL C 1 34 ? 1.39100 -11.02300 32.75800 1.000 21.88509 34 VAL C C 1
ATOM 5682 O O . VAL C 1 34 ? 2.40500 -10.41300 33.12400 1.000 20.96677 34 VAL C O 1
ATOM 5686 N N . LYS C 1 35 ? 1.31100 -11.66100 31.57900 1.000 18.22965 35 LYS C N 1
ATOM 5687 C CA . LYS C 1 35 ? 2.39100 -11.58600 30.59700 1.000 17.86091 35 LYS C CA 1
ATOM 5688 C C . LYS C 1 35 ? 2.22900 -10.33600 29.74200 1.000 20.79096 35 LYS C C 1
ATOM 5689 O O . LYS C 1 35 ? 1.17600 -10.12500 29.13200 1.000 19.92342 35 LYS C O 1
ATOM 5695 N N . LEU C 1 36 ? 3.27200 -9.51400 29.68100 1.000 17.42056 36 LEU C N 1
ATOM 5696 C CA . LEU C 1 36 ? 3.19900 -8.23700 28.99300 1.000 16.91176 36 LEU C CA 1
ATOM 5697 C C . LEU C 1 36 ? 4.08500 -8.23000 27.76200 1.000 20.48007 36 LEU C C 1
ATOM 5698 O O . LEU C 1 36 ? 5.14600 -8.86700 27.73500 1.000 17.96036 36 LEU C O 1
ATOM 5703 N N . VAL C 1 37 ? 3.66700 -7.45400 26.76400 1.000 16.19795 37 VAL C N 1
ATOM 5704 C CA . VAL C 1 37 ? 4.53600 -7.08800 25.65100 1.000 14.61883 37 VAL C CA 1
ATOM 5705 C C . VAL C 1 37 ? 4.65700 -5.57200 25.64200 1.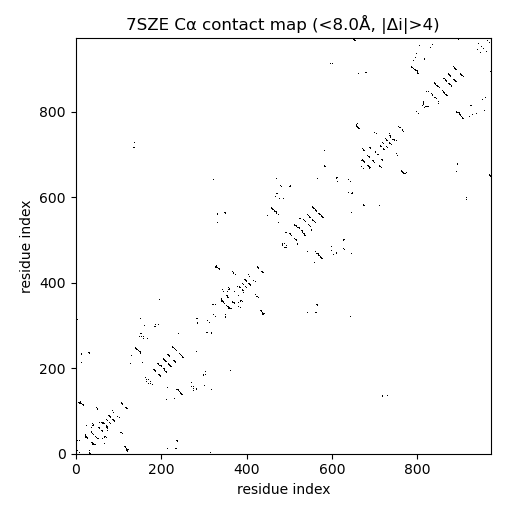000 18.20492 37 VAL C C 1
ATOM 5706 O O . VAL C 1 37 ? 3.65700 -4.86400 25.81100 1.000 17.45657 37 VAL C O 1
ATOM 5710 N N . LEU C 1 38 ? 5.89200 -5.08900 25.51200 1.000 18.18695 38 LEU C N 1
ATOM 5711 C CA . LEU C 1 38 ? 6.22600 -3.67800 25.39600 1.000 17.49308 38 LEU C CA 1
ATOM 5712 C C . LEU C 1 38 ? 6.78500 -3.45300 23.99600 1.000 17.44981 38 LEU C C 1
ATOM 5713 O O . LEU C 1 38 ? 7.73200 -4.14000 23.59000 1.000 19.93413 38 LEU C O 1
ATOM 5718 N N . TRP C 1 39 ? 6.20900 -2.51400 23.25300 1.000 15.94449 39 TRP C N 1
ATOM 5719 C CA . TRP C 1 39 ? 6.74600 -2.26200 21.92600 1.000 16.72945 39 TRP C CA 1
ATOM 5720 C C . TRP C 1 39 ? 6.73400 -0.77500 21.59900 1.000 18.18659 39 TRP C C 1
ATOM 5721 O O . TRP C 1 39 ? 5.97000 0.00600 22.18600 1.000 18.75848 39 TRP C O 1
ATOM 5732 N N . ARG C 1 40 ? 7.64700 -0.39200 20.69200 1.000 17.79536 40 ARG C N 1
ATOM 5733 C CA . ARG C 1 40 ? 7.79200 0.97600 20.19900 1.000 18.82890 40 ARG C CA 1
ATOM 5734 C C . ARG C 1 40 ? 7.88200 0.96900 18.69100 1.000 17.50392 40 ARG C C 1
ATOM 5735 O O . ARG C 1 40 ? 8.55600 0.10900 18.11100 1.000 18.57660 40 ARG C O 1
ATOM 5743 N N . SER C 1 41 ? 7.25000 1.96000 18.06100 1.000 18.94290 41 SER C N 1
ATOM 5744 C CA . SER C 1 41 ? 7.47100 2.12800 16.63800 1.000 17.91594 41 SER C CA 1
ATOM 5745 C C . SER C 1 41 ? 8.90400 2.60300 16.39100 1.000 22.33037 41 SER C C 1
ATOM 5746 O O . SER C 1 41 ? 9.63400 2.99500 17.31500 1.000 21.89690 41 SER C O 1
ATOM 5749 N N . HIS C 1 42 ? 9.31300 2.53400 15.12500 1.000 22.24662 42 HIS C N 1
ATOM 5750 C CA . HIS C 1 42 ? 10.68700 2.86200 14.75100 1.000 29.19299 42 HIS C CA 1
ATOM 5751 C C . HIS C 1 42 ? 10.96400 4.35900 14.76500 1.000 36.55291 42 HIS C C 1
ATOM 5752 O O . HIS C 1 42 ? 12.12500 4.75900 14.61300 1.000 36.63678 42 HIS C O 1
ATOM 5759 N N . GLU C 1 43 ? 9.94000 5.18700 14.93800 1.000 31.02225 43 GLU C N 1
ATOM 5760 C CA . GLU C 1 43 ? 10.13700 6.62700 14.95400 1.000 40.40660 43 GLU C CA 1
ATOM 5761 C C . GLU C 1 43 ? 10.94600 7.03500 16.18000 1.000 38.10810 43 GLU C C 1
ATOM 5762 O O . GLU C 1 43 ? 10.82900 6.43500 17.24900 1.000 31.65192 43 GLU C O 1
ATOM 5768 N N . GLN C 1 44 ? 11.80000 8.04200 16.02800 1.000 42.63098 44 GLN C N 1
ATOM 5769 C CA . GLN C 1 44 ? 12.48400 8.54800 17.20600 1.000 45.45148 44 GLN C CA 1
ATOM 5770 C C . GLN C 1 44 ? 11.45800 9.18300 18.13600 1.000 34.22382 44 GLN C C 1
ATOM 5771 O O . GLN C 1 44 ? 10.47200 9.78100 17.68700 1.000 43.67039 44 GLN C O 1
ATOM 5777 N N . ASN C 1 45 ? 11.66900 9.00500 19.43900 1.000 36.10559 45 ASN C N 1
ATOM 5778 C CA . ASN C 1 45 ? 10.78400 9.50200 20.49200 1.000 34.06125 45 ASN C CA 1
ATOM 5779 C C . ASN C 1 45 ? 9.40600 8.84400 20.48000 1.000 28.90803 45 ASN C C 1
ATOM 5780 O O . ASN C 1 45 ? 8.46400 9.37700 21.06700 1.000 31.02250 45 ASN C O 1
ATOM 5785 N N . SER C 1 46 ? 9.26800 7.68100 19.84600 1.000 24.77028 46 SER C N 1
ATOM 5786 C CA . SER C 1 46 ? 7.98400 6.99700 19.84500 1.000 24.41949 46 SER C CA 1
ATOM 5787 C C . SER C 1 46 ? 7.62000 6.56800 21.26500 1.000 24.35435 46 SER C C 1
ATOM 5788 O O . SER C 1 46 ? 8.49800 6.26600 22.07300 1.000 25.66048 46 SER C O 1
ATOM 5791 N N . PRO C 1 47 ? 6.33400 6.55800 21.60100 1.000 21.76983 47 PRO C N 1
ATOM 5792 C CA . PRO C 1 47 ? 5.91500 6.08300 22.92400 1.000 25.81743 47 PRO C CA 1
ATOM 5793 C C . PRO C 1 47 ? 6.06600 4.57200 23.03100 1.000 23.24120 47 PRO C C 1
ATOM 5794 O O . PRO C 1 47 ? 6.20000 3.85800 22.03600 1.000 23.77246 47 PRO C O 1
ATOM 5798 N N . ILE C 1 48 ? 5.99300 4.09200 24.26700 1.000 22.10550 48 ILE C N 1
ATOM 5799 C CA . ILE C 1 48 ? 5.99400 2.66400 24.57100 1.000 16.53166 48 ILE C CA 1
ATOM 5800 C C . ILE C 1 48 ? 4.55200 2.21500 24.77400 1.000 19.19761 48 ILE C C 1
ATOM 5801 O O . ILE C 1 48 ? 3.81400 2.80100 25.58900 1.000 23.16371 48 ILE C O 1
ATOM 5806 N N . GLN C 1 49 ? 4.13700 1.18700 24.03500 1.000 18.36957 49 GLN C N 1
ATOM 5807 C CA . GLN C 1 49 ? 2.87900 0.50000 24.30100 1.000 19.07949 49 GLN C CA 1
ATOM 5808 C C . GLN C 1 49 ? 3.13400 -0.69200 25.21200 1.000 18.03328 49 GLN C C 1
ATOM 5809 O O . GLN C 1 49 ? 4.14300 -1.38500 25.06100 1.000 17.61176 49 GLN C O 1
ATOM 5815 N N . VAL C 1 50 ? 2.21800 -0.93300 26.15100 1.000 16.18525 50 VAL C N 1
ATOM 5816 C CA . VAL C 1 50 ? 2.30100 -2.08100 27.05600 1.000 17.72844 50 VAL C CA 1
ATOM 5817 C C . VAL C 1 50 ? 0.95200 -2.78900 27.02300 1.000 18.64642 50 VAL C C 1
ATOM 5818 O O . VAL C 1 50 ? -0.06100 -2.22800 27.46100 1.000 19.05018 50 VAL C O 1
ATOM 5822 N N . TRP C 1 51 ? 0.93100 -4.00600 26.47700 1.000 17.17249 51 TRP C N 1
ATOM 5823 C CA . TRP C 1 51 ? -0.29700 -4.76500 26.29000 1.000 16.89677 51 TRP C CA 1
ATOM 5824 C C . TRP C 1 51 ? -0.14700 -6.14900 26.89800 1.000 17.25913 51 TRP C C 1
ATOM 5825 O O . TRP C 1 51 ? 0.96900 -6.64400 27.10900 1.000 14.65425 51 TRP C O 1
ATOM 5836 N N . GLN C 1 52 ? -1.28200 -6.81300 27.12200 1.000 16.61518 52 GLN C N 1
ATOM 5837 C CA . GLN C 1 52 ? -1.21200 -8.24000 27.40300 1.000 16.70174 52 GLN C CA 1
ATOM 5838 C C . GLN C 1 52 ? -0.64900 -8.96800 26.18000 1.000 17.52415 52 GLN C C 1
ATOM 5839 O O . GLN C 1 52 ? -0.99500 -8.66200 25.03900 1.000 18.25012 52 GLN C O 1
ATOM 5845 N N . ASP C 1 53 ? 0.24300 -9.92500 26.41700 1.000 15.86617 53 ASP C N 1
ATOM 5846 C CA . ASP C 1 53 ? 0.99400 -10.55300 25.32100 1.000 18.78483 53 ASP C CA 1
ATOM 5847 C C . ASP C 1 53 ? 0.18300 -11.71200 24.74500 1.000 19.77733 53 ASP C C 1
ATOM 5848 O O . ASP C 1 53 ? 0.45100 -12.89600 24.98300 1.000 20.36117 53 ASP C O 1
ATOM 5853 N N . TYR C 1 54 ? -0.80100 -11.35800 23.92300 1.000 16.23562 54 TYR C N 1
ATOM 5854 C CA . TYR C 1 54 ? -1.79900 -12.34800 23.53400 1.000 17.19747 54 TYR C CA 1
ATOM 5855 C C . TYR C 1 54 ? -2.57700 -11.83600 22.33400 1.000 18.31415 54 TYR C C 1
ATOM 5856 O O . TYR C 1 54 ? -3.17500 -10.75600 22.40900 1.000 20.49110 54 TYR C O 1
ATOM 5865 N N . CYS C 1 55 ? -2.56400 -12.60400 21.23700 1.000 15.67981 55 CYS C N 1
ATOM 5866 C CA . CYS C 1 55 ? -3.39300 -12.29900 20.08100 1.000 16.80013 55 CYS C CA 1
ATOM 5867 C C . CYS C 1 55 ? -4.71600 -13.03100 20.23700 1.000 16.64486 55 CYS C C 1
ATOM 5868 O O . CYS C 1 55 ? -4.71400 -14.26000 20.36500 1.000 20.36859 55 CYS C O 1
ATOM 5871 N N . PRO C 1 56 ? -5.84700 -12.33000 20.24000 1.000 20.30602 56 PRO C N 1
ATOM 5872 C CA . PRO C 1 56 ? -7.13100 -12.98000 20.52300 1.000 24.99027 56 PRO C CA 1
ATOM 5873 C C . PRO C 1 56 ? -7.67300 -13.82100 19.37700 1.000 25.37155 56 PRO C C 1
ATOM 5874 O O . PRO C 1 56 ? -8.72200 -14.44900 19.53200 1.000 22.68410 56 PRO C O 1
ATOM 5878 N N . HIS C 1 57 ? -6.99400 -13.87600 18.24100 1.000 21.56707 57 HIS C N 1
ATOM 5879 C CA . HIS C 1 57 ? -7.47500 -14.71300 17.14600 1.000 19.01404 57 HIS C CA 1
ATOM 5880 C C . HIS C 1 57 ? -7.23600 -16.19000 17.44800 1.000 19.15279 57 HIS C C 1
ATOM 5881 O O . HIS C 1 57 ? -8.18000 -16.97500 17.58800 1.000 21.03904 57 HIS C O 1
ATOM 5888 N N . ARG C 1 58 ? -5.96900 -16.59600 17.56800 1.000 17.00790 58 ARG C N 1
ATOM 5889 C CA . ARG C 1 58 ? -5.66500 -17.99300 17.86800 1.000 17.83249 58 ARG C CA 1
ATOM 5890 C C . ARG C 1 58 ? -4.67500 -18.12500 19.01900 1.000 19.56730 58 ARG C C 1
ATOM 5891 O O . ARG C 1 58 ? -4.02500 -19.16500 19.15100 1.000 22.87756 58 ARG C O 1
ATOM 5899 N N . GLY C 1 59 ? -4.52800 -17.08700 19.84400 1.000 20.05948 59 GLY C N 1
ATOM 5900 C CA . GLY C 1 59 ? -3.86600 -17.26400 21.12600 1.000 20.52860 59 GLY C CA 1
ATOM 5901 C C . GLY C 1 59 ? -2.35100 -17.28100 21.09800 1.000 21.99146 59 GLY C C 1
ATOM 5902 O O . GLY C 1 59 ? -1.72400 -17.85800 21.99800 1.000 22.82507 59 GLY C O 1
ATOM 5903 N N A VAL C 1 60 ? -1.74400 -16.63500 20.10700 0.500 18.06950 60 VAL C N 1
ATOM 5904 N N B VAL C 1 60 ? -1.72600 -16.68600 20.09500 0.500 18.09602 60 VAL C N 1
ATOM 5905 C CA A VAL C 1 60 ? -0.29000 -16.57100 19.93700 0.500 17.27247 60 VAL C CA 1
ATOM 5906 C CA B VAL C 1 60 ? -0.26800 -16.69900 20.09400 0.500 16.96812 60 VAL C CA 1
ATOM 5907 C C A VAL C 1 60 ? 0.23600 -15.34900 20.68400 0.500 16.16906 60 VAL C C 1
ATOM 5908 C C B VAL C 1 60 ? 0.22000 -15.40300 20.73100 0.500 16.17552 60 VAL C C 1
ATOM 5909 O O A VAL C 1 60 ? -0.44700 -14.31800 20.70500 0.500 17.92299 60 VAL C O 1
ATOM 5910 O O B VAL C 1 60 ? -0.49500 -14.39300 20.72100 0.500 17.86347 60 VAL C O 1
ATOM 5917 N N . PRO C 1 61 ? 1.42200 -15.39600 21.29900 1.000 17.13251 61 PRO C N 1
ATOM 5918 C CA . PRO C 1 61 ? 1.98800 -14.15600 21.85800 1.000 18.37524 61 PRO C CA 1
ATOM 5919 C C . PRO C 1 61 ? 2.29600 -13.15300 20.76000 1.000 15.69136 61 PRO C C 1
ATOM 5920 O O . PRO C 1 61 ? 3.03200 -13.44900 19.80900 1.000 17.90037 61 PRO C O 1
ATOM 5924 N N . LEU C 1 62 ? 1.75400 -11.94100 20.91000 1.000 15.49334 62 LEU C N 1
ATOM 5925 C CA . LEU C 1 62 ? 2.08900 -10.87400 19.97300 1.000 16.56317 62 LEU C CA 1
ATOM 5926 C C . LEU C 1 62 ? 3.56700 -10.52400 20.01800 1.000 16.43480 62 LEU C C 1
ATOM 5927 O O . LEU C 1 62 ? 4.09400 -10.00500 19.02800 1.000 17.24153 62 LEU C O 1
ATOM 5932 N N . SER C 1 63 ? 4.24800 -10.80800 21.13800 1.000 16.72523 63 SER C N 1
ATOM 5933 C CA . SER C 1 63 ? 5.68200 -10.53200 21.22500 1.000 16.53329 63 SER C CA 1
ATOM 5934 C C . SER C 1 63 ? 6.50200 -11.34600 20.23900 1.000 16.79040 63 SER C C 1
ATOM 5935 O O . SER C 1 63 ? 7.67000 -11.01500 20.01100 1.000 19.18025 63 SER C O 1
ATOM 5938 N N . MET C 1 64 ? 5.93500 -12.40300 19.65100 1.000 15.05523 64 MET C N 1
ATOM 5939 C CA . MET C 1 64 ? 6.63300 -13.16200 18.61900 1.000 16.69551 64 MET C CA 1
ATOM 5940 C C . MET C 1 64 ? 6.52100 -12.53900 17.24000 1.000 19.02518 64 MET C C 1
ATOM 5941 O O . MET C 1 64 ? 7.04300 -13.10600 16.27300 1.000 17.75193 64 MET C O 1
ATOM 5946 N N . GLY C 1 65 ? 5.90800 -11.37200 17.14200 1.000 20.03329 65 GLY C N 1
ATOM 5947 C CA . GLY C 1 65 ? 5.67200 -10.70900 15.88400 1.000 17.26053 65 GLY C CA 1
ATOM 5948 C C . GLY C 1 65 ? 6.73700 -9.68700 15.54100 1.000 18.68094 65 GLY C C 1
ATOM 5949 O O . GLY C 1 65 ? 7.91600 -9.83300 15.88600 1.000 17.46457 65 GLY C O 1
ATOM 5950 N N . GLU C 1 66 ? 6.32300 -8.64900 14.82700 1.000 18.61624 66 GLU C N 1
ATOM 5951 C CA . GLU C 1 66 ? 7.25600 -7.64200 14.34500 1.000 17.55306 66 GLU C CA 1
ATOM 5952 C C . GLU C 1 66 ? 6.56800 -6.29100 14.39200 1.000 19.14597 66 GLU C C 1
ATOM 5953 O O . GLU C 1 66 ? 5.33800 -6.20500 14.35800 1.000 18.57768 66 GLU C O 1
ATOM 5959 N N . VAL C 1 67 ? 7.36500 -5.23700 14.50800 1.000 17.86121 67 VAL C N 1
ATOM 5960 C CA . VAL C 1 67 ? 6.83800 -3.87300 14.47400 1.000 18.70012 67 VAL C CA 1
ATOM 5961 C C . VAL C 1 67 ? 7.02800 -3.33700 13.06700 1.000 19.05691 67 VAL C C 1
ATOM 5962 O O . VAL C 1 67 ? 8.15100 -3.33100 12.54800 1.000 20.78759 67 VAL C O 1
ATOM 5966 N N . ALA C 1 68 ? 5.94100 -2.88400 12.45000 1.000 18.59970 68 ALA C N 1
ATOM 5967 C CA . ALA C 1 68 ? 6.04400 -2.31900 11.10800 1.000 23.03848 68 ALA C CA 1
ATOM 5968 C C . ALA C 1 68 ? 4.96200 -1.27300 10.90300 1.000 21.20440 68 ALA C C 1
ATOM 5969 O O . ALA C 1 68 ? 3.79400 -1.50500 11.23300 1.000 21.61849 68 ALA C O 1
ATOM 5971 N N . ASN C 1 69 ? 5.35100 -0.12600 10.34100 1.000 22.91180 69 ASN C N 1
ATOM 5972 C CA . ASN C 1 69 ? 4.40700 0.94700 10.01600 1.000 23.50971 69 ASN C CA 1
ATOM 5973 C C . ASN C 1 69 ? 3.53300 1.31300 11.21800 1.000 24.18346 69 ASN C C 1
ATOM 5974 O O . ASN C 1 69 ? 2.31000 1.43800 11.11200 1.000 24.50904 69 ASN C O 1
ATOM 5979 N N . ASN C 1 70 ? 4.17600 1.46200 12.38200 1.000 21.67629 70 ASN C N 1
ATOM 5980 C CA . ASN C 1 70 ? 3.49900 1.87600 13.61300 1.000 18.56834 70 ASN C CA 1
ATOM 5981 C C . ASN C 1 70 ? 2.38300 0.90600 13.99500 1.000 18.90183 70 ASN C C 1
ATOM 5982 O O . ASN C 1 70 ? 1.32500 1.31300 14.47000 1.000 21.60455 70 ASN C O 1
ATOM 5987 N N . THR C 1 71 ? 2.59700 -0.38300 13.74000 1.000 19.65052 71 THR C N 1
ATOM 5988 C CA . THR C 1 71 ? 1.69000 -1.41900 14.21600 1.000 17.72376 71 THR C CA 1
ATOM 5989 C C . THR C 1 71 ? 2.51500 -2.55600 14.78000 1.000 14.49800 71 THR C C 1
ATOM 5990 O O . THR C 1 71 ? 3.67500 -2.73600 14.41700 1.000 19.34726 71 THR C O 1
ATOM 5994 N N . LEU C 1 72 ? 1.89500 -3.33100 15.65700 1.000 15.47182 72 LEU C N 1
ATOM 5995 C CA . LEU C 1 72 ? 2.46600 -4.61000 16.06300 1.000 13.97264 72 LEU C CA 1
ATOM 5996 C C . LEU C 1 72 ? 1.74300 -5.70400 15.28100 1.000 16.48611 72 LEU C C 1
ATOM 5997 O O . LEU C 1 72 ? 0.50300 -5.72100 15.23900 1.000 17.63479 72 LEU C O 1
ATOM 6002 N N . VAL C 1 73 ? 2.50800 -6.58500 14.64000 1.000 15.13124 73 VAL C N 1
ATOM 6003 C CA . VAL C 1 73 ? 1.97600 -7.55800 13.68000 1.000 15.54891 73 VAL C CA 1
ATOM 6004 C C . VAL C 1 73 ? 2.09600 -8.95500 14.27200 1.000 18.54409 73 VAL C C 1
ATOM 6005 O O . VAL C 1 73 ? 3.19900 -9.40900 14.58300 1.000 17.15647 73 VAL C O 1
ATOM 6009 N N . CYS C 1 74 ? 0.97200 -9.64900 14.40600 1.000 14.92718 74 CYS C N 1
ATOM 6010 C CA . CYS C 1 74 ? 1.02800 -11.02400 14.91500 1.000 16.84421 74 CYS C CA 1
ATOM 6011 C C . CYS C 1 74 ? 1.76600 -11.92600 13.92800 1.000 14.20925 74 CYS C C 1
ATOM 6012 O O . CYS C 1 74 ? 1.54300 -11.83200 12.72000 1.000 17.69303 74 CYS C O 1
ATOM 6015 N N . PRO C 1 75 ? 2.60900 -12.85500 14.41500 1.000 16.01748 75 PRO C N 1
ATOM 6016 C CA . PRO C 1 75 ? 3.36700 -13.72100 13.49100 1.000 16.67681 75 PRO C CA 1
ATOM 6017 C C . PRO C 1 75 ? 2.52200 -14.75200 12.76800 1.000 15.44904 75 PRO C C 1
ATOM 6018 O O . PRO C 1 75 ? 2.95800 -15.25500 11.72400 1.000 22.48474 75 PRO C O 1
ATOM 6022 N N . TYR C 1 76 ? 1.35200 -15.10200 13.29400 1.000 16.00507 76 TYR C N 1
ATOM 6023 C CA . TYR C 1 76 ? 0.67900 -16.31400 12.82000 1.000 18.33981 76 TYR C CA 1
ATOM 6024 C C . TYR C 1 76 ? -0.14600 -16.02600 11.56300 1.000 18.40013 76 TYR C C 1
ATOM 6025 O O . TYR C 1 76 ? 0.05400 -16.65700 10.51700 1.000 18.05367 76 TYR C O 1
ATOM 6034 N N . HIS C 1 77 ? -1.05900 -15.06000 11.63300 1.000 17.61183 77 HIS C N 1
ATOM 6035 C CA . HIS C 1 77 ? -1.83200 -14.67700 10.45800 1.000 15.63273 77 HIS C CA 1
ATOM 6036 C C . HIS C 1 77 ? -1.65600 -13.20500 10.12100 1.000 18.72889 77 HIS C C 1
ATOM 6037 O O . HIS C 1 77 ? -2.40300 -12.67300 9.29700 1.000 17.39458 77 HIS C O 1
ATOM 6044 N N . GLY C 1 78 ? -0.71000 -12.52000 10.75800 1.000 15.47824 78 GLY C N 1
ATOM 6045 C CA . GLY C 1 78 ? -0.35400 -11.18700 10.30100 1.000 14.43692 78 GLY C CA 1
ATOM 6046 C C . GLY C 1 78 ? -1.32600 -10.08200 10.64000 1.000 14.90906 78 GLY C C 1
ATOM 6047 O O . GLY C 1 78 ? -1.24600 -9.01800 10.02500 1.000 16.94138 78 GLY C O 1
ATOM 6048 N N . TRP C 1 79 ? -2.26000 -10.30300 11.56400 1.000 16.89235 79 TRP C N 1
ATOM 6049 C CA . TRP C 1 79 ? -3.13700 -9.20300 11.96800 1.000 18.29539 79 TRP C CA 1
ATOM 6050 C C . TRP C 1 79 ? -2.30100 -8.06500 12.53100 1.000 16.59802 79 TRP C C 1
ATOM 6051 O O . TRP C 1 79 ? -1.34000 -8.29000 13.26800 1.000 18.79153 79 TRP C O 1
ATOM 6062 N N . ARG C 1 80 ? -2.66100 -6.83900 12.17600 1.000 16.48492 80 ARG C N 1
ATOM 6063 C CA . ARG C 1 80 ? -1.87400 -5.66500 12.53600 1.000 19.42038 80 ARG C CA 1
ATOM 6064 C C . ARG C 1 80 ? -2.63600 -4.81100 13.53300 1.000 18.43140 80 ARG C C 1
ATOM 6065 O O . ARG C 1 80 ? -3.79000 -4.47600 13.29700 1.000 18.05517 80 ARG C O 1
ATOM 6073 N N . TYR C 1 81 ? -1.98600 -4.46900 14.64400 1.000 16.87934 81 TYR C N 1
ATOM 6074 C CA . TYR C 1 81 ? -2.62200 -3.74700 15.74000 1.000 16.75836 81 TYR C CA 1
ATOM 6075 C C . TYR C 1 81 ? -2.00500 -2.36400 15.85400 1.000 15.61061 81 TYR C C 1
ATOM 6076 O O . TYR C 1 81 ? -0.78200 -2.23400 15.95300 1.000 18.43273 81 TYR C O 1
ATOM 6085 N N . ASN C 1 82 ? -2.84700 -1.32700 15.84100 1.000 16.42412 82 ASN C N 1
ATOM 6086 C CA . ASN C 1 82 ? -2.31000 0.02400 15.89200 1.000 16.29053 82 ASN C CA 1
ATOM 6087 C C . ASN C 1 82 ? -1.87600 0.37000 17.31700 1.000 19.13036 82 ASN C C 1
ATOM 6088 O O . ASN C 1 82 ? -1.94100 -0.45800 18.23400 1.000 18.69982 82 ASN C O 1
ATOM 6093 N N . GLN C 1 83 ? -1.41000 1.61200 17.50800 1.000 19.16155 83 GLN C N 1
ATOM 6094 C CA . GLN C 1 83 ? -0.84900 1.97000 18.81200 1.000 20.32942 83 GLN C CA 1
ATOM 6095 C C . GLN C 1 83 ? -1.88300 1.88000 19.93000 1.000 22.47546 83 GLN C C 1
ATOM 6096 O O . GLN C 1 83 ? -1.51400 1.65400 21.08800 1.000 21.10062 83 GLN C O 1
ATOM 6102 N N . ALA C 1 84 ? -3.17000 2.01500 19.61200 1.000 21.11066 84 ALA C N 1
ATOM 6103 C CA . ALA C 1 84 ? -4.23500 1.87600 20.60100 1.000 23.88360 84 ALA C CA 1
ATOM 6104 C C . ALA C 1 84 ? -4.67500 0.43300 20.82400 1.000 22.92594 84 ALA C C 1
ATOM 6105 O O . ALA C 1 84 ? -5.59200 0.19700 21.62300 1.000 23.25888 84 ALA C O 1
ATOM 6107 N N . GLY C 1 85 ? -4.05700 -0.53500 20.14500 1.000 20.16744 85 GLY C N 1
ATOM 6108 C CA . GLY C 1 85 ? -4.39400 -1.92800 20.31600 1.000 19.87086 85 GLY C CA 1
ATOM 6109 C C . GLY C 1 85 ? -5.48900 -2.42800 19.39800 1.000 17.87931 85 GLY C C 1
ATOM 6110 O O . GLY C 1 85 ? -5.88100 -3.59100 19.49900 1.000 18.39495 85 GLY C O 1
ATOM 6111 N N . LYS C 1 86 ? -6.01000 -1.58400 18.52300 1.000 19.62913 86 LYS C N 1
ATOM 6112 C CA . LYS C 1 86 ? -7.10600 -1.99300 17.65900 1.000 18.40726 86 LYS C CA 1
ATOM 6113 C C . LYS C 1 86 ? -6.54100 -2.66600 16.41600 1.000 17.40306 86 LYS C C 1
ATOM 6114 O O . LYS C 1 86 ? -5.60600 -2.15000 15.80100 1.000 18.84188 86 LYS C O 1
ATOM 6120 N N A CYS C 1 87 ? -7.09700 -3.81400 16.05000 0.500 18.91550 87 CYS C N 1
ATOM 6121 N N B CYS C 1 87 ? -7.09700 -3.81400 16.05000 0.500 18.91550 87 CYS C N 1
ATOM 6122 C CA A CYS C 1 87 ? -6.69200 -4.43200 14.79400 0.500 18.03327 87 CYS C CA 1
ATOM 6123 C CA B CYS C 1 87 ? -6.69200 -4.43200 14.79400 0.500 18.03327 87 CYS C CA 1
ATOM 6124 C C A CYS C 1 87 ? -7.19900 -3.57600 13.63900 0.500 22.81290 87 CYS C C 1
ATOM 6125 C C B CYS C 1 87 ? -7.19900 -3.57600 13.63900 0.500 22.81290 87 CYS C C 1
ATOM 6126 O O A CYS C 1 87 ? -8.39900 -3.28900 13.54800 0.500 22.76738 87 CYS C O 1
ATOM 6127 O O B CYS C 1 87 ? -8.39900 -3.28900 13.54800 0.500 22.76738 87 CYS C O 1
ATOM 6132 N N . VAL C 1 88 ? -6.31200 -3.17900 12.79300 1.000 17.10129 88 VAL C N 1
ATOM 6133 C CA . VAL C 1 88 ? -6.60700 -2.26600 11.64800 1.000 19.57725 88 VAL C CA 1
ATOM 6134 C C . VAL C 1 88 ? -6.40600 -2.98300 10.30300 1.000 19.65372 88 VAL C C 1
ATOM 6135 O O . VAL C 1 88 ? -6.70300 -2.38000 9.27900 1.000 21.28904 88 VAL C O 1
ATOM 6139 N N . GLN C 1 89 ? -5.91600 -4.21700 10.34000 1.000 19.35950 89 GLN C N 1
ATOM 6140 C CA . GLN C 1 89 ? -5.76000 -4.98900 9.09200 1.000 20.58082 89 GLN C CA 1
ATOM 6141 C C . GLN C 1 89 ? -5.69200 -6.49800 9.29300 1.000 18.76226 89 GLN C C 1
ATOM 6142 O O . GLN C 1 89 ? -4.91400 -6.93000 10.12600 1.000 19.38456 89 GLN C O 1
ATOM 6148 N N . ILE C 1 90 ? -6.52400 -7.22300 8.55000 1.000 18.50802 90 ILE C N 1
ATOM 6149 C CA . ILE C 1 90 ? -6.46800 -8.67800 8.50700 1.000 16.64228 90 ILE C CA 1
ATOM 6150 C C . ILE C 1 90 ? -6.04300 -9.08100 7.09500 1.000 18.73867 90 ILE C C 1
ATOM 6151 O O . ILE C 1 90 ? -6.82200 -8.91600 6.14500 1.000 18.39473 90 ILE C O 1
ATOM 6156 N N . PRO C 1 91 ? -4.80700 -9.56000 6.90100 1.000 19.32829 91 PRO C N 1
ATOM 6157 C CA . PRO C 1 91 ? -4.29900 -9.77900 5.53500 1.000 20.32767 91 PRO C CA 1
ATOM 6158 C C . PRO C 1 91 ? -5.12000 -10.73500 4.69200 1.000 18.66147 91 PRO C C 1
ATOM 6159 O O . PRO C 1 91 ? -5.17600 -10.56800 3.46200 1.000 21.13309 91 PRO C O 1
ATOM 6163 N N . ALA C 1 92 ? -5.73000 -11.74900 5.30300 1.000 18.79981 92 ALA C N 1
ATOM 6164 C CA . ALA C 1 92 ? -6.55200 -12.68100 4.54000 1.000 18.24044 92 ALA C CA 1
ATOM 6165 C C . ALA C 1 92 ? -7.75000 -12.00000 3.88800 1.000 20.96256 92 ALA C C 1
ATOM 6166 O O . ALA C 1 92 ? -8.31200 -12.54300 2.92700 1.000 22.61467 92 ALA C O 1
ATOM 6168 N N . HIS C 1 93 ? -8.17700 -10.85400 4.41500 1.000 19.70829 93 HIS C N 1
ATOM 6169 C CA . HIS C 1 93 ? -9.38100 -10.15400 3.96000 1.000 21.21168 93 HIS C CA 1
ATOM 6170 C C . HIS C 1 93 ? -9.06200 -8.67000 3.91700 1.000 20.48427 93 HIS C C 1
ATOM 6171 O O . HIS C 1 93 ? -9.53600 -7.89500 4.74900 1.000 22.15419 93 HIS C O 1
ATOM 6178 N N . PRO C 1 94 ? -8.25500 -8.24300 2.94600 1.000 22.46114 94 PRO C N 1
ATOM 6179 C CA . PRO C 1 94 ? -7.64700 -6.90800 3.03600 1.000 24.70233 94 PRO C CA 1
ATOM 6180 C C . PRO C 1 94 ? -8.63700 -5.76800 2.87100 1.000 29.11214 94 PRO C C 1
ATOM 6181 O O . PRO C 1 94 ? -8.32900 -4.64200 3.26900 1.000 31.99902 94 PRO C O 1
ATOM 6185 N N . ASP C 1 95 ? -9.81600 -6.01700 2.32000 1.000 24.15094 95 ASP C N 1
ATOM 6186 C CA . ASP C 1 95 ? -10.83600 -4.98300 2.20000 1.000 38.73505 95 ASP C CA 1
ATOM 6187 C C . ASP C 1 95 ? -11.84300 -5.00600 3.34000 1.000 37.27449 95 ASP C C 1
ATOM 6188 O O . ASP C 1 95 ? -12.76700 -4.18900 3.35600 1.000 35.19010 95 ASP C O 1
ATOM 6193 N N . MET C 1 96 ? -11.69900 -5.92400 4.28300 1.000 26.32048 96 MET C N 1
ATOM 6194 C CA . MET C 1 96 ? -12.67300 -6.09300 5.34800 1.000 24.20514 96 MET C CA 1
ATOM 6195 C C . MET C 1 96 ? -12.27600 -5.24200 6.53900 1.000 29.14433 96 MET C C 1
ATOM 6196 O O . MET C 1 96 ? -11.10100 -5.18600 6.90500 1.000 27.72539 96 MET C O 1
ATOM 6201 N N . VAL C 1 97 ? -13.25500 -4.57300 7.14000 1.000 25.31002 97 VAL C N 1
ATOM 6202 C CA . VAL C 1 97 ? -12.98400 -3.86200 8.38600 1.000 25.22327 97 VAL C CA 1
ATOM 6203 C C . VAL C 1 97 ? -12.88800 -4.92100 9.47500 1.000 24.05661 97 VAL C C 1
ATOM 6204 O O . VAL C 1 97 ? -13.79500 -5.75600 9.60700 1.000 23.05042 97 VAL C O 1
ATOM 6208 N N . PRO C 1 98 ? -11.79200 -4.97900 10.23100 1.000 20.64177 98 PRO C N 1
ATOM 6209 C CA . PRO C 1 98 ? -11.68200 -6.01500 11.25100 1.000 21.68871 98 PRO C CA 1
ATOM 6210 C C . PRO C 1 98 ? -12.79800 -5.88100 12.26400 1.000 21.84551 98 PRO C C 1
ATOM 6211 O O . PRO C 1 98 ? -13.25700 -4.76300 12.56500 1.000 25.25003 98 PRO C O 1
ATOM 6215 N N . PRO C 1 99 ? -13.23400 -6.98900 12.85100 1.000 23.38885 99 PRO C N 1
ATOM 6216 C CA . PRO C 1 99 ? -14.28700 -6.91300 13.86900 1.000 24.37555 99 PRO C CA 1
ATOM 6217 C C . PRO C 1 99 ? -13.82600 -6.10000 15.06200 1.000 30.62023 99 PRO C C 1
ATOM 6218 O O . PRO C 1 99 ? -12.64000 -6.07700 15.40200 1.000 20.61540 99 PRO C O 1
ATOM 6222 N N . ALA C 1 100 ? -14.78400 -5.42000 15.69800 1.000 23.47198 100 ALA C N 1
ATOM 6223 C CA . ALA C 1 100 ? -14.46400 -4.57600 16.84800 1.000 26.84429 100 ALA C CA 1
ATOM 6224 C C . ALA C 1 100 ? -13.86500 -5.37600 17.99600 1.000 24.91356 100 ALA C C 1
ATOM 6225 O O . ALA C 1 100 ? -13.11800 -4.82000 18.81200 1.000 27.14098 100 ALA C O 1
ATOM 6227 N N . SER C 1 101 ? -14.16300 -6.66800 18.06700 1.000 25.63053 101 SER C N 1
ATOM 6228 C CA . SER C 1 101 ? -13.58600 -7.54600 19.07600 1.000 27.07849 101 SER C CA 1
ATOM 6229 C C . SER C 1 101 ? -12.07400 -7.74400 18.91200 1.000 29.33367 101 SER C C 1
ATOM 6230 O O . SER C 1 101 ? -11.40800 -8.15800 19.86600 1.000 27.56717 101 SER C O 1
ATOM 6233 N N . ALA C 1 102 ? -11.53000 -7.50200 17.72200 1.000 22.80151 102 ALA C N 1
ATOM 6234 C CA . ALA C 1 102 ? -10.11800 -7.74700 17.43700 1.000 21.68002 102 ALA C CA 1
ATOM 6235 C C . ALA C 1 102 ? -9.34600 -6.56600 17.99500 1.000 22.41176 102 ALA C C 1
ATOM 6236 O O . ALA C 1 102 ? -9.08600 -5.58400 17.30700 1.000 20.26593 102 ALA C O 1
ATOM 6238 N N . GLN C 1 103 ? -9.00900 -6.67000 19.27900 1.000 23.35395 103 GLN C N 1
ATOM 6239 C CA . GLN C 1 103 ? -8.47900 -5.56700 20.06700 1.000 20.68241 103 GLN C CA 1
ATOM 6240 C C . GLN C 1 103 ? -7.57600 -6.18600 21.12900 1.000 28.19665 103 GLN C C 1
ATOM 6241 O O . GLN C 1 103 ? -7.96700 -7.15000 21.80000 1.000 25.46791 103 GLN C O 1
ATOM 6247 N N . ALA C 1 104 ? -6.34900 -5.69300 21.22900 1.000 19.57976 104 ALA C N 1
ATOM 6248 C CA . ALA C 1 104 ? -5.47200 -6.15000 22.30100 1.000 22.42724 104 ALA C CA 1
ATOM 6249 C C . ALA C 1 104 ? -5.91700 -5.53700 23.62100 1.000 21.59158 104 ALA C C 1
ATOM 6250 O O . ALA C 1 104 ? -6.49900 -4.44600 23.66300 1.000 23.49897 104 ALA C O 1
ATOM 6252 N N . LYS C 1 105 ? -5.63900 -6.24800 24.70900 1.000 19.88725 105 LYS C N 1
ATOM 6253 C CA . LYS C 1 105 ? -5.84800 -5.68500 26.03200 1.000 21.70156 105 LYS C CA 1
ATOM 6254 C C . LYS C 1 105 ? -4.67100 -4.77000 26.33800 1.000 21.71694 105 LYS C C 1
ATOM 6255 O O . LYS C 1 105 ? -3.53200 -5.24000 26.39700 1.000 21.25549 105 LYS C O 1
ATOM 6261 N N . THR C 1 106 ? -4.94000 -3.47900 26.52900 1.000 19.43715 106 THR C N 1
ATOM 6262 C CA . THR C 1 106 ? -3.89200 -2.47300 26.69600 1.000 17.47442 106 THR C CA 1
ATOM 6263 C C . THR C 1 106 ? -3.84600 -1.98100 28.13900 1.000 24.14629 106 THR C C 1
ATOM 6264 O O . THR C 1 106 ? -4.85700 -1.98700 28.84600 1.000 23.75310 106 THR C O 1
ATOM 6268 N N . TYR C 1 107 ? -2.65700 -1.55000 28.56800 1.000 18.70489 107 TYR C N 1
ATOM 6269 C CA . TYR C 1 107 ? -2.45300 -1.04900 29.91700 1.000 21.40954 107 TYR C CA 1
ATOM 6270 C C . TYR C 1 107 ? -1.83400 0.33900 29.85600 1.000 21.84482 107 TYR C C 1
ATOM 6271 O O . TYR C 1 107 ? -1.38200 0.80000 28.80600 1.000 24.17340 107 TYR C O 1
ATOM 6280 N N . HIS C 1 108 ? -1.82100 1.01500 31.00400 1.000 24.28713 108 HIS C N 1
ATOM 6281 C CA . HIS C 1 108 ? -1.20600 2.32900 31.10900 1.000 23.27901 108 HIS C CA 1
ATOM 6282 C C . HIS C 1 108 ? 0.30900 2.23400 31.24800 1.000 23.55842 108 HIS C C 1
ATOM 6283 O O . HIS C 1 108 ? 0.82900 1.39900 31.99700 1.000 21.87495 108 HIS C O 1
ATOM 6290 N N . CYS C 1 109 ? 1.01400 3.10800 30.52700 1.000 20.90773 109 CYS C N 1
ATOM 6291 C CA . CYS C 1 109 ? 2.47000 3.19000 30.57300 1.000 20.08899 109 CYS C CA 1
ATOM 6292 C C . CYS C 1 109 ? 2.91100 4.64300 30.69200 1.000 30.12626 109 CYS C C 1
ATOM 6293 O O . CYS C 1 109 ? 2.43600 5.49600 29.93600 1.000 27.42118 109 CYS C O 1
ATOM 6296 N N . GLN C 1 110 ? 3.83100 4.92200 31.62100 1.000 21.65123 110 GLN C N 1
ATOM 6297 C CA . GLN C 1 110 ? 4.51300 6.21200 31.68600 1.000 24.74434 110 GLN C CA 1
ATOM 6298 C C . GLN C 1 110 ? 6.00600 5.96600 31.79600 1.000 28.96660 110 GLN C C 1
ATOM 6299 O O . GLN C 1 110 ? 6.42600 5.04800 32.50200 1.000 26.34645 110 GLN C O 1
ATOM 6305 N N . GLU C 1 111 ? 6.80200 6.80000 31.12800 1.000 20.93378 111 GLU C N 1
ATOM 6306 C CA . GLU C 1 111 ? 8.23600 6.84900 31.37300 1.000 21.68038 111 GLU C CA 1
ATOM 6307 C C . GLU C 1 111 ? 8.52100 7.91100 32.42700 1.000 25.96698 111 GLU C C 1
ATOM 6308 O O . GLU C 1 111 ? 8.04700 9.04400 32.31200 1.000 29.48637 111 GLU C O 1
ATOM 6314 N N . ARG C 1 112 ? 9.27400 7.53800 33.45900 1.000 23.14703 112 ARG C N 1
ATOM 6315 C CA . ARG C 1 112 ? 9.66900 8.49200 34.48800 1.000 22.92815 112 ARG C CA 1
ATOM 6316 C C . ARG C 1 112 ? 10.99100 8.04200 35.09100 1.000 23.56257 112 ARG C C 1
ATOM 6317 O O . ARG C 1 112 ? 11.15300 6.86200 35.41600 1.000 23.57881 112 ARG C O 1
ATOM 6325 N N . TYR C 1 113 ? 11.92900 8.98600 35.24500 1.000 20.11233 113 TYR C N 1
ATOM 6326 C CA . TYR C 1 113 ? 13.26100 8.70500 35.79300 1.000 21.82004 113 TYR C CA 1
ATOM 6327 C C . TYR C 1 113 ? 14.01300 7.67200 34.96000 1.000 23.28025 113 TYR C C 1
ATOM 6328 O O . TYR C 1 113 ? 14.83000 6.91700 35.48800 1.000 22.73667 113 TYR C O 1
ATOM 6337 N N . GLY C 1 114 ? 13.76300 7.62800 33.65300 1.000 24.49582 114 GLY C N 1
ATOM 6338 C CA . GLY C 1 114 ? 14.42900 6.63600 32.83600 1.000 20.42230 114 GLY C CA 1
ATOM 6339 C C . GLY C 1 114 ? 13.93400 5.21600 33.04500 1.000 23.10280 114 GLY C C 1
ATOM 6340 O O . GLY C 1 114 ? 14.60600 4.26900 32.61900 1.000 21.39308 114 GLY C O 1
ATOM 6341 N N . LEU C 1 115 ? 12.78300 5.04400 33.69400 1.000 19.32536 115 LEU C N 1
ATOM 6342 C CA . LEU C 1 115 ? 12.19900 3.73500 33.96900 1.000 17.44421 115 LEU C CA 1
ATOM 6343 C C . LEU C 1 115 ? 10.82800 3.63000 33.30900 1.000 22.95500 115 LEU C C 1
ATOM 6344 O O . LEU C 1 115 ? 10.10700 4.62200 33.15500 1.000 22.87410 115 LEU C O 1
ATOM 6349 N N . VAL C 1 116 ? 10.46100 2.41500 32.91800 1.000 20.32699 116 VAL C N 1
ATOM 6350 C CA . VAL C 1 116 ? 9.15800 2.17700 32.30100 1.000 22.01077 116 VAL C CA 1
ATOM 6351 C C . VAL C 1 116 ? 8.18300 1.74200 33.38800 1.000 21.36793 116 VAL C C 1
ATOM 6352 O O . VAL C 1 116 ? 8.33500 0.66400 33.97600 1.000 19.63720 116 VAL C O 1
ATOM 6356 N N . TRP C 1 117 ? 7.16900 2.57000 33.64800 1.000 21.79891 117 TRP C N 1
ATOM 6357 C CA . TRP C 1 117 ? 6.17400 2.29700 34.67400 1.000 22.25449 117 TRP C CA 1
ATOM 6358 C C . TRP C 1 117 ? 4.86800 1.87000 34.02700 1.000 22.52781 117 TRP C C 1
ATOM 6359 O O . TRP C 1 117 ? 4.45600 2.42800 33.00600 1.000 22.43305 117 TRP C O 1
ATOM 6370 N N . VAL C 1 118 ? 4.22200 0.89000 34.63800 1.000 20.30390 118 VAL C N 1
ATOM 6371 C CA . VAL C 1 118 ? 3.00500 0.30400 34.10200 1.000 18.85147 118 VAL C CA 1
ATOM 6372 C C . VAL C 1 118 ? 1.94900 0.24900 35.19100 1.000 23.34125 118 VAL C C 1
ATOM 6373 O O . VAL C 1 118 ? 2.24400 -0.06300 36.34900 1.000 22.01284 118 VAL C O 1
ATOM 6377 N N . CYS C 1 119 ? 0.70600 0.54300 34.81700 1.000 21.27292 119 CYS C N 1
ATOM 6378 C CA . CYS C 1 119 ? -0.43200 0.33500 35.69500 1.000 20.56679 119 CYS C CA 1
ATOM 6379 C C . CYS C 1 119 ? -1.43100 -0.56200 34.97700 1.000 21.41232 119 CYS C C 1
ATOM 6380 O O . CYS C 1 119 ? -1.93600 -0.19600 33.90900 1.000 23.31580 119 CYS C O 1
ATOM 6383 N N . LEU C 1 120 ? -1.70900 -1.73000 35.56300 1.000 19.84860 120 LEU C N 1
ATOM 6384 C CA . LEU C 1 120 ? -2.63300 -2.68400 34.95700 1.000 20.54500 120 LEU C CA 1
ATOM 6385 C C . LEU C 1 120 ? -4.08900 -2.29300 35.14200 1.000 24.89344 120 LEU C C 1
ATOM 6386 O O . LEU C 1 120 ? -4.96000 -2.85100 34.46300 1.000 25.55648 120 LEU C O 1
ATOM 6391 N N . GLY C 1 121 ? -4.37600 -1.37900 36.05600 1.000 26.17522 121 GLY C N 1
ATOM 6392 C CA . GLY C 1 121 ? -5.75400 -1.04000 36.33100 1.000 29.67199 121 GLY C CA 1
ATOM 6393 C C . GLY C 1 121 ? -6.05200 0.39700 35.98000 1.000 28.53488 121 GLY C C 1
ATOM 6394 O O . GLY C 1 121 ? -5.68500 0.88700 34.90900 1.000 28.74289 121 GLY C O 1
ATOM 6395 N N A ASN C 1 122 ? -6.70900 1.09700 36.88800 0.500 30.32457 122 ASN C N 1
ATOM 6396 N N B ASN C 1 122 ? -6.74600 1.07800 36.88100 0.500 30.36911 122 ASN C N 1
ATOM 6397 C CA A ASN C 1 122 ? -7.03100 2.49500 36.65400 0.500 32.27193 122 ASN C CA 1
ATOM 6398 C CA B ASN C 1 122 ? -7.05100 2.49000 36.70900 0.500 32.29463 122 ASN C CA 1
ATOM 6399 C C A ASN C 1 122 ? -6.24500 3.33200 37.64800 0.500 32.62406 122 ASN C C 1
ATOM 6400 C C B ASN C 1 122 ? -6.17500 3.26500 37.67300 0.500 32.61995 122 ASN C C 1
ATOM 6401 O O A ASN C 1 122 ? -6.54600 3.30400 38.85100 0.500 37.95020 122 ASN C O 1
ATOM 6402 O O B ASN C 1 122 ? -6.34000 3.12300 38.89400 0.500 37.87436 122 ASN C O 1
ATOM 6411 N N . PRO C 1 123 ? -5.23400 4.06400 37.19800 1.000 31.84554 123 PRO C N 1
ATOM 6412 C CA . PRO C 1 123 ? -4.25900 4.66100 38.12100 1.000 40.81303 123 PRO C CA 1
ATOM 6413 C C . PRO C 1 123 ? -4.81600 5.75300 39.01800 1.000 48.00898 123 PRO C C 1
ATOM 6414 O O . PRO C 1 123 ? -4.92500 6.92000 38.62800 1.000 54.73342 123 PRO C O 1
ATOM 6418 N N . VAL C 1 124 ? -5.15000 5.35900 40.24600 1.000 42.72477 124 VAL C N 1
ATOM 6419 C CA . VAL C 1 124 ? -5.51700 6.32200 41.27800 1.000 53.03446 124 VAL C CA 1
ATOM 6420 C C . VAL C 1 124 ? -4.31000 7.16500 41.67300 1.000 53.57086 124 VAL C C 1
ATOM 6421 O O . VAL C 1 124 ? -4.36700 8.39900 41.68600 1.000 57.92107 124 VAL C O 1
ATOM 6425 N N . ASN C 1 125 ? -3.20000 6.51100 41.99000 1.000 49.74586 125 ASN C N 1
ATOM 6426 C CA . ASN C 1 125 ? -2.04800 7.18200 42.56500 1.000 50.24962 125 ASN C CA 1
ATOM 6427 C C . ASN C 1 125 ? -1.13400 7.74800 41.48500 1.000 46.83924 125 ASN C C 1
ATOM 6428 O O . ASN C 1 125 ? -1.22900 7.41900 40.30000 1.000 42.60622 125 ASN C O 1
ATOM 6433 N N . ASP C 1 126 ? -0.23200 8.61400 41.92000 1.000 38.76953 126 ASP C N 1
ATOM 6434 C CA . ASP C 1 126 ? 0.86300 9.08000 41.09500 1.000 45.75465 126 ASP C CA 1
ATOM 6435 C C . ASP C 1 126 ? 2.06800 8.16800 41.27100 1.000 35.36423 126 ASP C C 1
ATOM 6436 O O . ASP C 1 126 ? 2.19100 7.44100 42.25900 1.000 36.97903 126 ASP C O 1
ATOM 6441 N N . ILE C 1 127 ? 2.94500 8.20400 40.27300 1.000 44.07543 127 ILE C N 1
ATOM 6442 C CA . ILE C 1 127 ? 4.25800 7.56800 40.39200 1.000 30.05494 127 ILE C CA 1
ATOM 6443 C C . ILE C 1 127 ? 5.01200 8.21800 41.54300 1.000 29.92841 127 ILE C C 1
ATOM 6444 O O . ILE C 1 127 ? 4.86600 9.44000 41.76300 1.000 31.06023 127 ILE C O 1
ATOM 6449 N N . PRO C 1 128 ? 5.77200 7.47000 42.34300 1.000 30.66707 128 PRO C N 1
ATOM 6450 C CA . PRO C 1 128 ? 6.45800 8.08400 43.48700 1.000 33.64703 128 PRO C CA 1
ATOM 6451 C C . PRO C 1 128 ? 7.39600 9.19800 43.04700 1.000 33.15588 128 PRO C C 1
ATOM 6452 O O . PRO C 1 128 ? 7.96000 9.17400 41.95100 1.000 31.08737 128 PRO C O 1
ATOM 6456 N N A SER C 1 129 ? 7.56100 10.17500 43.93200 0.500 29.77388 129 SER C N 1
ATOM 6457 N N B SER C 1 129 ? 7.54800 10.19200 43.91000 0.500 29.77272 129 SER C N 1
ATOM 6458 C CA A SER C 1 129 ? 8.42300 11.32000 43.67800 0.500 30.03693 129 SER C CA 1
ATOM 6459 C CA B SER C 1 129 ? 8.42200 11.30800 43.59400 0.500 29.97898 129 SER C CA 1
ATOM 6460 C C A SER C 1 129 ? 9.88900 10.94900 43.88200 0.500 27.42215 129 SER C C 1
ATOM 6461 C C B SER C 1 129 ? 9.87900 10.94900 43.86100 0.500 27.41523 129 SER C C 1
ATOM 6462 O O A SER C 1 129 ? 10.22700 10.08100 44.69400 0.500 28.64250 129 SER C O 1
ATOM 6463 O O B SER C 1 129 ? 10.19700 10.09300 44.69300 0.500 28.63463 129 SER C O 1
ATOM 6468 N N . PHE C 1 130 ? 10.76300 11.63700 43.15100 1.000 27.13803 130 PHE C N 1
ATOM 6469 C CA . PHE C 1 130 ? 12.21100 11.44600 43.26200 1.000 26.10880 130 PHE C CA 1
ATOM 6470 C C . PHE C 1 130 ? 12.83400 12.82400 43.08100 1.000 26.01385 130 PHE C C 1
ATOM 6471 O O . PHE C 1 130 ? 13.24700 13.20400 41.97900 1.000 24.69298 130 PHE C O 1
ATOM 6479 N N . PRO C 1 131 ? 12.90300 13.61500 44.15700 1.000 27.19456 131 PRO C N 1
ATOM 6480 C CA . PRO C 1 131 ? 13.23500 15.04800 44.00900 1.000 31.05394 131 PRO C CA 1
ATOM 6481 C C . PRO C 1 131 ? 14.56300 15.33000 43.33100 1.000 29.08168 131 PRO C C 1
ATOM 6482 O O . PRO C 1 131 ? 14.67500 16.33400 42.61800 1.000 27.89298 131 PRO C O 1
ATOM 6486 N N . GLU C 1 132 ? 15.57500 14.48500 43.52400 1.000 24.76385 132 GLU C N 1
ATOM 6487 C CA . GLU C 1 132 ? 16.88900 14.74800 42.95300 1.000 23.28691 132 GLU C CA 1
ATOM 6488 C C . GLU C 1 132 ? 16.96900 14.50000 41.45200 1.000 23.17699 132 GLU C C 1
ATOM 6489 O O . GLU C 1 132 ? 18.00000 14.82200 40.85500 1.000 24.56506 132 GLU C O 1
ATOM 6495 N N . TRP C 1 133 ? 15.93500 13.91900 40.83000 1.000 22.55540 133 TRP C N 1
ATOM 6496 C CA . TRP C 1 133 ? 16.01700 13.59000 39.41200 1.000 24.93559 133 TRP C CA 1
ATOM 6497 C C . TRP C 1 133 ? 16.39400 14.80100 38.56700 1.000 24.76242 133 TRP C C 1
ATOM 6498 O O . TRP C 1 133 ? 17.24100 14.70200 37.66700 1.000 26.37604 133 TRP C O 1
ATOM 6509 N N . ASP C 1 134 ? 15.77300 15.95500 38.83600 1.000 25.52777 134 ASP C N 1
ATOM 6510 C CA . ASP C 1 134 ? 16.04900 17.15100 38.04900 1.000 29.32322 134 ASP C CA 1
ATOM 6511 C C . ASP C 1 134 ? 17.12300 18.04500 38.67200 1.000 33.65280 134 ASP C C 1
ATOM 6512 O O . ASP C 1 134 ? 17.19900 19.23100 38.33900 1.000 35.86057 134 ASP C O 1
ATOM 6517 N N . ASP C 1 135 ? 17.96700 17.50600 39.54800 1.000 26.37074 135 ASP C N 1
ATOM 6518 C CA . ASP C 1 135 ? 19.01300 18.30500 40.17700 1.000 26.92360 135 ASP C CA 1
ATOM 6519 C C . ASP C 1 135 ? 20.33500 18.02900 39.47200 1.000 32.95677 135 ASP C C 1
ATOM 6520 O O . ASP C 1 135 ? 20.88500 16.93000 39.62300 1.000 27.72451 135 ASP C O 1
ATOM 6525 N N . PRO C 1 136 ? 20.88800 18.97200 38.70000 1.000 31.50281 136 PRO C N 1
ATOM 6526 C CA . PRO C 1 136 ? 22.11300 18.66600 37.94000 1.000 31.50807 136 PRO C CA 1
ATOM 6527 C C . PRO C 1 136 ? 23.34600 18.48900 38.80100 1.000 30.55151 136 PRO C C 1
ATOM 6528 O O . PRO C 1 136 ? 24.38100 18.06900 38.26600 1.000 35.78512 136 PRO C O 1
ATOM 6532 N N . ASN C 1 137 ? 23.28400 18.78900 40.10400 1.000 25.71672 137 ASN C N 1
ATOM 6533 C CA . ASN C 1 137 ? 24.39800 18.49600 40.99500 1.000 29.77146 137 ASN C CA 1
ATOM 6534 C C . ASN C 1 137 ? 24.51600 17.01100 41.30300 1.000 28.44587 137 ASN C C 1
ATOM 6535 O O . ASN C 1 137 ? 25.49400 16.60900 41.93500 1.000 27.13048 137 ASN C O 1
ATOM 6540 N N . TYR C 1 138 ? 23.54000 16.20400 40.90300 1.000 24.20011 138 TYR C N 1
ATOM 6541 C CA . TYR C 1 138 ? 23.52900 14.77300 41.17700 1.000 23.86329 138 TYR C CA 1
ATOM 6542 C C . TYR C 1 138 ? 23.72400 14.00700 39.87900 1.000 24.96668 138 TYR C C 1
ATOM 6543 O O . TYR C 1 138 ? 23.02700 14.26400 38.89500 1.000 26.01466 138 TYR C O 1
ATOM 6552 N N . HIS C 1 139 ? 24.67000 13.06600 39.88800 1.000 23.03007 139 HIS C N 1
ATOM 6553 C CA . HIS C 1 139 ? 24.84100 12.09300 38.81900 1.000 23.73232 139 HIS C CA 1
ATOM 6554 C C . HIS C 1 139 ? 23.87600 10.93700 39.03400 1.000 27.92122 139 HIS C C 1
ATOM 6555 O O . HIS C 1 139 ? 23.31500 10.77800 40.10900 1.000 23.79448 139 HIS C O 1
ATOM 6562 N N . LYS C 1 140 ? 23.69800 10.10900 38.01400 1.000 24.74260 140 LYS C N 1
ATOM 6563 C CA . LYS C 1 140 ? 22.77600 8.99200 38.13700 1.000 24.30844 140 LYS C CA 1
ATOM 6564 C C . LYS C 1 140 ? 23.41000 7.70700 37.62500 1.000 25.23353 140 LYS C C 1
ATOM 6565 O O . LYS C 1 140 ? 24.26300 7.71800 36.73300 1.000 23.65835 140 LYS C O 1
ATOM 6571 N N . THR C 1 141 ? 22.96900 6.59000 38.19300 1.000 18.84336 141 THR C N 1
ATOM 6572 C CA . THR C 1 141 ? 23.34000 5.28600 37.65900 1.000 21.53496 141 THR C CA 1
ATOM 6573 C C . THR C 1 141 ? 22.22600 4.31300 38.01300 1.000 22.51509 141 THR C C 1
ATOM 6574 O O . THR C 1 141 ? 21.40000 4.57900 38.89200 1.000 23.73343 141 THR C O 1
ATOM 6578 N N . TYR C 1 142 ? 22.19800 3.18600 37.30500 1.000 22.54442 142 TYR C N 1
ATOM 6579 C CA . TYR C 1 142 ? 21.16500 2.17900 37.50100 1.000 21.13383 142 TYR C CA 1
ATOM 6580 C C . TYR C 1 142 ? 21.86000 0.85000 37.74000 1.000 24.19597 142 TYR C C 1
ATOM 6581 O O . TYR C 1 142 ? 22.80100 0.50900 37.01100 1.000 21.60030 142 TYR C O 1
ATOM 6590 N N . THR C 1 143 ? 21.41300 0.11200 38.75500 1.000 19.48817 143 THR C N 1
ATOM 6591 C CA . THR C 1 143 ? 21.89000 -1.25500 38.91500 1.000 20.27569 143 THR C CA 1
ATOM 6592 C C . THR C 1 143 ? 21.34400 -2.14200 37.80300 1.000 18.62391 143 THR C C 1
ATOM 6593 O O . THR C 1 143 ? 20.39700 -1.81000 37.09400 1.000 21.03043 143 THR C O 1
ATOM 6597 N N . LYS C 1 144 ? 21.94000 -3.32300 37.68000 1.000 18.50372 144 LYS C N 1
ATOM 6598 C CA . LYS C 1 144 ? 21.27500 -4.34500 36.90000 1.000 20.30469 144 LYS C CA 1
ATOM 6599 C C . LYS C 1 144 ? 19.97000 -4.73100 37.59400 1.000 24.16227 144 LYS C C 1
ATOM 6600 O O . LYS C 1 144 ? 19.71000 -4.35300 38.73600 1.000 23.08144 144 LYS C O 1
ATOM 6606 N N . SER C 1 145 ? 19.13300 -5.47800 36.88300 1.000 22.16562 145 SER C N 1
ATOM 6607 C CA . SER C 1 145 ? 17.95400 -6.04100 37.52000 1.000 21.26055 145 SER C CA 1
ATOM 6608 C C . SER C 1 145 ? 18.33600 -7.33900 38.22600 1.000 29.77475 145 SER C C 1
ATOM 6609 O O . SER C 1 145 ? 19.24700 -8.06600 37.80400 1.000 27.95371 145 SER C O 1
ATOM 6612 N N . TYR C 1 146 ? 17.67400 -7.60500 39.34300 1.000 17.31049 146 TYR C N 1
ATOM 6613 C CA . TYR C 1 146 ? 17.90200 -8.82700 40.09400 1.000 16.59181 146 TYR C CA 1
ATOM 6614 C C . TYR C 1 146 ? 16.60000 -9.60900 40.12400 1.000 24.36206 146 TYR C C 1
ATOM 6615 O O . TYR C 1 146 ? 15.58700 -9.12000 40.63000 1.000 20.87804 146 TYR C O 1
ATOM 6624 N N . LEU C 1 147 ? 16.62400 -10.82000 39.58100 1.000 21.45862 147 LEU C N 1
ATOM 6625 C CA . LEU C 1 147 ? 15.47600 -11.70500 39.65800 1.000 22.62603 147 LEU C CA 1
ATOM 6626 C C . LEU C 1 147 ? 15.59000 -12.51400 40.94400 1.000 24.35430 147 LEU C C 1
ATOM 6627 O O . LEU C 1 147 ? 16.59800 -13.20200 41.15700 1.000 25.07018 147 LEU C O 1
ATOM 6632 N N . ILE C 1 148 ? 14.57800 -12.42600 41.81300 1.000 17.47710 148 ILE C N 1
ATOM 6633 C CA . ILE C 1 148 ? 14.65300 -13.01700 43.14500 1.000 18.92154 148 ILE C CA 1
ATOM 6634 C C . ILE C 1 148 ? 13.46400 -13.95500 43.34500 1.000 19.12538 148 ILE C C 1
ATOM 6635 O O . ILE C 1 148 ? 12.31500 -13.57400 43.09800 1.000 20.77341 148 ILE C O 1
ATOM 6640 N N . GLN C 1 149 ? 13.74200 -15.17300 43.80100 1.000 20.59893 149 GLN C N 1
ATOM 6641 C CA . GLN C 1 149 ? 12.69500 -16.14300 44.14300 1.000 19.11676 149 GLN C CA 1
ATOM 6642 C C . GLN C 1 149 ? 12.22700 -15.89800 45.58400 1.000 19.82857 149 GLN C C 1
ATOM 6643 O O . GLN C 1 149 ? 12.52100 -16.63600 46.52800 1.000 23.94757 149 GLN C O 1
ATOM 6649 N N . ALA C 1 150 ? 11.49900 -14.79800 45.73500 1.000 18.29519 150 ALA C N 1
ATOM 6650 C CA . ALA C 1 150 ? 10.87600 -14.44400 46.99900 1.000 19.32033 150 ALA C CA 1
ATOM 6651 C C . ALA C 1 150 ? 9.71000 -13.51500 46.69100 1.000 16.12892 150 ALA C C 1
ATOM 6652 O O . ALA C 1 150 ? 9.68600 -12.84400 45.65800 1.000 17.93216 150 ALA C O 1
ATOM 6654 N N . SER C 1 151 ? 8.75000 -13.48200 47.61200 1.000 16.80355 151 SER C N 1
ATOM 6655 C CA . SER C 1 151 ? 7.64400 -12.54100 47.48600 1.000 20.84901 151 SER C CA 1
ATOM 6656 C C . SER C 1 151 ? 8.17200 -11.10500 47.40600 1.000 19.69292 151 SER C C 1
ATOM 6657 O O . SER C 1 151 ? 9.10400 -10.74800 48.13500 1.000 17.68901 151 SER C O 1
ATOM 6660 N N . PRO C 1 152 ? 7.57000 -10.25300 46.57700 1.000 18.61238 152 PRO C N 1
ATOM 6661 C CA . PRO C 1 152 ? 7.98800 -8.84100 46.54500 1.000 16.03500 152 PRO C CA 1
ATOM 6662 C C . PRO C 1 152 ? 7.86700 -8.15300 47.88700 1.000 16.34252 152 PRO C C 1
ATOM 6663 O O . PRO C 1 152 ? 8.67000 -7.26500 48.18300 1.000 16.06694 152 PRO C O 1
ATOM 6667 N N . PHE C 1 153 ? 6.91500 -8.56200 48.72800 1.000 20.13793 153 PHE C N 1
ATOM 6668 C CA . PHE C 1 153 ? 6.80400 -7.93900 50.04500 1.000 20.20548 153 PHE C CA 1
ATOM 6669 C C . PHE C 1 153 ? 7.88400 -8.41700 51.00400 1.000 19.22725 153 PHE C C 1
ATOM 6670 O O . PHE C 1 153 ? 8.28500 -7.65700 51.89400 1.000 18.82500 153 PHE C O 1
ATOM 6678 N N . ARG C 1 154 ? 8.38800 -9.64300 50.83200 1.000 20.08118 154 ARG C N 1
ATOM 6679 C CA . ARG C 1 154 ? 9.56100 -10.04300 51.60300 1.000 21.12600 154 ARG C CA 1
ATOM 6680 C C . ARG C 1 154 ? 10.80200 -9.29000 51.13900 1.000 20.35500 154 ARG C C 1
ATOM 6681 O O . ARG C 1 154 ? 11.66200 -8.94500 51.95800 1.000 18.75777 154 ARG C O 1
ATOM 6689 N N . VAL C 1 155 ? 10.92500 -9.03900 49.82900 1.000 17.44638 155 VAL C N 1
ATOM 6690 C CA . VAL C 1 155 ? 12.04900 -8.23700 49.34900 1.000 19.93356 155 VAL C CA 1
ATOM 6691 C C . VAL C 1 155 ? 12.02800 -6.86700 50.02000 1.000 20.05541 155 VAL C C 1
ATOM 6692 O O . VAL C 1 155 ? 13.04900 -6.38500 50.52700 1.000 19.34959 155 VAL C O 1
ATOM 6696 N N . MET C 1 156 ? 10.86100 -6.22200 50.04900 1.000 18.88868 156 MET C N 1
ATOM 6697 C CA . MET C 1 156 ? 10.81200 -4.88200 50.63800 1.000 18.03212 156 MET C CA 1
ATOM 6698 C C . MET C 1 156 ? 10.98600 -4.93100 52.15700 1.000 19.72896 156 MET C C 1
ATOM 6699 O O . MET C 1 156 ? 11.68300 -4.08700 52.72500 1.000 21.10847 156 MET C O 1
ATOM 6704 N N . ASP C 1 157 ? 10.37500 -5.91200 52.82600 1.000 19.24833 157 ASP C N 1
ATOM 6705 C CA . ASP C 1 157 ? 10.60100 -6.11300 54.26000 1.000 20.57078 157 ASP C CA 1
ATOM 6706 C C . ASP C 1 157 ? 12.09100 -6.16400 54.59200 1.000 24.44495 157 ASP C C 1
ATOM 6707 O O . ASP C 1 157 ? 12.54700 -5.53700 55.55600 1.000 22.75105 157 ASP C O 1
ATOM 6712 N N . ASN C 1 158 ? 12.86700 -6.90000 53.79000 1.000 20.47888 158 ASN C N 1
ATOM 6713 C CA . ASN C 1 158 ? 14.30600 -6.98500 54.04000 1.000 20.55440 158 ASN C CA 1
ATOM 6714 C C . ASN C 1 158 ? 14.98700 -5.63100 53.85700 1.000 21.19892 158 ASN C C 1
ATOM 6715 O O . ASN C 1 158 ? 15.96800 -5.32400 54.55300 1.000 22.97071 158 ASN C O 1
ATOM 6720 N N A SER C 1 159 ? 14.48900 -4.79200 52.94300 0.500 19.96965 159 SER C N 1
ATOM 6721 N N B SER C 1 159 ? 14.48600 -4.81800 52.92900 0.500 20.00095 159 SER C N 1
ATOM 6722 C CA A SER C 1 159 ? 15.11200 -3.49200 52.71200 0.500 23.52969 159 SER C CA 1
ATOM 6723 C CA B SER C 1 159 ? 15.08400 -3.51300 52.70500 0.500 23.51419 159 SER C CA 1
ATOM 6724 C C A SER C 1 159 ? 14.62100 -2.41700 53.67300 0.500 27.04043 159 SER C C 1
ATOM 6725 C C B SER C 1 159 ? 14.78400 -2.56700 53.85600 0.500 26.55016 159 SER C C 1
ATOM 6726 O O A SER C 1 159 ? 15.13400 -1.29300 53.64600 0.500 23.71324 159 SER C O 1
ATOM 6727 O O B SER C 1 159 ? 15.60200 -1.69800 54.17100 0.500 25.41674 159 SER C O 1
ATOM 6732 N N . ILE C 1 160 ? 13.62700 -2.72700 54.49900 1.000 20.31212 160 ILE C N 1
ATOM 6733 C CA . ILE C 1 160 ? 13.24800 -1.84800 55.60300 1.000 20.33477 160 ILE C CA 1
ATOM 6734 C C . ILE C 1 160 ? 13.97400 -2.22400 56.88700 1.000 24.35113 160 ILE C C 1
ATOM 6735 O O . ILE C 1 160 ? 14.20200 -1.36500 57.74700 1.000 27.93598 160 ILE C O 1
ATOM 6740 N N . ASP C 1 161 ? 14.37500 -3.48600 57.00300 1.000 20.58416 161 ASP C N 1
ATOM 6741 C CA . ASP C 1 161 ? 15.06300 -4.01900 58.17000 1.000 24.53112 161 ASP C CA 1
ATOM 6742 C C . ASP C 1 161 ? 16.46600 -3.41700 58.27300 1.000 25.17764 161 ASP C C 1
ATOM 6743 O O . ASP C 1 161 ? 17.20700 -3.41000 57.29100 1.000 26.80230 161 ASP C O 1
ATOM 6748 N N . VAL C 1 162 ? 16.83800 -2.88400 59.44400 1.000 21.27932 162 VAL C N 1
ATOM 6749 C CA . VAL C 1 162 ? 18.19400 -2.36100 59.62400 1.000 21.50732 162 VAL C CA 1
ATOM 6750 C C . VAL C 1 162 ? 19.02900 -3.18400 60.59600 1.000 23.85164 162 VAL C C 1
ATOM 6751 O O . VAL C 1 162 ? 20.26500 -3.05500 60.58700 1.000 25.00471 162 VAL C O 1
ATOM 6755 N N . SER C 1 163 ? 18.41400 -4.02000 61.42500 1.000 21.12149 163 SER C N 1
ATOM 6756 C CA . SER C 1 163 ? 19.17500 -4.72500 62.44200 1.000 22.16537 163 SER C CA 1
ATOM 6757 C C . SER C 1 163 ? 20.01700 -5.85400 61.86800 1.000 26.43880 163 SER C C 1
ATOM 6758 O O . SER C 1 163 ? 20.91500 -6.34300 62.56300 1.000 23.24539 163 SER C O 1
ATOM 6761 N N . HIS C 1 164 ? 19.76700 -6.28100 60.62300 1.000 22.20421 164 HIS C N 1
ATOM 6762 C CA . HIS C 1 164 ? 20.60500 -7.33400 60.05600 1.000 22.47908 164 HIS C CA 1
ATOM 6763 C C . HIS C 1 164 ? 21.95900 -6.82900 59.58700 1.000 23.87256 164 HIS C C 1
ATOM 6764 O O . HIS C 1 164 ? 22.83600 -7.65300 59.29700 1.000 26.74800 164 HIS C O 1
ATOM 6771 N N . PHE C 1 165 ? 22.15200 -5.50500 59.51700 1.000 23.47467 165 PHE C N 1
ATOM 6772 C CA . PHE C 1 165 ? 23.35600 -4.94500 58.90000 1.000 24.11516 165 PHE C CA 1
ATOM 6773 C C . PHE C 1 165 ? 24.64900 -5.53700 59.43800 1.000 24.08211 165 PHE C C 1
ATOM 6774 O O . PHE C 1 165 ? 25.50900 -5.90600 58.62500 1.000 25.27077 165 PHE C O 1
ATOM 6782 N N . PRO C 1 166 ? 24.86800 -5.65900 60.75100 1.000 27.57564 166 PRO C N 1
ATOM 6783 C CA . PRO C 1 166 ? 26.18500 -6.13900 61.21000 1.000 28.44802 166 PRO C CA 1
ATOM 6784 C C . PRO C 1 166 ? 26.40400 -7.62100 61.00400 1.000 29.87118 166 PRO C C 1
ATOM 6785 O O . PRO C 1 166 ? 27.52000 -8.10300 61.23600 1.000 31.20714 166 PRO C O 1
ATOM 6789 N N . PHE C 1 167 ? 25.39100 -8.36700 60.56900 1.000 25.30540 167 PHE C N 1
ATOM 6790 C CA . PHE C 1 167 ? 25.52400 -9.80900 60.43000 1.000 26.51326 167 PHE C CA 1
ATOM 6791 C C . PHE C 1 167 ? 25.68500 -10.21500 58.97400 1.000 29.23682 167 PHE C C 1
ATOM 6792 O O . PHE C 1 167 ? 26.72300 -10.76500 58.59700 1.000 35.86022 167 PHE C O 1
ATOM 6800 N N . ILE C 1 168 ? 24.72200 -9.89400 58.11400 1.000 25.75631 168 ILE C N 1
ATOM 6801 C CA . ILE C 1 168 ? 24.93700 -10.34100 56.74000 1.000 31.41526 168 ILE C CA 1
ATOM 6802 C C . ILE C 1 168 ? 25.60300 -9.28200 55.88200 1.000 25.27068 168 ILE C C 1
ATOM 6803 O O . ILE C 1 168 ? 26.01000 -9.58300 54.75400 1.000 28.58522 168 ILE C O 1
ATOM 6808 N N . HIS C 1 169 ? 25.75500 -8.06000 56.37600 1.000 26.74842 169 HIS C N 1
ATOM 6809 C CA . HIS C 1 169 ? 26.59400 -7.08400 55.69900 1.000 23.25876 169 HIS C CA 1
ATOM 6810 C C . HIS C 1 169 ? 27.83400 -6.75900 56.54300 1.000 29.44295 169 HIS C C 1
ATOM 6811 O O . HIS C 1 169 ? 28.39500 -5.66500 56.44600 1.000 33.46814 169 HIS C O 1
ATOM 6818 N N . GLU C 1 170 ? 28.26000 -7.71700 57.37500 1.000 35.25266 170 GLU C N 1
ATOM 6819 C CA . GLU C 1 170 ? 29.49500 -7.58100 58.14100 1.000 40.10605 170 GLU C CA 1
ATOM 6820 C C . GLU C 1 170 ? 30.66200 -7.30700 57.20200 1.000 36.84278 170 GLU C C 1
ATOM 6821 O O . GLU C 1 170 ? 30.75700 -7.88700 56.11600 1.000 35.35741 170 GLU C O 1
ATOM 6827 N N . GLY C 1 171 ? 31.47200 -6.31000 57.54200 1.000 44.95044 171 GLY C N 1
ATOM 6828 C CA . GLY C 1 171 ? 32.59700 -5.93800 56.66400 1.000 50.43219 171 GLY C CA 1
ATOM 6829 C C . GLY C 1 171 ? 32.27300 -4.74000 55.79200 1.000 53.85369 171 GLY C C 1
ATOM 6830 O O . GLY C 1 171 ? 33.20400 -4.16100 55.22000 1.000 51.00083 171 GLY C O 1
ATOM 6831 N N . ILE C 1 172 ? 30.99400 -4.39800 55.66000 1.000 44.52335 172 ILE C N 1
ATOM 6832 C CA . ILE C 1 172 ? 30.59900 -3.17400 54.90500 1.000 33.18076 172 ILE C CA 1
ATOM 6833 C C . ILE C 1 172 ? 29.79200 -2.31000 55.85900 1.000 50.88233 172 ILE C C 1
ATOM 6834 O O . ILE C 1 172 ? 30.19200 -1.16300 56.08100 1.000 46.16488 172 ILE C O 1
ATOM 6839 N N . LEU C 1 173 ? 28.72300 -2.87400 56.43400 1.000 43.16733 173 LEU C N 1
ATOM 6840 C CA . LEU C 1 173 ? 27.83100 -2.07100 57.31100 1.000 35.33767 173 LEU C CA 1
ATOM 6841 C C . LEU C 1 173 ? 27.89800 -2.52200 58.76600 1.000 36.06179 173 LEU C C 1
ATOM 6842 O O . LEU C 1 173 ? 26.85700 -2.57300 59.41100 1.000 43.27464 173 LEU C O 1
ATOM 6847 N N . GLY C 1 174 ? 29.08900 -2.79500 59.27300 1.000 33.55696 174 GLY C N 1
ATOM 6848 C CA . GLY C 1 174 ? 29.17000 -3.05900 60.71400 1.000 32.48121 174 GLY C CA 1
ATOM 6849 C C . GLY C 1 174 ? 29.87500 -4.33600 61.05100 1.000 47.66919 174 GLY C C 1
ATOM 6850 O O . GLY C 1 174 ? 30.39000 -4.99500 60.13300 1.000 44.85617 174 GLY C O 1
ATOM 6851 N N . ASP C 1 175 ? 29.90200 -4.66200 62.33400 1.000 40.18758 175 ASP C N 1
ATOM 6852 C CA . ASP C 1 175 ? 30.49000 -5.96000 62.71900 1.000 46.15075 175 ASP C CA 1
ATOM 6853 C C . ASP C 1 175 ? 29.65000 -6.54400 63.84500 1.000 44.73019 175 ASP C C 1
ATOM 6854 O O . ASP C 1 175 ? 28.97400 -5.77900 64.52400 1.000 47.14347 175 ASP C O 1
ATOM 6859 N N . ARG C 1 176 ? 29.69800 -7.85600 63.99300 1.000 50.11370 176 ARG C N 1
ATOM 6860 C CA . ARG C 1 176 ? 28.87900 -8.57100 65.01500 1.000 50.77377 176 ARG C CA 1
ATOM 6861 C C . ARG C 1 176 ? 29.15200 -8.06500 66.43300 1.000 52.15298 176 ARG C C 1
ATOM 6862 O O . ARG C 1 176 ? 28.32100 -8.32700 67.31200 1.000 47.48083 176 ARG C O 1
ATOM 6870 N N . ASN C 1 177 ? 30.26700 -7.37400 66.63600 1.000 56.29240 177 ASN C N 1
ATOM 6871 C CA . ASN C 1 177 ? 30.64900 -6.89900 67.99400 1.000 63.36540 177 ASN C CA 1
ATOM 6872 C C . ASN C 1 177 ? 30.13900 -5.46800 68.19100 1.000 56.57423 177 ASN C C 1
ATOM 6873 O O . ASN C 1 177 ? 30.39200 -4.90600 69.26200 1.000 53.05893 177 ASN C O 1
ATOM 6878 N N . HIS C 1 178 ? 29.44300 -4.91500 67.19400 1.000 50.20577 178 HIS C N 1
ATOM 6879 C CA . HIS C 1 178 ? 28.83300 -3.56000 67.30400 1.000 56.19544 178 HIS C CA 1
ATOM 6880 C C . HIS C 1 178 ? 27.39600 -3.64300 66.78100 1.000 39.50256 178 HIS C C 1
ATOM 6881 O O . HIS C 1 178 ? 26.99700 -2.74300 66.06300 1.000 40.27273 178 HIS C O 1
ATOM 6888 N N . ALA C 1 179 ? 26.62100 -4.61700 67.23800 1.000 37.24752 179 ALA C N 1
ATOM 6889 C CA . ALA C 1 179 ? 25.28700 -4.89300 66.65700 1.000 33.13053 179 ALA C CA 1
ATOM 6890 C C . ALA C 1 179 ? 24.09600 -4.25200 67.37500 1.000 34.88321 179 ALA C C 1
ATOM 6891 O O . ALA C 1 179 ? 22.97600 -4.51400 66.95500 1.000 30.33110 179 ALA C O 1
ATOM 6893 N N . GLU C 1 180 ? 24.32500 -3.50300 68.44900 1.000 27.92708 180 GLU C N 1
ATOM 6894 C CA . GLU C 1 180 ? 23.18800 -2.93300 69.20700 1.000 27.48979 180 GLU C CA 1
ATOM 6895 C C . GLU C 1 180 ? 22.45500 -1.93400 68.31700 1.000 33.68260 180 GLU C C 1
ATOM 6896 O O . GLU C 1 180 ? 23.11100 -1.20300 67.57000 1.000 35.23385 180 GLU C O 1
ATOM 6902 N N . VAL C 1 181 ? 21.13300 -1.92900 68.41700 1.000 29.80107 181 VAL C N 1
ATOM 6903 C CA . VAL C 1 181 ? 20.32600 -1.02400 67.56700 1.000 25.71523 181 VAL C CA 1
ATOM 6904 C C . VAL C 1 181 ? 19.67300 0.01300 68.47200 1.000 30.62777 181 VAL C C 1
ATOM 6905 O O . VAL C 1 181 ? 19.01700 -0.36600 69.44500 1.000 34.90370 181 VAL C O 1
ATOM 6909 N N . GLU C 1 182 ? 19.88200 1.27700 68.13800 1.000 34.13856 182 GLU C N 1
ATOM 6910 C CA . GLU C 1 182 ? 19.26500 2.37400 68.90900 1.000 39.03243 182 GLU C CA 1
ATOM 6911 C C . GLU C 1 182 ? 17.75600 2.38200 68.68300 1.000 46.55707 182 GLU C C 1
ATOM 6912 O O . GLU C 1 182 ? 17.27200 1.67100 67.80800 1.000 38.01770 182 GLU C O 1
ATOM 6918 N N . ASP C 1 183 ? 17.04300 3.18400 69.46400 1.000 38.08063 183 ASP C N 1
ATOM 6919 C CA . ASP C 1 183 ? 15.58500 3.31100 69.23500 1.000 44.17868 183 ASP C CA 1
ATOM 6920 C C . ASP C 1 183 ? 15.36900 3.90800 67.84700 1.000 37.86094 183 ASP C C 1
ATOM 6921 O O . ASP C 1 183 ? 16.10300 4.82400 67.47800 1.000 39.79106 183 ASP C O 1
ATOM 6926 N N . LEU C 1 184 ? 14.37500 3.41000 67.13000 1.000 34.14302 184 LEU C N 1
ATOM 6927 C CA . LEU C 1 184 ? 14.18100 3.85900 65.74200 1.000 33.16805 184 LEU C CA 1
ATOM 6928 C C . LEU C 1 184 ? 12.95300 4.75600 65.67500 1.000 33.84631 184 LEU C C 1
ATOM 6929 O O . LEU C 1 184 ? 12.00900 4.52400 66.43200 1.000 33.10288 184 LEU C O 1
ATOM 6934 N N . GLU C 1 185 ? 13.00200 5.73700 64.79100 1.000 29.20338 185 GLU C N 1
ATOM 6935 C CA . GLU C 1 185 ? 11.85200 6.63700 64.59900 1.000 35.05035 185 GLU C CA 1
ATOM 6936 C C . GLU C 1 185 ? 11.10700 6.10700 63.38300 1.000 29.85204 185 GLU C C 1
ATOM 6937 O O . GLU C 1 185 ? 11.71600 5.98600 62.34100 1.000 35.14293 185 GLU C O 1
ATOM 6943 N N . VAL C 1 186 ? 9.85700 5.73100 63.57300 1.000 29.45707 186 VAL C N 1
ATOM 6944 C CA . VAL C 1 186 ? 9.05500 5.15400 62.47500 1.000 22.95089 186 VAL C CA 1
ATOM 6945 C C . VAL C 1 186 ? 7.69900 5.84700 62.50000 1.000 32.48196 186 VAL C C 1
ATOM 6946 O O . VAL C 1 186 ? 7.15300 6.02200 63.58600 1.000 29.66538 186 VAL C O 1
ATOM 6950 N N . LYS C 1 187 ? 7.21100 6.25600 61.33900 1.000 25.92511 187 LYS C N 1
ATOM 6951 C CA . LYS C 1 187 ? 5.83700 6.79000 61.30300 1.000 32.42995 187 LYS C CA 1
ATOM 6952 C C . LYS C 1 187 ? 5.08000 6.23000 60.10200 1.000 38.47117 187 LYS C C 1
ATOM 6953 O O . LYS C 1 187 ? 5.69600 6.05500 59.05600 1.000 29.64442 187 LYS C O 1
ATOM 6959 N N . VAL C 1 188 ? 3.81700 5.86300 60.30700 1.000 27.94090 188 VAL C N 1
ATOM 6960 C CA . VAL C 1 188 ? 2.95300 5.46300 59.17000 1.000 26.82783 188 VAL C CA 1
ATOM 6961 C C . VAL C 1 188 ? 1.83400 6.49700 59.13700 1.000 26.92327 188 VAL C C 1
ATOM 6962 O O . VAL C 1 188 ? 1.07400 6.56900 60.10200 1.000 31.63888 188 VAL C O 1
ATOM 6966 N N . ASP C 1 189 ? 1.78100 7.27400 58.07300 1.000 26.99030 189 ASP C N 1
ATOM 6967 C CA . ASP C 1 189 ? 0.81000 8.38800 58.03000 1.000 31.98226 189 ASP C CA 1
ATOM 6968 C C . ASP C 1 189 ? 0.34800 8.61000 56.59200 1.000 31.99411 189 ASP C C 1
ATOM 6969 O O . ASP C 1 189 ? 0.49200 7.69300 55.79000 1.000 31.94401 189 ASP C O 1
ATOM 6974 N N . LYS C 1 190 ? -0.15400 9.80700 56.30000 1.000 33.12935 190 LYS C N 1
ATOM 6975 C CA . LYS C 1 190 ? -0.70300 10.11800 54.95800 1.000 34.24976 190 LYS C CA 1
ATOM 6976 C C . LYS C 1 190 ? 0.39100 10.09300 53.88300 1.000 28.04999 190 LYS C C 1
ATOM 6977 O O . LYS C 1 190 ? 0.05400 9.96800 52.71700 1.000 36.56684 190 LYS C O 1
ATOM 6983 N N . ASP C 1 191 ? 1.64900 10.21200 54.28300 1.000 33.30352 191 ASP C N 1
ATOM 6984 C CA . ASP C 1 191 ? 2.78000 10.22300 53.32500 1.000 29.06940 191 ASP C CA 1
ATOM 6985 C C . ASP C 1 191 ? 3.33100 8.80000 53.16500 1.000 27.82369 191 ASP C C 1
ATOM 6986 O O . ASP C 1 191 ? 4.24200 8.61600 52.37900 1.000 29.92967 191 ASP C O 1
ATOM 6991 N N . GLY C 1 192 ? 2.76900 7.84700 53.90100 1.000 27.37326 192 GLY C N 1
ATOM 6992 C CA . GLY C 1 192 ? 3.24100 6.45500 53.85200 1.000 30.21582 192 GLY C CA 1
ATOM 6993 C C . GLY C 1 192 ? 4.09200 6.09100 55.05400 1.000 27.49875 192 GLY C C 1
ATOM 6994 O O . GLY C 1 192 ? 3.72200 6.47300 56.14700 1.000 26.23274 192 GLY C O 1
ATOM 6995 N N A LEU C 1 193 ? 5.02500 5.15300 54.86800 0.500 23.64871 193 LEU C N 1
ATOM 6996 N N B LEU C 1 193 ? 5.00100 5.12800 54.87700 0.500 23.66804 193 LEU C N 1
ATOM 6997 C CA A LEU C 1 193 ? 5.89200 4.70200 55.98400 0.500 23.93587 193 LEU C CA 1
ATOM 6998 C CA B LEU C 1 193 ? 5.89800 4.70700 55.98400 0.500 23.93512 193 LEU C CA 1
ATOM 6999 C C A LEU C 1 193 ? 7.23500 5.43100 55.90700 0.500 24.21975 193 LEU C C 1
ATOM 7000 C C B LEU C 1 193 ? 7.19400 5.50700 55.88400 0.500 24.33821 193 LEU C C 1
ATOM 7001 O O A LEU C 1 193 ? 7.85900 5.40800 54.85000 0.500 22.12617 193 LEU C O 1
ATOM 7002 O O B LEU C 1 193 ? 7.86900 5.37800 54.86700 0.500 22.14595 193 LEU C O 1
ATOM 7011 N N . THR C 1 194 ? 7.64700 6.06300 57.00800 1.000 20.17415 194 THR C N 1
ATOM 7012 C CA . THR C 1 194 ? 8.90900 6.81900 57.01200 1.000 21.35015 194 THR C CA 1
ATOM 7013 C C . THR C 1 194 ? 9.79600 6.42000 58.17900 1.000 27.88688 194 THR C C 1
ATOM 7014 O O . THR C 1 194 ? 9.23900 6.20600 59.24800 1.000 26.99015 194 THR C O 1
ATOM 7018 N N A MET C 1 195 ? 11.02800 5.99100 57.89100 0.500 20.92129 195 MET C N 1
ATOM 7019 N N B MET C 1 195 ? 11.02700 5.99300 57.89100 0.500 20.92053 195 MET C N 1
ATOM 7020 C CA A MET C 1 195 ? 11.98000 5.69100 58.99000 0.500 22.72553 195 MET C CA 1
ATOM 7021 C CA B MET C 1 195 ? 11.97800 5.69200 58.98900 0.500 22.72431 195 MET C CA 1
ATOM 7022 C C A MET C 1 195 ? 12.88200 6.91100 59.14800 0.500 24.85221 195 MET C C 1
ATOM 7023 C C B MET C 1 195 ? 12.88300 6.91000 59.14900 0.500 24.85205 195 MET C C 1
ATOM 7024 O O A MET C 1 195 ? 13.37900 7.38700 58.12800 0.500 25.25922 195 MET C O 1
ATOM 7025 O O B MET C 1 195 ? 13.37600 7.38800 58.12700 0.500 25.26207 195 MET C O 1
ATOM 7034 N N . GLY C 1 196 ? 12.84300 7.54100 60.32300 1.000 26.09240 196 GLY C N 1
ATOM 7035 C CA . GLY C 1 196 ? 13.65000 8.74400 60.56000 1.000 29.27627 196 GLY C CA 1
ATOM 7036 C C . GLY C 1 196 ? 15.13600 8.50200 60.57400 1.000 29.63407 196 GLY C C 1
ATOM 7037 O O . GLY C 1 196 ? 15.54800 7.33900 60.59400 1.000 27.96717 196 GLY C O 1
ATOM 7038 N N . LYS C 1 197 ? 15.89500 9.59000 60.60500 1.000 26.22930 197 LYS C N 1
ATOM 7039 C CA . LYS C 1 197 ? 17.36800 9.50400 60.52000 1.000 24.98925 197 LYS C CA 1
ATOM 7040 C C . LYS C 1 197 ? 17.92400 8.43600 61.45200 1.000 31.94534 197 LYS C C 1
ATOM 7041 O O . LYS C 1 197 ? 17.54800 8.41400 62.62500 1.000 29.32442 197 LYS C O 1
ATOM 7047 N N . TYR C 1 198 ? 18.77400 7.58100 60.90300 1.000 24.82287 198 TYR C N 1
ATOM 7048 C CA . TYR C 1 198 ? 19.35400 6.45900 61.66700 1.000 27.34778 198 TYR C CA 1
ATOM 7049 C C . TYR C 1 198 ? 20.85800 6.44600 61.40100 1.000 25.11347 198 TYR C C 1
ATOM 7050 O O . TYR C 1 198 ? 21.24700 6.51700 60.25000 1.000 25.33001 198 TYR C O 1
ATOM 7059 N N . GLN C 1 199 ? 21.64700 6.37200 62.46600 1.000 29.36407 199 GLN C N 1
ATOM 7060 C CA . GLN C 1 199 ? 23.11900 6.34200 62.32800 1.000 33.71523 199 GLN C CA 1
ATOM 7061 C C . GLN C 1 199 ? 23.54100 4.91800 61.98500 1.000 33.00920 199 GLN C C 1
ATOM 7062 O O . GLN C 1 199 ? 23.15800 3.99900 62.70300 1.000 39.02278 199 GLN C O 1
ATOM 7068 N N . VAL C 1 200 ? 24.28400 4.76500 60.90100 1.000 30.91119 200 VAL C N 1
ATOM 7069 C CA . VAL C 1 200 ? 24.77400 3.42100 60.50900 1.000 37.12333 200 VAL C CA 1
ATOM 7070 C C . VAL C 1 200 ? 26.25200 3.31900 60.86500 1.000 42.13606 200 VAL C C 1
ATOM 7071 O O . VAL C 1 200 ? 27.02000 4.19800 60.48000 1.000 37.45756 200 VAL C O 1
ATOM 7075 N N . HIS C 1 201 ? 26.59400 2.26300 61.59300 1.000 45.03957 201 HIS C N 1
ATOM 7076 C CA . HIS C 1 201 ? 28.00000 2.02200 61.97500 1.000 51.28104 201 HIS C CA 1
ATOM 7077 C C . HIS C 1 201 ? 28.64700 1.24200 60.83700 1.000 46.77976 201 HIS C C 1
ATOM 7078 O O . HIS C 1 201 ? 28.14400 0.16600 60.52100 1.000 49.56935 201 HIS C O 1
ATOM 7085 N N . THR C 1 202 ? 29.68200 1.80900 60.21900 1.000 37.16168 202 THR C N 1
ATOM 7086 C CA . THR C 1 202 ? 30.28900 1.17300 59.02900 1.000 39.77379 202 THR C CA 1
ATOM 7087 C C . THR C 1 202 ? 31.66200 0.59400 59.36700 1.000 38.95575 202 THR C C 1
ATOM 7088 O O . THR C 1 202 ? 32.27900 1.06600 60.32000 1.000 39.99392 202 THR C O 1
ATOM 7092 N N . SER C 1 203 ? 32.10500 -0.38400 58.59000 1.000 34.72430 203 SER C N 1
ATOM 7093 C CA . SER C 1 203 ? 33.43100 -0.94700 58.79100 1.000 38.62131 203 SER C CA 1
ATOM 7094 C C . SER C 1 203 ? 34.49300 -0.03400 58.19500 1.000 33.01488 203 SER C C 1
ATOM 7095 O O . SER C 1 203 ? 34.27700 0.61600 57.16900 1.000 35.46563 203 SER C O 1
ATOM 7098 N N . LYS C 1 204 ? 35.64400 0.02500 58.85200 1.000 31.94445 204 LYS C N 1
ATOM 7099 C CA . LYS C 1 204 ? 36.75100 0.80700 58.32100 1.000 34.72760 204 LYS C CA 1
ATOM 7100 C C . LYS C 1 204 ? 37.29200 0.15700 57.05300 1.000 27.69269 204 LYS C C 1
ATOM 7101 O O . LYS C 1 204 ? 37.43800 -1.06500 56.98300 1.000 35.10955 204 LYS C O 1
ATOM 7107 N N . PHE C 1 205 ? 37.54900 0.97100 56.02700 1.000 25.41912 205 PHE C N 1
ATOM 7108 C CA . PHE C 1 205 ? 38.26300 0.48400 54.85100 1.000 28.94741 205 PHE C CA 1
ATOM 7109 C C . PHE C 1 205 ? 39.54600 1.26300 54.59700 1.000 26.79775 205 PHE C C 1
ATOM 7110 O O . PHE C 1 205 ? 40.62300 0.66100 54.51600 1.000 28.33284 205 PHE C O 1
ATOM 7118 N N . ASN C 1 206 ? 39.46900 2.57900 54.45600 1.000 24.81654 206 ASN C N 1
ATOM 7119 C CA . ASN C 1 206 ? 40.64300 3.40000 54.17900 1.000 26.70948 206 ASN C CA 1
ATOM 7120 C C . ASN C 1 206 ? 41.16300 3.97000 55.49300 1.000 23.86984 206 ASN C C 1
ATOM 7121 O O . ASN C 1 206 ? 40.51900 4.82800 56.10800 1.000 22.51306 206 ASN C O 1
ATOM 7126 N N . ASN C 1 207 ? 42.34500 3.51400 55.91500 1.000 22.57845 207 ASN C N 1
ATOM 7127 C CA . ASN C 1 207 ? 42.85900 3.95200 57.20800 1.000 20.96212 207 ASN C CA 1
ATOM 7128 C C . ASN C 1 207 ? 43.33300 5.39800 57.21200 1.000 28.26307 207 ASN C C 1
ATOM 7129 O O . ASN C 1 207 ? 43.52400 5.96000 58.29900 1.000 26.49606 207 ASN C O 1
ATOM 7134 N N . SER C 1 208 ? 43.52900 6.01200 56.04400 1.000 25.38135 208 SER C N 1
ATOM 7135 C CA . SER C 1 208 ? 43.99100 7.40000 55.99800 1.000 23.50677 208 SER C CA 1
ATOM 7136 C C . SER C 1 208 ? 42.88200 8.40800 56.27400 1.000 34.28086 208 SER C C 1
ATOM 7137 O O . SER C 1 208 ? 43.18700 9.56100 56.60500 1.000 29.43727 208 SER C O 1
ATOM 7140 N N . THR C 1 209 ? 41.61800 8.02000 56.12700 1.000 29.54964 209 THR C N 1
ATOM 7141 C CA . THR C 1 209 ? 40.51900 8.97600 56.12600 1.000 27.54827 209 THR C CA 1
ATOM 7142 C C . THR C 1 209 ? 39.67900 8.87000 57.39200 1.000 30.44407 209 THR C C 1
ATOM 7143 O O . THR C 1 209 ? 39.74000 7.89600 58.14600 1.000 31.67422 209 THR C O 1
ATOM 7147 N N . LYS C 1 210 ? 38.86300 9.90400 57.59500 1.000 35.33556 210 LYS C N 1
ATOM 7148 C CA . LYS C 1 210 ? 37.95400 9.95000 58.72400 1.000 36.05263 210 LYS C CA 1
ATOM 7149 C C . LYS C 1 210 ? 36.85900 8.89100 58.57200 1.000 41.56559 210 LYS C C 1
ATOM 7150 O O . LYS C 1 210 ? 36.60400 8.36700 57.48000 1.000 35.42379 210 LYS C O 1
ATOM 7156 N N . ASP C 1 211 ? 36.20600 8.58300 59.69200 1.000 52.99173 211 ASP C N 1
ATOM 7157 C CA . ASP C 1 211 ? 35.12700 7.60300 59.68700 1.000 56.98356 211 ASP C CA 1
ATOM 7158 C C . ASP C 1 211 ? 34.02500 8.02000 58.72000 1.000 59.72302 211 ASP C C 1
ATOM 7159 O O . ASP C 1 211 ? 33.75400 9.20900 58.52300 1.000 55.98384 211 ASP C O 1
ATOM 7164 N N . ASP C 1 212 ? 33.39000 7.02200 58.10400 1.000 61.59120 212 ASP C N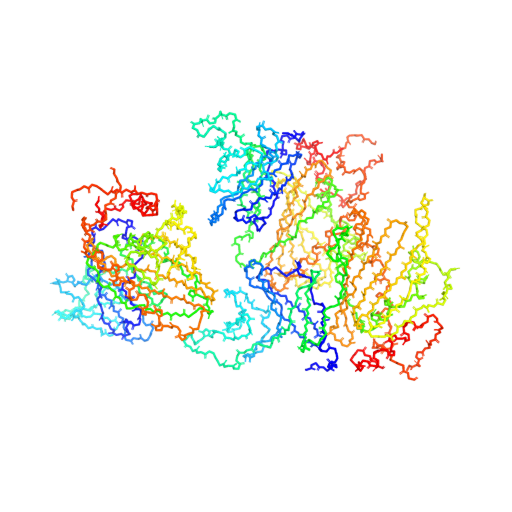 1
ATOM 7165 C CA . ASP C 1 212 ? 32.30600 7.30300 57.16700 1.000 61.68943 212 ASP C CA 1
ATOM 7166 C C . ASP C 1 212 ? 31.11300 7.92900 57.88100 1.000 65.62184 212 ASP C C 1
ATOM 7167 O O . ASP C 1 212 ? 30.62600 8.99300 57.47900 1.000 61.69115 212 ASP C O 1
ATOM 7172 N N . SER C 1 213 ? 30.68400 7.35600 59.00300 1.000 64.27683 213 SER C N 1
ATOM 7173 C CA . SER C 1 213 ? 29.54800 7.89000 59.80100 1.000 65.04605 213 SER C CA 1
ATOM 7174 C C . SER C 1 213 ? 28.34200 8.24600 58.92300 1.000 61.96013 213 SER C C 1
ATOM 7175 O O . SER C 1 213 ? 27.97500 9.43600 58.88500 1.000 56.99666 213 SER C O 1
ATOM 7178 N N . MET C 1 214 ? 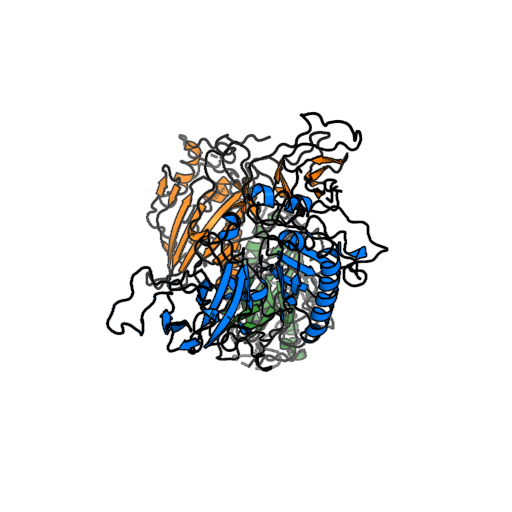27.70300 7.25300 58.33200 1.000 46.34458 214 MET C N 1
ATOM 7179 C CA . MET C 1 214 ? 26.57100 7.54800 57.47200 1.000 32.11319 214 MET C CA 1
ATOM 7180 C C . MET C 1 214 ? 25.28300 7.62500 58.28600 1.000 37.39156 214 MET C C 1
ATOM 7181 O O . MET C 1 214 ? 25.11500 6.94000 59.29700 1.000 33.63937 214 MET C O 1
ATOM 7186 N N . VAL C 1 215 ? 24.38600 8.50300 57.84300 1.000 28.68864 215 VAL C N 1
ATOM 7187 C CA . VAL C 1 215 ? 23.05800 8.66800 58.42300 1.000 27.56947 215 VAL C CA 1
ATOM 7188 C C . VAL C 1 215 ? 22.04500 8.38800 57.32900 1.000 22.69224 215 VAL C C 1
ATOM 7189 O O . VAL C 1 215 ? 22.10200 9.00200 56.25800 1.000 29.95388 215 VAL C O 1
ATOM 7193 N N A ASN C 1 216 ? 21.10600 7.48700 57.60500 0.500 25.40009 216 ASN C N 1
ATOM 7194 N N B ASN C 1 216 ? 21.13300 7.45900 57.59900 0.500 25.38558 216 ASN C N 1
ATOM 7195 C CA A ASN C 1 216 ? 20.16700 6.99200 56.60900 0.500 27.33211 216 ASN C CA 1
ATOM 7196 C CA B ASN C 1 216 ? 20.13900 7.00700 56.64100 0.500 27.36376 216 ASN C CA 1
ATOM 7197 C C A ASN C 1 216 ? 18.73300 7.28300 57.03700 0.500 25.99833 216 ASN C C 1
ATOM 7198 C C B ASN C 1 216 ? 18.74500 7.44800 57.05700 0.500 25.71617 216 ASN C C 1
ATOM 7199 O O A ASN C 1 216 ? 18.40400 7.21400 58.22600 0.500 24.71318 216 ASN C O 1
ATOM 7200 O O B ASN C 1 216 ? 18.45200 7.61000 58.24200 0.500 26.11346 216 ASN C O 1
ATOM 7209 N N . TRP C 1 217 ? 17.87800 7.59800 56.06300 1.000 23.52346 217 TRP C N 1
ATOM 7210 C CA . TRP C 1 217 ? 16.44300 7.63000 56.30100 1.000 26.47158 217 TRP C CA 1
ATOM 7211 C C . TRP C 1 217 ? 15.75500 7.20300 55.01300 1.000 24.26169 217 TRP C C 1
ATOM 7212 O O . TRP C 1 217 ? 16.35000 7.24700 53.93300 1.000 25.00699 217 TRP C O 1
ATOM 7223 N N . PHE C 1 218 ? 14.49600 6.77700 55.12800 1.000 20.32454 218 PHE C N 1
ATOM 7224 C CA . PHE C 1 218 ? 13.80000 6.38500 53.90700 1.000 21.48264 218 PHE C CA 1
ATOM 7225 C C . PHE C 1 218 ? 12.30100 6.57700 54.06500 1.000 21.57456 218 PHE C C 1
ATOM 7226 O O . PHE C 1 218 ? 11.78400 6.72900 55.17700 1.000 22.63941 218 PHE C O 1
ATOM 7234 N N . ARG C 1 219 ? 11.60700 6.57400 52.92700 1.000 18.96943 219 ARG C N 1
ATOM 7235 C CA . ARG C 1 219 ? 10.15900 6.72700 52.94100 1.000 18.57339 219 ARG C CA 1
ATOM 7236 C C . ARG C 1 219 ? 9.57300 5.88600 51.82500 1.000 22.09372 219 ARG C C 1
ATOM 7237 O O . ARG C 1 219 ? 10.09600 5.88700 50.70700 1.000 24.43464 219 ARG C O 1
ATOM 7245 N N . LEU C 1 220 ? 8.49800 5.16600 52.13700 1.000 21.11604 220 LEU C N 1
ATOM 7246 C CA . LEU C 1 220 ? 7.70600 4.45400 51.13900 1.000 20.33716 220 LEU C CA 1
ATOM 7247 C C . LEU C 1 220 ? 6.35800 5.14800 51.03200 1.000 20.44935 220 LEU C C 1
ATOM 7248 O O . LEU C 1 220 ? 5.57700 5.10800 51.98300 1.000 24.18261 220 LEU C O 1
ATOM 7253 N N . SER C 1 221 ? 6.09400 5.77100 49.87600 1.000 25.96316 221 SER C N 1
ATOM 7254 C CA . SER C 1 221 ? 4.76300 6.29100 49.57200 1.000 27.46559 221 SER C CA 1
ATOM 7255 C C . SER C 1 221 ? 3.81000 5.17200 49.21500 1.000 27.87979 221 SER C C 1
ATOM 7256 O O . SER C 1 221 ? 2.60300 5.27600 49.45100 1.000 26.19775 221 SER C O 1
ATOM 7259 N N . HIS C 1 222 ? 4.33200 4.12500 48.60200 1.000 23.72349 222 HIS C N 1
ATOM 7260 C CA . HIS C 1 222 ? 3.59100 2.93900 48.21100 1.000 22.06390 222 HIS C CA 1
ATOM 7261 C C . HIS C 1 222 ? 4.45300 1.73600 48.54400 1.000 23.26592 222 HIS C C 1
ATOM 7262 O O . HIS C 1 222 ? 5.68000 1.85600 48.64100 1.000 22.57326 222 HIS C O 1
ATOM 7269 N N . PRO C 1 223 ? 3.84400 0.56200 48.74700 1.000 23.71418 223 PRO C N 1
ATOM 7270 C CA . PRO C 1 223 ? 4.54100 -0.50800 49.47500 1.000 24.93784 223 PRO C CA 1
ATOM 7271 C C . PRO C 1 223 ? 5.65400 -1.20200 48.70500 1.000 17.68752 223 PRO C C 1
ATOM 7272 O O . PRO C 1 223 ? 6.39800 -1.95200 49.33300 1.000 19.93644 223 PRO C O 1
ATOM 7276 N N . LEU C 1 224 ? 5.82100 -0.99200 47.38900 1.000 18.96268 224 LEU C N 1
ATOM 7277 C CA . LEU C 1 224 ? 6.91400 -1.68200 46.70800 1.000 18.62162 224 LEU C CA 1
ATOM 7278 C C . LEU C 1 224 ? 7.90800 -0.71700 46.06900 1.000 21.32817 224 LEU C C 1
ATOM 7279 O O . LEU C 1 224 ? 8.66700 -1.11500 45.17600 1.000 20.22026 224 LEU C O 1
ATOM 7284 N N A CYS C 1 225 ? 7.97500 0.53200 46.54800 0.500 17.20100 225 CYS C N 1
ATOM 7285 N N B CYS C 1 225 ? 7.89600 0.54200 46.49000 0.500 17.20161 225 CYS C N 1
ATOM 7286 C CA A CYS C 1 225 ? 8.94400 1.51200 46.05600 0.500 19.05492 225 CYS C CA 1
ATOM 7287 C CA B CYS C 1 225 ? 8.93200 1.48800 46.13300 0.500 19.05362 225 CYS C CA 1
ATOM 7288 C C A CYS C 1 225 ? 9.44000 2.37200 47.21300 0.500 21.93777 225 CYS C C 1
ATOM 7289 C C B CYS C 1 225 ? 9.44700 2.12300 47.41200 0.500 22.50353 225 CYS C C 1
ATOM 7290 O O A CYS C 1 225 ? 8.64600 3.07100 47.84700 0.500 20.40819 225 CYS C O 1
ATOM 7291 O O B CYS C 1 225 ? 8.68300 2.37800 48.34900 0.500 21.44961 225 CYS C O 1
ATOM 7296 N N . GLN C 1 226 ? 10.75000 2.34400 47.46000 1.000 17.60722 226 GLN C N 1
ATOM 7297 C CA . GLN C 1 226 ? 11.36800 2.97300 48.61700 1.000 18.27432 226 GLN C CA 1
ATOM 7298 C C . GLN C 1 226 ? 12.31700 4.07000 48.15700 1.000 25.46410 226 GLN C C 1
ATOM 7299 O O . GLN C 1 226 ? 13.15400 3.84900 47.27400 1.000 21.73719 226 GLN C O 1
ATOM 7305 N N . TYR C 1 227 ? 12.18300 5.25300 48.75000 1.000 18.07634 227 TYR C N 1
ATOM 7306 C CA . TYR C 1 227 ? 13.09400 6.36100 48.51700 1.000 19.90172 227 TYR C CA 1
ATOM 7307 C C . TYR C 1 227 ? 14.03600 6.41200 49.70700 1.000 22.90940 227 TYR C C 1
ATOM 7308 O O . TYR C 1 227 ? 13.58400 6.54900 50.84400 1.000 21.37225 227 TYR C O 1
ATOM 7317 N N . CYS C 1 228 ? 15.33100 6.32500 49.45300 1.000 18.98575 228 CYS C N 1
ATOM 7318 C CA . CYS C 1 228 ? 16.29300 6.18100 50.53400 1.000 20.14468 228 CYS C CA 1
ATOM 7319 C C . CYS C 1 228 ? 17.33900 7.27700 50.39900 1.000 22.20397 228 CYS C C 1
ATOM 7320 O O . CYS C 1 228 ? 17.74400 7.62100 49.29100 1.000 21.85740 228 CYS C O 1
ATOM 7323 N N . SER C 1 229 ? 17.74800 7.84700 51.52800 1.000 23.47952 229 SER C N 1
ATOM 7324 C CA . SER C 1 229 ? 18.63700 8.99200 51.55200 1.000 23.47984 229 SER C CA 1
ATOM 7325 C C . SER C 1 229 ? 19.75900 8.72500 52.54300 1.000 22.77291 229 SER C C 1
ATOM 7326 O O . SER C 1 229 ? 19.49400 8.39300 53.70000 1.000 26.89663 229 SER C O 1
ATOM 7329 N N . THR C 1 230 ? 21.00800 8.87100 52.09800 1.000 27.87259 230 THR C N 1
ATOM 7330 C CA . THR C 1 230 ? 22.16500 8.60800 52.94600 1.000 26.77557 230 THR C CA 1
ATOM 7331 C C . THR C 1 230 ? 23.09300 9.81200 52.92000 1.000 29.54544 230 THR C C 1
ATOM 7332 O O . THR C 1 230 ? 23.47000 10.28900 51.84400 1.000 28.41751 230 THR C O 1
ATOM 7336 N N . GLU C 1 231 ? 23.45200 10.30400 54.09600 1.000 28.79346 231 GLU C N 1
ATOM 7337 C CA . GLU C 1 231 ? 24.47600 11.33300 54.21800 1.000 32.80951 231 GLU C CA 1
ATOM 7338 C C . GLU C 1 231 ? 25.73100 10.67600 54.76500 1.000 29.38465 231 GLU C C 1
ATOM 7339 O O . GLU C 1 231 ? 25.70300 10.08100 55.84900 1.000 30.17085 231 GLU C O 1
ATOM 7345 N N . ALA C 1 232 ? 26.81600 10.76400 54.00000 1.000 35.00687 232 ALA C N 1
ATOM 7346 C CA . ALA C 1 232 ? 28.11300 10.21700 54.34500 1.000 35.85277 232 ALA C CA 1
ATOM 7347 C C . ALA C 1 232 ? 29.08800 11.36400 54.60800 1.000 61.15268 232 ALA C C 1
ATOM 7348 O O . ALA C 1 232 ? 28.68900 12.53300 54.70000 1.000 41.20636 232 ALA C O 1
ATOM 7350 N N . SER C 1 233 ? 30.38100 11.02200 54.68000 1.000 59.24518 233 SER C N 1
ATOM 7351 C CA . SER C 1 233 ? 31.38900 11.95100 55.19400 1.000 64.94375 233 SER C CA 1
ATOM 7352 C C . SER C 1 233 ? 31.43900 13.24900 54.40000 1.000 64.43564 233 SER C C 1
ATOM 7353 O O . SER C 1 233 ? 31.62000 14.32800 54.97700 1.000 75.93181 233 SER C O 1
ATOM 7356 N N . GLU C 1 234 ? 31.31900 13.17600 53.07700 1.000 54.75806 234 GLU C N 1
ATOM 7357 C CA . GLU C 1 234 ? 31.32800 14.40400 52.29000 1.000 71.32608 234 GLU C CA 1
ATOM 7358 C C . GLU C 1 234 ? 30.50700 14.22500 51.01900 1.000 54.14778 234 GLU C C 1
ATOM 7359 O O . GLU C 1 234 ? 30.90500 14.67200 49.93900 1.000 53.21462 234 GLU C O 1
ATOM 7365 N N . MET C 1 235 ? 29.34600 13.58300 51.13600 1.000 46.31281 235 MET C N 1
ATOM 7366 C CA . MET C 1 235 ? 28.55200 13.28000 49.95300 1.000 34.54685 235 MET C CA 1
ATOM 7367 C C . MET C 1 235 ? 27.16600 12.81700 50.37800 1.000 27.22522 235 MET C C 1
ATOM 7368 O O . MET C 1 235 ? 27.01000 12.17100 51.41800 1.000 32.23423 235 MET C O 1
ATOM 7373 N N . ARG C 1 236 ? 26.17000 13.14000 49.55800 1.000 25.30264 236 ARG C N 1
ATOM 7374 C CA . ARG C 1 236 ? 24.82900 12.59700 49.72500 1.000 25.72294 236 ARG C CA 1
ATOM 7375 C C . ARG C 1 236 ? 24.51500 11.61400 48.59900 1.000 21.92262 236 ARG C C 1
ATOM 7376 O O . ARG C 1 236 ? 24.81300 11.87800 47.43000 1.000 24.03923 236 ARG C O 1
ATOM 7384 N N . THR C 1 237 ? 23.91100 10.48200 48.96000 1.000 25.00795 237 THR C N 1
ATOM 7385 C CA . THR C 1 237 ? 23.48700 9.46100 47.99900 1.000 21.29133 237 THR C CA 1
ATOM 7386 C C . THR C 1 237 ? 22.01300 9.19900 48.23500 1.000 23.81521 237 THR C C 1
ATOM 7387 O O . THR C 1 237 ? 21.59700 9.00400 49.38100 1.000 27.07870 237 THR C O 1
ATOM 7391 N N . VAL C 1 238 ? 21.22200 9.23000 47.16600 1.000 21.12690 238 VAL C N 1
ATOM 7392 C CA . VAL C 1 238 ? 19.80800 8.90700 47.25800 1.000 16.54291 238 VAL C CA 1
ATOM 7393 C C . VAL C 1 238 ? 19.53200 7.78000 46.27300 1.000 20.33132 238 VAL C C 1
ATOM 7394 O O . VAL C 1 238 ? 20.26100 7.58400 45.29900 1.000 23.98151 238 VAL C O 1
ATOM 7398 N N . ASP C 1 239 ? 18.48600 7.01400 46.54800 1.000 20.77898 239 ASP C N 1
ATOM 7399 C CA . ASP C 1 239 ? 18.11400 6.01900 45.55100 1.000 19.87337 239 ASP C CA 1
ATOM 7400 C C . ASP C 1 239 ? 16.61500 5.78900 45.60200 1.000 23.28488 239 ASP C C 1
ATOM 7401 O O . ASP C 1 239 ? 15.94900 6.05000 46.60800 1.000 24.25210 239 ASP C O 1
ATOM 7406 N N . LEU C 1 240 ? 16.10000 5.33700 44.46900 1.000 20.23091 240 LEU C N 1
ATOM 7407 C CA . LEU C 1 240 ? 14.74200 4.83600 44.34200 1.000 17.16388 240 LEU C CA 1
ATOM 7408 C C . LEU C 1 240 ? 14.85400 3.33200 44.13200 1.000 22.31229 240 LEU C C 1
ATOM 7409 O O . LEU C 1 240 ? 15.45500 2.87900 43.15000 1.000 20.71280 240 LEU C O 1
ATOM 7414 N N . MET C 1 241 ? 14.34300 2.56900 45.08500 1.000 18.76434 241 MET C N 1
ATOM 7415 C CA . MET C 1 241 ? 14.32600 1.11700 45.01000 1.000 18.44969 241 MET C CA 1
ATOM 7416 C C . MET C 1 241 ? 12.94600 0.69100 44.53000 1.000 19.18504 241 MET C C 1
ATOM 7417 O O . MET C 1 241 ? 11.94200 1.05300 45.14700 1.000 21.52596 241 MET C O 1
ATOM 7422 N N . VAL C 1 242 ? 12.87400 -0.04000 43.42400 1.000 18.65299 242 VAL C N 1
ATOM 7423 C CA . VAL C 1 242 ? 11.58200 -0.44100 42.87500 1.000 17.58883 242 VAL C CA 1
ATOM 7424 C C . VAL C 1 242 ? 11.54500 -1.95800 42.78200 1.000 18.05342 242 VAL C C 1
ATOM 7425 O O . VAL C 1 242 ? 12.47400 -2.58600 42.25700 1.000 21.17084 242 VAL C O 1
ATOM 7429 N N . VAL C 1 243 ? 10.49000 -2.54700 43.32900 1.000 16.54798 243 VAL C N 1
ATOM 7430 C CA . VAL C 1 243 ? 10.30900 -3.99100 43.28900 1.000 18.52310 243 VAL C CA 1
ATOM 7431 C C . VAL C 1 243 ? 9.18600 -4.26600 42.30300 1.000 22.04381 243 VAL C C 1
ATOM 7432 O O . VAL C 1 243 ? 8.09600 -3.69600 42.43100 1.000 25.25395 243 VAL C O 1
ATOM 7436 N N . THR C 1 244 ? 9.45300 -5.10400 41.30000 1.000 18.19761 244 THR C N 1
ATOM 7437 C CA . THR C 1 244 ? 8.40200 -5.52900 40.37200 1.000 17.36009 244 THR C CA 1
ATOM 7438 C C . THR C 1 244 ? 7.76000 -6.79000 40.91900 1.000 17.99038 244 THR C C 1
ATOM 7439 O O . THR C 1 244 ? 8.45200 -7.81000 41.05000 1.000 19.80571 244 THR C O 1
ATOM 7443 N N . PRO C 1 245 ? 6.48100 -6.78800 41.22100 1.000 17.37364 245 PRO C N 1
ATOM 7444 C CA . PRO C 1 245 ? 5.86300 -8.01200 41.72000 1.000 18.67479 245 PRO C CA 1
ATOM 7445 C C . PRO C 1 245 ? 5.50400 -8.92200 40.55200 1.000 22.29632 245 PRO C C 1
ATOM 7446 O O . PRO C 1 245 ? 4.43400 -8.78300 39.96000 1.000 24.05874 245 PRO C O 1
ATOM 7450 N N A ILE C 1 246 ? 6.41600 -9.82500 40.18300 0.500 20.40030 246 ILE C N 1
ATOM 7451 N N B ILE C 1 246 ? 6.41900 -9.83500 40.21600 0.500 20.39078 246 ILE C N 1
ATOM 7452 C CA A ILE C 1 246 ? 6.14400 -10.76200 39.09000 0.500 21.38499 246 ILE C CA 1
ATOM 7453 C CA B ILE C 1 246 ? 6.19500 -10.78200 39.12100 0.500 21.39466 246 ILE C CA 1
ATOM 7454 C C A ILE C 1 246 ? 4.89000 -11.56600 39.38300 0.500 24.88560 246 ILE C C 1
ATOM 7455 C C B ILE C 1 246 ? 4.93800 -11.59700 39.37200 0.500 24.85841 246 ILE C C 1
ATOM 7456 O O A ILE C 1 246 ? 3.99500 -11.69400 38.53800 0.500 21.55567 246 ILE C O 1
ATOM 7457 O O B ILE C 1 246 ? 4.09000 -11.76400 38.48700 0.500 21.36001 246 ILE C O 1
ATOM 7466 N N . ASP C 1 247 ? 4.82800 -12.14700 40.57500 1.000 21.07801 247 ASP C N 1
ATOM 7467 C CA . ASP C 1 247 ? 3.65100 -12.84400 41.05200 1.000 24.27951 247 ASP C CA 1
ATOM 7468 C C . ASP C 1 247 ? 3.78300 -12.88800 42.57300 1.000 22.90032 247 ASP C C 1
ATOM 7469 O O . ASP C 1 247 ? 4.52900 -12.08900 43.15200 1.000 21.43800 247 ASP C O 1
ATOM 7474 N N . GLU C 1 248 ? 3.05000 -13.80300 43.22500 1.000 21.25893 248 GLU C N 1
ATOM 7475 C CA . GLU C 1 248 ? 3.05600 -13.80500 44.68200 1.000 23.31363 248 GLU C CA 1
ATOM 7476 C C . GLU C 1 248 ? 4.39800 -14.22500 45.25700 1.000 19.68391 248 GLU C C 1
ATOM 7477 O O . GLU C 1 248 ? 4.69500 -13.86600 46.40100 1.000 21.10582 248 GLU C O 1
ATOM 7483 N N . ASP C 1 249 ? 5.21400 -14.96800 44.49500 1.000 20.01723 249 ASP C N 1
ATOM 7484 C CA . ASP C 1 249 ? 6.37800 -15.66400 45.03300 1.000 18.60854 249 ASP C CA 1
ATOM 7485 C C . ASP C 1 249 ? 7.69200 -15.25700 44.37600 1.000 17.74075 249 ASP C C 1
ATOM 7486 O O . ASP C 1 249 ? 8.73200 -15.85700 44.68800 1.000 19.61569 249 ASP C O 1
ATOM 7491 N N . ASN C 1 250 ? 7.67600 -14.25700 43.48900 1.000 19.29116 250 ASN C N 1
ATOM 7492 C CA . ASN C 1 250 ? 8.83100 -13.91100 42.66500 1.000 20.58560 250 ASN C CA 1
ATOM 7493 C C . ASN C 1 250 ? 8.86100 -12.40400 42.42700 1.000 19.60748 250 ASN C C 1
ATOM 7494 O O . ASN C 1 250 ? 7.81300 -11.75900 42.31900 1.000 19.54362 250 ASN C O 1
ATOM 7499 N N . SER C 1 251 ? 10.07500 -11.85200 42.32500 1.000 17.42579 251 SER C N 1
ATOM 7500 C CA . SER C 1 251 ? 10.25500 -10.40700 42.23200 1.000 18.10945 251 SER C CA 1
ATOM 7501 C C . SER C 1 251 ? 11.40400 -10.06600 41.29700 1.000 20.55643 251 SER C C 1
ATOM 7502 O O . SER C 1 251 ? 12.35100 -10.83700 41.15200 1.000 20.85504 251 SER C O 1
ATOM 7505 N N . VAL C 1 252 ? 11.35800 -8.85500 40.73700 1.000 17.99420 252 VAL C N 1
ATOM 7506 C CA . VAL C 1 252 ? 12.53000 -8.22600 40.12500 1.000 17.52688 252 VAL C CA 1
ATOM 7507 C C . VAL C 1 252 ? 12.88200 -6.99400 40.94300 1.000 19.07412 252 VAL C C 1
ATOM 7508 O O . VAL C 1 252 ? 12.00400 -6.21000 41.31100 1.000 20.73449 252 VAL C O 1
ATOM 7512 N N . LEU C 1 253 ? 14.16900 -6.82500 41.23300 1.000 18.90659 253 LEU C N 1
ATOM 7513 C CA . LEU C 1 253 ? 14.64000 -5.71700 42.05400 1.000 21.70859 253 LEU C CA 1
ATOM 7514 C C . LEU C 1 253 ? 15.53900 -4.81400 41.22000 1.000 19.07155 253 LEU C C 1
ATOM 7515 O O . LEU C 1 253 ? 16.41500 -5.31000 40.50600 1.000 19.51517 253 LEU C O 1
ATOM 7520 N N . ARG C 1 254 ? 15.31300 -3.49500 41.29800 1.000 17.05430 254 ARG C N 1
ATOM 7521 C CA . ARG C 1 254 ? 16.14000 -2.52100 40.58300 1.000 17.54369 254 ARG C CA 1
ATOM 7522 C C . ARG C 1 254 ? 16.34100 -1.30000 41.46600 1.000 21.41880 254 ARG C C 1
ATOM 7523 O O . ARG C 1 254 ? 15.45100 -0.94700 42.24500 1.000 18.67447 254 ARG C O 1
ATOM 7531 N N . TYR C 1 255 ? 17.49400 -0.63100 41.30900 1.000 18.47074 255 TYR C N 1
ATOM 7532 C CA . TYR C 1 255 ? 17.72800 0.67000 41.92800 1.000 20.99520 255 TYR C CA 1
ATOM 7533 C C . TYR C 1 255 ? 18.13400 1.70300 40.89300 1.000 23.82205 255 TYR C C 1
ATOM 7534 O O . TYR C 1 255 ? 18.93100 1.42200 39.98600 1.000 20.80338 255 TYR C O 1
ATOM 7543 N N . LEU C 1 256 ? 17.59000 2.90800 41.06000 1.000 19.49611 256 LEU C N 1
ATOM 7544 C CA . LEU C 1 256 ? 18.12200 4.12900 40.47800 1.000 15.69562 256 LEU C CA 1
ATOM 7545 C C . LEU C 1 256 ? 18.84800 4.89100 41.58700 1.000 20.25448 256 LEU C C 1
ATOM 7546 O O . LEU C 1 256 ? 18.24400 5.20700 42.61700 1.000 21.69831 256 LEU C O 1
ATOM 7551 N N . ILE C 1 257 ? 20.13500 5.18400 41.38300 1.000 21.71020 257 ILE C N 1
ATOM 7552 C CA . ILE C 1 257 ? 21.00600 5.74100 42.41800 1.000 19.73385 257 ILE C CA 1
ATOM 7553 C C . ILE C 1 257 ? 21.52000 7.09000 41.93500 1.000 20.35039 257 ILE C C 1
ATOM 7554 O O . ILE C 1 257 ? 21.96700 7.21000 40.78800 1.000 21.10877 257 ILE C O 1
ATOM 7559 N N . MET C 1 258 ? 21.44000 8.10800 42.79300 1.000 19.05701 258 MET C N 1
ATOM 7560 C CA . MET C 1 258 ? 21.97900 9.42400 42.46100 1.000 18.71009 258 MET C CA 1
ATOM 7561 C C . MET C 1 258 ? 22.86000 9.90400 43.60300 1.000 20.42801 258 MET C C 1
ATOM 7562 O O . MET C 1 258 ? 22.57600 9.63200 44.76900 1.000 23.15498 258 MET C O 1
ATOM 7567 N N . TRP C 1 259 ? 23.93900 10.61000 43.26600 1.000 19.36823 259 TRP C N 1
ATOM 7568 C CA . TRP C 1 259 ? 24.88700 11.04900 44.28700 1.000 19.15862 259 TRP C CA 1
ATOM 7569 C C . TRP C 1 259 ? 25.51600 12.35100 43.82000 1.000 22.06246 259 TRP C C 1
ATOM 7570 O O . TRP C 1 259 ? 25.62400 12.59800 42.61900 1.000 23.73440 259 TRP C O 1
ATOM 7581 N N . ASN C 1 260 ? 25.91900 13.19800 44.77300 1.000 22.71595 260 ASN C N 1
ATOM 7582 C CA . ASN C 1 260 ? 26.45200 14.51100 44.41800 1.000 24.39109 260 ASN C CA 1
ATOM 7583 C C . ASN C 1 260 ? 27.96700 14.61400 44.57400 1.000 32.07537 260 ASN C C 1
ATOM 7584 O O . ASN C 1 260 ? 28.50700 15.72300 44.49500 1.000 29.39248 260 ASN C O 1
ATOM 7589 N N . GLY C 1 261 ? 28.65600 13.49600 44.79500 1.000 27.35192 261 GLY C N 1
ATOM 7590 C CA . GLY C 1 261 ? 30.10400 13.44100 44.77600 1.000 33.16293 261 GLY C CA 1
ATOM 7591 C C . GLY C 1 261 ? 30.62900 13.24200 43.37000 1.000 29.88264 261 GLY C C 1
ATOM 7592 O O . GLY C 1 261 ? 29.92600 13.44800 42.38000 1.000 29.49138 261 GLY C O 1
ATOM 7593 N N . SER C 1 262 ? 31.89100 12.82900 43.28200 1.000 28.70181 262 SER C N 1
ATOM 7594 C CA . SER C 1 262 ? 32.52900 12.70000 41.97900 1.000 28.27023 262 SER C CA 1
ATOM 7595 C C . SER C 1 262 ? 31.85200 11.62500 41.13200 1.000 28.83651 262 SER C C 1
ATOM 7596 O O . SER C 1 262 ? 31.53600 10.53500 41.61700 1.000 27.42117 262 SER C O 1
ATOM 7599 N N . LYS C 1 263 ? 31.64800 11.93900 39.85200 1.000 29.64435 263 LYS C N 1
ATOM 7600 C CA . LYS C 1 263 ? 31.11800 10.96500 38.90400 1.000 35.29777 263 LYS C CA 1
ATOM 7601 C C . LYS C 1 263 ? 31.98000 9.70700 38.83700 1.000 34.68764 263 LYS C C 1
ATOM 7602 O O . LYS C 1 263 ? 31.46600 8.63100 38.51000 1.000 29.92216 263 LYS C O 1
ATOM 7608 N N . THR C 1 264 ? 33.26800 9.81100 39.18600 1.000 30.33008 264 THR C N 1
ATOM 7609 C CA . THR C 1 264 ? 34.17800 8.67100 39.11800 1.000 35.05229 264 THR C CA 1
ATOM 7610 C C . THR C 1 264 ? 33.85700 7.59700 40.14600 1.000 34.64252 264 THR C C 1
ATOM 7611 O O . THR C 1 264 ? 34.43000 6.50800 40.07000 1.000 34.95898 264 THR C O 1
ATOM 7615 N N . LEU C 1 265 ? 32.96300 7.87300 41.09400 1.000 31.29304 265 LEU C N 1
ATOM 7616 C CA . LEU C 1 265 ? 32.58000 6.89800 42.10100 1.000 31.80687 265 LEU C CA 1
ATOM 7617 C C . LEU C 1 265 ? 31.57500 5.87700 41.58800 1.000 25.79826 265 LEU C C 1
ATOM 7618 O O . LEU C 1 265 ? 31.23800 4.95400 42.33500 1.000 27.38566 265 LEU C O 1
ATOM 7623 N N . GLU C 1 266 ? 31.09300 6.01800 40.35000 1.000 26.52107 266 GLU C N 1
ATOM 7624 C CA . GLU C 1 266 ? 30.00200 5.17000 39.86900 1.000 26.29658 266 GLU C CA 1
ATOM 7625 C C . GLU C 1 266 ? 30.32400 3.68400 40.01600 1.000 31.24263 266 GLU C C 1
ATOM 7626 O O . GLU C 1 266 ? 29.47700 2.89100 40.46200 1.000 25.11399 266 GLU C O 1
ATOM 7632 N N . SER C 1 267 ? 31.54000 3.28200 39.62400 1.000 29.85692 267 SER C N 1
ATOM 7633 C CA . SER C 1 267 ? 31.91500 1.87300 39.70700 1.000 26.74461 267 SER C CA 1
ATOM 7634 C C . SER C 1 267 ? 31.87300 1.37000 41.13500 1.000 28.34078 267 SER C C 1
ATOM 7635 O O . SER C 1 267 ? 31.40900 0.24900 41.39700 1.000 29.47281 267 SER C O 1
ATOM 7638 N N . LYS C 1 268 ? 32.41700 2.15400 42.07200 1.000 26.95724 268 LYS C N 1
ATOM 7639 C CA . LYS C 1 268 ? 32.40700 1.72100 43.46100 1.000 27.62250 268 LYS C CA 1
ATOM 7640 C C . LYS C 1 268 ? 30.98200 1.63200 43.97400 1.000 29.35276 268 LYS C C 1
ATOM 7641 O O . LYS C 1 268 ? 30.63900 0.72200 44.73000 1.000 26.97819 268 LYS C O 1
ATOM 7647 N N . ILE C 1 269 ? 30.13000 2.56800 43.56500 1.000 24.67205 269 ILE C N 1
ATOM 7648 C CA . ILE C 1 269 ? 28.75400 2.53300 44.03700 1.000 19.54751 269 ILE C CA 1
ATOM 7649 C C . ILE C 1 269 ? 28.06100 1.27500 43.54000 1.000 23.06201 269 ILE C C 1
ATOM 7650 O O . ILE C 1 269 ? 27.45700 0.53300 44.32100 1.000 23.71173 269 ILE C O 1
ATOM 7655 N N . LEU C 1 270 ? 28.18000 0.99100 42.24300 1.000 23.23508 270 LEU C N 1
ATOM 7656 C CA . LEU C 1 270 ? 27.50800 -0.18000 41.68600 1.000 26.38710 270 LEU C CA 1
ATOM 7657 C C . LEU C 1 270 ? 28.01500 -1.46600 42.32600 1.000 24.40501 270 LEU C C 1
ATOM 7658 O O . LEU C 1 270 ? 27.23400 -2.39600 42.58200 1.000 23.87860 270 LEU C O 1
ATOM 7663 N N . ALA C 1 271 ? 29.31600 -1.53600 42.61300 1.000 27.59789 271 ALA C N 1
ATOM 7664 C CA . ALA C 1 271 ? 29.86700 -2.76500 43.18000 1.000 30.95067 271 ALA C CA 1
ATOM 7665 C C . ALA C 1 271 ? 29.46300 -2.92800 44.64000 1.000 25.45587 271 ALA C C 1
ATOM 7666 O O . ALA C 1 271 ? 29.19400 -4.04900 45.09800 1.000 25.29606 271 ALA C O 1
ATOM 7668 N N . ASP C 1 272 ? 29.38300 -1.82000 45.38300 1.000 23.09496 272 ASP C N 1
ATOM 7669 C CA . ASP C 1 272 ? 28.94300 -1.90100 46.77000 1.000 24.24015 272 ASP C CA 1
ATOM 7670 C C . ASP C 1 272 ? 27.48000 -2.31200 46.85800 1.000 23.58353 272 ASP C C 1
ATOM 7671 O O . ASP C 1 272 ? 27.11800 -3.11500 47.71600 1.000 23.87807 272 ASP C O 1
ATOM 7676 N N . TYR C 1 273 ? 26.62700 -1.75900 45.98700 1.000 23.51205 273 TYR C N 1
ATOM 7677 C CA . TYR C 1 273 ? 25.23300 -2.19300 45.94300 1.000 22.21513 273 TYR C CA 1
ATOM 7678 C C . TYR C 1 273 ? 25.13600 -3.67400 45.59400 1.000 23.43790 273 TYR C C 1
ATOM 7679 O O . TYR C 1 273 ? 24.41100 -4.43200 46.24800 1.000 23.14414 273 TYR C O 1
ATOM 7688 N N . ASP C 1 274 ? 25.85400 -4.10400 44.55900 1.000 22.41338 274 ASP C N 1
ATOM 7689 C CA . ASP C 1 274 ? 25.78400 -5.50900 44.16400 1.000 21.66629 274 ASP C CA 1
ATOM 7690 C C . ASP C 1 274 ? 26.18800 -6.42700 45.30800 1.000 26.18883 274 ASP C C 1
ATOM 7691 O O . ASP C 1 274 ? 25.56700 -7.47300 45.52100 1.000 22.78219 274 ASP C O 1
ATOM 7696 N N . GLN C 1 275 ? 27.22300 -6.05100 46.06400 1.000 23.92485 275 GLN C N 1
ATOM 7697 C CA . GLN C 1 275 ? 27.66400 -6.89100 47.17500 1.000 23.94879 275 GLN C CA 1
ATOM 7698 C C . GLN C 1 275 ? 26.57700 -7.02800 48.23600 1.000 24.29962 275 GLN C C 1
ATOM 7699 O O . GLN C 1 275 ? 26.25900 -8.13600 48.68500 1.000 25.45870 275 GLN C O 1
ATOM 7705 N N . VAL C 1 276 ? 25.98500 -5.90200 48.64100 1.000 24.71422 276 VAL C N 1
ATOM 7706 C CA . VAL C 1 276 ? 24.92600 -5.90800 49.64600 1.000 20.63290 276 VAL C CA 1
ATOM 7707 C C . VAL C 1 276 ? 23.70400 -6.66500 49.13600 1.000 21.06593 276 VAL C C 1
ATOM 7708 O O . VAL C 1 276 ? 23.10500 -7.46600 49.85900 1.000 19.86790 276 VAL C O 1
ATOM 7712 N N . ILE C 1 277 ? 23.29800 -6.39300 47.89400 1.000 19.29510 277 ILE C N 1
ATOM 7713 C CA . ILE C 1 277 ? 22.08400 -7.01300 47.35600 1.000 18.25055 277 ILE C CA 1
ATOM 7714 C C . ILE C 1 277 ? 22.22300 -8.53200 47.33700 1.000 21.26874 277 ILE C C 1
ATOM 7715 O O . ILE C 1 277 ? 21.30500 -9.26500 47.71400 1.000 21.83020 277 ILE C O 1
ATOM 7720 N N . GLU C 1 278 ? 23.36300 -9.03000 46.86300 1.000 21.56811 278 GLU C N 1
ATOM 7721 C CA . GLU C 1 278 ? 23.52500 -10.47700 46.80100 1.000 21.07410 278 GLU C CA 1
ATOM 7722 C C . GLU C 1 278 ? 23.55000 -11.09800 48.19200 1.000 21.44335 278 GLU C C 1
ATOM 7723 O O . GLU C 1 278 ? 23.06600 -12.22200 48.37200 1.000 21.97958 278 GLU C O 1
ATOM 7729 N N . GLU C 1 279 ? 24.09600 -10.39200 49.18500 1.000 20.08771 279 GLU C N 1
ATOM 7730 C CA . GLU C 1 279 ? 24.03000 -10.90200 50.55000 1.000 23.05261 279 GLU C CA 1
ATOM 7731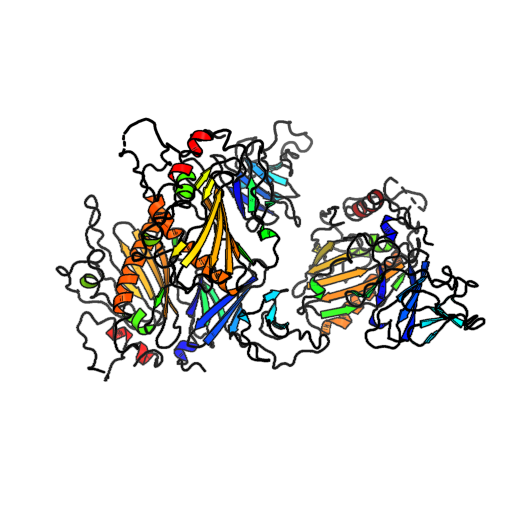 C C . GLU C 1 279 ? 22.58600 -11.01700 51.01600 1.000 22.04827 279 GLU C C 1
ATOM 7732 O O . GLU C 1 279 ? 22.20900 -12.00500 51.65400 1.000 21.44235 279 GLU C O 1
ATOM 7738 N N . ASP C 1 280 ? 21.76200 -10.01600 50.70500 1.000 18.68685 280 ASP C N 1
ATOM 7739 C CA . ASP C 1 280 ? 20.34600 -10.09000 51.06800 1.000 18.56803 280 ASP C CA 1
ATOM 7740 C C . ASP C 1 280 ? 19.62400 -11.20200 50.30500 1.000 20.03611 280 ASP C C 1
ATOM 7741 O O . ASP C 1 280 ? 18.75400 -11.87500 50.87100 1.000 21.13126 280 ASP C O 1
ATOM 7746 N N . ILE C 1 281 ? 19.95800 -11.40900 49.02100 1.000 22.35868 281 ILE C N 1
ATOM 7747 C CA . ILE C 1 281 ? 19.25400 -12.41600 48.22500 1.000 21.77069 281 ILE C CA 1
ATOM 7748 C C . ILE C 1 281 ? 19.46200 -13.80800 48.81600 1.000 19.41344 281 ILE C C 1
ATOM 7749 O O . ILE C 1 281 ? 18.54900 -14.64500 48.80300 1.000 21.67942 281 ILE C O 1
ATOM 7754 N N . ARG C 1 282 ? 20.65500 -14.07500 49.36200 1.000 20.50283 282 ARG C N 1
ATOM 7755 C CA . ARG C 1 282 ? 20.88300 -15.36900 50.00700 1.000 21.28118 282 ARG C CA 1
ATOM 7756 C C . ARG C 1 282 ? 19.88600 -15.60600 51.13500 1.000 24.56922 282 ARG C C 1
ATOM 7757 O O . ARG C 1 282 ? 19.35500 -16.71400 51.28000 1.000 22.92972 282 ARG C O 1
ATOM 7765 N N . ILE C 1 283 ? 19.59000 -14.57100 51.93000 1.000 20.86398 283 ILE C N 1
ATOM 7766 C CA . ILE C 1 283 ? 18.58900 -14.71600 52.99000 1.000 21.59694 283 ILE C CA 1
ATOM 7767 C C . ILE C 1 283 ? 17.18700 -14.82200 52.40000 1.000 21.12933 283 ILE C C 1
ATOM 7768 O O . ILE C 1 283 ? 16.41000 -15.71000 52.76900 1.000 19.73109 283 ILE C O 1
ATOM 7773 N N . LEU C 1 284 ? 16.84000 -13.91200 51.48600 1.000 19.75009 284 LEU C N 1
ATOM 7774 C CA . LEU C 1 284 ? 15.48900 -13.89800 50.90700 1.000 17.58177 284 LEU C CA 1
ATOM 7775 C C . LEU C 1 284 ? 15.10400 -15.24700 50.30000 1.000 22.15487 284 LEU C C 1
ATOM 7776 O O . LEU C 1 284 ? 13.98000 -15.73700 50.50200 1.000 19.55103 284 LEU C O 1
ATOM 7781 N N A HIS C 1 285 ? 16.02100 -15.85600 49.54000 0.500 21.36903 285 HIS C N 1
ATOM 7782 N N B HIS C 1 285 ? 16.01300 -15.83900 49.51500 0.500 21.37296 285 HIS C N 1
ATOM 7783 C CA A HIS C 1 285 ? 15.74500 -17.14200 48.90300 0.500 20.30613 285 HIS C CA 1
ATOM 7784 C CA B HIS C 1 285 ? 15.74500 -17.11900 48.86600 0.500 20.31731 285 HIS C CA 1
ATOM 7785 C C A HIS C 1 285 ? 15.38300 -18.20100 49.93000 0.500 25.90392 285 HIS C C 1
ATOM 7786 C C B HIS C 1 285 ? 15.44700 -18.22200 49.88900 0.500 25.91166 285 HIS C C 1
ATOM 7787 O O A HIS C 1 285 ? 14.60000 -19.11900 49.64300 0.500 22.42145 285 HIS C O 1
ATOM 7788 O O B HIS C 1 285 ? 14.76400 -19.20100 49.55500 0.500 22.71325 285 HIS C O 1
ATOM 7801 N N . SER C 1 286 ? 15.92700 -18.08000 51.13200 1.000 21.36394 286 SER C N 1
ATOM 7802 C CA . SER C 1 286 ? 15.79500 -19.11700 52.15400 1.000 20.32531 286 SER C CA 1
ATOM 7803 C C . SER C 1 286 ? 14.57200 -18.96000 53.04900 1.000 21.76992 286 SER C C 1
ATOM 7804 O O . SER C 1 286 ? 14.24500 -19.90200 53.78700 1.000 22.35801 286 SER C O 1
ATOM 7807 N N . GLN C 1 287 ? 13.92400 -17.79600 53.05700 1.000 20.77983 287 GLN C N 1
ATOM 7808 C CA . GLN C 1 287 ? 12.93200 -17.52700 54.09300 1.000 19.02023 287 GLN C CA 1
ATOM 7809 C C . GLN C 1 287 ? 11.65800 -18.32600 53.85500 1.000 25.76971 287 GLN C C 1
ATOM 7810 O O . GLN C 1 287 ? 11.18500 -18.46400 52.72200 1.000 22.71232 287 GLN C O 1
ATOM 7816 N N . GLN C 1 288 ? 11.11300 -18.82700 54.95900 1.000 23.44121 288 GLN C N 1
ATOM 7817 C CA . GLN C 1 288 ? 9.83800 -19.56900 54.90400 1.000 30.47436 288 GLN C CA 1
ATOM 7818 C C . GLN C 1 288 ? 8.90100 -18.99500 55.97800 1.000 20.62238 288 GLN C C 1
ATOM 7819 O O . GLN C 1 288 ? 9.37700 -18.67900 57.05700 1.000 24.05303 288 GLN C O 1
ATOM 7825 N N . PRO C 1 289 ? 7.59100 -18.85000 55.70800 1.000 21.89315 289 PRO C N 1
ATOM 7826 C CA . PRO C 1 289 ? 7.02500 -19.06200 54.36800 1.000 27.40008 289 PRO C CA 1
ATOM 7827 C C . PRO C 1 289 ? 7.41700 -18.02500 53.29900 1.000 24.67384 289 PRO C C 1
ATOM 7828 O O . PRO C 1 289 ? 8.06500 -17.08900 53.65300 1.000 26.75324 289 PRO C O 1
ATOM 7832 N N A THR C 1 290 ? 7.27500 -18.42900 51.97900 0.500 25.48035 290 THR C N 1
ATOM 7833 N N B THR C 1 290 ? 7.34100 -18.41800 52.02700 0.500 25.50142 290 THR C N 1
ATOM 7834 C CA A THR C 1 290 ? 7.73900 -17.51200 50.94100 0.500 26.02867 290 THR C CA 1
ATOM 7835 C CA B THR C 1 290 ? 7.73400 -17.51200 50.91700 0.500 26.02788 290 THR C CA 1
ATOM 7836 C C A THR C 1 290 ? 7.00100 -16.18100 51.00000 0.500 25.69734 290 THR C C 1
ATOM 7837 C C B THR C 1 290 ? 7.00500 -16.17000 51.04000 0.500 25.67670 290 THR C C 1
ATOM 7838 O O A THR C 1 290 ? 7.59700 -15.12300 50.75800 0.500 22.91256 290 THR C O 1
ATOM 7839 O O B THR C 1 290 ? 7.66400 -15.15600 51.16200 0.500 25.23002 290 THR C O 1
ATOM 7846 N N . ARG C 1 291 ? 5.71000 -16.20700 51.30200 1.000 23.21852 291 ARG C N 1
ATOM 7847 C CA . ARG C 1 291 ? 4.95300 -14.97100 51.37700 1.000 24.14465 291 ARG C CA 1
ATOM 7848 C C . ARG C 1 291 ? 5.13000 -14.33400 52.75500 1.000 23.68606 291 ARG C C 1
ATOM 7849 O O . ARG C 1 291 ? 5.38300 -15.02100 53.75100 1.000 25.86006 291 ARG C O 1
ATOM 7857 N N . LEU C 1 292 ? 5.02600 -13.01600 52.79300 1.000 20.26400 292 LEU C N 1
ATOM 7858 C CA . LEU C 1 292 ? 5.30900 -12.25300 54.00800 1.000 19.62635 292 LEU C CA 1
ATOM 7859 C C . LEU C 1 292 ? 4.19300 -12.43500 55.03000 1.000 20.11947 292 LEU C C 1
ATOM 7860 O O . LEU C 1 292 ? 3.03400 -12.12100 54.71900 1.000 26.12266 292 LEU C O 1
ATOM 7865 N N . PRO C 1 293 ? 4.48600 -12.90500 56.24400 1.000 25.43427 293 PRO C N 1
ATOM 7866 C CA . PRO C 1 293 ? 3.44200 -13.02400 57.27500 1.000 24.11976 293 PRO C CA 1
ATOM 7867 C C . PRO C 1 293 ? 3.02600 -11.66100 57.80800 1.000 26.42408 293 PRO C C 1
ATOM 7868 O O . PRO C 1 293 ? 3.86300 -10.88000 58.26000 1.000 28.88115 293 PRO C O 1
ATOM 7872 N N . LEU C 1 294 ? 1.72400 -11.38500 57.77100 1.000 28.17421 294 LEU C N 1
ATOM 7873 C CA . LEU C 1 294 ? 1.21200 -10.16600 58.37900 1.000 26.32435 294 LEU C CA 1
ATOM 7874 C C . LEU C 1 294 ? 0.99600 -10.39500 59.87600 1.000 32.94430 294 LEU C C 1
ATOM 7875 O O . LEU C 1 294 ? 1.26300 -11.47500 60.40700 1.000 32.80284 294 LEU C O 1
ATOM 7880 N N . LEU C 1 295 ? 0.53700 -9.35800 60.57400 1.000 30.57082 295 LEU C N 1
ATOM 7881 C CA . LEU C 1 295 ? 0.41000 -9.41400 62.02400 1.000 34.81125 295 LEU C CA 1
ATOM 7882 C C . LEU C 1 295 ? -0.86200 -10.16400 62.42100 1.000 41.91683 295 LEU C C 1
ATOM 7883 O O . LEU C 1 295 ? -1.83200 -10.24200 61.66100 1.000 40.07924 295 LEU C O 1
ATOM 7888 N N . SER C 1 296 ? -0.85600 -10.71700 63.63000 1.000 50.71629 296 SER C N 1
ATOM 7889 C CA . SER C 1 296 ? -2.05800 -11.35800 64.16500 1.000 57.93913 296 SER C CA 1
ATOM 7890 C C . SER C 1 296 ? -1.95900 -11.58400 65.67400 1.000 60.24361 296 SER C C 1
ATOM 7891 O O . SER C 1 296 ? -0.97900 -12.14600 66.16800 1.000 66.26785 296 SER C O 1
ATOM 7894 N N . LEU C 1 305 ? 4.17900 -23.67700 61.05200 1.000 47.09224 305 LEU C N 1
ATOM 7895 C CA . LEU C 1 305 ? 5.30700 -22.83000 61.42200 1.000 44.99588 305 LEU C CA 1
ATOM 7896 C C . LEU C 1 305 ? 4.87900 -21.82600 62.49700 1.000 38.21891 305 LEU C C 1
ATOM 7897 O O . LEU C 1 305 ? 3.80000 -21.24400 62.41500 1.000 40.32846 305 LEU C O 1
ATOM 7902 N N . PRO C 1 306 ? 5.72100 -21.62100 63.50800 1.000 39.93221 306 PRO C N 1
ATOM 7903 C CA . PRO C 1 306 ? 5.35900 -20.68800 64.58000 1.000 43.22555 306 PRO C CA 1
ATOM 7904 C C . PRO C 1 306 ? 5.24600 -19.26300 64.06100 1.000 41.16489 306 PRO C C 1
ATOM 7905 O O . PRO C 1 306 ? 5.79900 -18.90400 63.01900 1.000 43.28288 306 PRO C O 1
ATOM 7909 N N . GLN C 1 307 ? 4.49500 -18.45300 64.80400 1.000 42.09000 307 GLN C N 1
ATOM 7910 C CA . GLN C 1 307 ? 4.30300 -17.05200 64.45500 1.000 42.21063 307 GLN C CA 1
ATOM 7911 C C . GLN C 1 307 ? 5.62000 -16.29600 64.53200 1.000 40.40746 307 GLN C C 1
ATOM 7912 O O . GLN C 1 307 ? 6.51500 -16.64700 65.30500 1.000 37.17442 307 GLN C O 1
ATOM 7918 N N . GLU C 1 308 ? 5.73500 -15.24100 63.72600 1.000 32.49840 308 GLU C N 1
ATOM 7919 C CA . GLU C 1 308 ? 6.91400 -14.39300 63.81600 1.000 30.64977 308 GLU C CA 1
ATOM 7920 C C . GLU C 1 308 ? 7.00500 -13.74400 65.19400 1.000 32.71748 308 GLU C C 1
ATOM 7921 O O . GLU C 1 308 ? 5.99500 -13.46400 65.84300 1.000 35.04677 308 GLU C O 1
ATOM 7927 N N . ILE C 1 309 ? 8.23600 -13.50800 65.63300 1.000 25.22938 309 ILE C N 1
ATOM 7928 C CA . ILE C 1 309 ? 8.53100 -12.81800 66.88200 1.000 26.18553 309 ILE C CA 1
ATOM 7929 C C . ILE C 1 309 ? 9.02700 -11.42500 66.53700 1.000 30.82315 309 ILE C C 1
ATOM 7930 O O . ILE C 1 309 ? 9.76800 -11.24900 65.56400 1.000 27.10829 309 ILE C O 1
ATOM 7935 N N . HIS C 1 310 ? 8.63400 -10.43300 67.33300 1.000 25.84065 310 HIS C N 1
ATOM 7936 C CA . HIS C 1 310 ? 9.07000 -9.06500 67.09500 1.000 27.01442 310 HIS C CA 1
ATOM 7937 C C . HIS C 1 310 ? 9.73300 -8.49800 68.34200 1.000 30.34924 310 HIS C C 1
ATOM 7938 O O . HIS C 1 310 ? 9.23700 -8.67700 69.45700 1.000 34.83234 310 HIS C O 1
ATOM 7945 N N . VAL C 1 311 ? 10.85800 -7.81900 68.13600 1.000 24.47047 311 VAL C N 1
ATOM 7946 C CA . VAL C 1 311 ? 11.61200 -7.14900 69.19400 1.000 29.16964 311 VAL C CA 1
ATOM 7947 C C . VAL C 1 311 ? 11.63200 -5.65400 68.87400 1.000 30.10367 311 VAL C C 1
ATOM 7948 O O . VAL C 1 311 ? 11.21300 -5.25000 67.77900 1.000 25.60373 311 VAL C O 1
ATOM 7952 N N . PRO C 1 312 ? 12.09100 -4.79200 69.78600 1.000 30.89552 312 PRO C N 1
ATOM 7953 C CA . PRO C 1 312 ? 12.00600 -3.34600 69.51900 1.000 32.08815 312 PRO C CA 1
ATOM 7954 C C . PRO C 1 312 ? 12.69500 -2.88400 68.23900 1.000 27.47556 312 PRO C C 1
ATOM 7955 O O . PRO C 1 312 ? 12.18900 -1.96900 67.58200 1.000 28.08758 312 PRO C O 1
ATOM 7959 N N . SER C 1 313 ? 13.80800 -3.48800 67.84300 1.000 27.31709 313 SER C N 1
ATOM 7960 C CA . SER C 1 313 ? 14.44700 -3.05300 66.60400 1.000 26.68353 313 SER C CA 1
ATOM 7961 C C . SER C 1 313 ? 13.67800 -3.48100 65.34600 1.000 22.88786 313 SER C C 1
ATOM 7962 O O . SER C 1 313 ? 14.07900 -3.11400 64.23200 1.000 27.56622 313 SER C O 1
ATOM 7965 N N . ASP C 1 314 ? 12.56700 -4.20900 65.49100 1.000 22.88023 314 ASP C N 1
ATOM 7966 C CA . ASP C 1 314 ? 11.69200 -4.55000 64.37700 1.000 22.84410 314 ASP C CA 1
ATOM 7967 C C . ASP C 1 314 ? 10.57500 -3.53200 64.18100 1.000 22.87702 314 ASP C C 1
ATOM 7968 O O . ASP C 1 314 ? 9.63900 -3.79600 63.41700 1.000 23.56144 314 ASP C O 1
ATOM 7973 N N A ARG C 1 315 ? 10.64900 -2.39100 64.87100 0.500 24.78384 315 ARG C N 1
ATOM 7974 N N B ARG C 1 315 ? 10.64700 -2.37600 64.85000 0.500 24.80029 315 ARG C N 1
ATOM 7975 C CA A ARG C 1 315 ? 9.55800 -1.42300 64.85300 0.500 23.91996 315 ARG C CA 1
ATOM 7976 C CA B ARG C 1 315 ? 9.54300 -1.41700 64.81000 0.500 23.88559 315 ARG C CA 1
ATOM 7977 C C A ARG C 1 315 ? 9.12000 -1.08200 63.43200 0.500 24.57780 315 ARG C C 1
ATOM 7978 C C B ARG C 1 315 ? 9.16200 -1.04100 63.38100 0.500 24.53168 315 ARG C C 1
ATOM 7979 O O A ARG C 1 315 ? 7.91800 -1.02900 63.14300 0.500 24.30041 315 ARG C O 1
ATOM 7980 O O B ARG C 1 315 ? 7.97300 -0.91200 63.06100 0.500 24.28275 315 ARG C O 1
ATOM 7995 N N A CYS C 1 316 ? 10.07200 -0.88700 62.51800 0.500 21.48820 316 CYS C N 1
ATOM 7996 N N B CYS C 1 316 ? 10.15000 -0.88500 62.49500 0.500 21.49346 316 CYS C N 1
ATOM 7997 C CA A CYS C 1 316 ? 9.67800 -0.47600 61.17300 0.500 20.36396 316 CYS C CA 1
ATOM 7998 C CA B CYS C 1 316 ? 9.82900 -0.48400 61.12600 0.500 20.32651 316 CYS C CA 1
ATOM 7999 C C A CYS C 1 316 ? 9.16200 -1.64300 60.34200 0.500 21.09331 316 CYS C C 1
ATOM 8000 C C B CYS C 1 316 ? 9.20200 -1.62900 60.34300 0.500 21.09315 316 CYS C C 1
ATOM 8001 O O A CYS C 1 316 ? 8.25700 -1.45500 59.52200 0.500 22.85907 316 CYS C O 1
ATOM 8002 O O B CYS C 1 316 ? 8.26600 -1.41700 59.56400 0.500 22.85116 316 CYS C O 1
ATOM 8007 N N . THR C 1 317 ? 9.70300 -2.85000 60.53100 1.000 21.21123 317 THR C N 1
ATOM 8008 C CA . THR C 1 317 ? 9.16200 -3.97500 59.78100 1.000 23.51344 317 THR C CA 1
ATOM 8009 C C . THR C 1 317 ? 7.81000 -4.40000 60.33900 1.000 27.71210 317 THR C C 1
ATOM 8010 O O . THR C 1 317 ? 6.94600 -4.85000 59.57900 1.000 24.07865 317 THR C O 1
ATOM 8014 N N . VAL C 1 318 ? 7.57600 -4.19400 61.63900 1.000 21.03431 318 VAL C N 1
ATOM 8015 C CA . VAL C 1 318 ? 6.22600 -4.36700 62.16800 1.000 22.18486 318 VAL C CA 1
ATOM 8016 C C . VAL C 1 318 ? 5.27800 -3.35300 61.54200 1.000 22.71520 318 VAL C C 1
ATOM 8017 O O . VAL C 1 318 ? 4.16500 -3.69600 61.12000 1.000 23.27693 318 VAL C O 1
ATOM 8021 N N . ALA C 1 319 ? 5.70300 -2.08600 61.47800 1.000 23.49967 319 ALA C N 1
ATOM 8022 C CA . ALA C 1 319 ? 4.85500 -1.05000 60.89700 1.000 24.10775 319 ALA C CA 1
ATOM 8023 C C . ALA C 1 319 ? 4.56100 -1.34400 59.43300 1.000 25.32977 319 ALA C C 1
ATOM 8024 O O . ALA C 1 319 ? 3.46700 -1.04400 58.94600 1.000 24.08779 319 ALA C O 1
ATOM 8026 N N . TYR C 1 320 ? 5.52100 -1.94500 58.72400 1.000 23.26997 320 TYR C N 1
ATOM 8027 C CA . TYR C 1 320 ? 5.29000 -2.30100 57.32900 1.000 21.24794 320 TYR C CA 1
ATOM 8028 C C . TYR C 1 320 ? 4.18100 -3.33900 57.21500 1.000 22.90111 320 TYR C C 1
ATOM 8029 O O . TYR C 1 320 ? 3.28800 -3.21900 56.36300 1.000 23.27645 320 TYR C O 1
ATOM 8038 N N . ARG C 1 321 ? 4.21600 -4.36300 58.07400 1.000 20.50504 321 ARG C N 1
ATOM 8039 C CA . ARG C 1 321 ? 3.17600 -5.38400 58.03500 1.000 22.92739 321 ARG C CA 1
ATOM 8040 C C . ARG C 1 321 ? 1.81700 -4.79300 58.38200 1.000 25.06451 321 ARG C C 1
ATOM 8041 O O . ARG C 1 321 ? 0.81300 -5.12400 57.74900 1.000 23.87418 321 ARG C O 1
ATOM 8049 N N A ARG C 1 322 ? 1.77000 -3.92200 59.39500 0.500 29.30575 322 ARG C N 1
ATOM 8050 N N B ARG C 1 322 ? 1.76500 -3.91000 59.38000 0.500 29.31655 322 ARG C N 1
ATOM 8051 C CA A ARG C 1 322 ? 0.52300 -3.25000 59.75600 0.500 28.60736 322 ARG C CA 1
ATOM 8052 C CA B ARG C 1 322 ? 0.49400 -3.28300 59.73600 0.500 28.59769 322 ARG C CA 1
ATOM 8053 C C A ARG C 1 322 ? -0.02600 -2.44300 58.58600 0.500 26.62947 322 ARG C C 1
ATOM 8054 C C B ARG C 1 322 ? -0.03800 -2.42700 58.59100 0.500 26.62158 322 ARG C C 1
ATOM 8055 O O A ARG C 1 322 ? -1.23100 -2.46800 58.31200 0.500 26.92296 322 ARG C O 1
ATOM 8056 O O B ARG C 1 322 ? -1.24600 -2.40700 58.33100 0.500 26.94150 322 ARG C O 1
ATOM 8071 N N . TRP C 1 323 ? 0.85400 -1.73400 57.87700 1.000 26.75910 323 TRP C N 1
ATOM 8072 C CA . TRP C 1 323 ? 0.43200 -0.91500 56.74700 1.000 24.83431 323 TRP C CA 1
ATOM 8073 C C . TRP C 1 323 ? -0.16400 -1.77200 55.63900 1.000 27.71839 323 TRP C C 1
ATOM 8074 O O . TRP C 1 323 ? -1.20300 -1.43100 55.06100 1.000 25.17285 323 TRP C O 1
ATOM 8085 N N . LEU C 1 324 ? 0.47200 -2.90800 55.34200 1.000 23.32027 324 LEU C N 1
ATOM 8086 C CA . LEU C 1 324 ? -0.03600 -3.79100 54.30300 1.000 24.53318 324 LEU C CA 1
ATOM 8087 C C . LEU C 1 324 ? -1.44300 -4.27900 54.62800 1.000 26.49729 324 LEU C C 1
ATOM 8088 O O . LEU C 1 324 ? -2.29300 -4.37500 53.73700 1.000 29.35537 324 LEU C O 1
ATOM 8093 N N . LYS C 1 325 ? -1.70600 -4.60300 55.89400 1.000 25.78386 325 LYS C N 1
ATOM 8094 C CA . LYS C 1 325 ? -3.06400 -4.99500 56.25400 1.000 31.56543 325 LYS C CA 1
ATOM 8095 C C . LYS C 1 325 ? -4.02600 -3.81700 56.12000 1.000 31.23388 325 LYS C C 1
ATOM 8096 O O . LYS C 1 325 ? -5.13000 -3.97900 55.58900 1.000 36.20693 325 LYS C O 1
ATOM 8102 N N . GLU C 1 326 ? -3.61600 -2.61900 56.56200 1.000 29.00832 326 GLU C N 1
ATOM 8103 C CA . GLU C 1 326 ? -4.44800 -1.42700 56.36800 1.000 32.03662 326 GLU C CA 1
ATOM 8104 C C . GLU C 1 326 ? -4.73500 -1.19100 54.88800 1.000 42.39166 326 GLU C C 1
ATOM 8105 O O . GLU C 1 326 ? -5.82600 -0.73500 54.51900 1.000 33.05676 326 GLU C O 1
ATOM 8111 N N . LEU C 1 327 ? -3.75700 -1.47400 54.02500 1.000 28.32100 327 LEU C N 1
ATOM 8112 C CA . LEU C 1 327 ? -3.95100 -1.30400 52.58900 1.000 29.91617 327 LEU C CA 1
ATOM 8113 C C . LEU C 1 327 ? -4.83300 -2.39600 51.99400 1.000 26.75026 327 LEU C C 1
ATOM 8114 O O . LEU C 1 327 ? -5.33800 -2.22900 50.87900 1.000 36.51365 327 LEU C O 1
ATOM 8119 N N . GLY C 1 328 ? -5.04600 -3.49500 52.70600 1.000 28.01974 328 GLY C N 1
ATOM 8120 C CA . GLY C 1 328 ? -5.84100 -4.58200 52.18000 1.000 29.91549 328 GLY C CA 1
ATOM 8121 C C . GLY C 1 328 ? -5.08300 -5.57500 51.33000 1.000 35.28796 328 GLY C C 1
ATOM 8122 O O . GLY C 1 328 ? -5.70200 -6.31500 50.55900 1.000 30.99688 328 GLY C O 1
ATOM 8123 N N . VAL C 1 329 ? -3.76000 -5.62600 51.45000 1.000 29.95496 329 VAL C N 1
ATOM 8124 C CA . VAL C 1 329 ? -2.97400 -6.54300 50.63000 1.000 24.81802 329 VAL C CA 1
ATOM 8125 C C . VAL C 1 329 ? -3.18100 -7.97400 51.10800 1.000 27.87349 329 VAL C C 1
ATOM 8126 O O . VAL C 1 329 ? -3.01300 -8.28100 52.29700 1.000 30.24058 329 VAL C O 1
ATOM 8130 N N . THR C 1 330 ? -3.54000 -8.86600 50.17500 1.000 24.47340 330 THR C N 1
ATOM 8131 C CA . THR C 1 330 ? -3.60100 -10.30600 50.41500 1.000 25.97061 330 THR C CA 1
ATOM 8132 C C . THR C 1 330 ? -2.70100 -11.09800 49.48100 1.000 29.10701 330 THR C C 1
ATOM 8133 O O . THR C 1 330 ? -2.44900 -12.27900 49.73800 1.000 29.85830 330 THR C O 1
ATOM 8137 N N . TYR C 1 331 ? -2.21400 -10.47400 48.42200 1.000 26.22761 331 TYR C N 1
ATOM 8138 C CA . TYR C 1 331 ? -1.39800 -11.09900 47.38900 1.000 26.67561 331 TYR C CA 1
ATOM 8139 C C . TYR C 1 331 ? 0.07200 -11.00800 47.78600 1.000 24.88073 331 TYR C C 1
ATOM 8140 O O . TYR C 1 331 ? 0.54300 -9.93000 48.13800 1.000 25.46808 331 TYR C O 1
ATOM 8149 N N . GLY C 1 332 ? 0.78700 -12.14300 47.77900 1.000 21.39961 332 GLY C N 1
ATOM 8150 C CA . GLY C 1 332 ? 2.18700 -12.13000 48.18500 1.000 23.56150 332 GLY C CA 1
ATOM 8151 C C . GLY C 1 332 ? 2.42600 -12.09800 49.68100 1.000 28.57020 332 GLY C C 1
ATOM 8152 O O . GLY C 1 332 ? 3.58300 -11.97000 50.11500 1.000 20.91661 332 GLY C O 1
ATOM 8153 N N . VAL C 1 333 ? 1.36900 -12.22000 50.48600 1.000 22.90195 333 VAL C N 1
ATOM 8154 C CA . VAL C 1 333 ? 1.44300 -12.15400 51.94100 1.000 24.60219 333 VAL C CA 1
ATOM 8155 C C . VAL C 1 333 ? 0.62500 -13.31000 52.49900 1.000 28.72992 333 VAL C C 1
ATOM 8156 O O . VAL C 1 333 ? -0.18700 -13.91800 51.79800 1.000 28.34439 333 VAL C O 1
ATOM 8160 N N . CYS C 1 334 ? 0.83800 -13.60700 53.77700 1.000 26.56199 334 CYS C N 1
ATOM 8161 C CA . CYS C 1 334 ? 0.09700 -14.70500 54.41100 1.000 28.35216 334 CYS C CA 1
ATOM 8162 C C . CYS C 1 334 ? -0.16500 -14.45400 55.90200 1.000 38.71383 334 CYS C C 1
ATOM 8163 O O . CYS C 1 334 ? -0.03900 -13.32300 56.37900 1.000 34.44910 334 CYS C O 1
#

Secondary structure (DSSP, 8-state):
---S-HHHHTS-EEEEEGGGS-TT-EEEEEETTEEEEEE--SSTTPPPEEEES--TTT---GGGSEEETTEEE-TTT--EE-TTSBEEE-TTSTTSPPPTT-B--EEEEEEETTEEEEESS---SPPPP-GGGG-TTSEEEEPPPEEESS-HHHHHHHHH--TTHHHHSBTTTB-TT----PPP-EEEETTEEEEEEEEE----EEEEEEEEETTEEEEEEE-SS-EEEEEEEEEE-SSS-EEEEEEEEESS-GGGHHHHHHHHHHHHHHHHHHHHH-SSSSBP-----SPPP--GGGHHHHHHHHHHHHHT--TTB-/-----HHHHTS-EEEEEGGG--TT-EEEEEETTEEEEEE--SSTTPPPEEEES--TTT---GGGSEEETTEEE-TTT--EE-TTSBEEE-TTSTTSPPPTT-B--B-EEEEETTEEEEESS---SPPPP-GGGG-TT-EEEE---EEESS-HHHHHHHHH--TTHHHHSBTTTB-GGG---PPPPEEEETTEEEEEEEEEEEEEEETTTTEEEEEEEEEEEETTEEEEEEEETTEEEEEEEEEEEEETTEEEEEEEEEESS-GGGHHHHHHHHHHHHHHHHHHHHH-SSSSBP---S---PPP---GGGHHHHHHHHHHHHHT--TTB-/-----HHHHTS-EEEEEGGG--TT-EEEEEETTEEEEEEE-SSTTPPEEEEES--TTT---GGGSEEETTEEE-TTT--EE-TTSBEEE-TTSTTSPPPTT-B--B-EEEEETTEEEEESS---SPPPP-GGGG-TTSEEEEPPPEEESS-HHHHHHHHH--TTHHHHTTTTS--GGG-------EEEETTEEEEEEEEE------TTS----EEEEEEEEETTEEEEEEEETTEEEEEEEEEEE-SSS-EEEEEEEEESS-GGGHHHHHHHHHHHHHHHHHHHHH-SSSSBP----PPP---GGGHHHHHHHHHHHHHT--TTB-

Radius of gyration: 35.32 Å; Cα contacts (8 Å, |Δi|>4): 2213; chains: 3; bounding box: 80×74×112 Å

Organism: NCBI:txid467598

Nearest PDB structures (foldseek):
  7sze-assembly1_A-2  TM=1.003E+00  e=3.744E-72  Microseira wollei
  7szf-assembly1_A  TM=1.003E+00  e=5.010E-69  Microseira wollei
  7szf-assembly1_B-2  TM=9.937E-01  e=3.351E-68  Microseira wollei
  7szg-assembly1_B-2  TM=9.957E-01  e=2.996E-65  Microseira wollei
  7szh-assembly1_C  TM=9.918E-01  e=3.780E-63  Microseira wollei

Solvent-accessible surface area: 46473 Å² total; per-residue (Å²): 170,37,121,12,29,129,61,1,18,23,8,29,12,2,7,13,32,36,127,84,2,167,57,16,29,47,42,86,20,50,0,1,43,2,128,0,0,2,1,26,1,125,100,150,124,6,72,14,15,2,3,30,18,115,2,60,50,169,29,30,50,0,28,127,19,106,15,21,125,56,13,0,15,4,67,134,78,18,31,62,0,43,61,73,0,115,3,72,71,7,58,80,100,100,146,89,126,18,67,102,94,4,72,2,112,50,23,85,28,87,81,99,19,28,2,0,1,0,0,13,13,110,54,105,49,123,14,12,81,6,72,16,84,88,18,24,34,25,47,94,8,56,4,124,54,13,131,1,118,2,0,0,0,11,2,0,13,21,31,1,35,4,29,33,24,8,104,33,1,92,56,36,41,4,34,132,127,100,36,154,40,123,123,13,60,32,57,51,70,217,92,2,0,19,2,20,140,27,86,4,68,44,148,58,33,39,14,32,4,51,0,41,46,4,9,10,6,23,23,2,24,85,46,95,166,46,46,23,1,9,0,2,3,4,3,0,24,40,40,46,42,0,21,7,29,29,0,0,6,1,64,16,58,113,117,62,67,85,130,16,53,59,40,44,49,84,22,5,82,45,18,30,174,57,5,110,75,53,121,48,39,83,0,22,23,40,147,75,182,120,148,59,151,71,86,102,28,24,107,2,9,23,8,0,12,114,15,0,104,121,54,38,4,96,14,0,13,90,177,43,118,10,25,127,66,1,27,23,9,38,12,1,5,11,14,36,77,64,3,109,56,17,27,46,44,90,22,45,0,1,32,3,130,0,0,2,1,23,1,120,31,90,112,3,67,13,16,2,4,36,15,117,2,61,50,164,27,29,51,0,26,128,20,109,14,20,104,43,14,0,18,5,67,134,79,19,30,75,0,41,60,72,0,109,2,74,63,7,60,80,100,92,144,87,128,23,69,92,90,4,71,2,114,53,28,89,31,88,80,98,17,25,1,0,2,0,0,17,15,109,50,106,45,124,12,18,86,5,84,15,78,120,50,130,108,29,62,105,1,17,4,93,55,13,113,0,75,2,0,0,0,11,3,0,14,22,29,1,36,10,28,32,26,8,120,43,1,73,54,34,44,6,30,158,139,90,36,160,46,82,143,14,81,17,111,68,86,213,85,3,0,17,0,9,135,13,66,7,59,28,86,167,112,4,93,73,54,138,68,59,1,39,32,10,49,4,82,0,48,49,6,8,13,6,25,21,3,31,74,17,42,152,54,40,26,0,8,1,2,3,1,3,1,24,44,37,47,40,0,22,8,25,29,0,0,4,0,56,20,54,42,28,47,5,19,100,9,12,43,41,44,19,31,23,5,33,39,17,10,102,66,6,58,78,57,119,46,45,82,0,22,26,46,46,130,159,199,171,124,103,65,151,72,83,122,29,25,123,2,10,21,10,0,12,139,20,0,116,147,56,38,5,94,12,0,11,82,207,29,107,14,25,132,64,1,20,30,8,28,12,1,8,8,16,33,68,16,3,43,51,0,2,0,6,65,15,84,0,1,52,12,132,1,0,2,1,27,1,118,110,104,130,8,70,14,16,2,3,62,16,115,2,62,52,163,30,26,51,0,7,123,13,104,11,28,58,39,0,0,20,5,63,136,76,17,29,25,0,28,56,71,0,100,1,35,45,6,61,79,98,90,133,85,101,15,65,95,94,4,75,3,117,60,28,82,30,83,81,99,22,26,2,0,2,0,0,20,15,111,50,119,46,121,14,13,85,7,82,16,84,121,46,127,108,26,55,94,7,36,4,63,54,11,128,1,118,3,0,0,0,10,1,0,14,18,32,1,34,7,28,32,33,10,106,34,1,68,56,36,26,4,48,142,127,120,29,146,33,114,134,15,103,32,98,34,72,199,68,5,0,12,0,11,136,22,71,3,85,38,31,111,184,76,131,109,72,138,99,71,61,32,40,12,54,4,79,0,50,38,10,6,10,8,25,19,2,24,79,42,42,158,45,50,20,0,10,0,0,3,2,4,0,29,46,34,46,40,0,21,6,29,23,0,0,4,0,64,18,59,102,86,60,38,11,94,16,26,36,43,44,46,87,32,6,77,46,17,30,172,57,4,112,73,53,118,45,53,82,0,21,29,48,125,173,126,133,64,151,73,82,102,28,24,90,3,10,38,6,0,11,106,16,0,111,110,50,40,5,94,11,0,12,83

CATH classification: 2.102.10.10 (+1 more: 3.90.380.10)

Sequence (973 aa):
MTTADLILINNWYVVAKVEDCRPGSITTAHLLGVKLVLWRSHEQNSPIQVWQDYCPHRGVPLSMGEVANNTLVCPYHGWRYNQAGKCVQIPAHPDMVPPASAQAKTYHCQQERYGLVWVCLGNPVNDIPSSFPEWDDPNYHKTYTKSYLIQASPFRVMDNSSIDVSHFPFIHEGILGDRNHAEEVEDLEVVKVDKDGLTMMGKYYQVHTDSMVNWFRLSSHPLCQYCSTEASEMRTVDLMVVVTPIDEDNSVLRYLIMWNGSKTLESKILADYDQVIEEDIRILHHSQQPTRLPLLSGLPQEIHVPSDRCCTVAYRRRWLKELGVTYGVCMTTADLLILINNWYVVAKVEDCRPGSITTAHHLLGVKLVLWRSSHEQNSPIQVWQDYYCPHRGVPLSMGEEVANNTLVCPYHGWRYNQAGKCVQIPAHPDMVPPASAQAKTYHCCQQERYGLVWVCLGNPVNDIPSFPEWDDPNYHKTYTKSSYLIQASPFRVMDNSSIDVSHFPFIHEGILGDRNHAEVEDLEVKVDKDGLTMGKYYQVHTSKFNNSTKDDSMVNWFRLSHPLCCQYCSTEASEMRTVDLMVVTPIDEDNSSVLRYLIMWNGSKTLESKILADYDQVVIEEDIRILHSQQPTRLPLLSPKQLPQEIHVPSDRCCTVAYRRRWLKELGVTYGVCMTTADLILINNWYVVAKVEDCCRPGSITTAHLLGVKLVLWRSHEQNSPIQVWQDYCPHRGVVPLSMGEVANNTLVCPYHGWRYNQAGKCCVQIPAHPDMVPPASAQAKTYHCQERYGLVWVCLGNNPVNDIPSSFPEWDDPNYHKTYTKSYLIQASPFRVMDNSSIDVSHFPFIHEGILGDRNHAEVEDLEVKVDKDGLLTMMGKYQVHTSKFNNSTKDDSMVNNWFRLSHPLCCQYCSTEASEMRTVDLMVVTPIIDEDNSVLRYLIMWNGSKTLESKILADYDQVIEEDIRILHHSQQPTTRLPLLSLPQEIHVPSDRRCCTVAYRRRWLKELGVTYGVC

Foldseek 3Di:
DAPFDPLQLQEKAFFWFLVVAAAFDWDWGFFRRFTWIWHHHNDPPTDIWIFGQFFVPPTHGLSVFGHDDQWRFRPPQGFTAHSQFAGQARPVCGPDGDDRVRGTGTWDWDADPRTIMTRNHHHPDDHDDDPCSPPVLKDKDKADKDKAQFFLLLVLLLVQQLLCCCPLVQLQFAPVVPNDFDQWDWDQDCQGIWTDWDWTDNQIKIKIWGDNDRFWIWIWIDHDPKIKIKIWGWRRSFLGIIMIMIMMMMNDDPVCVVVVNVSVVSSVVSVSVVLNPDPPRAAEAPVVPDDDDDDRSCVRSNVSSVVCVVSPGPTNHD/DAPFDPLQLQAKAFFWFLVVAAAFDWDWGFFRRFIWIWHFHNDDPTDIWIFGQFFVPPTHGLSVFGHDPQWRFRPPQGFTAHSQQAGQARPVCGVDGDPRVRGTGTWDWDQDLRTIMTRNDNHPDDDDDDVCSPPPLKDKDKADKDKAQFFLLVVLLLVQQLLCCQPLVNQQFAHPVGRDFDQWDWDADQQGIKTAWGKTAHDDAFPVVRHRIKIKIWGDSDRFWIWIWIDGNNKIKIKIWGWRRNFLGIIMIMIMMMINDDPVCVVVVNVSVVSVVVSVSVVLNPDPPRAAEADDPDCVHDDDDDSSCVRSNVSSVVCVVSPGPTNYD/DQPWDPLQLQAKAFFWFLVVAAAFDWDWGFFSRFIWIWHHHNDPPTDIWIFGQFFVPPTHGLSVFGHDPQWRFRPPQTFTAHSQFAGQAGPVCGVDGDDRVRGTGTWDWDDDLRTIMTRNDHHPDDDDDDVCSPPVLKDKDKADKDKAQFFLLLVLLLVQADLCCQPLVNQFFHHPVPRDADQWDWDADQQGIKTDWGWTQTDDDDPVDDGFGKIKIWGDSDRFWIWIWIDTDDKIKIKIWGWRRNFLGIIMIMIMMMMNDDPVCVVVVNVSVVSVSVSVSVVLNPDPPRAAEAPPVDDDDDDSSCVRSNVSSVVCVVSVTDTNHD

B-factor: mean 31.4, std 13.97, range [5.73, 119.84]

InterPro domains:
  IPR015881 Aromatic-ring-hydroxylating dioxygenase ARHD, Rieske 2Fe-2S-binding site [PS00570] (55-77)
  IPR017941 Rieske [2Fe-2S] iron-sulphur domain [PF00355] (11-95)
  IPR017941 Rieske [2Fe-2S] iron-sulphur domain [PS51296] (13-118)
  IPR036922 Rieske [2Fe-2S] iron-sulphur domain superfamily [G3DSA:2.102.10.10] (8-138)
  IPR036922 Rieske [2Fe-2S] iron-sulphur domain superfamily [SSF50022] (5-128)
  IPR044043 Vanillate O-demethylase oxygenase-like, C-terminal catalytic domain [PF19112] (149-327)
  IPR050584 Cholesterol 7-desaturase [PTHR21266] (10-326)